Protein AF-A0A8S2Q305-F1 (afdb_monomer)

Radius of gyration: 37.25 Å; Cα contacts (8 Å, |Δi|>4): 859; chains: 1; bounding box: 97×118×109 Å

InterPro domains:
  IPR000651 Ras-like guanine nucleotide exchange factor, N-terminal [PS50212] (448-574)
  IPR001895 Ras guanine-nucleotide exchange factors catalytic domain [PF00617] (612-815)
  IPR001895 Ras guanine-nucleotide exchange factors catalytic domain [PS50009] (609-867)
  IPR001895 Ras guanine-nucleotide exchange factors catalytic domain [SM00147] (610-868)
  IPR007828 Inositol oxygenase [PF05153] (27-265)
  IPR007828 Inositol oxygenase [PTHR12588] (22-259)
  IPR023578 Ras guanine nucleotide exchange factor domain superfamily [SSF48366] (454-869)
  IPR036964 Ras guanine-nucleotide exchange factor, catalytic domain superfamily [G3DSA:1.10.840.10] (609-879)

Solvent-accessible surface area (backbone atoms only — not comparable to full-atom values): 52899 Å² total; per-residue (Å²): 133,84,80,80,78,71,96,76,68,86,74,78,88,79,62,89,65,33,89,85,46,89,51,64,58,56,42,44,22,49,50,32,48,31,50,23,37,34,57,64,30,56,72,47,34,50,52,49,48,71,60,60,76,68,68,76,92,68,87,80,55,73,67,62,44,44,61,52,26,60,66,38,60,62,61,51,51,84,87,60,80,62,38,47,34,56,49,18,52,32,17,14,55,46,38,44,76,73,46,72,87,44,64,64,55,25,50,40,32,46,44,43,68,50,25,48,56,48,42,81,70,77,43,60,58,39,56,33,55,62,78,40,51,60,41,42,23,39,82,56,85,62,40,84,62,41,93,75,26,38,88,68,22,73,45,66,78,28,89,54,22,39,33,83,50,34,82,55,57,79,41,65,23,65,86,74,49,52,53,42,56,27,15,28,50,50,35,32,54,52,46,79,68,40,93,83,59,82,71,52,73,70,46,48,50,36,32,49,47,70,47,26,44,32,39,80,72,62,61,44,70,61,64,35,35,27,74,68,49,65,66,46,43,59,57,40,60,58,50,48,59,24,68,62,71,41,64,47,96,88,68,69,78,63,54,78,67,44,49,72,56,50,48,59,66,53,54,77,68,58,83,77,70,89,77,92,79,84,88,80,92,86,92,83,54,70,67,57,51,50,53,51,48,53,50,50,51,53,52,51,50,51,48,63,66,70,64,74,73,95,69,87,86,74,82,87,85,83,84,83,88,82,93,86,90,90,80,92,81,90,89,81,88,86,83,87,82,88,81,86,87,79,90,82,87,89,83,89,83,91,90,88,84,89,88,86,90,91,88,90,86,88,89,83,90,87,92,87,79,88,81,85,88,82,87,88,88,85,87,82,86,83,87,86,76,89,73,93,79,80,96,70,88,78,80,88,76,82,93,80,85,81,83,91,77,92,77,86,84,75,63,55,42,73,68,41,57,51,47,49,74,68,48,57,74,76,76,72,69,73,94,68,93,72,77,79,82,68,76,67,83,70,76,60,85,87,71,63,89,83,74,72,57,52,41,45,74,65,59,49,45,55,56,64,39,42,37,56,87,46,59,53,52,68,85,53,47,52,22,45,68,54,46,44,60,82,81,45,56,66,59,60,53,51,51,52,38,49,53,53,48,65,59,48,52,78,76,44,54,76,66,42,34,56,37,24,52,51,29,41,51,52,50,50,52,47,48,48,70,72,49,51,70,67,51,70,39,66,66,42,39,52,49,50,52,54,50,50,51,49,48,31,72,77,43,62,82,47,49,63,60,47,53,49,47,57,49,55,40,52,54,50,50,58,51,51,55,54,50,54,52,50,51,53,51,37,55,53,48,26,56,50,44,68,69,73,60,74,80,91,73,52,69,55,80,72,41,77,47,34,54,61,49,29,42,36,51,50,50,60,49,52,60,43,53,54,65,42,55,76,53,28,71,64,64,62,70,81,82,74,93,80,73,98,78,76,95,83,77,82,96,71,86,70,88,51,92,43,61,66,33,44,54,54,50,52,45,53,50,47,44,54,47,45,13,40,38,50,34,34,69,35,41,76,41,64,53,55,69,57,28,27,52,45,52,42,40,49,44,50,15,29,51,38,13,54,69,51,33,27,39,34,63,20,48,16,41,55,19,11,57,45,36,64,50,50,58,68,36,58,81,39,56,76,71,41,76,51,75,63,45,60,51,51,53,57,40,67,34,64,66,79,82,26,47,57,38,55,51,52,51,53,58,47,50,58,49,35,58,77,54,69,57,44,86,49,50,44,54,38,70,45,56,74,59,55,53,50,50,52,49,50,55,60,70,75,45,66,68,57,41,77,46,99,84,79,43,77,21,40,28,44,54,56,28,47,54,52,40,49,49,48,41,69,76,46,55,58,44,51,72,45,49,83,71,63,81,82,54,66,71,54,45,49,48,69,73,28,58,74,53,60,50,74,66,54,40,44,52,40,22,38,72,48,48,68,61,82,53,69,66,45,47,51,53,58,57,78,72,107

pLDDT: mean 72.51, std 26.22, range [21.11, 98.56]

Sequence (880 aa):
MLQAKDSTKVFRLYIDDPTSSYSIIAQRVFNTYKQMHTYQCVDFVRKQHDRWLKFDHGRMKIYDAIMKLNKFVDESDPDVDVPNMYHGFQTAEGLRKAYPDEDWLHLVGLIHDCGKVLALNSEPQWAIVGDTFPVGCQFSDKIVYHKTTFENNPDLNHEIYSTKYGMYTPNCGLEQCLMSWGHDEYLYRVLNNHPACTLPDEGLYIIRYHSFYPWHTGGDYMYLCNETDLRRLELIRRFQKFDLYTKDDNDLPDIDKLESMHQRYGNTFSNSTMSSSNNGVFLGTAREKREKLLRKAYLNQQRNEASGGWKPHTPPPQTINESFPPEFRYFRHPHNSRTHSVDSISSSITNTNATNPINDHQMPRTASQTSLNMHRASPCPSDVSFSYSNPKYFVRTSVFRPSSALATKVPLHYENVIRSSLFDDKQHLGINNDESTFRSPTPGPDFSAAHSDSITLDELIDRLTPTSTSTPEITFLYPALLCCRTYINPILLFNKIAKSIFSNLTRCSSEQRTNLLLNYLSMLIHWTKTFSYDFRTLALMNQLECITSQIVKIDPGFGTNVKLLLSDIMSKLNILDRYEQYLQLIDNEIATRLTTSALTTDIYEQCPCPKEFAHQLTHIELDRLKAIGAEEFIHMRSSDSSSASDSRSTKSSSTTLNAWTYCLEAYVNWSNRLSSFVTTEIIKHLKRHIRVKLLNYFIDAALECFNTGNFNSMMGILGGLNMLPVKRLKKTWSKANRAKLDTLEKYMNPSKNFCIYRSIVKAAMQRAEKHNWQPGMVIIPFLSIFLRDVYFIKVRSPDLIMTNDEHEELNLKKFYILARFISEEFIRCKSSKCSFARYESIINYVVTSPVFSEDSLMAASFECEPPETEHDREQLRSLR

Secondary structure (DSSP, 8-state):
-PPPP-TTPPP----S-GGG---HHHHHHHHHHHHHHHH--HHHHHHHHHHHTT--S----HHHHHHHGGG---TT-SS--S-HHHHHHHHHHHHHHH-TT-HHHHHHHHHGGGGGGGGGGT--GGGTSS---BSSSPPPTTSTTHHHHGGG-TTTT-TTTTSSSTTS-TT--GGGS-B-SSHHHHHHHHHHH-TT----HHHHHHHHHTT-HHHHTT---TTT--HHHHHHHHHHHHHHHHHTTS--TTS---HHHHHHHHHHHHHTTTT-------------SHHHHHHHHHHHHHHHHHHHHH-------PPPP---------------------------------------------------------------------------SS-------PPP---------HHHHHHHHHHGGGTS--S---TTS----PPPGGGSSSS-S-B-HHHHHHHHS--SS----HHHHHHHHHHGGGTS-HHHHHHHHHHHHHHHHTT--HHHHHHHHHHHHHHHHHHHHH-TTGGGSHHHHHHHHHHHHHHHHH-GGGHHHHHHHHHHHHHHHHHHHHHHHHHHHHHHHHHHHHHS---S--HHHH---HHHHHHHHHHHHHHHHHH--HHHHHH-----SS------------TTTTGGGHHHHHHHHHHHHHHHHHHHHHHT--SHHHHHHHHHHHHHHHHHHHHTTBHHHHHHHHHHHHSHHHHT-HHHHTTS-HHHHHHHHHHT--HHHHHHHHHHHHHHHHHHHHTTT-TT---B--HHHHHHHHHHHHHHS-SEEE-TTS-EEE-HHHHHHHHHHHHHHTGGGGGPPP-S---HHHHHHHHHS----HHHHHHHHHHHS---SHHHHHHHHHT-

Organism: NCBI:txid392030

Nearest PDB structures (foldseek):
  2huo-assembly1_A  TM=9.464E-01  e=1.258E-19  Mus musculus
  2ibn-assembly1_A  TM=9.696E-01  e=1.042E-17  Homo sapiens
  2ibn-assembly2_B  TM=9.542E-01  e=1.352E-16  Homo sapiens
  8be7-assembly1_S  TM=6.790E-01  e=1.121E-09  Homo sapiens
  8t5r-assembly1_A  TM=6.844E-01  e=4.636E-09  Homo sapiens

Mean predicted aligned error: 20.09 Å

Foldseek 3Di:
DPDDDDPPDDPDDQDLDCVVPPAPLSVQQVVLQLVLLQQQAPVNLVVVCVPQLVVPPDDDDLVVLLVVLQFDAQSNDSPDGGRCSLLLVLLLVLCCVPPVPPVLSSVLSNRLQSLCVVVVVVDPNSQADAFKDFHQAADDPPGRSPVPRNPNHPLCPDPQRNHHQRPHDFQQACVPTSMRHYSLVSVLSVLVLDPPRPRDPLSSVLSNCLSNCCPLPVVPPVRNHHPVCVVSSVSSVVSNCRSPPSDDPVCRDDVVVVVVVCVVVVVVPPPPDDDDDDDDDDDDDSVVVVVVVVVVVVVVVCVVVVPDDDDDDDDDDDDDDDDDDDDDDDDDDDDDDDDDDDDDDDDDDDDDDDDDDDDDDDDDDDDDDDDDDDDDDDDDDDDDDPDPDDLPPFDDDDDDDDDDDDDDDDALALVSLVVCVVPVVVPPDDDDCPVPQDPQPDDDPVVPDDDDLWFAPVVLLVLCAAFLVDANDPLQLLLSVQACCVPDQPLRSLVSSLVVLVVCLVVDDPSSNVSSLVRVLVSLLVCLVQFLVSCVRSSVVVVLVVSLVVSCVSPVVCVVVSVVSNVVSVVVVVLLVVLVVVLVVLVVLLVVCVPPDADPDFLCVLPVALLLLLLQVLVVLLSLLLNDHSQLLNLPDDPPDDDPDDPDDDDDDPDGSCSSNVSVVSNSVVLNLLLLSLLQRLLVDLDLVSNQVSLQSLLVSLVSCVSLQNPSSNSSSLSSCSPPLNVVLVVSVVRHDCPSVVVSCVQQPCPSNSVSVVVSLVVLLVVCVVVVNPASSAHDRRVSSLSVVSVCLPPVDDQWDQDPVRDTIGRSNSSSSNSCSCVSNRVVNSPYHRPDDHDVSSSSCSSRRHGDDPLRSLQSSCSSPNQDDPVSVVSNVVSD

Structure (mmCIF, N/CA/C/O backbone):
data_AF-A0A8S2Q305-F1
#
_entry.id   AF-A0A8S2Q305-F1
#
loop_
_atom_site.group_PDB
_atom_site.id
_atom_site.type_symbol
_atom_site.label_atom_id
_atom_site.label_alt_id
_atom_site.label_comp_id
_atom_site.label_asym_id
_atom_site.label_entity_id
_atom_site.label_seq_id
_atom_site.pdbx_PDB_ins_code
_atom_site.Cartn_x
_atom_site.Cartn_y
_atom_site.Cartn_z
_atom_site.occupancy
_atom_site.B_iso_or_equiv
_atom_site.auth_seq_id
_atom_site.auth_comp_id
_atom_site.auth_asym_id
_atom_site.auth_atom_id
_atom_site.pdbx_PDB_model_num
ATOM 1 N N . MET A 1 1 ? 2.383 -13.678 -42.714 1.00 24.92 1 MET A N 1
ATOM 2 C CA . MET A 1 1 ? 3.758 -14.083 -42.350 1.00 24.92 1 MET A CA 1
ATOM 3 C C . MET A 1 1 ? 4.344 -13.009 -41.453 1.00 24.92 1 MET A C 1
ATOM 5 O O . MET A 1 1 ? 4.524 -11.896 -41.929 1.00 24.92 1 MET A O 1
ATOM 9 N N . LEU A 1 2 ? 4.616 -13.312 -40.184 1.00 25.77 2 LEU A N 1
ATOM 10 C CA . LEU A 1 2 ? 5.529 -12.491 -39.386 1.00 25.77 2 LEU A CA 1
ATOM 11 C C . LEU A 1 2 ? 6.953 -12.860 -39.816 1.00 25.77 2 LEU A C 1
ATOM 13 O O . LEU A 1 2 ? 7.294 -14.043 -39.829 1.00 25.77 2 LEU A O 1
ATOM 17 N N . GLN A 1 3 ? 7.764 -11.880 -40.216 1.00 23.58 3 GLN A N 1
ATOM 18 C CA . GLN A 1 3 ? 9.190 -12.121 -40.441 1.00 23.58 3 GLN A CA 1
ATOM 19 C C . GLN A 1 3 ? 9.852 -12.396 -39.089 1.00 23.58 3 GLN A C 1
ATOM 21 O O . GLN A 1 3 ? 9.637 -11.653 -38.130 1.00 23.58 3 GLN A O 1
ATOM 26 N N . ALA A 1 4 ? 10.647 -13.463 -39.007 1.00 28.64 4 ALA A N 1
ATOM 27 C CA . ALA A 1 4 ? 11.415 -13.756 -37.806 1.00 28.64 4 ALA A CA 1
ATOM 28 C C . ALA A 1 4 ? 12.395 -12.603 -37.535 1.00 28.64 4 ALA A C 1
ATOM 30 O O . ALA A 1 4 ? 13.194 -12.253 -38.406 1.00 28.64 4 ALA A O 1
ATOM 31 N N . LYS A 1 5 ? 12.337 -12.016 -36.332 1.00 30.52 5 LYS A N 1
ATOM 32 C CA . LYS A 1 5 ? 13.385 -11.104 -35.861 1.00 30.52 5 LYS A CA 1
ATOM 33 C C . LYS A 1 5 ? 14.687 -11.910 -35.770 1.00 30.52 5 LYS A C 1
ATOM 35 O O . LYS A 1 5 ? 14.722 -12.940 -35.107 1.00 30.52 5 LYS A O 1
ATOM 40 N N . ASP A 1 6 ? 15.697 -11.421 -36.481 1.00 28.98 6 ASP A N 1
ATOM 41 C CA . ASP A 1 6 ? 17.040 -11.972 -36.698 1.00 28.98 6 ASP A CA 1
ATOM 42 C C . ASP A 1 6 ? 17.543 -12.984 -35.640 1.00 28.98 6 ASP A C 1
ATOM 44 O O . ASP A 1 6 ? 17.742 -12.645 -34.469 1.00 28.98 6 ASP A O 1
ATOM 48 N N . SER A 1 7 ? 17.799 -14.228 -36.066 1.00 30.25 7 SER A N 1
ATOM 49 C CA . SER A 1 7 ? 18.200 -15.358 -35.210 1.00 30.25 7 SER A CA 1
ATOM 50 C C . SER A 1 7 ? 19.676 -15.326 -34.777 1.00 30.25 7 SER A C 1
ATOM 52 O O . SER A 1 7 ? 20.286 -16.372 -34.563 1.00 30.25 7 SER A O 1
ATOM 54 N N . THR A 1 8 ? 20.268 -14.134 -34.695 1.00 26.84 8 THR A N 1
ATOM 55 C CA . THR A 1 8 ? 21.681 -13.893 -34.353 1.00 26.84 8 THR A CA 1
ATOM 56 C C . THR A 1 8 ? 21.871 -13.125 -33.041 1.00 26.84 8 THR A C 1
ATOM 58 O O . THR A 1 8 ? 23.002 -12.977 -32.573 1.00 26.84 8 THR A O 1
ATOM 61 N N . LYS A 1 9 ? 20.790 -12.663 -32.396 1.00 31.56 9 LYS A N 1
ATOM 62 C CA . LYS A 1 9 ? 20.872 -12.074 -31.051 1.00 31.56 9 LYS A CA 1
ATOM 63 C C . LYS A 1 9 ? 21.217 -13.135 -30.004 1.00 31.56 9 LYS A C 1
ATOM 65 O O . LYS A 1 9 ? 20.455 -14.076 -29.798 1.00 31.56 9 LYS A O 1
ATOM 70 N N . VAL A 1 10 ? 22.309 -12.912 -29.271 1.00 34.22 10 VAL A N 1
ATOM 71 C CA . VAL A 1 10 ? 22.575 -13.602 -28.000 1.00 34.22 10 VAL A CA 1
ATOM 72 C C . VAL A 1 10 ? 21.455 -13.237 -27.022 1.00 34.22 10 VAL A C 1
ATOM 74 O O . VAL A 1 10 ? 21.248 -12.060 -26.726 1.00 34.22 10 VAL A O 1
ATOM 77 N N . PHE A 1 11 ? 20.706 -14.239 -26.570 1.00 41.56 11 PHE A N 1
ATOM 78 C CA . PHE A 1 11 ? 19.566 -14.079 -25.670 1.00 41.56 11 PHE A CA 1
ATOM 79 C C . PHE A 1 11 ? 20.016 -14.247 -24.210 1.00 41.56 11 PHE A C 1
ATOM 81 O O . PHE A 1 11 ? 20.795 -15.154 -23.931 1.00 41.56 11 PHE A O 1
ATOM 88 N N . ARG A 1 12 ? 19.532 -13.373 -23.312 1.00 51.00 12 ARG A N 1
ATOM 89 C CA . ARG A 1 12 ? 19.844 -13.303 -21.866 1.00 51.00 12 ARG A CA 1
ATOM 90 C C . ARG A 1 12 ? 21.343 -13.274 -21.515 1.00 51.00 12 ARG A C 1
ATOM 92 O O . ARG A 1 12 ? 21.998 -14.298 -21.338 1.00 51.00 12 ARG A O 1
ATOM 99 N N . LEU A 1 13 ? 21.888 -12.067 -21.335 1.00 47.34 13 LEU A N 1
ATOM 100 C CA . LEU A 1 13 ? 23.259 -11.858 -20.843 1.00 47.34 13 LEU A CA 1
ATOM 101 C C . LEU A 1 13 ? 23.338 -11.987 -19.312 1.00 47.34 13 LEU A C 1
ATOM 103 O O . LEU A 1 13 ? 23.425 -10.993 -18.591 1.00 47.34 13 LEU A O 1
ATOM 107 N N . TYR A 1 14 ? 23.342 -13.224 -18.821 1.00 57.47 14 TYR A N 1
ATOM 108 C CA . TYR A 1 14 ? 23.657 -13.529 -17.425 1.00 57.47 14 TYR A CA 1
ATOM 109 C C . TYR A 1 14 ? 25.128 -13.181 -17.116 1.00 57.47 14 TYR A C 1
ATOM 111 O O . TYR A 1 14 ? 26.048 -13.791 -17.654 1.00 57.47 14 TYR A O 1
ATOM 119 N N . ILE A 1 15 ? 25.357 -12.182 -16.257 1.00 57.53 15 ILE A N 1
ATOM 120 C CA . ILE A 1 15 ? 26.704 -11.762 -15.823 1.00 57.53 15 ILE A CA 1
ATOM 121 C C . ILE A 1 15 ? 27.210 -12.739 -14.751 1.00 57.53 15 ILE A C 1
ATOM 123 O O . ILE A 1 15 ? 26.625 -12.769 -13.673 1.00 57.53 15 ILE A O 1
ATOM 127 N N . ASP A 1 16 ? 28.280 -13.499 -15.032 1.00 54.53 16 ASP A N 1
ATOM 128 C CA . ASP A 1 16 ? 28.820 -14.578 -14.167 1.00 54.53 16 ASP A CA 1
ATOM 129 C C . ASP A 1 16 ? 29.029 -14.174 -12.687 1.00 54.53 16 ASP A C 1
ATOM 131 O O . ASP A 1 16 ? 28.832 -15.003 -11.794 1.00 54.53 16 ASP A O 1
ATOM 135 N N . ASP A 1 17 ? 29.394 -12.911 -12.433 1.00 55.28 17 ASP A N 1
ATOM 136 C CA . ASP A 1 17 ? 29.429 -12.279 -11.107 1.00 55.28 17 ASP A CA 1
ATOM 137 C C . ASP A 1 17 ? 28.764 -10.884 -11.157 1.00 55.28 17 ASP A C 1
ATOM 139 O O . ASP A 1 17 ? 29.378 -9.914 -11.610 1.00 55.28 17 ASP A O 1
ATOM 143 N N . PRO A 1 18 ? 27.506 -10.740 -10.703 1.00 54.19 18 PRO A N 1
ATOM 144 C CA . PRO A 1 18 ? 26.818 -9.457 -10.675 1.00 54.19 18 PRO A CA 1
ATOM 145 C C . PRO A 1 18 ? 27.118 -8.628 -9.418 1.00 54.19 18 PRO A C 1
ATOM 147 O O . PRO A 1 18 ? 26.566 -7.536 -9.298 1.00 54.19 18 PRO A O 1
ATOM 150 N N . THR A 1 19 ? 28.000 -9.059 -8.505 1.00 46.19 19 THR A N 1
ATOM 151 C CA . THR A 1 19 ? 28.434 -8.202 -7.381 1.00 46.19 19 THR A CA 1
ATOM 152 C C . THR A 1 19 ? 29.262 -7.001 -7.854 1.00 46.19 19 THR A C 1
ATOM 154 O O . THR A 1 19 ? 29.306 -5.974 -7.179 1.00 46.19 19 THR A O 1
ATOM 157 N N . SER A 1 20 ? 29.841 -7.079 -9.060 1.00 40.28 20 SER A N 1
ATOM 158 C CA . SER A 1 20 ? 30.457 -5.947 -9.763 1.00 40.28 20 SER A CA 1
ATOM 159 C C . SER A 1 20 ? 29.461 -5.076 -10.547 1.00 40.28 20 SER A C 1
ATOM 161 O O . SER A 1 20 ? 29.867 -4.084 -11.153 1.00 40.28 20 SER A O 1
ATOM 163 N N . SER A 1 21 ? 28.179 -5.454 -10.604 1.00 42.38 21 SER A N 1
ATOM 164 C CA . SER A 1 21 ? 27.133 -4.761 -11.364 1.00 42.38 21 SER A CA 1
ATOM 165 C C . SER A 1 21 ? 26.233 -3.945 -10.442 1.00 42.38 21 SER A C 1
ATOM 167 O O . SER A 1 21 ? 25.762 -4.440 -9.422 1.00 42.38 21 SER A O 1
ATOM 169 N N . TYR A 1 22 ? 25.925 -2.709 -10.836 1.00 42.38 22 TYR A N 1
ATOM 170 C CA . TYR A 1 22 ? 24.950 -1.874 -10.127 1.00 42.38 22 TYR A CA 1
ATOM 171 C C . TYR A 1 22 ? 23.490 -2.307 -10.367 1.00 42.38 22 TYR A C 1
ATOM 173 O O . TYR A 1 22 ? 22.615 -1.884 -9.625 1.00 42.38 22 TYR A O 1
ATOM 181 N N . SER A 1 23 ? 23.216 -3.164 -11.363 1.00 52.50 23 SER A N 1
ATOM 182 C CA . SER A 1 23 ? 21.841 -3.548 -11.714 1.00 52.50 23 SER A CA 1
ATOM 183 C C . SER A 1 23 ? 21.185 -4.423 -10.644 1.00 52.50 23 SER A C 1
ATOM 185 O O . SER A 1 23 ? 21.568 -5.576 -10.428 1.00 52.50 23 SER A O 1
ATOM 187 N N . ILE A 1 24 ? 20.117 -3.894 -10.047 1.00 55.75 24 ILE A N 1
ATOM 188 C CA . ILE A 1 24 ? 19.322 -4.586 -9.028 1.00 55.75 24 ILE A CA 1
ATOM 189 C C . ILE A 1 24 ? 18.596 -5.817 -9.613 1.00 55.75 24 ILE A C 1
ATOM 191 O O . ILE A 1 24 ? 18.472 -6.814 -8.907 1.00 55.75 24 ILE A O 1
ATOM 195 N N . ILE A 1 25 ? 18.207 -5.830 -10.903 1.00 58.19 25 ILE A N 1
ATOM 196 C CA . ILE A 1 25 ? 17.694 -7.056 -11.565 1.00 58.19 25 ILE A CA 1
ATOM 197 C C . ILE A 1 25 ? 18.773 -8.139 -11.619 1.00 58.19 25 ILE A C 1
ATOM 199 O O . ILE A 1 25 ? 18.512 -9.271 -11.220 1.00 58.19 25 ILE A O 1
ATOM 203 N N . ALA A 1 26 ? 19.991 -7.813 -12.065 1.00 63.66 26 ALA A N 1
ATOM 204 C CA . ALA A 1 26 ? 21.063 -8.806 -12.163 1.00 63.66 26 ALA A CA 1
ATOM 205 C C . ALA A 1 26 ? 21.395 -9.424 -10.791 1.00 63.66 26 ALA A C 1
ATOM 207 O O . ALA A 1 26 ? 21.629 -10.627 -10.694 1.00 63.66 26 ALA A O 1
ATOM 208 N N . GLN A 1 27 ? 21.347 -8.619 -9.723 1.00 68.12 27 GLN A N 1
ATOM 209 C CA . GLN A 1 27 ? 21.502 -9.100 -8.349 1.00 68.12 27 GLN A CA 1
ATOM 210 C C . GLN A 1 27 ? 20.285 -9.912 -7.860 1.00 68.12 27 GLN A C 1
ATOM 212 O O . GLN A 1 27 ? 20.484 -10.944 -7.223 1.00 68.12 27 GLN A O 1
ATOM 217 N N . ARG A 1 28 ? 19.042 -9.501 -8.168 1.00 78.88 28 ARG A N 1
ATOM 218 C CA . ARG A 1 28 ? 17.800 -10.252 -7.870 1.00 78.88 28 ARG A CA 1
ATOM 219 C C . ARG A 1 28 ? 17.873 -11.655 -8.465 1.00 78.88 28 ARG A C 1
ATOM 221 O O . ARG A 1 28 ? 17.917 -12.632 -7.726 1.00 78.88 28 ARG A O 1
ATOM 228 N N . VAL A 1 29 ? 17.978 -11.724 -9.790 1.00 79.44 29 VAL A N 1
ATOM 229 C CA . VAL A 1 29 ? 17.966 -12.961 -10.578 1.00 79.44 29 VAL A CA 1
ATOM 230 C C . VAL A 1 29 ? 19.077 -13.909 -10.120 1.00 79.44 29 VAL A C 1
ATOM 232 O O . VAL A 1 29 ? 18.818 -15.083 -9.861 1.00 79.44 29 VAL A O 1
ATOM 235 N N . PHE A 1 30 ? 20.300 -13.405 -9.925 1.00 83.50 30 PHE A N 1
ATOM 236 C CA . PHE A 1 30 ? 21.411 -14.207 -9.405 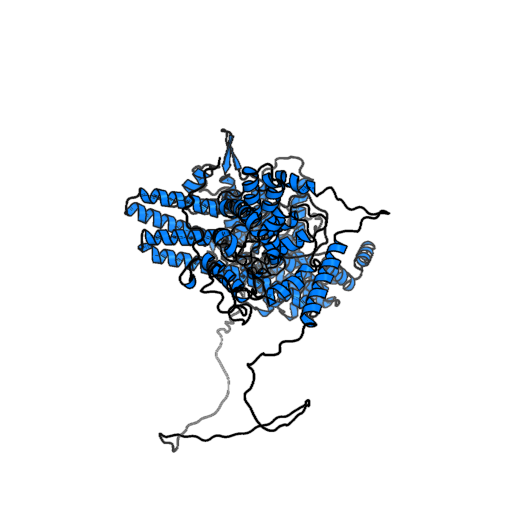1.00 83.50 30 PHE A CA 1
ATOM 237 C C . PHE A 1 30 ? 21.179 -14.721 -7.983 1.00 83.50 30 PHE A C 1
ATOM 239 O O . PHE A 1 30 ? 21.488 -15.877 -7.708 1.00 83.50 30 PHE A O 1
ATOM 246 N N . ASN A 1 31 ? 20.617 -13.917 -7.076 1.00 84.94 31 ASN A N 1
ATOM 247 C CA . ASN A 1 31 ? 20.317 -14.370 -5.716 1.00 84.94 31 ASN A CA 1
ATOM 248 C C . ASN A 1 31 ? 19.206 -15.431 -5.697 1.00 84.94 31 ASN A C 1
ATOM 250 O O . ASN A 1 31 ? 19.332 -16.423 -4.976 1.00 84.94 31 ASN A O 1
ATOM 254 N N . THR A 1 32 ? 18.167 -15.277 -6.522 1.00 89.19 32 THR A N 1
ATOM 255 C CA . THR A 1 32 ? 17.086 -16.264 -6.674 1.00 89.19 32 THR A CA 1
ATOM 256 C C . THR A 1 32 ? 17.628 -17.580 -7.237 1.00 89.19 32 THR A C 1
ATOM 258 O O . THR A 1 32 ? 17.407 -18.628 -6.629 1.00 89.19 32 THR A O 1
ATOM 261 N N . TYR A 1 33 ? 18.447 -17.542 -8.297 1.00 93.00 33 TYR A N 1
ATOM 262 C CA . TYR A 1 33 ? 19.144 -18.732 -8.803 1.00 93.00 33 TYR A CA 1
ATOM 263 C C . TYR A 1 33 ? 20.155 -19.309 -7.798 1.00 93.00 33 TYR A C 1
ATOM 265 O O . TYR A 1 33 ? 20.254 -20.525 -7.670 1.00 93.00 33 TYR A O 1
ATOM 273 N N . LYS A 1 34 ? 20.869 -18.489 -7.016 1.00 93.44 34 LYS A N 1
ATOM 274 C CA . LYS A 1 34 ? 21.791 -18.985 -5.980 1.00 93.44 34 LYS A CA 1
ATOM 275 C C . LYS A 1 34 ? 21.059 -19.732 -4.868 1.00 93.44 34 LYS A C 1
ATOM 277 O O . LYS A 1 34 ? 21.543 -20.770 -4.417 1.00 93.44 34 LYS A O 1
ATOM 282 N N . GLN A 1 35 ? 19.888 -19.255 -4.448 1.00 95.25 35 GLN A N 1
ATOM 283 C CA . GLN A 1 35 ? 19.043 -19.968 -3.486 1.00 95.25 35 GLN A CA 1
ATOM 284 C C . GLN A 1 35 ? 18.449 -21.242 -4.106 1.00 95.25 35 GLN A C 1
ATOM 286 O O . GLN A 1 35 ? 18.534 -22.305 -3.491 1.00 95.25 35 GLN A O 1
ATOM 291 N N . MET A 1 36 ? 17.958 -21.173 -5.349 1.00 96.00 36 MET A N 1
ATOM 292 C CA . MET A 1 36 ? 17.465 -22.329 -6.107 1.00 96.00 36 MET A CA 1
ATOM 293 C C . MET A 1 36 ? 18.528 -23.431 -6.182 1.00 96.00 36 MET A C 1
ATOM 295 O O . MET A 1 36 ? 18.293 -24.551 -5.736 1.00 96.00 36 MET A O 1
ATOM 299 N N . HIS A 1 37 ? 19.732 -23.107 -6.652 1.00 96.81 37 HIS A N 1
ATOM 300 C CA . HIS A 1 37 ? 20.824 -24.068 -6.797 1.00 96.81 37 HIS A CA 1
ATOM 301 C C . HIS A 1 37 ? 21.427 -24.517 -5.466 1.00 96.81 37 HIS A C 1
ATOM 303 O O . HIS A 1 37 ? 21.997 -25.599 -5.425 1.00 96.81 37 HIS A O 1
ATOM 309 N N . THR A 1 38 ? 21.259 -23.773 -4.369 1.00 96.06 38 THR A N 1
ATOM 310 C CA . THR A 1 38 ? 21.653 -24.238 -3.025 1.00 96.06 38 THR A CA 1
ATOM 311 C C . THR A 1 38 ? 20.682 -25.288 -2.469 1.00 96.06 38 THR A C 1
ATOM 313 O O . THR A 1 38 ? 21.120 -26.241 -1.826 1.00 96.06 38 THR A O 1
ATOM 316 N N . TYR A 1 39 ? 19.372 -25.136 -2.702 1.00 96.81 39 TYR A N 1
ATOM 317 C CA . TYR A 1 39 ? 18.339 -25.912 -1.998 1.00 96.81 39 TYR A CA 1
ATOM 318 C C . TYR A 1 39 ? 17.579 -26.944 -2.851 1.00 96.81 39 TYR A C 1
ATOM 320 O O . TYR A 1 39 ? 16.982 -27.860 -2.284 1.00 96.81 39 TYR A O 1
ATOM 328 N N . GLN A 1 40 ? 17.600 -26.852 -4.185 1.00 96.94 40 GLN A N 1
ATOM 329 C CA . GLN A 1 40 ? 17.010 -27.860 -5.076 1.00 96.94 40 GLN A CA 1
ATOM 330 C C . GLN A 1 40 ? 17.890 -29.121 -5.115 1.00 96.94 40 GLN A C 1
ATOM 332 O O . GLN A 1 40 ? 18.788 -29.264 -5.947 1.00 96.94 40 GLN A O 1
ATOM 337 N N . CYS A 1 41 ? 17.620 -30.042 -4.193 1.00 97.19 41 CYS A N 1
ATOM 338 C CA . CYS A 1 41 ? 18.204 -31.381 -4.131 1.00 97.19 41 CYS A CA 1
ATOM 339 C C . CYS A 1 41 ? 17.112 -32.462 -4.131 1.00 97.19 41 CYS A C 1
ATOM 341 O O . CYS A 1 41 ? 15.940 -32.177 -3.856 1.00 97.19 41 CYS A O 1
ATOM 343 N N . VAL A 1 42 ? 17.482 -33.721 -4.387 1.00 97.75 42 VAL A N 1
ATOM 344 C CA . VAL A 1 42 ? 16.560 -34.877 -4.406 1.00 97.75 42 VAL A CA 1
ATOM 345 C C . VAL A 1 42 ? 15.659 -34.924 -3.165 1.00 97.75 42 VAL A C 1
ATOM 347 O O . VAL A 1 42 ? 14.454 -35.167 -3.263 1.00 97.75 42 VAL A O 1
ATOM 350 N N . ASP A 1 43 ? 16.234 -34.658 -1.995 1.00 97.38 43 ASP A N 1
ATOM 351 C CA . ASP A 1 43 ? 15.538 -34.691 -0.711 1.00 97.38 43 ASP A CA 1
ATOM 352 C C . ASP A 1 43 ? 14.585 -33.510 -0.492 1.00 97.38 43 ASP A C 1
ATOM 354 O O . ASP A 1 43 ? 13.588 -33.659 0.215 1.00 97.38 43 ASP A O 1
ATOM 358 N N . PHE A 1 44 ? 14.867 -32.341 -1.075 1.00 97.62 44 PHE A N 1
ATOM 359 C CA . PHE A 1 44 ? 13.945 -31.206 -1.073 1.00 97.62 44 PHE A CA 1
ATOM 360 C C . PHE A 1 44 ? 12.751 -31.492 -1.984 1.00 97.62 44 PHE A C 1
ATOM 362 O O . PHE A 1 44 ? 11.605 -31.422 -1.537 1.00 97.62 44 PHE A O 1
ATOM 369 N N . VAL A 1 45 ? 13.008 -31.911 -3.228 1.00 97.50 45 VAL A N 1
ATOM 370 C CA . VAL A 1 45 ? 11.948 -32.193 -4.204 1.00 97.50 45 VAL A CA 1
ATOM 371 C C . VAL A 1 45 ? 11.005 -33.289 -3.699 1.00 97.50 45 VAL A C 1
ATOM 373 O O . VAL A 1 45 ? 9.789 -33.117 -3.755 1.00 97.50 45 VAL A O 1
ATOM 376 N N . ARG A 1 46 ? 11.527 -34.379 -3.114 1.00 97.56 46 ARG A N 1
ATOM 377 C CA . ARG A 1 46 ? 10.692 -35.432 -2.500 1.00 97.56 46 ARG A CA 1
ATOM 378 C C . ARG A 1 46 ? 9.751 -34.879 -1.421 1.00 97.56 46 ARG A C 1
ATOM 380 O O . ARG A 1 46 ? 8.556 -35.157 -1.468 1.00 97.56 46 ARG A O 1
ATOM 387 N N . LYS A 1 47 ? 10.246 -34.027 -0.513 1.00 97.12 47 LYS A N 1
ATOM 388 C CA . LYS A 1 47 ? 9.424 -33.384 0.535 1.00 97.12 47 LYS A CA 1
ATOM 389 C C . LYS A 1 47 ? 8.342 -32.476 -0.055 1.00 97.12 47 LYS A C 1
ATOM 391 O O . LYS A 1 47 ? 7.224 -32.453 0.457 1.00 97.12 47 LYS A O 1
ATOM 396 N N . GLN A 1 48 ? 8.643 -31.768 -1.143 1.00 95.31 48 GLN A N 1
ATOM 397 C CA . GLN A 1 48 ? 7.673 -30.914 -1.832 1.00 95.31 48 GLN A CA 1
ATOM 398 C C . GLN A 1 48 ? 6.588 -31.732 -2.551 1.00 95.31 48 GLN A C 1
ATOM 400 O O . GLN A 1 48 ? 5.409 -31.391 -2.437 1.00 95.31 48 GLN A O 1
ATOM 405 N N . HIS A 1 49 ? 6.945 -32.860 -3.178 1.00 94.94 49 HIS A N 1
ATOM 406 C CA . HIS A 1 49 ? 5.973 -33.831 -3.695 1.00 94.94 49 HIS A CA 1
ATOM 407 C C . HIS A 1 49 ? 5.067 -34.370 -2.575 1.00 94.94 49 HIS A C 1
ATOM 409 O O . HIS A 1 49 ? 3.841 -34.302 -2.690 1.00 94.94 49 HIS A O 1
ATOM 415 N N . ASP A 1 50 ? 5.654 -34.850 -1.474 1.00 94.50 50 ASP A N 1
ATOM 416 C CA . ASP A 1 50 ? 4.917 -35.393 -0.325 1.00 94.50 50 ASP A CA 1
ATOM 417 C C . ASP A 1 50 ? 3.994 -34.358 0.328 1.00 94.50 50 ASP A C 1
ATOM 419 O O . ASP A 1 50 ? 2.956 -34.718 0.888 1.00 94.50 50 ASP A O 1
ATOM 423 N N . ARG A 1 51 ? 4.346 -33.070 0.273 1.00 91.19 51 ARG A N 1
ATOM 424 C CA . ARG A 1 51 ? 3.531 -31.959 0.772 1.00 91.19 51 ARG A CA 1
ATOM 425 C C . ARG A 1 51 ? 2.382 -31.625 -0.177 1.00 91.19 51 ARG A C 1
ATOM 427 O O . ARG A 1 51 ? 1.225 -31.762 0.214 1.00 91.19 51 ARG A O 1
ATOM 434 N N . TRP A 1 52 ? 2.693 -31.206 -1.401 1.00 91.56 52 TRP A N 1
ATOM 435 C CA . TRP A 1 52 ? 1.739 -30.554 -2.301 1.00 91.56 52 TRP A CA 1
ATOM 436 C C . TRP A 1 52 ? 0.852 -31.531 -3.086 1.00 91.56 52 TRP A C 1
ATOM 438 O O . TRP A 1 52 ? -0.305 -31.214 -3.367 1.00 91.56 52 TRP A O 1
ATOM 448 N N . LEU A 1 53 ? 1.321 -32.752 -3.378 1.00 91.81 53 LEU A N 1
ATOM 449 C CA . LEU A 1 53 ? 0.562 -33.736 -4.174 1.00 91.81 53 LEU A CA 1
ATOM 450 C C . LEU A 1 53 ? -0.500 -34.509 -3.370 1.00 91.81 53 LEU A C 1
ATOM 452 O O . LEU A 1 53 ? -1.063 -35.501 -3.839 1.00 91.81 53 LEU A O 1
ATOM 456 N N . LYS A 1 54 ? -0.815 -34.027 -2.163 1.00 89.19 54 LYS A N 1
ATOM 457 C CA . LYS A 1 54 ? -2.029 -34.385 -1.420 1.00 89.19 54 LYS A CA 1
ATOM 458 C C . LYS A 1 54 ? -3.285 -33.697 -1.980 1.00 89.19 54 LYS A C 1
ATOM 460 O O . LYS A 1 54 ? -4.379 -34.230 -1.811 1.00 89.19 54 LYS A O 1
ATOM 465 N N . PHE A 1 55 ? -3.124 -32.559 -2.670 1.00 88.25 55 PHE A N 1
ATOM 466 C CA . PHE A 1 55 ? -4.200 -31.754 -3.279 1.00 88.25 55 PHE A CA 1
ATOM 467 C C . PHE A 1 55 ? -5.305 -31.296 -2.298 1.00 88.25 55 PHE A C 1
ATOM 469 O O . PHE A 1 55 ? -6.452 -31.067 -2.679 1.00 88.25 55 PHE A O 1
ATOM 476 N N . ASP A 1 56 ? -4.948 -31.146 -1.024 1.00 85.69 56 ASP A N 1
ATOM 477 C CA . ASP A 1 56 ? -5.798 -30.748 0.107 1.00 85.69 56 ASP A CA 1
ATOM 478 C C . ASP A 1 56 ? -5.637 -29.266 0.510 1.00 85.69 56 ASP A C 1
ATOM 480 O O . ASP A 1 56 ? -6.415 -28.756 1.313 1.00 85.69 56 ASP A O 1
ATOM 484 N N . HIS A 1 57 ? -4.676 -28.549 -0.083 1.00 80.56 57 HIS A N 1
ATOM 485 C CA . HIS A 1 57 ? -4.316 -27.171 0.281 1.00 80.56 57 HIS A CA 1
ATOM 486 C C . HIS A 1 57 ? -5.317 -26.089 -0.201 1.00 80.56 57 HIS A C 1
ATOM 488 O O . HIS A 1 57 ? -5.183 -24.925 0.174 1.00 80.56 57 HIS A O 1
ATOM 494 N N . GLY A 1 58 ? -6.319 -26.424 -1.028 1.00 82.88 58 GLY A N 1
ATOM 495 C CA . GLY A 1 58 ? -7.359 -25.475 -1.451 1.00 82.88 58 GLY A CA 1
ATOM 496 C C . GLY A 1 58 ? -8.161 -25.894 -2.689 1.00 82.88 58 GLY A C 1
ATOM 497 O O . GLY A 1 58 ? -7.962 -26.970 -3.249 1.00 82.88 58 GLY A O 1
ATOM 498 N N . ARG A 1 59 ? -9.079 -25.023 -3.129 1.00 79.75 59 ARG A N 1
ATOM 499 C CA . ARG A 1 59 ? -9.815 -25.123 -4.405 1.00 79.75 59 ARG A CA 1
ATOM 500 C C . ARG A 1 59 ? -9.915 -23.748 -5.063 1.00 79.75 59 ARG A C 1
ATOM 502 O O . ARG A 1 59 ? -10.018 -22.744 -4.365 1.00 79.75 59 ARG A O 1
ATOM 509 N N . MET A 1 60 ? -9.864 -23.713 -6.392 1.00 79.69 60 MET A N 1
ATOM 510 C CA . MET A 1 60 ? -9.798 -22.491 -7.201 1.00 79.69 60 MET A CA 1
ATOM 511 C C . MET A 1 60 ? -10.201 -22.823 -8.644 1.00 79.69 60 MET A C 1
ATOM 513 O O . MET A 1 60 ? -9.944 -23.944 -9.086 1.00 79.69 60 MET A O 1
ATOM 517 N N . LYS A 1 61 ? -10.802 -21.893 -9.394 1.00 80.06 61 LYS A N 1
ATOM 518 C CA . LYS A 1 61 ? -10.908 -22.028 -10.856 1.00 80.06 61 LYS A CA 1
ATOM 519 C C . LYS A 1 61 ? -9.572 -21.633 -11.488 1.00 80.06 61 LYS A C 1
ATOM 521 O O . LYS A 1 61 ? -8.840 -20.816 -10.935 1.00 80.06 61 LYS A O 1
ATOM 526 N N . ILE A 1 62 ? -9.289 -22.146 -12.686 1.00 79.94 62 ILE A N 1
ATOM 527 C CA . ILE A 1 62 ? -8.104 -21.737 -13.463 1.00 79.94 62 ILE A CA 1
ATOM 528 C C . ILE A 1 62 ? -8.111 -20.216 -13.706 1.00 79.94 62 ILE A C 1
ATOM 530 O O . ILE A 1 62 ? -7.073 -19.576 -13.577 1.00 79.94 62 ILE A O 1
ATOM 534 N N . TYR A 1 63 ? -9.284 -19.618 -13.947 1.00 76.94 63 TYR A N 1
ATOM 535 C CA . TYR A 1 63 ? -9.412 -18.166 -14.098 1.00 76.94 63 TYR A CA 1
ATOM 536 C C . TYR A 1 63 ? -8.972 -17.393 -12.848 1.00 76.94 63 TYR A C 1
ATOM 538 O O . TYR A 1 63 ? -8.163 -16.475 -12.943 1.00 76.94 63 TYR A O 1
ATOM 546 N N . ASP A 1 64 ? -9.434 -17.799 -11.659 1.00 76.31 64 ASP A N 1
ATOM 547 C CA . ASP A 1 64 ? -9.041 -17.137 -10.411 1.00 76.31 64 ASP A CA 1
ATOM 548 C C . ASP A 1 64 ? -7.534 -17.318 -10.122 1.00 76.31 64 ASP A C 1
ATOM 550 O O . ASP A 1 64 ? -6.930 -16.462 -9.478 1.00 76.31 64 ASP A O 1
ATOM 554 N N . ALA A 1 65 ? -6.906 -18.393 -10.622 1.00 79.81 65 ALA A N 1
ATOM 555 C CA . ALA A 1 65 ? -5.456 -18.590 -10.548 1.00 79.81 65 ALA A CA 1
ATOM 556 C C . ALA A 1 65 ? -4.690 -17.627 -11.478 1.00 79.81 65 ALA A C 1
ATOM 558 O O . ALA A 1 65 ? -3.753 -16.975 -11.018 1.00 79.81 65 ALA A O 1
ATOM 559 N N . ILE A 1 66 ? -5.131 -17.459 -12.733 1.00 78.31 66 ILE A N 1
ATOM 560 C CA . ILE A 1 66 ? -4.586 -16.458 -13.673 1.00 78.31 66 ILE A CA 1
ATOM 561 C C . ILE A 1 66 ? -4.714 -15.047 -13.075 1.00 78.31 66 ILE A C 1
ATOM 563 O O . ILE A 1 66 ? -3.735 -14.309 -12.999 1.00 78.31 66 ILE A O 1
ATOM 567 N N . MET A 1 67 ? -5.895 -14.699 -12.555 1.00 75.69 67 MET A N 1
ATOM 568 C CA . MET A 1 67 ? -6.148 -13.407 -11.903 1.00 75.69 67 MET A CA 1
ATOM 569 C C . MET A 1 67 ? -5.302 -13.198 -10.639 1.00 75.69 67 MET A C 1
ATOM 571 O O . MET A 1 67 ? -4.902 -12.073 -10.334 1.00 75.69 67 MET A O 1
ATOM 575 N N . LYS A 1 68 ? -4.967 -14.267 -9.904 1.00 76.25 68 LYS A N 1
ATOM 576 C CA . LYS A 1 68 ? -3.999 -14.194 -8.800 1.00 76.25 68 LYS A CA 1
ATOM 577 C C . LYS A 1 68 ? -2.577 -13.901 -9.282 1.00 76.25 68 LYS A C 1
ATOM 579 O O . LYS A 1 68 ? -1.868 -13.201 -8.567 1.00 76.25 68 LYS A O 1
ATOM 584 N N . LEU A 1 69 ? -2.166 -14.333 -10.477 1.00 74.81 69 LEU A N 1
ATOM 585 C CA . LEU A 1 69 ? -0.856 -13.977 -11.042 1.00 74.81 69 LEU A CA 1
ATOM 586 C C . LEU A 1 69 ? -0.732 -12.499 -11.458 1.00 74.81 69 LEU A C 1
ATOM 588 O O . LEU A 1 69 ? 0.377 -12.036 -11.704 1.00 74.81 69 LEU A O 1
ATOM 592 N N . ASN A 1 70 ? -1.811 -11.706 -11.409 1.00 71.88 70 ASN A N 1
ATOM 593 C CA . ASN A 1 70 ? -1.722 -10.235 -11.417 1.00 71.88 70 ASN A CA 1
ATOM 594 C C . ASN A 1 70 ? -1.034 -9.669 -10.148 1.00 71.88 70 ASN A C 1
ATOM 596 O O . ASN A 1 70 ? -0.782 -8.474 -10.036 1.00 71.88 70 ASN A O 1
ATOM 600 N N . LYS A 1 71 ? -0.759 -10.526 -9.156 1.00 62.53 71 LYS A N 1
ATOM 601 C CA . LYS A 1 71 ? -0.073 -10.195 -7.898 1.00 62.53 71 LYS A CA 1
ATOM 602 C C . LYS A 1 71 ? 1.352 -10.745 -7.814 1.00 62.53 71 LYS A C 1
ATOM 604 O O . LYS A 1 71 ? 1.969 -10.648 -6.757 1.00 62.53 71 LYS A O 1
ATOM 609 N N . PHE A 1 72 ? 1.842 -11.364 -8.886 1.00 73.62 72 PHE A N 1
ATOM 610 C CA . PHE A 1 72 ? 3.102 -12.096 -8.909 1.00 73.62 72 PHE A CA 1
ATOM 611 C C . PHE A 1 72 ? 4.023 -11.544 -9.999 1.00 73.62 72 PHE A C 1
ATOM 613 O O . PHE A 1 72 ? 3.608 -11.460 -11.151 1.00 73.62 72 PHE A O 1
ATOM 620 N N . VAL A 1 73 ? 5.259 -11.202 -9.637 1.00 76.12 73 VAL A N 1
ATOM 621 C CA . VAL A 1 73 ? 6.338 -10.829 -10.564 1.00 76.12 73 VAL A CA 1
ATOM 622 C C . VAL A 1 73 ? 7.468 -11.830 -10.353 1.00 76.12 73 VAL A C 1
ATOM 624 O O . VAL A 1 73 ? 7.848 -12.092 -9.209 1.00 76.12 73 VAL A O 1
ATOM 627 N N . ASP A 1 74 ? 7.953 -12.412 -11.446 1.00 77.69 74 ASP A N 1
ATOM 628 C CA . ASP A 1 74 ? 8.935 -13.494 -11.429 1.00 77.69 74 ASP A CA 1
ATOM 629 C C . ASP A 1 74 ? 10.332 -12.952 -11.089 1.00 77.69 74 ASP A C 1
ATOM 631 O O . ASP A 1 74 ? 10.935 -12.204 -11.857 1.00 77.69 74 ASP A O 1
ATOM 635 N N . GLU A 1 75 ? 10.863 -13.323 -9.922 1.00 81.00 75 GLU A N 1
ATOM 636 C CA . GLU A 1 75 ? 12.193 -12.876 -9.493 1.00 81.00 75 GLU A CA 1
ATOM 637 C C . GLU A 1 75 ? 13.340 -13.400 -10.378 1.00 81.00 75 GLU A C 1
ATOM 639 O O . GLU A 1 75 ? 14.410 -12.786 -10.398 1.00 81.00 75 GLU A O 1
ATOM 644 N N . SER A 1 76 ? 13.131 -14.505 -11.103 1.00 80.19 76 SER A N 1
ATOM 645 C CA . SER A 1 76 ? 14.146 -15.166 -11.935 1.00 80.19 76 SER A CA 1
ATOM 646 C C . SER A 1 76 ? 14.225 -14.644 -13.371 1.00 80.19 76 SER A C 1
ATOM 648 O O . SER A 1 76 ? 15.216 -14.918 -14.055 1.00 80.19 76 SER A O 1
ATOM 650 N N . ASP A 1 77 ? 13.228 -13.881 -13.832 1.00 73.31 77 ASP A N 1
ATOM 651 C CA . ASP A 1 77 ? 13.253 -13.301 -15.174 1.00 73.31 77 ASP A CA 1
ATOM 652 C C . ASP A 1 77 ? 14.168 -12.053 -15.212 1.00 73.31 77 ASP A C 1
ATOM 654 O O . ASP A 1 77 ? 14.024 -11.159 -14.366 1.00 73.31 77 ASP A O 1
ATOM 658 N N . PRO A 1 78 ? 15.146 -11.984 -16.140 1.00 63.62 78 PRO A N 1
ATOM 659 C CA . PRO A 1 78 ? 16.022 -10.827 -16.308 1.00 63.62 78 PRO A CA 1
ATOM 660 C C . PRO A 1 78 ? 15.496 -9.784 -17.308 1.00 63.62 78 PRO A C 1
ATOM 662 O O . PRO A 1 78 ? 16.058 -8.690 -17.366 1.00 63.62 78 PRO A O 1
ATOM 665 N N . ASP A 1 79 ? 14.483 -10.116 -18.115 1.00 54.69 79 ASP A N 1
ATOM 666 C CA . ASP A 1 79 ? 14.040 -9.304 -19.256 1.00 54.69 79 ASP A CA 1
ATOM 667 C C . ASP A 1 79 ? 12.758 -8.500 -18.966 1.00 54.69 79 ASP A C 1
ATOM 669 O O . ASP A 1 79 ? 12.489 -7.532 -19.676 1.00 54.69 79 ASP A O 1
ATOM 673 N N . VAL A 1 80 ? 11.968 -8.902 -17.957 1.00 56.03 80 VAL A N 1
ATOM 674 C CA . VAL A 1 80 ? 10.589 -8.423 -17.728 1.00 56.03 80 VAL A CA 1
ATOM 675 C C . VAL A 1 80 ? 10.292 -8.195 -16.232 1.00 56.03 80 VAL A C 1
ATOM 677 O O . VAL A 1 80 ? 10.791 -8.927 -15.375 1.00 56.03 80 VAL A O 1
ATOM 680 N N . ASP A 1 81 ? 9.458 -7.199 -15.899 1.00 60.59 81 ASP A N 1
ATOM 681 C CA . ASP A 1 81 ? 9.073 -6.858 -14.506 1.00 60.59 81 ASP A CA 1
ATOM 682 C C . ASP A 1 81 ? 7.546 -6.661 -14.313 1.00 60.59 81 ASP A C 1
ATOM 684 O O . ASP A 1 81 ? 7.097 -6.157 -13.281 1.00 60.59 81 ASP A O 1
ATOM 688 N N . VAL A 1 82 ? 6.720 -7.044 -15.299 1.00 62.06 82 VAL A N 1
ATOM 689 C CA . VAL A 1 82 ? 5.247 -6.954 -15.215 1.00 62.06 82 VAL A CA 1
ATOM 690 C C . VAL A 1 82 ? 4.618 -8.161 -14.503 1.00 62.06 82 VAL A C 1
ATOM 692 O O . VAL A 1 82 ? 5.237 -9.223 -14.401 1.00 62.06 82 VAL A O 1
ATOM 695 N N . PRO A 1 83 ? 3.365 -8.049 -14.010 1.00 73.12 83 PRO A N 1
ATOM 696 C CA . PRO A 1 83 ? 2.679 -9.179 -13.399 1.00 73.12 83 PRO A CA 1
ATOM 697 C C . PRO A 1 83 ? 2.532 -10.366 -14.356 1.00 73.12 83 PRO A C 1
ATOM 699 O O . PRO A 1 83 ? 2.098 -10.229 -15.499 1.00 73.12 83 PRO A O 1
ATOM 702 N N . ASN A 1 84 ? 2.807 -11.566 -13.863 1.00 77.81 84 ASN A N 1
ATOM 703 C CA . ASN A 1 84 ? 2.928 -12.772 -14.676 1.00 77.81 84 ASN A CA 1
ATOM 704 C C . ASN A 1 84 ? 1.610 -13.175 -15.388 1.00 77.81 84 ASN A C 1
ATOM 706 O O . ASN A 1 84 ? 1.614 -13.948 -16.344 1.00 77.81 84 ASN A O 1
ATOM 710 N N . MET A 1 85 ? 0.466 -12.622 -14.984 1.00 79.62 85 MET A N 1
ATOM 711 C CA . MET A 1 85 ? -0.779 -12.710 -15.757 1.00 79.62 85 MET A CA 1
ATOM 712 C C . MET A 1 85 ? -0.621 -12.201 -17.207 1.00 79.62 85 MET A C 1
ATOM 714 O O . MET A 1 85 ? -1.161 -12.819 -18.125 1.00 79.62 85 MET A O 1
ATOM 718 N N . TYR A 1 86 ? 0.129 -11.113 -17.433 1.00 74.38 86 TYR A N 1
ATOM 719 C CA . TYR A 1 86 ? 0.343 -10.555 -18.775 1.00 74.38 86 TYR A CA 1
ATOM 720 C C . TYR A 1 86 ? 1.132 -11.519 -19.674 1.00 74.38 86 TYR A C 1
ATOM 722 O O . TYR A 1 86 ? 0.795 -11.644 -20.850 1.00 74.38 86 TYR A O 1
ATOM 730 N N . HIS A 1 87 ? 2.091 -12.272 -19.116 1.00 79.62 87 HIS A N 1
ATOM 731 C CA . HIS A 1 87 ? 2.850 -13.297 -19.846 1.00 79.62 87 HIS A CA 1
ATOM 732 C C . HIS A 1 87 ? 1.925 -14.367 -20.445 1.00 79.62 87 HIS A C 1
ATOM 734 O O . HIS A 1 87 ? 2.024 -14.673 -21.632 1.00 79.62 87 HIS A O 1
ATOM 740 N N . GLY A 1 88 ? 0.975 -14.885 -19.655 1.00 84.31 88 GLY A N 1
ATOM 741 C CA . GLY A 1 88 ? -0.001 -15.875 -20.124 1.00 84.31 88 GLY A CA 1
ATOM 742 C C . GLY A 1 88 ? -0.852 -15.352 -21.286 1.00 84.31 88 GLY A C 1
ATOM 743 O O . GLY A 1 88 ? -1.002 -16.029 -22.301 1.00 84.31 88 GLY A O 1
ATOM 744 N N . PHE A 1 89 ? -1.358 -14.118 -21.188 1.00 81.94 89 PHE A N 1
ATOM 745 C CA . PHE A 1 89 ? -2.133 -13.504 -22.273 1.00 81.94 89 PHE A CA 1
ATOM 746 C C . PHE A 1 89 ? -1.294 -13.206 -23.527 1.00 81.94 89 PHE A C 1
ATOM 748 O O . PHE A 1 89 ? -1.770 -13.448 -24.637 1.00 81.94 89 PHE A O 1
ATOM 755 N N . GLN A 1 90 ? -0.053 -12.729 -23.379 1.00 83.06 90 GLN A N 1
ATOM 756 C CA . GLN A 1 90 ? 0.858 -12.479 -24.503 1.00 83.06 90 GLN A CA 1
ATOM 757 C C . GLN A 1 90 ? 1.217 -13.781 -25.239 1.00 83.06 90 GLN A C 1
ATOM 759 O O . GLN A 1 90 ? 1.059 -13.853 -26.460 1.00 83.06 90 GLN A O 1
ATOM 764 N N . THR A 1 91 ? 1.604 -14.833 -24.509 1.00 85.69 91 THR A N 1
ATOM 765 C CA . THR A 1 91 ? 1.905 -16.160 -25.072 1.00 85.69 91 THR A CA 1
ATOM 766 C C . THR A 1 91 ? 0.670 -16.782 -25.739 1.00 85.69 91 THR A C 1
ATOM 768 O O . THR A 1 91 ? 0.770 -17.291 -26.859 1.00 85.69 91 THR A O 1
ATOM 771 N N . ALA A 1 92 ? -0.516 -16.688 -25.121 1.00 87.12 92 ALA A N 1
ATOM 772 C CA . ALA A 1 92 ? -1.772 -17.175 -25.699 1.00 87.12 92 ALA A CA 1
ATOM 773 C C . ALA A 1 92 ? -2.149 -16.458 -27.008 1.00 87.12 92 ALA A C 1
ATOM 775 O O . ALA A 1 92 ? -2.424 -17.119 -28.010 1.00 87.12 92 ALA A O 1
ATOM 776 N N . GLU A 1 93 ? -2.121 -15.120 -27.041 1.00 84.00 93 GLU A N 1
ATOM 777 C CA . GLU A 1 93 ? -2.407 -14.343 -28.256 1.00 84.00 93 GLU A CA 1
ATOM 778 C C . GLU A 1 93 ? -1.353 -14.556 -29.349 1.00 84.00 93 GLU A C 1
ATOM 780 O O . GLU A 1 93 ? -1.692 -14.587 -30.533 1.00 84.00 93 GLU A O 1
ATOM 785 N N . GLY A 1 94 ? -0.084 -14.732 -28.973 1.00 84.88 94 GLY A N 1
ATOM 786 C CA . GLY A 1 94 ? 0.992 -15.102 -29.888 1.00 84.88 94 GLY A CA 1
ATOM 787 C C . GLY A 1 94 ? 0.710 -16.422 -30.601 1.00 84.88 94 GLY A C 1
ATOM 788 O O . GLY A 1 94 ? 0.718 -16.480 -31.833 1.00 84.88 94 GLY A O 1
ATOM 789 N N . LEU A 1 95 ? 0.393 -17.463 -29.828 1.00 86.06 95 LEU A N 1
ATOM 790 C CA . LEU A 1 95 ? 0.040 -18.783 -30.350 1.00 86.06 95 LEU A CA 1
ATOM 791 C C . LEU A 1 95 ? -1.244 -18.724 -31.192 1.00 86.06 95 LEU A C 1
ATOM 793 O O . LEU A 1 95 ? -1.249 -19.245 -32.305 1.00 86.06 95 LEU A O 1
ATOM 797 N N . ARG A 1 96 ? -2.279 -17.997 -30.746 1.00 86.50 96 ARG A N 1
ATOM 798 C CA . ARG A 1 96 ? -3.549 -17.825 -31.480 1.00 86.50 96 ARG A CA 1
ATOM 799 C C . ARG A 1 96 ? -3.397 -17.112 -32.826 1.00 86.50 96 ARG A C 1
ATOM 801 O O . ARG A 1 96 ? -4.162 -17.367 -33.754 1.00 86.50 96 ARG A O 1
ATOM 808 N N . LYS A 1 97 ? -2.403 -16.231 -32.964 1.00 84.12 97 LYS A N 1
ATOM 809 C CA . LYS A 1 97 ? -2.057 -15.573 -34.239 1.00 84.12 97 LYS A CA 1
ATOM 810 C C . LYS A 1 97 ? -1.247 -16.476 -35.183 1.00 84.12 97 LYS A C 1
ATOM 812 O O . LYS A 1 97 ? -1.159 -16.160 -36.369 1.00 84.12 97 LYS A O 1
ATOM 817 N N . ALA A 1 98 ? -0.653 -17.564 -34.685 1.00 86.00 98 ALA A N 1
ATOM 818 C CA . ALA A 1 98 ? 0.228 -18.456 -35.446 1.00 86.00 98 ALA A CA 1
ATOM 819 C C . ALA A 1 98 ? -0.387 -19.830 -35.777 1.00 86.00 98 ALA A C 1
ATOM 821 O O . ALA A 1 98 ? -0.127 -20.352 -36.860 1.00 86.00 98 ALA A O 1
ATOM 822 N N . TYR A 1 99 ? -1.199 -20.391 -34.878 1.00 87.88 99 TYR A N 1
ATOM 823 C CA . TYR A 1 99 ? -1.800 -21.727 -34.979 1.00 87.88 99 TYR A CA 1
ATOM 824 C C . TYR A 1 99 ? -3.313 -21.679 -34.687 1.00 87.88 99 TYR A C 1
ATOM 826 O O . TYR A 1 99 ? -3.766 -22.371 -33.783 1.00 87.88 99 TYR A O 1
ATOM 834 N N . PRO A 1 100 ? -4.108 -20.864 -35.411 1.00 84.75 100 PRO A N 1
ATOM 835 C CA . PRO A 1 100 ? -5.481 -20.505 -35.028 1.00 84.75 100 PRO A CA 1
ATOM 836 C C . PRO A 1 100 ? -6.454 -21.684 -34.849 1.00 84.75 100 PRO A C 1
ATOM 838 O O . PRO A 1 100 ? -7.490 -21.499 -34.219 1.00 84.75 100 PRO A O 1
ATOM 841 N N . ASP A 1 101 ? -6.126 -22.869 -35.367 1.00 86.25 101 ASP A N 1
ATOM 842 C CA . ASP A 1 101 ? -6.916 -24.100 -35.249 1.00 86.25 101 ASP A CA 1
ATOM 843 C C . ASP A 1 101 ? -6.505 -24.994 -34.046 1.00 86.25 101 ASP A C 1
ATOM 845 O O . ASP A 1 101 ? -7.125 -26.028 -33.797 1.00 86.25 101 ASP A O 1
ATOM 849 N N . GLU A 1 102 ? -5.468 -24.629 -33.278 1.00 87.19 102 GLU A N 1
ATOM 850 C CA . GLU A 1 102 ? -4.967 -25.381 -32.114 1.00 87.19 102 GLU A CA 1
ATOM 851 C C . GLU A 1 102 ? -5.430 -24.768 -30.775 1.00 87.19 102 GLU A C 1
ATOM 853 O O . GLU A 1 102 ? -4.624 -24.381 -29.932 1.00 87.19 102 GLU A O 1
ATOM 858 N N . ASP A 1 103 ? -6.745 -24.737 -30.528 1.00 82.44 103 ASP A N 1
ATOM 859 C CA . ASP A 1 103 ? -7.354 -24.166 -29.305 1.00 82.44 103 ASP A CA 1
ATOM 860 C C . ASP A 1 103 ? -6.732 -24.646 -27.980 1.00 82.44 103 ASP A C 1
ATOM 862 O O . ASP A 1 103 ? -6.586 -23.880 -27.022 1.00 82.44 103 ASP A O 1
ATOM 866 N N . TRP A 1 104 ? -6.320 -25.914 -27.919 1.00 89.06 104 TRP A N 1
ATOM 867 C CA . TRP A 1 104 ? -5.642 -26.484 -26.752 1.00 89.06 104 TRP A CA 1
ATOM 868 C C . TRP A 1 104 ? -4.269 -25.839 -26.498 1.00 89.06 104 TRP A C 1
ATOM 870 O O . TRP A 1 104 ? -3.861 -25.709 -25.345 1.00 89.06 104 TRP A O 1
ATOM 880 N N . LEU A 1 105 ? -3.570 -25.408 -27.552 1.00 89.31 105 LEU A N 1
ATOM 881 C CA . LEU A 1 105 ? -2.269 -24.748 -27.484 1.00 89.31 105 LEU A CA 1
ATOM 882 C C . LEU A 1 105 ? -2.420 -23.288 -27.040 1.00 89.31 105 LEU A C 1
ATOM 884 O O . LEU A 1 105 ? -1.593 -22.809 -26.268 1.00 89.31 105 LEU A O 1
ATOM 888 N N . HIS A 1 106 ? -3.505 -22.607 -27.436 1.00 89.12 106 HIS A N 1
ATOM 889 C CA . HIS A 1 106 ? -3.859 -21.283 -26.901 1.00 89.12 106 HIS A CA 1
ATOM 890 C C . HIS A 1 106 ? -4.101 -21.361 -25.388 1.00 89.12 106 HIS A C 1
ATOM 892 O O . HIS A 1 106 ? -3.583 -20.543 -24.629 1.00 89.12 106 HIS A O 1
ATOM 898 N N . LEU A 1 107 ? -4.833 -22.390 -24.940 1.00 87.75 107 LEU A N 1
ATOM 899 C CA . LEU A 1 107 ? -5.091 -22.629 -23.521 1.00 87.75 107 LEU A CA 1
ATOM 900 C C . LEU A 1 107 ? -3.803 -22.962 -22.750 1.00 87.75 107 LEU A C 1
ATOM 902 O O . LEU A 1 107 ? -3.592 -22.398 -21.683 1.00 87.75 107 LEU A O 1
ATOM 906 N N . VAL A 1 108 ? -2.914 -23.806 -23.288 1.00 92.12 108 VAL A N 1
ATOM 907 C CA . VAL A 1 108 ? -1.578 -24.054 -22.703 1.00 92.12 108 VAL A CA 1
ATOM 908 C C . VAL A 1 108 ? -0.768 -22.755 -22.614 1.00 92.12 108 VAL A C 1
ATOM 910 O O . VAL A 1 108 ? -0.194 -22.464 -21.565 1.00 92.12 108 VAL A O 1
ATOM 913 N N . GLY A 1 109 ? -0.794 -21.927 -23.662 1.00 90.69 109 GLY A N 1
ATOM 914 C CA . GLY A 1 109 ? -0.199 -20.590 -23.669 1.00 90.69 109 GLY A CA 1
ATOM 915 C C . GLY A 1 109 ? -0.729 -19.683 -22.562 1.00 90.69 109 GLY A C 1
ATOM 916 O O . GLY A 1 109 ? 0.059 -18.993 -21.928 1.00 90.69 109 GLY A O 1
ATOM 917 N N . LEU A 1 110 ? -2.027 -19.744 -22.262 1.00 88.62 110 LEU A N 1
ATOM 918 C CA . LEU A 1 110 ? -2.634 -18.960 -21.186 1.00 88.62 110 LEU A CA 1
ATOM 919 C C . LEU A 1 110 ? -2.299 -19.495 -19.783 1.00 88.62 110 LEU A C 1
ATOM 921 O O . LEU A 1 110 ? -2.216 -18.703 -18.845 1.00 88.62 110 LEU A O 1
ATOM 925 N N . ILE A 1 111 ? -2.139 -20.817 -19.620 1.00 92.44 111 ILE A N 1
ATOM 926 C CA . ILE A 1 111 ? -2.079 -21.443 -18.287 1.00 92.44 111 ILE A CA 1
ATOM 927 C C . ILE A 1 111 ? -0.716 -21.978 -17.844 1.00 92.44 111 ILE A C 1
ATOM 929 O O . ILE A 1 111 ? -0.617 -22.276 -16.661 1.00 92.44 111 ILE A O 1
ATOM 933 N N . HIS A 1 112 ? 0.295 -22.130 -18.710 1.00 93.62 112 HIS A N 1
ATOM 934 C CA . HIS A 1 112 ? 1.588 -22.766 -18.366 1.00 93.62 112 HIS A CA 1
ATOM 935 C C . HIS A 1 112 ? 2.176 -22.280 -17.029 1.00 93.62 112 HIS A C 1
ATOM 937 O O . HIS A 1 112 ? 2.520 -23.079 -16.160 1.00 93.62 112 HIS A O 1
ATOM 943 N N . ASP A 1 113 ? 2.150 -20.967 -16.814 1.00 92.44 113 ASP A N 1
ATOM 944 C CA . ASP A 1 113 ? 2.694 -20.313 -15.629 1.00 92.44 113 ASP A CA 1
ATOM 945 C C . ASP A 1 113 ? 1.812 -20.422 -14.365 1.00 92.44 113 ASP A C 1
ATOM 947 O O . ASP A 1 113 ? 2.239 -20.044 -13.273 1.00 92.44 113 ASP A O 1
ATOM 951 N N . CYS A 1 114 ? 0.592 -20.972 -14.446 1.00 92.06 114 CYS A N 1
ATOM 952 C CA . CYS A 1 114 ? -0.363 -21.020 -13.325 1.00 92.06 114 CYS A CA 1
ATOM 953 C C . CYS A 1 114 ? 0.160 -21.753 -12.078 1.00 92.06 114 CYS A C 1
ATOM 955 O O . CYS A 1 114 ? -0.355 -21.525 -10.982 1.00 92.06 114 CYS A O 1
ATOM 957 N N . GLY A 1 115 ? 1.195 -22.594 -12.200 1.00 91.69 115 GLY A N 1
ATOM 958 C CA . GLY A 1 115 ? 1.860 -23.210 -11.049 1.00 91.69 115 GLY A CA 1
ATOM 959 C C . GLY A 1 115 ? 2.517 -22.200 -10.094 1.00 91.69 115 GLY A C 1
ATOM 960 O O . GLY A 1 115 ? 2.635 -22.482 -8.899 1.00 91.69 115 GLY A O 1
ATOM 961 N N . LYS A 1 116 ? 2.843 -20.987 -10.571 1.00 92.94 116 LYS A N 1
ATOM 962 C CA . LYS A 1 116 ? 3.418 -19.882 -9.778 1.00 92.94 116 LYS A CA 1
ATOM 963 C C . LYS A 1 116 ? 2.507 -19.410 -8.635 1.00 92.94 116 LYS A C 1
ATOM 965 O O . LYS A 1 116 ? 2.973 -18.790 -7.681 1.00 92.94 116 LYS A O 1
ATOM 970 N N . VAL A 1 117 ? 1.229 -19.815 -8.641 1.00 89.62 117 VAL A N 1
ATOM 971 C CA . VAL A 1 117 ? 0.285 -19.656 -7.518 1.00 89.62 117 VAL A CA 1
ATOM 972 C C . VAL A 1 117 ? 0.812 -20.211 -6.183 1.00 89.62 117 VAL A C 1
ATOM 974 O O . VAL A 1 117 ? 0.376 -19.753 -5.128 1.00 89.62 117 VAL A O 1
ATOM 977 N N . LEU A 1 118 ? 1.762 -21.157 -6.198 1.00 87.88 118 LEU A N 1
ATOM 978 C CA . LEU A 1 118 ? 2.416 -21.661 -4.985 1.00 87.88 118 LEU A CA 1
ATOM 979 C C . LEU A 1 118 ? 3.146 -20.570 -4.187 1.00 87.88 118 LEU A C 1
ATOM 981 O O . LEU A 1 118 ? 3.064 -20.570 -2.959 1.00 87.88 118 LEU A O 1
ATOM 985 N N . ALA A 1 119 ? 3.791 -19.606 -4.850 1.00 84.94 119 ALA A N 1
ATOM 986 C CA . ALA A 1 119 ? 4.487 -18.518 -4.159 1.00 84.94 119 ALA A CA 1
ATOM 987 C C . ALA A 1 119 ? 3.509 -17.596 -3.402 1.00 84.94 119 ALA A C 1
ATOM 989 O O . ALA A 1 119 ? 3.786 -17.122 -2.301 1.00 84.94 119 ALA A O 1
ATOM 990 N N . LEU A 1 120 ? 2.292 -17.432 -3.933 1.00 77.25 120 LEU A N 1
ATOM 991 C CA . LEU A 1 120 ? 1.200 -16.705 -3.274 1.00 77.25 120 LEU A CA 1
ATOM 992 C C . LEU A 1 120 ? 0.605 -17.467 -2.070 1.00 77.25 120 LEU A C 1
ATOM 994 O O . LEU A 1 120 ? -0.154 -16.885 -1.296 1.00 77.25 120 LEU A O 1
ATOM 998 N N . ASN A 1 121 ? 0.972 -18.742 -1.892 1.00 71.50 121 ASN A N 1
ATOM 999 C CA . ASN A 1 121 ? 0.641 -19.591 -0.743 1.00 71.50 121 ASN A CA 1
ATOM 1000 C C . ASN A 1 121 ? 1.859 -19.806 0.191 1.00 71.50 121 ASN A C 1
ATOM 1002 O O . ASN A 1 121 ? 1.959 -20.841 0.851 1.00 71.50 121 ASN A O 1
ATOM 1006 N N . SER A 1 122 ? 2.765 -18.821 0.254 1.00 75.38 122 SER A N 1
ATOM 1007 C CA . SER A 1 122 ? 3.930 -18.764 1.157 1.00 75.38 122 SER A CA 1
ATOM 1008 C C . SER A 1 122 ? 5.105 -19.704 0.847 1.00 75.38 122 SER A C 1
ATOM 1010 O O . SER A 1 122 ? 5.976 -19.871 1.699 1.00 75.38 122 SER A O 1
ATOM 1012 N N . GLU A 1 123 ? 5.198 -20.253 -0.367 1.00 84.25 123 GLU A N 1
ATOM 1013 C CA . GLU A 1 123 ? 6.471 -20.810 -0.850 1.00 84.25 123 GLU A CA 1
ATOM 1014 C C . GLU A 1 123 ? 7.418 -19.681 -1.305 1.00 84.25 123 GLU A C 1
ATOM 1016 O O . GLU A 1 123 ? 6.956 -18.698 -1.887 1.00 84.25 123 GLU A O 1
ATOM 1021 N N . PRO A 1 124 ? 8.740 -19.786 -1.083 1.00 89.62 124 PRO A N 1
ATOM 1022 C CA . PRO A 1 124 ? 9.688 -18.783 -1.563 1.00 89.62 124 PRO A CA 1
ATOM 1023 C C . PRO A 1 124 ? 9.875 -18.888 -3.085 1.00 89.62 124 PRO A C 1
ATOM 1025 O O . PRO A 1 124 ? 9.868 -19.991 -3.631 1.00 89.62 124 PRO A O 1
ATOM 1028 N N . GLN A 1 125 ? 10.097 -17.761 -3.773 1.00 91.00 125 GLN A N 1
ATOM 1029 C CA . GLN A 1 125 ? 10.174 -17.732 -5.242 1.00 91.00 125 GLN A CA 1
ATOM 1030 C C . GLN A 1 125 ? 11.213 -18.706 -5.819 1.00 91.00 125 GLN A C 1
ATOM 1032 O O . GLN A 1 125 ? 10.887 -19.443 -6.745 1.00 91.00 125 GLN A O 1
ATOM 1037 N N . TRP A 1 126 ? 12.410 -18.809 -5.226 1.00 92.94 126 TRP A N 1
ATOM 1038 C CA . TRP A 1 126 ? 13.472 -19.730 -5.674 1.00 92.94 126 TRP A CA 1
ATOM 1039 C C . TRP A 1 126 ? 13.061 -21.213 -5.733 1.00 92.94 126 TRP A C 1
ATOM 1041 O O . TRP A 1 126 ? 13.715 -22.010 -6.404 1.00 92.94 126 TRP A O 1
ATOM 1051 N N . ALA A 1 127 ? 12.005 -21.610 -5.017 1.00 92.19 127 ALA A N 1
ATOM 1052 C CA . ALA A 1 127 ? 11.479 -22.973 -5.029 1.00 92.19 127 ALA A CA 1
ATOM 1053 C C . ALA A 1 127 ? 10.433 -23.209 -6.134 1.00 92.19 127 ALA A C 1
ATOM 1055 O O . ALA A 1 127 ? 9.962 -24.335 -6.281 1.00 92.19 127 ALA A O 1
ATOM 1056 N N . ILE A 1 128 ? 10.014 -22.152 -6.839 1.00 93.38 128 ILE A N 1
ATOM 1057 C CA . ILE A 1 128 ? 8.831 -22.111 -7.709 1.00 93.38 128 ILE A CA 1
ATOM 1058 C C . ILE A 1 128 ? 9.173 -21.641 -9.131 1.00 93.38 128 ILE A C 1
ATOM 1060 O O . ILE A 1 128 ? 8.619 -22.193 -10.084 1.00 93.38 128 ILE A O 1
ATOM 1064 N N . VAL A 1 129 ? 10.055 -20.648 -9.279 1.00 91.62 129 VAL A N 1
ATOM 1065 C CA . VAL A 1 129 ? 10.472 -20.054 -10.565 1.00 91.62 129 VAL A CA 1
ATOM 1066 C C . VAL A 1 129 ? 11.911 -20.424 -10.944 1.00 91.62 129 VAL A C 1
ATOM 1068 O O . VAL A 1 129 ? 12.629 -21.016 -10.138 1.00 91.62 129 VAL A O 1
ATOM 1071 N N . GLY A 1 130 ? 12.323 -20.051 -12.157 1.00 89.62 130 GLY A N 1
ATOM 1072 C CA . GLY A 1 130 ? 13.643 -20.330 -12.726 1.00 89.62 130 GLY A CA 1
ATOM 1073 C C . GLY A 1 130 ? 13.698 -21.581 -13.608 1.00 89.62 130 GLY A C 1
ATOM 1074 O O . GLY A 1 130 ? 12.817 -22.441 -13.562 1.00 89.62 130 GLY A O 1
ATOM 1075 N N . ASP A 1 131 ? 14.754 -21.667 -14.419 1.00 91.75 131 ASP A N 1
ATOM 1076 C CA . ASP A 1 131 ? 15.044 -22.784 -15.322 1.00 91.75 131 ASP A CA 1
ATOM 1077 C C . ASP A 1 131 ? 15.097 -24.127 -14.568 1.00 91.75 131 ASP A C 1
ATOM 1079 O O . ASP A 1 131 ? 15.851 -24.298 -13.606 1.00 91.75 131 ASP A O 1
ATOM 1083 N N . THR A 1 132 ? 14.326 -25.116 -15.025 1.00 95.69 132 THR A N 1
ATOM 1084 C CA . THR A 1 132 ? 14.230 -26.431 -14.379 1.00 95.69 132 THR A CA 1
ATOM 1085 C C . THR A 1 132 ? 15.323 -27.395 -14.848 1.00 95.69 132 THR A C 1
ATOM 1087 O O . THR A 1 132 ? 15.856 -27.300 -15.954 1.00 95.69 132 THR A O 1
ATOM 1090 N N . PHE A 1 133 ? 15.676 -28.358 -13.994 1.00 97.00 133 PHE A N 1
ATOM 1091 C CA . PHE A 1 133 ? 16.696 -29.380 -14.267 1.00 97.00 133 PHE A CA 1
ATOM 1092 C C . PHE A 1 133 ? 16.406 -30.679 -13.494 1.00 97.00 133 PHE A C 1
ATOM 1094 O O . PHE A 1 133 ? 15.761 -30.633 -12.448 1.00 97.00 133 PHE A O 1
ATOM 1101 N N . PRO A 1 134 ? 16.851 -31.859 -13.962 1.00 97.56 134 PRO A N 1
ATOM 1102 C CA . PRO A 1 134 ? 16.703 -33.098 -13.207 1.00 97.56 134 PRO A CA 1
ATOM 1103 C C . PRO A 1 134 ? 17.618 -33.092 -11.975 1.00 97.56 134 PRO A C 1
ATOM 1105 O O . PRO A 1 134 ? 18.814 -32.824 -12.077 1.00 97.56 134 PRO A O 1
ATOM 1108 N N . VAL A 1 135 ? 17.064 -33.428 -10.810 1.00 97.69 135 VAL A N 1
ATOM 1109 C CA . VAL A 1 135 ? 17.842 -33.691 -9.588 1.00 97.69 135 VAL A CA 1
ATOM 1110 C C . VAL A 1 135 ? 18.228 -35.170 -9.521 1.00 97.69 135 VAL A C 1
ATOM 1112 O O . VAL A 1 135 ? 17.568 -36.026 -10.112 1.00 97.69 135 VAL A O 1
ATOM 1115 N N . GLY A 1 136 ? 19.286 -35.503 -8.781 1.00 96.75 136 GLY A N 1
ATOM 1116 C CA . GLY A 1 136 ? 19.706 -36.896 -8.580 1.00 96.75 136 GLY A CA 1
ATOM 1117 C C . GLY A 1 136 ? 20.555 -37.500 -9.701 1.00 96.75 136 GLY A C 1
ATOM 1118 O O . GLY A 1 136 ? 20.765 -38.713 -9.703 1.00 96.75 136 GLY A O 1
ATOM 1119 N N . CYS A 1 137 ? 21.043 -36.672 -10.622 1.00 97.38 137 CYS A N 1
ATOM 1120 C CA . CYS A 1 137 ? 22.109 -36.950 -11.586 1.00 97.38 137 CYS A CA 1
ATOM 1121 C C . CYS A 1 137 ? 22.945 -35.679 -11.799 1.00 97.38 137 CYS A C 1
ATOM 1123 O O . CYS A 1 137 ? 22.519 -34.592 -11.407 1.00 97.38 137 CYS A O 1
ATOM 1125 N N . GLN A 1 138 ? 24.110 -35.816 -12.434 1.00 96.62 138 GLN A N 1
ATOM 1126 C CA . GLN A 1 138 ? 25.067 -34.727 -12.630 1.00 96.62 138 GLN A CA 1
ATOM 1127 C C . GLN A 1 138 ? 24.427 -33.452 -13.208 1.00 96.62 138 GLN A C 1
ATOM 1129 O O . GLN A 1 138 ? 23.871 -33.469 -14.309 1.00 96.62 138 GLN A O 1
ATOM 1134 N N . PHE A 1 139 ? 24.581 -32.335 -12.493 1.00 96.38 139 PHE A N 1
ATOM 1135 C CA . PHE A 1 139 ? 24.167 -31.012 -12.955 1.00 96.38 139 PHE A CA 1
ATOM 1136 C C . PHE A 1 139 ? 24.983 -30.585 -14.188 1.00 96.38 139 PHE A C 1
ATOM 1138 O O . PHE A 1 139 ? 26.214 -30.593 -14.157 1.00 96.38 139 PHE A O 1
ATOM 1145 N N . SER A 1 140 ? 24.308 -30.200 -15.273 1.00 94.38 140 SER A N 1
ATOM 1146 C CA . SER A 1 140 ? 24.951 -29.757 -16.518 1.00 94.38 140 SER A CA 1
ATOM 1147 C C . SER A 1 140 ? 25.530 -28.343 -16.429 1.00 94.38 140 SER A C 1
ATOM 1149 O O . SER A 1 140 ? 24.913 -27.459 -15.831 1.00 94.38 140 SER A O 1
ATOM 1151 N N . ASP A 1 141 ? 26.623 -28.082 -17.152 1.00 91.00 141 ASP A N 1
ATOM 1152 C CA . ASP A 1 141 ? 27.249 -26.752 -17.251 1.00 91.00 141 ASP A CA 1
ATOM 1153 C C . ASP A 1 141 ? 26.394 -25.719 -18.015 1.00 91.00 141 ASP A C 1
ATOM 1155 O O . ASP A 1 141 ? 26.709 -24.531 -17.996 1.00 91.00 141 ASP A O 1
ATOM 1159 N N . LYS A 1 142 ? 25.309 -26.165 -18.668 1.00 89.44 142 LYS A N 1
ATOM 1160 C CA . LYS A 1 142 ? 24.292 -25.327 -19.330 1.00 89.44 142 LYS A CA 1
ATOM 1161 C C . LYS A 1 142 ? 23.193 -24.808 -18.398 1.00 89.44 142 LYS A C 1
ATOM 1163 O O . LYS A 1 142 ? 22.338 -24.062 -18.865 1.00 89.44 142 LYS A O 1
ATOM 1168 N N . ILE A 1 143 ? 23.182 -25.185 -17.115 1.00 92.81 143 ILE A N 1
ATOM 1169 C CA . ILE A 1 143 ? 22.285 -24.551 -16.134 1.00 92.81 143 ILE A CA 1
ATOM 1170 C C . ILE A 1 143 ? 22.784 -23.121 -15.879 1.00 92.81 143 ILE A C 1
ATOM 1172 O O . ILE A 1 143 ? 23.989 -22.889 -15.736 1.00 92.81 143 ILE A O 1
ATOM 1176 N N . VAL A 1 144 ? 21.858 -22.163 -15.821 1.00 88.94 144 VAL A N 1
ATOM 1177 C CA . VAL A 1 144 ? 22.140 -20.750 -15.529 1.00 88.94 144 VAL A CA 1
ATOM 1178 C C . VAL A 1 144 ? 23.009 -20.632 -14.266 1.00 88.94 144 VAL A C 1
ATOM 1180 O O . VAL A 1 144 ? 22.776 -21.307 -13.271 1.00 88.94 144 VAL A O 1
ATOM 1183 N N . TYR A 1 145 ? 24.064 -19.815 -14.310 1.00 88.94 145 TYR A N 1
ATOM 1184 C CA . TYR A 1 145 ? 25.022 -19.627 -13.206 1.00 88.94 145 TYR A CA 1
ATOM 1185 C C . TYR A 1 145 ? 25.670 -20.901 -12.610 1.00 88.94 145 TYR A C 1
ATOM 1187 O O . TYR A 1 145 ? 26.198 -20.838 -11.495 1.00 88.94 145 TYR A O 1
ATOM 1195 N N . HIS A 1 146 ? 25.689 -22.041 -13.320 1.00 89.12 146 HIS A N 1
ATOM 1196 C CA . HIS A 1 146 ? 26.194 -23.329 -12.806 1.00 89.12 146 HIS A CA 1
ATOM 1197 C C . HIS A 1 146 ? 27.518 -23.208 -12.023 1.00 89.12 146 HIS A C 1
ATOM 1199 O O . HIS A 1 146 ? 27.637 -23.689 -10.895 1.00 89.12 146 HIS A O 1
ATOM 1205 N N . LYS A 1 147 ? 28.493 -22.491 -12.600 1.00 86.56 147 LYS A N 1
ATOM 1206 C CA . LYS A 1 147 ? 29.863 -22.330 -12.078 1.00 86.56 147 LYS A CA 1
ATOM 1207 C C . LYS A 1 147 ? 29.968 -21.589 -10.736 1.00 86.56 147 LYS A C 1
ATOM 1209 O O . LYS A 1 147 ? 30.986 -21.734 -10.070 1.00 86.56 147 LYS A O 1
ATOM 1214 N N . THR A 1 148 ? 28.982 -20.767 -10.368 1.00 87.06 148 THR A N 1
ATOM 1215 C CA . THR A 1 148 ? 29.077 -19.801 -9.250 1.00 87.06 148 THR A CA 1
ATOM 1216 C C . THR A 1 148 ? 27.985 -19.961 -8.184 1.00 87.06 148 THR A C 1
ATOM 1218 O O . THR A 1 148 ? 27.984 -19.237 -7.185 1.00 87.06 148 THR A O 1
ATOM 1221 N N . THR A 1 149 ? 27.058 -20.913 -8.360 1.00 92.00 149 THR A N 1
ATOM 1222 C CA . THR A 1 149 ? 25.860 -21.036 -7.503 1.00 92.00 149 THR A CA 1
ATOM 1223 C C . THR A 1 149 ? 25.595 -22.424 -6.912 1.00 92.00 149 THR A C 1
ATOM 1225 O O . THR A 1 149 ? 24.978 -22.498 -5.853 1.00 92.00 149 THR A O 1
ATOM 1228 N N . PHE A 1 150 ? 26.103 -23.511 -7.505 1.00 94.25 150 PHE A N 1
ATOM 1229 C CA . PHE A 1 150 ? 25.905 -24.876 -6.979 1.00 94.25 150 PHE A CA 1
ATOM 1230 C C . PHE A 1 150 ? 26.826 -25.255 -5.805 1.00 94.25 150 PHE A C 1
ATOM 1232 O O . PHE A 1 150 ? 26.638 -26.315 -5.216 1.00 94.25 150 PHE A O 1
ATOM 1239 N N . GLU A 1 151 ? 27.792 -24.405 -5.439 1.00 92.50 151 GLU A N 1
ATOM 1240 C CA . GLU A 1 151 ? 28.815 -24.642 -4.396 1.00 92.50 151 GLU A CA 1
ATOM 1241 C C . GLU A 1 151 ? 28.287 -25.221 -3.067 1.00 92.50 151 GLU A C 1
ATOM 1243 O O . GLU A 1 151 ? 28.985 -26.005 -2.428 1.00 92.50 151 GLU A O 1
ATOM 1248 N N . ASN A 1 152 ? 27.059 -24.870 -2.669 1.00 94.94 152 ASN A N 1
ATOM 1249 C CA . ASN A 1 152 ? 26.439 -25.293 -1.409 1.00 94.94 152 ASN A CA 1
ATOM 1250 C C . ASN A 1 152 ? 25.372 -26.399 -1.577 1.00 94.94 152 ASN A C 1
ATOM 1252 O O . ASN A 1 152 ? 24.718 -26.758 -0.597 1.00 94.94 152 ASN A O 1
ATOM 1256 N N . ASN A 1 153 ? 25.164 -26.937 -2.786 1.00 97.06 153 ASN A N 1
ATOM 1257 C CA . ASN A 1 153 ? 24.182 -28.000 -3.023 1.00 97.06 153 ASN A CA 1
ATOM 1258 C C . ASN A 1 153 ? 24.702 -29.352 -2.492 1.00 97.06 153 ASN A C 1
ATOM 1260 O O . ASN A 1 153 ? 25.787 -29.779 -2.900 1.00 97.06 153 ASN A O 1
ATOM 1264 N N . PRO A 1 154 ? 23.944 -30.081 -1.649 1.00 95.31 154 PRO A N 1
ATOM 1265 C CA . PRO A 1 154 ? 24.378 -31.382 -1.138 1.00 95.31 154 PRO A CA 1
ATOM 1266 C C . PRO A 1 154 ? 24.531 -32.455 -2.230 1.00 95.31 154 PRO A C 1
ATOM 1268 O O . PRO A 1 154 ? 25.366 -33.346 -2.081 1.00 95.31 154 PRO A O 1
ATOM 1271 N N . ASP A 1 155 ? 23.786 -32.370 -3.337 1.00 96.88 155 ASP A N 1
ATOM 1272 C CA . ASP A 1 155 ? 23.838 -33.361 -4.419 1.00 96.88 155 ASP A CA 1
ATOM 1273 C C . ASP A 1 155 ? 25.084 -33.194 -5.312 1.00 96.88 155 ASP A C 1
ATOM 1275 O O . ASP A 1 155 ? 25.517 -34.169 -5.928 1.00 96.88 155 ASP A O 1
ATOM 1279 N N . LEU A 1 156 ? 25.703 -31.999 -5.350 1.00 94.56 156 LEU A N 1
ATOM 1280 C CA . LEU A 1 156 ? 26.833 -31.677 -6.243 1.00 94.56 156 LEU A CA 1
ATOM 1281 C C . LEU A 1 156 ? 28.023 -32.632 -6.062 1.00 94.56 156 LEU A C 1
ATOM 1283 O O . LEU A 1 156 ? 28.662 -33.013 -7.039 1.00 94.56 156 LEU A O 1
ATOM 1287 N N . ASN A 1 157 ? 28.301 -33.026 -4.816 1.00 92.44 157 ASN A N 1
ATOM 1288 C CA . ASN A 1 157 ? 29.410 -33.911 -4.446 1.00 92.44 157 ASN A CA 1
ATOM 1289 C C . ASN A 1 157 ? 28.926 -35.272 -3.902 1.00 92.44 157 ASN A C 1
ATOM 1291 O O . ASN A 1 157 ? 29.706 -36.027 -3.325 1.00 92.44 157 ASN A O 1
ATOM 1295 N N . HIS A 1 158 ? 27.637 -35.593 -4.050 1.00 95.81 158 HIS A N 1
ATOM 1296 C CA . HIS A 1 158 ? 27.057 -36.831 -3.529 1.00 95.81 158 HIS A CA 1
ATOM 1297 C C . HIS A 1 158 ? 27.506 -38.039 -4.369 1.00 95.81 158 HIS A C 1
ATOM 1299 O O . HIS A 1 158 ? 27.337 -38.037 -5.588 1.00 95.81 158 HIS A O 1
ATOM 1305 N N . GLU A 1 159 ? 27.990 -39.109 -3.725 1.00 95.00 159 GLU A N 1
ATOM 1306 C CA . GLU A 1 159 ? 28.608 -40.292 -4.367 1.00 95.00 159 GLU A CA 1
ATOM 1307 C C . GLU A 1 159 ? 27.810 -40.852 -5.558 1.00 95.00 159 GLU A C 1
ATOM 1309 O O . GLU A 1 159 ? 28.371 -41.127 -6.614 1.00 95.00 159 GLU A O 1
ATOM 1314 N N . ILE A 1 160 ? 26.488 -40.990 -5.401 1.00 95.25 160 ILE A N 1
ATOM 1315 C CA . ILE A 1 160 ? 25.574 -41.378 -6.486 1.00 95.25 160 ILE A CA 1
ATOM 1316 C C . ILE A 1 160 ? 25.219 -40.181 -7.388 1.00 95.25 160 ILE A C 1
ATOM 1318 O O . ILE A 1 160 ? 25.524 -40.204 -8.579 1.00 95.25 160 ILE A O 1
ATOM 1322 N N . TYR A 1 161 ? 24.551 -39.149 -6.854 1.00 96.56 161 TYR A N 1
ATOM 1323 C CA . TYR A 1 161 ? 23.902 -38.106 -7.662 1.00 96.56 161 TYR A CA 1
ATOM 1324 C C . TYR A 1 161 ? 24.862 -37.223 -8.474 1.00 96.56 161 TYR A C 1
ATOM 1326 O O . TYR A 1 161 ? 24.463 -36.742 -9.527 1.00 96.56 161 TYR A O 1
ATOM 1334 N N . SER A 1 162 ? 26.120 -37.061 -8.058 1.00 93.44 162 SER A N 1
ATOM 1335 C CA . SER A 1 162 ? 27.137 -36.327 -8.833 1.00 93.44 162 SER A CA 1
ATOM 1336 C C . SER A 1 162 ? 27.548 -37.036 -10.135 1.00 93.44 162 SER A C 1
ATOM 1338 O O . SER A 1 162 ? 28.126 -36.416 -11.029 1.00 93.44 162 SER A O 1
ATOM 1340 N N . THR A 1 163 ? 27.244 -38.332 -10.278 1.00 96.19 163 THR A N 1
ATOM 1341 C CA . THR A 1 163 ? 27.560 -39.105 -11.487 1.00 96.19 163 THR A CA 1
ATOM 1342 C C . THR A 1 163 ? 26.576 -38.825 -12.623 1.00 96.19 163 THR A C 1
ATOM 1344 O O . THR A 1 163 ? 25.404 -38.515 -12.400 1.00 96.19 163 THR A O 1
ATOM 1347 N N . LYS A 1 164 ? 27.036 -39.002 -13.871 1.00 95.62 164 LYS A N 1
ATOM 1348 C CA . LYS A 1 164 ? 26.265 -38.718 -15.094 1.00 95.62 164 LYS A CA 1
ATOM 1349 C C . LYS A 1 164 ? 24.826 -39.251 -15.071 1.00 95.62 164 LYS A C 1
ATOM 1351 O O . LYS A 1 164 ? 23.920 -38.541 -15.478 1.00 95.62 164 LYS A O 1
ATOM 1356 N N . TYR A 1 165 ? 24.611 -40.492 -14.632 1.00 95.75 165 TYR A N 1
ATOM 1357 C CA . TYR A 1 165 ? 23.268 -41.088 -14.575 1.00 95.75 165 TYR A CA 1
ATOM 1358 C C . TYR A 1 165 ? 22.642 -41.013 -13.177 1.00 95.75 165 TYR A C 1
ATOM 1360 O O . TYR A 1 165 ? 21.418 -40.978 -13.068 1.00 95.75 165 TYR A O 1
ATOM 1368 N N . GLY A 1 166 ? 23.456 -40.964 -12.117 1.00 96.62 166 GLY A N 1
ATOM 1369 C CA . GLY A 1 166 ? 22.995 -40.886 -10.735 1.00 96.62 166 GLY A CA 1
ATOM 1370 C C . GLY A 1 166 ? 22.008 -41.993 -10.371 1.00 96.62 166 GLY A C 1
ATOM 1371 O O . GLY A 1 166 ? 22.352 -43.172 -10.423 1.00 96.62 166 GLY A O 1
ATOM 1372 N N . MET A 1 167 ? 20.780 -41.622 -9.999 1.00 97.25 167 MET A N 1
ATOM 1373 C CA . MET A 1 167 ? 19.709 -42.580 -9.682 1.00 97.25 167 MET A CA 1
ATOM 1374 C C . MET A 1 167 ? 18.897 -43.071 -10.898 1.00 97.25 167 MET A C 1
ATOM 1376 O O . MET A 1 167 ? 17.939 -43.827 -10.724 1.00 97.25 167 MET A O 1
ATOM 1380 N N . TYR A 1 168 ? 19.253 -42.661 -12.119 1.00 97.88 168 TYR A N 1
ATOM 1381 C CA . TYR A 1 168 ? 18.557 -43.025 -13.357 1.00 97.88 168 TYR A CA 1
ATOM 1382 C C . TYR A 1 168 ? 19.280 -44.116 -14.154 1.00 97.88 168 TYR A C 1
ATOM 1384 O O . TYR A 1 168 ? 20.446 -44.437 -13.933 1.00 97.88 168 TYR A O 1
ATOM 1392 N N . THR A 1 169 ? 18.572 -44.675 -15.135 1.00 96.31 169 THR A N 1
ATOM 1393 C CA . THR A 1 169 ? 19.146 -45.554 -16.163 1.00 96.31 169 THR A CA 1
ATOM 1394 C C . THR A 1 169 ? 19.268 -44.796 -17.492 1.00 96.31 169 THR A C 1
ATOM 1396 O O . THR A 1 169 ? 18.487 -43.871 -17.727 1.00 96.31 169 THR A O 1
ATOM 1399 N N . PRO A 1 170 ? 20.230 -45.143 -18.370 1.00 96.69 170 PRO A N 1
ATOM 1400 C CA . PRO A 1 170 ? 20.346 -44.515 -19.685 1.00 96.69 170 PRO A CA 1
ATOM 1401 C C . PRO A 1 170 ? 19.042 -44.636 -20.481 1.00 96.69 170 PRO A C 1
ATOM 1403 O O . PRO A 1 170 ? 18.430 -45.703 -20.506 1.00 96.69 170 PRO A O 1
ATOM 1406 N N . ASN A 1 171 ? 18.629 -43.543 -21.126 1.00 96.56 171 ASN A N 1
ATOM 1407 C CA . ASN A 1 171 ? 17.423 -43.457 -21.958 1.00 96.56 171 ASN A CA 1
ATOM 1408 C C . ASN A 1 171 ? 16.111 -43.887 -21.256 1.00 96.56 171 ASN A C 1
ATOM 1410 O O . ASN A 1 171 ? 15.172 -44.336 -21.916 1.00 96.56 171 ASN A O 1
ATOM 1414 N N . CYS A 1 172 ? 16.017 -43.735 -19.927 1.00 96.06 172 CYS A N 1
ATOM 1415 C CA . CYS A 1 172 ? 14.818 -44.062 -19.141 1.00 96.06 172 CYS A CA 1
ATOM 1416 C C . CYS A 1 172 ? 13.563 -43.255 -19.532 1.00 96.06 172 CYS A C 1
ATOM 1418 O O . CYS A 1 172 ? 12.439 -43.701 -19.291 1.00 96.06 172 CYS A O 1
ATOM 1420 N N . GLY A 1 173 ? 13.752 -42.093 -20.154 1.00 96.62 173 GLY A N 1
ATOM 1421 C CA . GLY A 1 173 ? 12.725 -41.120 -20.483 1.00 96.62 173 GLY A CA 1
ATOM 1422 C C . GLY A 1 173 ? 12.575 -40.040 -19.419 1.00 96.62 173 GLY A C 1
ATOM 1423 O O . GLY A 1 173 ? 12.564 -40.337 -18.223 1.00 96.62 173 GLY A O 1
ATOM 1424 N N . LEU A 1 174 ? 12.363 -38.794 -19.850 1.00 96.38 174 LEU A N 1
ATOM 1425 C CA . LEU A 1 174 ? 12.211 -37.647 -18.944 1.00 96.38 174 LEU A CA 1
ATOM 1426 C C . LEU A 1 174 ? 10.999 -37.778 -18.009 1.00 96.38 174 LEU A C 1
ATOM 1428 O O . LEU A 1 174 ? 10.967 -37.151 -16.949 1.00 96.38 174 LEU A O 1
ATOM 1432 N N . GLU A 1 175 ? 10.012 -38.616 -18.346 1.00 94.44 175 GLU A N 1
ATOM 1433 C CA . GLU A 1 175 ? 8.902 -38.940 -17.442 1.00 94.44 175 GLU A CA 1
ATOM 1434 C C . GLU A 1 175 ? 9.404 -39.553 -16.121 1.00 94.44 175 GLU A C 1
ATOM 1436 O O . GLU A 1 175 ? 8.889 -39.213 -15.054 1.00 94.44 175 GLU A O 1
ATOM 1441 N N . GLN A 1 176 ? 10.431 -40.411 -16.196 1.00 95.44 176 GLN A N 1
ATOM 1442 C CA . GLN A 1 176 ? 11.037 -41.099 -15.050 1.00 95.44 176 GLN A CA 1
ATOM 1443 C C . GLN A 1 176 ? 12.017 -40.206 -14.270 1.00 95.44 176 GLN A C 1
ATOM 1445 O O . GLN A 1 176 ? 12.452 -40.586 -13.182 1.00 95.44 176 GLN A O 1
ATOM 1450 N N . CYS A 1 177 ? 12.359 -39.027 -14.798 1.00 96.88 177 CYS A N 1
ATOM 1451 C CA . CYS A 1 177 ? 13.193 -38.054 -14.108 1.00 96.88 177 CYS A CA 1
ATOM 1452 C C . CYS A 1 177 ? 12.398 -37.288 -13.039 1.00 96.88 177 CYS A C 1
ATOM 1454 O O . CYS A 1 177 ? 11.278 -36.806 -13.262 1.00 96.88 177 CYS A O 1
ATOM 1456 N N . LEU A 1 178 ? 13.019 -37.153 -11.866 1.00 97.44 178 LEU A N 1
ATOM 1457 C CA . LEU A 1 178 ? 12.618 -36.215 -10.830 1.00 97.44 178 LEU A CA 1
ATOM 1458 C C . LEU A 1 178 ? 13.209 -34.850 -11.201 1.00 97.44 178 LEU A C 1
ATOM 1460 O O . LEU A 1 178 ? 14.416 -34.638 -11.091 1.00 97.44 178 LEU A O 1
ATOM 1464 N N . MET A 1 179 ? 12.361 -33.951 -11.694 1.00 97.69 179 MET A N 1
ATOM 1465 C CA . MET A 1 179 ? 12.740 -32.568 -11.988 1.00 97.69 179 MET A CA 1
ATOM 1466 C C . MET A 1 179 ? 12.840 -31.763 -10.688 1.00 97.69 179 MET A C 1
ATOM 1468 O O . MET A 1 179 ? 12.180 -32.095 -9.707 1.00 97.69 179 MET A O 1
ATOM 1472 N N . SER A 1 180 ? 13.638 -30.697 -10.687 1.00 97.19 180 SER A N 1
ATOM 1473 C CA . SER A 1 180 ? 13.601 -29.623 -9.690 1.00 97.19 180 SER A CA 1
ATOM 1474 C C . SER A 1 180 ? 12.156 -29.198 -9.418 1.00 97.19 180 SER A C 1
ATOM 1476 O O . SER A 1 180 ? 11.368 -29.060 -10.357 1.00 97.19 180 SER A O 1
ATOM 1478 N N . TRP A 1 181 ? 11.797 -28.977 -8.152 1.00 97.50 181 TRP A N 1
ATOM 1479 C CA . TRP A 1 181 ? 10.441 -28.546 -7.820 1.00 97.50 181 TRP A CA 1
ATOM 1480 C C . TRP A 1 181 ? 10.197 -27.140 -8.375 1.00 97.50 181 TRP A C 1
ATOM 1482 O O . TRP A 1 181 ? 11.085 -26.295 -8.313 1.00 97.50 181 TRP A O 1
ATOM 1492 N N . GLY A 1 182 ? 9.011 -26.898 -8.927 1.00 95.56 182 GLY A N 1
ATOM 1493 C CA . GLY A 1 182 ? 8.705 -25.651 -9.616 1.00 95.56 182 GLY A CA 1
ATOM 1494 C C . GLY A 1 182 ? 7.263 -25.593 -10.107 1.00 95.56 182 GLY A C 1
ATOM 1495 O O . GLY A 1 182 ? 6.477 -26.527 -9.906 1.00 95.56 182 GLY A O 1
ATOM 1496 N N . HIS A 1 183 ? 6.919 -24.484 -10.758 1.00 95.25 183 HIS A N 1
ATOM 1497 C CA . HIS A 1 183 ? 5.597 -24.259 -11.332 1.00 95.25 183 HIS A CA 1
ATOM 1498 C C . HIS A 1 183 ? 5.228 -25.289 -12.418 1.00 95.25 183 HIS A C 1
ATOM 1500 O O . HIS A 1 183 ? 4.106 -25.799 -12.352 1.00 95.25 183 HIS A O 1
ATOM 1506 N N . ASP A 1 184 ? 6.157 -25.672 -13.310 1.00 96.56 184 ASP A N 1
ATOM 1507 C CA . ASP A 1 184 ? 5.993 -26.753 -14.302 1.00 96.56 184 ASP A CA 1
ATOM 1508 C C . ASP A 1 184 ? 5.467 -28.049 -13.662 1.00 96.56 184 ASP A C 1
ATOM 1510 O O . ASP A 1 184 ? 4.387 -28.550 -13.984 1.00 96.56 184 ASP A O 1
ATOM 1514 N N . GLU A 1 185 ? 6.247 -28.597 -12.723 1.00 96.56 185 GLU A N 1
ATOM 1515 C CA . GLU A 1 185 ? 6.003 -29.896 -12.097 1.00 96.56 185 GLU A CA 1
ATOM 1516 C C . GLU A 1 185 ? 4.714 -29.856 -11.270 1.00 96.56 185 GLU A C 1
ATOM 1518 O O . GLU A 1 185 ? 3.893 -30.770 -11.371 1.00 96.56 185 GLU A O 1
ATOM 1523 N N . TYR A 1 186 ? 4.478 -28.788 -10.500 1.00 96.25 186 TYR A N 1
ATOM 1524 C CA . TYR A 1 186 ? 3.248 -28.657 -9.721 1.00 96.25 186 TYR A CA 1
ATOM 1525 C C . TYR A 1 186 ? 2.004 -28.566 -10.615 1.00 96.25 186 TYR A C 1
ATOM 1527 O O . TYR A 1 186 ? 1.048 -29.318 -10.401 1.00 96.25 186 TYR A O 1
ATOM 1535 N N . LEU A 1 187 ? 2.004 -27.698 -11.635 1.00 95.75 187 LEU A N 1
ATOM 1536 C CA . LEU A 1 187 ? 0.842 -27.533 -12.510 1.00 95.75 187 LEU A CA 1
ATOM 1537 C C . LEU A 1 187 ? 0.577 -28.799 -13.333 1.00 95.75 187 LEU A C 1
ATOM 1539 O O . LEU A 1 187 ? -0.570 -29.246 -13.402 1.00 95.75 187 LEU A O 1
ATOM 1543 N N . TYR A 1 188 ? 1.624 -29.427 -13.877 1.00 96.75 188 TYR A N 1
ATOM 1544 C CA . TYR A 1 188 ? 1.524 -30.731 -14.532 1.00 96.75 188 TYR A CA 1
ATOM 1545 C C . TYR A 1 188 ? 0.866 -31.770 -13.615 1.00 96.75 188 TYR A C 1
ATOM 1547 O O . TYR A 1 188 ? -0.073 -32.456 -14.027 1.00 96.75 188 TYR A O 1
ATOM 1555 N N . ARG A 1 189 ? 1.307 -31.878 -12.353 1.00 95.31 189 ARG A N 1
ATOM 1556 C CA . ARG A 1 189 ? 0.740 -32.848 -11.402 1.00 95.31 189 ARG A CA 1
ATOM 1557 C C . ARG A 1 189 ? -0.704 -32.522 -11.033 1.00 95.31 189 ARG A C 1
ATOM 1559 O O . ARG A 1 189 ? -1.487 -33.463 -10.915 1.00 95.31 189 ARG A O 1
ATOM 1566 N N . VAL A 1 190 ? -1.076 -31.249 -10.887 1.00 93.31 190 VAL A N 1
ATOM 1567 C CA . VAL A 1 190 ? -2.474 -30.837 -10.664 1.00 93.31 190 VAL A CA 1
ATOM 1568 C C . VAL A 1 190 ? -3.346 -31.239 -11.855 1.00 93.31 190 VAL A C 1
ATOM 1570 O O . VAL A 1 190 ? -4.339 -31.940 -11.668 1.00 93.31 190 VAL A O 1
ATOM 1573 N N . LEU A 1 191 ? -2.965 -30.862 -13.079 1.00 92.44 191 LEU A N 1
ATOM 1574 C CA . LEU A 1 191 ? -3.761 -31.110 -14.286 1.00 92.44 191 LEU A CA 1
ATOM 1575 C C . LEU A 1 191 ? -3.880 -32.608 -14.608 1.00 92.44 191 LEU A C 1
ATOM 1577 O O . LEU A 1 191 ? -4.990 -33.100 -14.795 1.00 92.44 191 LEU A O 1
ATOM 1581 N N . ASN A 1 192 ? -2.773 -33.357 -14.572 1.00 92.25 192 ASN A N 1
ATOM 1582 C CA . ASN A 1 192 ? -2.739 -34.800 -14.854 1.00 92.25 192 ASN A CA 1
ATOM 1583 C C . ASN A 1 192 ? -3.491 -35.652 -13.800 1.00 92.25 192 ASN A C 1
ATOM 1585 O O . ASN A 1 192 ? -3.855 -36.797 -14.061 1.00 92.25 192 ASN A O 1
ATOM 1589 N N . ASN A 1 193 ? -3.762 -35.111 -12.603 1.00 88.50 193 ASN A N 1
ATOM 1590 C CA .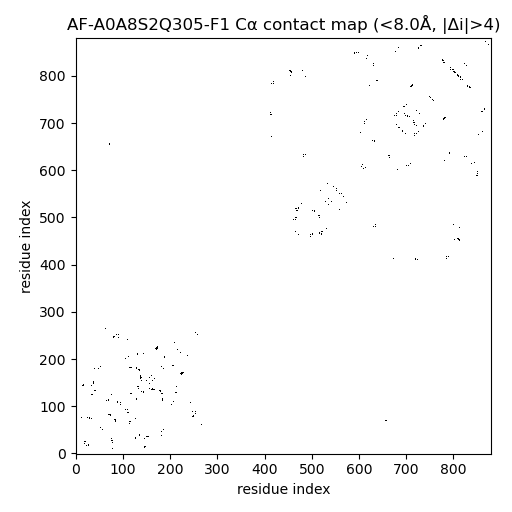 ASN A 1 193 ? -4.608 -35.767 -11.595 1.00 88.50 193 ASN A CA 1
ATOM 1591 C C . ASN A 1 193 ? -6.049 -35.220 -11.548 1.00 88.50 193 ASN A C 1
ATOM 1593 O O . ASN A 1 193 ? -6.874 -35.759 -10.804 1.00 88.50 193 ASN A O 1
ATOM 1597 N N . HIS A 1 194 ? -6.387 -34.182 -12.323 1.00 84.88 194 HIS A N 1
ATOM 1598 C CA . HIS A 1 194 ? -7.717 -33.579 -12.298 1.00 84.88 194 HIS A CA 1
ATOM 1599 C C . HIS A 1 194 ? -8.691 -34.320 -13.238 1.00 84.88 194 HIS A C 1
ATOM 1601 O O . HIS A 1 194 ? -8.469 -34.350 -14.448 1.00 84.88 194 HIS A O 1
ATOM 1607 N N . PRO A 1 195 ? -9.812 -34.881 -12.739 1.00 78.75 195 PRO A N 1
ATOM 1608 C CA . PRO A 1 195 ? -10.662 -35.795 -13.514 1.00 78.75 195 PRO A CA 1
ATOM 1609 C C . PRO A 1 195 ? -11.441 -35.134 -14.663 1.00 78.75 195 PRO A C 1
ATOM 1611 O O . PRO A 1 195 ? -12.010 -35.845 -15.483 1.00 78.75 195 PRO A O 1
ATOM 1614 N N . ALA A 1 196 ? -11.475 -33.800 -14.718 1.00 79.69 196 ALA A N 1
ATOM 1615 C CA . ALA A 1 196 ? -12.076 -33.024 -15.806 1.00 79.69 196 ALA A CA 1
ATOM 1616 C C . ALA A 1 196 ? -11.031 -32.264 -16.651 1.00 79.69 196 ALA A C 1
ATOM 1618 O O . ALA A 1 196 ? -11.377 -31.310 -17.343 1.00 79.69 196 ALA A O 1
ATOM 1619 N N . CYS A 1 197 ? -9.743 -32.625 -16.572 1.00 83.69 197 CYS A N 1
ATOM 1620 C CA . CYS A 1 197 ? -8.745 -32.099 -17.503 1.00 83.69 197 CYS A CA 1
ATOM 1621 C C . CYS A 1 197 ? -8.937 -32.735 -18.890 1.00 83.69 197 CYS A C 1
ATOM 1623 O O . CYS A 1 197 ? -8.987 -33.957 -19.007 1.00 83.69 197 CYS A O 1
ATOM 1625 N N . THR A 1 198 ? -9.034 -31.907 -19.933 1.00 82.75 198 THR A N 1
ATOM 1626 C CA . THR A 1 198 ? -9.188 -32.345 -21.334 1.00 82.75 198 THR A CA 1
ATOM 1627 C C . THR A 1 198 ? -8.028 -31.892 -22.225 1.00 82.75 198 THR A C 1
ATOM 1629 O O . THR A 1 198 ? -8.159 -31.895 -23.448 1.00 82.75 198 THR A O 1
ATOM 1632 N N . LEU A 1 199 ? -6.912 -31.448 -21.636 1.00 87.00 199 LEU A N 1
ATOM 1633 C CA . LEU A 1 199 ? -5.705 -31.135 -22.401 1.00 87.00 199 LEU A CA 1
ATOM 1634 C C . LEU A 1 199 ? -5.083 -32.430 -22.946 1.00 87.00 199 LEU A C 1
ATOM 1636 O O . LEU A 1 199 ? -5.066 -33.431 -22.227 1.00 87.00 199 LEU A O 1
ATOM 1640 N N . PRO A 1 200 ? -4.556 -32.426 -24.184 1.00 92.19 200 PRO A N 1
ATOM 1641 C CA . PRO A 1 200 ? -3.827 -33.570 -24.718 1.00 92.19 200 PRO A CA 1
ATOM 1642 C C . PRO A 1 200 ? -2.505 -33.775 -23.966 1.00 92.19 200 PRO A C 1
ATOM 1644 O O . PRO A 1 200 ? -1.963 -32.834 -23.373 1.00 92.19 200 PRO A O 1
ATOM 1647 N N . ASP A 1 201 ? -1.948 -34.985 -24.054 1.00 90.88 201 ASP A N 1
ATOM 1648 C CA . ASP A 1 201 ? -0.634 -35.319 -23.487 1.00 90.88 201 ASP A CA 1
ATOM 1649 C C . ASP A 1 201 ? 0.449 -34.332 -23.954 1.00 90.88 201 ASP A C 1
ATOM 1651 O O . ASP A 1 201 ? 1.322 -33.960 -23.179 1.00 90.88 201 ASP A O 1
ATOM 1655 N N . GLU A 1 202 ? 0.364 -33.863 -25.200 1.00 93.12 202 GLU A N 1
ATOM 1656 C CA . GLU A 1 202 ? 1.210 -32.828 -25.803 1.00 93.12 202 GLU A CA 1
ATOM 1657 C C . GLU A 1 202 ? 1.192 -31.514 -25.004 1.00 93.12 202 GLU A C 1
ATOM 1659 O O . GLU A 1 202 ? 2.244 -30.926 -24.756 1.00 93.12 202 GLU A O 1
ATOM 1664 N N . GLY A 1 203 ? 0.016 -31.071 -24.551 1.00 94.00 203 GLY A N 1
ATOM 1665 C CA . GLY A 1 203 ? -0.136 -29.859 -23.742 1.00 94.00 203 GLY A CA 1
ATOM 1666 C C . GLY A 1 203 ? 0.375 -30.038 -22.316 1.00 94.00 203 GLY A C 1
ATOM 1667 O O . GLY A 1 203 ? 1.068 -29.169 -21.794 1.00 94.00 203 GLY A O 1
ATOM 1668 N N . LEU A 1 204 ? 0.108 -31.198 -21.710 1.00 94.50 204 LEU A N 1
ATOM 1669 C CA . LEU A 1 204 ? 0.664 -31.557 -20.401 1.00 94.50 204 LEU A CA 1
ATOM 1670 C C . LEU A 1 204 ? 2.199 -31.682 -20.445 1.00 94.50 204 LEU A C 1
ATOM 1672 O O . LEU A 1 204 ? 2.871 -31.335 -19.477 1.00 94.50 204 LEU A O 1
ATOM 1676 N N . TYR A 1 205 ? 2.756 -32.144 -21.568 1.00 95.25 205 TYR A N 1
ATOM 1677 C CA . TYR A 1 205 ? 4.197 -32.278 -21.779 1.00 95.25 205 TYR A CA 1
ATOM 1678 C C . TYR A 1 205 ? 4.885 -30.920 -21.985 1.00 95.25 205 TYR A C 1
ATOM 1680 O O . TYR A 1 205 ? 5.969 -30.723 -21.448 1.00 95.25 205 TYR A O 1
ATOM 1688 N N . ILE A 1 206 ? 4.253 -29.961 -22.679 1.00 96.12 206 ILE A N 1
ATOM 1689 C CA . ILE A 1 206 ? 4.735 -28.566 -22.705 1.00 96.12 206 ILE A CA 1
ATOM 1690 C C . ILE A 1 206 ? 4.795 -28.014 -21.275 1.00 96.12 206 ILE A C 1
ATOM 1692 O O . ILE A 1 206 ? 5.857 -27.586 -20.837 1.00 96.12 206 ILE A O 1
ATOM 1696 N N . ILE A 1 207 ? 3.687 -28.093 -20.526 1.00 96.31 207 ILE A N 1
ATOM 1697 C CA . ILE A 1 207 ? 3.582 -27.529 -19.168 1.00 96.31 207 ILE A CA 1
ATOM 1698 C C . ILE A 1 207 ? 4.662 -28.071 -18.219 1.00 96.31 207 ILE A C 1
ATOM 1700 O O . ILE A 1 207 ? 5.133 -27.330 -17.367 1.00 96.31 207 ILE A O 1
ATOM 1704 N N . ARG A 1 208 ? 5.075 -29.341 -18.359 1.00 97.00 208 ARG A N 1
ATOM 1705 C CA . ARG A 1 208 ? 6.085 -29.959 -17.480 1.00 97.00 208 ARG A CA 1
ATOM 1706 C C . ARG A 1 208 ? 7.541 -29.584 -17.820 1.00 97.00 208 ARG A C 1
ATOM 1708 O O . ARG A 1 208 ? 8.419 -29.807 -16.990 1.00 97.00 208 ARG A O 1
ATOM 1715 N N . TYR A 1 209 ? 7.820 -29.116 -19.038 1.00 96.88 209 TYR A N 1
ATOM 1716 C CA . TYR A 1 209 ? 9.194 -29.028 -19.555 1.00 96.88 209 TYR A CA 1
ATOM 1717 C C . TYR A 1 209 ? 9.523 -27.734 -20.316 1.00 96.88 209 TYR A C 1
ATOM 1719 O O . TYR A 1 209 ? 10.615 -27.637 -20.875 1.00 96.88 209 TYR A O 1
ATOM 1727 N N . HIS A 1 210 ? 8.625 -26.746 -20.359 1.00 94.44 210 HIS A N 1
ATOM 1728 C CA . HIS A 1 210 ? 8.881 -25.464 -21.028 1.00 94.44 210 HIS A CA 1
ATOM 1729 C C . HIS A 1 210 ? 9.986 -24.627 -20.359 1.00 94.44 210 HIS A C 1
ATOM 1731 O O . HIS A 1 210 ? 10.661 -23.861 -21.041 1.00 94.44 210 HIS A O 1
ATOM 1737 N N . SER A 1 211 ? 10.231 -24.815 -19.056 1.00 93.88 211 SER A N 1
ATOM 1738 C CA . SER A 1 211 ? 11.367 -24.202 -18.359 1.00 93.88 211 SER A CA 1
ATOM 1739 C C . SER A 1 211 ? 12.644 -25.059 -18.382 1.00 93.88 211 SER A C 1
ATOM 1741 O O . SER A 1 211 ? 13.629 -24.684 -17.751 1.00 93.88 211 SER A O 1
ATOM 1743 N N . PHE A 1 212 ? 12.690 -26.198 -19.090 1.00 95.38 212 PHE A N 1
ATOM 1744 C CA . PHE A 1 212 ? 13.848 -27.112 -19.078 1.00 95.38 212 PHE A CA 1
ATOM 1745 C C . PHE A 1 212 ? 14.919 -26.732 -20.127 1.00 95.38 212 PHE A C 1
ATOM 1747 O O . PHE A 1 212 ? 15.364 -27.555 -20.941 1.00 95.38 212 PHE A O 1
ATOM 1754 N N . TYR A 1 213 ? 15.363 -25.470 -20.098 1.00 91.75 213 TYR A N 1
ATOM 1755 C CA . TYR A 1 213 ? 16.294 -24.886 -21.073 1.00 91.75 213 TYR A CA 1
ATOM 1756 C C . TYR A 1 213 ? 17.584 -25.688 -21.313 1.00 91.75 213 TYR A C 1
ATOM 1758 O O . TYR A 1 213 ? 17.940 -25.834 -22.491 1.00 91.75 213 TYR A O 1
ATOM 1766 N N . PRO A 1 214 ? 18.267 -26.261 -20.294 1.00 92.44 214 PRO A N 1
ATOM 1767 C CA . PRO A 1 214 ? 19.459 -27.086 -20.505 1.00 92.44 214 PRO A CA 1
ATOM 1768 C C . PRO A 1 214 ? 19.255 -28.228 -21.509 1.00 92.44 214 PRO A C 1
ATOM 1770 O O . PRO A 1 214 ? 20.161 -28.524 -22.286 1.00 92.44 214 PRO A O 1
ATOM 1773 N N . TRP A 1 215 ? 18.061 -28.830 -21.552 1.00 94.38 215 TRP A N 1
ATOM 1774 C CA . TRP A 1 215 ? 17.722 -29.859 -22.533 1.00 94.38 215 TRP A CA 1
ATOM 1775 C C . TRP A 1 215 ? 17.269 -29.266 -23.869 1.00 94.38 215 TRP A C 1
ATOM 1777 O O . TRP A 1 215 ? 17.936 -29.466 -24.889 1.00 94.38 215 TRP A O 1
ATOM 1787 N N . HIS A 1 216 ? 16.142 -28.544 -23.902 1.00 91.44 216 HIS A N 1
ATOM 1788 C CA . HIS A 1 216 ? 15.513 -28.221 -25.187 1.00 91.44 216 HIS A CA 1
ATOM 1789 C C . HIS A 1 216 ? 16.284 -27.172 -25.998 1.00 91.44 216 HIS A C 1
ATOM 1791 O O . HIS A 1 216 ? 16.274 -27.226 -27.236 1.00 91.44 216 HIS A O 1
ATOM 1797 N N . THR A 1 217 ? 16.988 -26.266 -25.315 1.00 84.06 217 THR A N 1
ATOM 1798 C CA . THR A 1 217 ? 17.811 -25.208 -25.917 1.00 84.06 217 THR A CA 1
ATOM 1799 C C . THR A 1 217 ? 19.304 -25.531 -25.822 1.00 84.06 217 THR A C 1
ATOM 1801 O O . THR A 1 217 ? 20.005 -25.414 -26.823 1.00 84.06 217 THR A O 1
ATOM 1804 N N . GLY A 1 218 ? 19.788 -25.983 -24.659 1.00 83.06 218 GLY A N 1
ATOM 1805 C CA . GLY A 1 218 ? 21.202 -26.303 -24.423 1.00 83.06 218 GLY A CA 1
ATOM 1806 C C . GLY A 1 218 ? 21.686 -27.607 -25.070 1.00 83.06 218 GLY A C 1
ATOM 1807 O O . GLY A 1 218 ? 22.865 -27.716 -25.401 1.00 83.06 218 GLY A O 1
ATOM 1808 N N . GLY A 1 219 ? 20.788 -28.573 -25.300 1.00 89.31 219 GLY A N 1
ATOM 1809 C CA . GLY A 1 219 ? 21.103 -29.870 -25.906 1.00 89.31 219 GLY A CA 1
ATOM 1810 C C . GLY A 1 219 ? 21.613 -30.946 -24.937 1.00 89.31 219 GLY A C 1
ATOM 1811 O O . GLY A 1 219 ? 21.942 -32.043 -25.389 1.00 89.31 219 GLY A O 1
ATOM 1812 N N . ASP A 1 220 ? 21.655 -30.671 -23.632 1.00 92.50 220 ASP A N 1
ATOM 1813 C CA . ASP A 1 220 ? 22.092 -31.624 -22.606 1.00 92.50 220 ASP A CA 1
ATOM 1814 C C . ASP A 1 220 ? 20.972 -32.594 -22.186 1.00 92.50 220 ASP A C 1
ATOM 1816 O O . ASP A 1 220 ? 19.872 -32.586 -22.731 1.00 92.50 220 ASP A O 1
ATOM 1820 N N . TYR A 1 221 ? 21.270 -33.521 -21.268 1.00 95.88 221 TYR A N 1
ATOM 1821 C CA . TYR A 1 221 ? 20.361 -34.577 -20.776 1.00 95.88 221 TYR A CA 1
ATOM 1822 C C . TYR A 1 221 ? 19.743 -35.513 -21.841 1.00 95.88 221 TYR A C 1
ATOM 1824 O O . TYR A 1 221 ? 18.975 -36.416 -21.508 1.00 95.88 221 TYR A O 1
ATOM 1832 N N . MET A 1 222 ? 20.168 -35.423 -23.107 1.00 95.06 222 MET A N 1
ATOM 1833 C CA . MET A 1 222 ? 19.785 -36.340 -24.198 1.00 95.06 222 MET A CA 1
ATOM 1834 C C . MET A 1 222 ? 20.080 -37.821 -23.889 1.00 95.06 222 MET A C 1
ATOM 1836 O O . MET A 1 222 ? 19.469 -38.713 -24.467 1.00 95.06 222 MET A O 1
ATOM 1840 N N . TYR A 1 223 ? 20.990 -38.097 -22.949 1.00 94.88 223 TYR A N 1
ATOM 1841 C CA . TYR A 1 223 ? 21.310 -39.443 -22.463 1.00 94.88 223 TYR A CA 1
ATOM 1842 C C . TYR A 1 223 ? 20.277 -40.024 -21.473 1.00 94.88 223 TYR A C 1
ATOM 1844 O O . TYR A 1 223 ? 20.349 -41.212 -21.156 1.00 94.88 223 TYR A O 1
ATOM 1852 N N . LEU A 1 224 ? 19.334 -39.213 -20.978 1.00 96.88 224 LEU A N 1
ATOM 1853 C CA . LEU A 1 224 ? 18.157 -39.646 -20.208 1.00 96.88 224 LEU A CA 1
ATOM 1854 C C . LEU A 1 224 ? 16.913 -39.770 -21.100 1.00 96.88 224 LEU A C 1
ATOM 1856 O O . LEU A 1 224 ? 16.036 -40.580 -20.814 1.00 96.88 224 LEU A O 1
ATOM 1860 N N . CYS A 1 225 ? 16.852 -39.010 -22.195 1.00 96.69 225 CYS A N 1
ATOM 1861 C CA . CYS A 1 225 ? 15.719 -38.973 -23.120 1.00 96.69 225 CYS A CA 1
ATOM 1862 C C . CYS A 1 225 ? 15.456 -40.328 -23.796 1.00 96.69 225 CYS A C 1
ATOM 1864 O O . CYS A 1 225 ? 16.391 -41.022 -24.204 1.00 96.69 225 CYS A O 1
ATOM 1866 N N . ASN A 1 226 ? 14.182 -40.671 -23.982 1.00 95.38 226 ASN A N 1
ATOM 1867 C CA . ASN A 1 226 ? 13.751 -41.781 -24.836 1.00 95.38 226 ASN A CA 1
ATOM 1868 C C . ASN A 1 226 ? 13.222 -41.267 -26.193 1.00 95.38 226 ASN A C 1
ATOM 1870 O O . ASN A 1 226 ? 13.168 -40.062 -26.442 1.00 95.38 226 ASN A O 1
ATOM 1874 N N . GLU A 1 227 ? 12.809 -42.167 -27.092 1.00 94.06 227 GLU A N 1
ATOM 1875 C CA . GLU A 1 227 ? 12.296 -41.776 -28.415 1.00 94.06 227 GLU A CA 1
ATOM 1876 C C . GLU A 1 227 ? 11.107 -40.798 -28.376 1.00 94.06 227 GLU A C 1
ATOM 1878 O O . GLU A 1 227 ? 10.943 -39.986 -29.283 1.00 94.06 227 GLU A O 1
ATOM 1883 N N . THR A 1 228 ? 10.239 -40.892 -27.366 1.00 91.75 228 THR A N 1
ATOM 1884 C CA . THR A 1 228 ? 9.070 -40.014 -27.230 1.00 91.75 228 THR A CA 1
ATOM 1885 C C . THR A 1 228 ? 9.489 -38.611 -26.818 1.00 91.75 228 THR A C 1
ATOM 1887 O O . THR A 1 228 ? 8.943 -37.652 -27.360 1.00 91.75 228 THR A O 1
ATOM 1890 N N . ASP A 1 229 ? 10.502 -38.476 -25.960 1.00 95.38 229 ASP A N 1
ATOM 1891 C CA . ASP A 1 229 ? 11.087 -37.172 -25.635 1.00 95.38 229 ASP A CA 1
ATOM 1892 C C . ASP A 1 229 ? 11.748 -36.546 -26.872 1.00 95.38 229 ASP A C 1
ATOM 1894 O O . ASP A 1 229 ? 11.499 -35.387 -27.198 1.00 95.38 229 ASP A O 1
ATOM 1898 N N . LEU A 1 230 ? 12.508 -37.339 -27.638 1.00 92.25 230 LEU A N 1
ATOM 1899 C CA . LEU A 1 230 ? 13.135 -36.890 -28.887 1.00 92.25 230 LEU A CA 1
ATOM 1900 C C . LEU A 1 230 ? 12.103 -36.462 -29.948 1.00 92.25 230 LEU A C 1
ATOM 1902 O O . LEU A 1 230 ? 12.332 -35.486 -30.660 1.00 92.25 230 LEU A O 1
ATOM 1906 N N . ARG A 1 231 ? 10.945 -37.137 -30.029 1.00 90.81 231 ARG A N 1
ATOM 1907 C CA . ARG A 1 231 ? 9.816 -36.725 -30.889 1.00 90.81 231 ARG A CA 1
ATOM 1908 C C . ARG A 1 231 ? 9.114 -35.455 -30.388 1.00 90.81 231 ARG A C 1
ATOM 1910 O O . ARG A 1 231 ? 8.666 -34.660 -31.209 1.00 90.81 231 ARG A O 1
ATOM 1917 N N . ARG A 1 232 ? 9.012 -35.249 -29.069 1.00 91.75 232 ARG A N 1
ATOM 1918 C CA . ARG A 1 232 ? 8.339 -34.083 -28.457 1.00 91.75 232 ARG A CA 1
ATOM 1919 C C . ARG A 1 232 ? 9.244 -32.853 -28.284 1.00 91.75 232 ARG A C 1
ATOM 1921 O O . ARG A 1 232 ? 8.734 -31.762 -28.049 1.00 91.75 232 ARG A O 1
ATOM 1928 N N . LEU A 1 233 ? 10.554 -32.978 -28.491 1.00 91.62 233 LEU A N 1
ATOM 1929 C CA . LEU A 1 233 ? 11.514 -31.870 -28.437 1.00 91.62 233 LEU A CA 1
ATOM 1930 C C . LEU A 1 233 ? 11.136 -30.681 -29.347 1.00 91.62 233 LEU A C 1
ATOM 1932 O O . LEU A 1 233 ? 11.203 -29.530 -28.914 1.00 91.62 233 LEU A O 1
ATOM 1936 N N . GLU A 1 234 ? 10.690 -30.926 -30.587 1.00 88.25 234 GLU A N 1
ATOM 1937 C CA . GLU A 1 234 ? 10.284 -29.825 -31.482 1.00 88.25 234 GLU A CA 1
ATOM 1938 C C . GLU A 1 234 ? 8.945 -29.191 -31.071 1.00 88.25 234 GLU A C 1
ATOM 1940 O O . GLU A 1 234 ? 8.722 -28.016 -31.347 1.00 88.25 234 GLU A O 1
ATOM 1945 N N . LEU A 1 235 ? 8.078 -29.902 -30.339 1.00 90.12 235 LEU A N 1
ATOM 1946 C CA . LEU A 1 235 ? 6.849 -29.317 -29.791 1.00 90.12 235 LEU A CA 1
ATOM 1947 C C . LEU A 1 235 ? 7.167 -28.239 -28.743 1.00 90.12 235 LEU A C 1
ATOM 1949 O O . LEU A 1 235 ? 6.577 -27.159 -28.782 1.00 90.12 235 LEU A O 1
ATOM 1953 N N . ILE A 1 236 ? 8.133 -28.496 -27.856 1.00 91.38 236 ILE A N 1
ATOM 1954 C CA . ILE A 1 236 ? 8.591 -27.502 -26.875 1.00 91.38 236 ILE A CA 1
ATOM 1955 C C . ILE A 1 236 ? 9.293 -26.347 -27.593 1.00 91.38 236 ILE A C 1
ATOM 1957 O O . ILE A 1 236 ? 8.944 -25.192 -27.376 1.00 91.38 236 ILE A O 1
ATOM 1961 N N . ARG A 1 237 ? 10.188 -26.626 -28.551 1.00 87.88 237 ARG A N 1
ATOM 1962 C CA . ARG A 1 237 ? 10.823 -25.576 -29.377 1.00 87.88 237 ARG A CA 1
ATOM 1963 C C . ARG A 1 237 ? 9.826 -24.761 -30.201 1.00 87.88 237 ARG A C 1
ATOM 1965 O O . ARG A 1 237 ? 10.112 -23.613 -30.536 1.00 87.88 237 ARG A O 1
ATOM 1972 N N . ARG A 1 238 ? 8.665 -25.321 -30.550 1.00 89.06 238 ARG A N 1
ATOM 1973 C CA . ARG A 1 238 ? 7.552 -24.602 -31.183 1.00 89.06 238 ARG A CA 1
ATOM 1974 C C . ARG A 1 238 ? 6.876 -23.647 -30.202 1.00 89.06 238 ARG A C 1
ATOM 1976 O O . ARG A 1 238 ? 6.644 -22.504 -30.580 1.00 89.06 238 ARG A O 1
ATOM 1983 N N . PHE A 1 239 ? 6.611 -24.089 -28.973 1.00 91.06 239 PHE A N 1
ATOM 1984 C CA . PHE A 1 239 ? 6.034 -23.269 -27.903 1.00 91.06 239 PHE A CA 1
ATOM 1985 C C . PHE A 1 239 ? 6.978 -22.140 -27.453 1.00 91.06 239 PHE A C 1
ATOM 1987 O O . PHE A 1 239 ? 6.570 -20.982 -27.384 1.00 91.06 239 PHE A O 1
ATOM 1994 N N . GLN A 1 240 ? 8.264 -22.446 -27.257 1.00 84.94 240 GLN A N 1
ATOM 1995 C CA . GLN A 1 240 ? 9.249 -21.521 -26.683 1.00 84.94 240 GLN A CA 1
ATOM 1996 C C . GLN A 1 240 ? 9.529 -20.283 -27.548 1.00 84.94 240 GLN A C 1
ATOM 1998 O O . GLN A 1 240 ? 9.943 -19.244 -27.041 1.00 84.94 240 GLN A O 1
ATOM 2003 N N . LYS A 1 241 ? 9.231 -20.356 -28.853 1.00 83.56 241 LYS A N 1
ATOM 2004 C CA . LYS A 1 241 ? 9.260 -19.209 -29.779 1.00 83.56 241 LYS A CA 1
ATOM 2005 C C . LYS A 1 241 ? 8.230 -18.125 -29.421 1.00 83.56 241 LYS A C 1
ATOM 2007 O O . LYS A 1 241 ? 8.388 -16.995 -29.867 1.00 83.56 241 LYS A O 1
ATOM 2012 N N . PHE A 1 242 ? 7.201 -18.457 -28.645 1.00 84.69 242 PHE A N 1
ATOM 2013 C CA . PHE A 1 242 ? 6.173 -17.525 -28.180 1.00 84.69 242 PHE A CA 1
ATOM 2014 C C . PHE A 1 242 ? 6.466 -17.117 -26.742 1.00 84.69 242 PHE A C 1
ATOM 2016 O O . PHE A 1 242 ? 6.671 -15.934 -26.491 1.00 84.69 242 PHE A O 1
ATOM 2023 N N . ASP A 1 243 ? 6.646 -18.092 -25.846 1.00 81.44 243 ASP A N 1
ATOM 2024 C CA . ASP A 1 243 ? 6.964 -17.828 -24.438 1.00 81.44 243 ASP A CA 1
ATOM 2025 C C . ASP A 1 243 ? 8.176 -16.893 -24.232 1.00 81.44 243 ASP A C 1
ATOM 2027 O O . ASP A 1 243 ? 8.165 -16.074 -23.317 1.00 81.44 243 ASP A O 1
ATOM 2031 N N . LEU A 1 244 ? 9.191 -16.940 -25.105 1.00 67.81 244 LEU A N 1
ATOM 2032 C CA . LEU A 1 244 ? 10.300 -15.980 -25.069 1.00 67.81 244 LEU A CA 1
ATOM 2033 C C . LEU A 1 244 ? 10.025 -14.666 -25.810 1.00 67.81 244 LEU A C 1
ATOM 2035 O O . LEU A 1 244 ? 10.394 -13.603 -25.324 1.00 67.81 244 LEU A O 1
ATOM 2039 N N . TYR A 1 245 ? 9.455 -14.723 -27.018 1.00 58.84 245 TYR A N 1
ATOM 2040 C CA . TYR A 1 245 ? 9.497 -13.594 -27.962 1.00 58.84 245 TYR A CA 1
ATOM 2041 C C . TYR A 1 245 ? 8.169 -12.845 -28.141 1.00 58.84 245 TYR A C 1
ATOM 2043 O O . TYR A 1 245 ? 8.114 -11.923 -28.959 1.00 58.84 245 TYR A O 1
ATOM 2051 N N . THR A 1 246 ? 7.119 -13.199 -27.391 1.00 59.78 246 THR A N 1
ATOM 2052 C CA . THR A 1 246 ? 5.899 -12.377 -27.265 1.00 59.78 246 THR A CA 1
ATOM 2053 C C . THR A 1 246 ? 5.785 -11.626 -25.939 1.00 59.78 246 THR A C 1
ATOM 2055 O O . THR A 1 246 ? 4.880 -10.808 -25.809 1.00 59.78 246 THR A O 1
ATOM 2058 N N . LYS A 1 247 ? 6.701 -11.850 -24.987 1.00 66.62 247 LYS A N 1
ATOM 2059 C CA . LYS A 1 247 ? 6.840 -11.016 -23.784 1.00 66.62 247 LYS A CA 1
ATOM 2060 C C . LYS A 1 247 ? 7.481 -9.676 -24.173 1.00 66.62 247 LYS A C 1
ATOM 2062 O O . LYS A 1 247 ? 8.634 -9.643 -24.597 1.00 66.62 247 LYS A O 1
ATOM 2067 N N . ASP A 1 248 ? 6.719 -8.589 -24.080 1.00 58.94 248 ASP A N 1
ATOM 2068 C CA . ASP A 1 248 ? 7.182 -7.219 -24.353 1.00 58.94 248 ASP A CA 1
ATOM 2069 C C . ASP A 1 248 ? 6.446 -6.225 -23.434 1.00 58.94 248 ASP A C 1
ATOM 2071 O O . ASP A 1 248 ? 5.221 -6.097 -23.505 1.00 58.94 248 ASP A O 1
ATOM 2075 N N . ASP A 1 249 ? 7.190 -5.506 -22.587 1.00 51.25 249 ASP A N 1
ATOM 2076 C CA . ASP A 1 249 ? 6.667 -4.465 -21.681 1.00 51.25 249 ASP A CA 1
ATOM 2077 C C . ASP A 1 249 ? 6.007 -3.286 -22.425 1.00 51.25 249 ASP A C 1
ATOM 2079 O O . ASP A 1 249 ? 5.275 -2.493 -21.829 1.00 51.25 249 ASP A O 1
ATOM 2083 N N . ASN A 1 250 ? 6.279 -3.137 -23.726 1.00 43.16 250 ASN A N 1
ATOM 2084 C CA . ASN A 1 250 ? 5.816 -2.021 -24.551 1.00 43.16 250 ASN A CA 1
ATOM 2085 C C . ASN A 1 250 ? 4.536 -2.346 -25.348 1.00 43.16 250 ASN A C 1
ATOM 2087 O O . ASN A 1 250 ? 3.945 -1.428 -25.916 1.00 43.16 250 ASN A O 1
ATOM 2091 N N . ASP A 1 251 ? 4.112 -3.616 -25.391 1.00 57.25 251 ASP A N 1
ATOM 2092 C CA . ASP A 1 251 ? 2.907 -4.104 -26.089 1.00 57.25 251 ASP A CA 1
ATOM 2093 C C . ASP A 1 251 ? 2.084 -5.009 -25.149 1.00 57.25 251 ASP A C 1
ATOM 2095 O O . ASP A 1 251 ? 1.858 -6.201 -25.386 1.00 57.25 251 ASP A O 1
ATOM 2099 N N . LEU A 1 252 ? 1.686 -4.439 -24.006 1.00 58.47 252 LEU A N 1
ATOM 2100 C CA . LEU A 1 252 ? 0.809 -5.108 -23.047 1.00 58.47 252 LEU A CA 1
ATOM 2101 C C . LEU A 1 252 ? -0.612 -5.216 -23.628 1.00 58.47 252 LEU A C 1
ATOM 2103 O O . LEU A 1 252 ? -1.190 -4.196 -24.011 1.00 58.47 252 LEU A O 1
ATOM 2107 N N . PRO A 1 253 ? -1.206 -6.422 -23.680 1.00 60.97 253 PRO A N 1
ATOM 2108 C CA . PRO A 1 253 ? -2.528 -6.602 -24.256 1.00 60.97 253 PRO A CA 1
ATOM 2109 C C . PRO A 1 253 ? -3.614 -5.917 -23.422 1.00 60.97 253 PRO A C 1
ATOM 2111 O O . PRO A 1 253 ? -3.602 -5.959 -22.192 1.00 60.97 253 PRO A O 1
ATOM 2114 N N . ASP A 1 254 ? -4.603 -5.354 -24.114 1.00 63.53 254 ASP A N 1
ATOM 2115 C CA . ASP A 1 254 ? -5.831 -4.831 -23.518 1.00 63.53 254 ASP A CA 1
ATOM 2116 C C . ASP A 1 254 ? -6.621 -5.972 -22.859 1.00 63.53 254 ASP A C 1
ATOM 2118 O O . ASP A 1 254 ? -7.240 -6.799 -23.538 1.00 63.53 254 ASP A O 1
ATOM 2122 N N . ILE A 1 255 ? -6.555 -6.039 -21.527 1.00 62.50 255 ILE A N 1
ATOM 2123 C CA . ILE A 1 255 ? -7.144 -7.141 -20.768 1.00 62.50 255 ILE A CA 1
ATOM 2124 C C . ILE A 1 255 ? -8.666 -7.128 -20.856 1.00 62.50 255 ILE A C 1
ATOM 2126 O O . ILE A 1 255 ? -9.224 -8.192 -21.074 1.00 62.50 255 ILE A O 1
ATOM 2130 N N . ASP A 1 256 ? -9.349 -5.985 -20.802 1.00 55.66 256 ASP A N 1
ATOM 2131 C CA . ASP A 1 256 ? -10.820 -5.949 -20.859 1.00 55.66 256 ASP A CA 1
ATOM 2132 C C . ASP A 1 256 ? -11.347 -6.476 -22.219 1.00 55.66 256 ASP A C 1
ATOM 2134 O O . ASP A 1 256 ? -12.341 -7.217 -22.292 1.00 55.66 256 ASP A O 1
ATOM 2138 N N . LYS A 1 257 ? -10.626 -6.185 -23.314 1.00 57.31 257 LYS A N 1
ATOM 2139 C CA . LYS A 1 257 ? -10.876 -6.781 -24.641 1.00 57.31 257 LYS A CA 1
ATOM 2140 C C . LYS A 1 257 ? -10.471 -8.259 -24.723 1.00 57.31 257 LYS A C 1
ATOM 2142 O O . LYS A 1 257 ? -11.108 -9.018 -25.455 1.00 57.31 257 LYS A O 1
ATOM 2147 N N . LEU A 1 258 ? -9.438 -8.703 -24.001 1.00 55.72 258 LEU A N 1
ATOM 2148 C CA . LEU A 1 258 ? -9.046 -10.117 -23.979 1.00 55.72 258 LEU A CA 1
ATOM 2149 C C . LEU A 1 258 ? -9.898 -10.981 -23.044 1.00 55.72 258 LEU A C 1
ATOM 2151 O O . LEU A 1 258 ? -10.144 -12.126 -23.414 1.00 55.72 258 LEU A O 1
ATOM 2155 N N . GLU A 1 259 ? -10.390 -10.489 -21.904 1.00 55.72 259 GLU A N 1
ATOM 2156 C CA . GLU A 1 259 ? -11.301 -11.218 -21.011 1.00 55.72 259 GLU A CA 1
ATOM 2157 C C . GLU A 1 259 ? -12.563 -11.609 -21.780 1.00 55.72 259 GLU A C 1
ATOM 2159 O O . GLU A 1 259 ? -12.956 -12.775 -21.803 1.00 55.72 259 GLU A O 1
ATOM 2164 N N . SER A 1 260 ? -13.158 -10.645 -22.483 1.00 52.44 260 SER A N 1
ATOM 2165 C CA . SER A 1 260 ? -14.375 -10.841 -23.273 1.00 52.44 260 SER A CA 1
ATOM 2166 C C . SER A 1 260 ? -14.189 -11.813 -24.453 1.00 52.44 260 SER A C 1
ATOM 2168 O O . SER A 1 260 ? -15.142 -12.503 -24.820 1.00 52.44 260 SER A O 1
ATOM 2170 N N . MET A 1 261 ? -12.969 -11.978 -24.985 1.00 49.12 261 MET A N 1
ATOM 2171 C CA . MET A 1 261 ? -12.646 -13.072 -25.918 1.00 49.12 261 MET A CA 1
ATOM 2172 C C . MET A 1 261 ? -12.345 -14.408 -25.212 1.00 49.12 261 MET A C 1
ATOM 2174 O O . MET A 1 261 ? -12.841 -15.453 -25.637 1.00 49.12 261 MET A O 1
ATOM 2178 N N . HIS A 1 262 ? -11.563 -14.413 -24.129 1.00 52.62 262 HIS A N 1
ATOM 2179 C CA . HIS A 1 262 ? -11.096 -15.635 -23.458 1.00 52.62 262 HIS A CA 1
ATOM 2180 C C . HIS A 1 262 ? -12.153 -16.278 -22.544 1.00 52.62 262 HIS A C 1
ATOM 2182 O O . HIS A 1 262 ? -12.093 -17.485 -22.292 1.00 52.62 262 HIS A O 1
ATOM 2188 N N . GLN A 1 263 ? -13.205 -15.543 -22.164 1.00 50.28 263 GLN A N 1
ATOM 2189 C CA . GLN A 1 263 ? -14.451 -16.106 -21.631 1.00 50.28 263 GLN A CA 1
ATOM 2190 C C . GLN A 1 263 ? -15.041 -17.187 -22.552 1.00 50.28 263 GLN A C 1
ATOM 2192 O O . GLN A 1 263 ? -15.751 -18.068 -22.070 1.00 50.28 263 GLN A O 1
ATOM 2197 N N . ARG A 1 264 ? -14.727 -17.184 -23.857 1.00 47.34 264 ARG A N 1
ATOM 2198 C CA . ARG A 1 264 ? -15.136 -18.246 -24.786 1.00 47.34 264 ARG A CA 1
ATOM 2199 C C . ARG A 1 264 ? -14.482 -19.593 -24.458 1.00 47.34 264 ARG A C 1
ATOM 2201 O O . ARG A 1 264 ? -15.184 -20.596 -24.456 1.00 47.34 264 ARG A O 1
ATOM 2208 N N . TYR A 1 265 ? -13.197 -19.609 -24.090 1.00 49.41 265 TYR A N 1
ATOM 2209 C CA . TYR A 1 265 ? -12.510 -20.818 -23.610 1.00 49.41 265 TYR A CA 1
ATOM 2210 C C . TYR A 1 265 ? -12.945 -21.197 -22.187 1.00 49.41 265 TYR A C 1
ATOM 2212 O O . TYR A 1 265 ? -13.118 -22.375 -21.885 1.00 49.41 265 TYR A O 1
ATOM 2220 N N . GLY A 1 266 ? -13.172 -20.205 -21.316 1.00 38.62 266 GLY A N 1
ATOM 2221 C CA . GLY A 1 266 ? -13.674 -20.437 -19.957 1.00 38.62 266 GLY A CA 1
ATOM 2222 C C . GLY A 1 266 ? -15.072 -21.068 -19.928 1.00 38.62 266 GLY A C 1
ATOM 2223 O O . GLY A 1 266 ? -15.337 -21.957 -19.119 1.00 38.62 266 GLY A O 1
ATOM 2224 N N . ASN A 1 267 ? -15.959 -20.664 -20.844 1.00 37.59 267 ASN A N 1
ATOM 2225 C CA . ASN A 1 267 ? -17.324 -21.186 -20.915 1.00 37.59 267 ASN A CA 1
ATOM 2226 C C . ASN A 1 267 ? -17.433 -22.600 -21.504 1.00 37.59 267 ASN A C 1
ATOM 2228 O O . ASN A 1 267 ? -18.408 -23.292 -21.217 1.00 37.59 267 ASN A O 1
ATOM 2232 N N . THR A 1 268 ? -16.408 -23.099 -22.202 1.00 39.16 268 THR A N 1
ATOM 2233 C CA . THR A 1 268 ? -16.306 -24.527 -22.561 1.00 39.16 268 THR A CA 1
ATOM 2234 C C . THR A 1 268 ? -16.284 -25.440 -21.321 1.00 39.16 268 THR A C 1
ATOM 2236 O O . THR A 1 268 ? -16.612 -26.619 -21.421 1.00 39.16 268 THR A O 1
ATOM 2239 N N . PHE A 1 269 ? -15.973 -24.891 -20.136 1.00 40.41 269 PHE A N 1
ATOM 2240 C CA . PHE A 1 269 ? -15.924 -25.609 -18.856 1.00 40.41 269 PHE A CA 1
ATOM 2241 C C . PHE A 1 269 ? -16.932 -25.108 -17.799 1.00 40.41 269 PHE A C 1
ATOM 2243 O O . PHE A 1 269 ? -16.938 -25.622 -16.682 1.00 40.41 269 PHE A O 1
ATOM 2250 N N . SER A 1 270 ? -17.798 -24.128 -18.101 1.00 29.56 270 SER A N 1
ATOM 2251 C CA . SER A 1 270 ? -18.730 -23.560 -17.103 1.00 29.56 270 SER A CA 1
ATOM 2252 C C . SER A 1 270 ? -20.048 -24.338 -16.951 1.00 29.56 270 SER A C 1
ATOM 2254 O O . SER A 1 270 ? -20.678 -24.277 -15.894 1.00 29.56 270 SER A O 1
ATOM 2256 N N . ASN A 1 271 ? -20.436 -25.132 -17.956 1.00 26.69 271 ASN A N 1
ATOM 2257 C CA . ASN A 1 271 ? -21.715 -25.858 -17.994 1.00 26.69 271 ASN A CA 1
ATOM 2258 C C . ASN A 1 271 ? -21.796 -27.125 -17.112 1.00 26.69 271 ASN A C 1
ATOM 2260 O O . ASN A 1 271 ? -22.838 -27.778 -17.087 1.00 26.69 271 ASN A O 1
ATOM 2264 N N . SER A 1 272 ? -20.756 -27.481 -16.349 1.00 29.64 272 SER A N 1
ATOM 2265 C CA . SER A 1 272 ? -20.824 -28.567 -15.353 1.00 29.64 272 SER A CA 1
ATOM 2266 C C . SER A 1 272 ? -21.209 -28.044 -13.961 1.00 29.64 272 SER A C 1
ATOM 2268 O O . SER A 1 272 ? -20.464 -28.199 -12.988 1.00 29.64 272 SER A O 1
ATOM 2270 N N . THR A 1 273 ? -22.364 -27.384 -13.851 1.00 24.62 273 THR A N 1
ATOM 2271 C CA . THR A 1 273 ? -22.889 -26.904 -12.564 1.00 24.62 273 THR A CA 1
ATOM 2272 C C . THR A 1 273 ? -23.337 -28.090 -11.706 1.00 24.62 273 THR A C 1
ATOM 2274 O O . THR A 1 273 ? -24.219 -28.850 -12.102 1.00 24.62 273 THR A O 1
ATOM 2277 N N . MET A 1 274 ? -2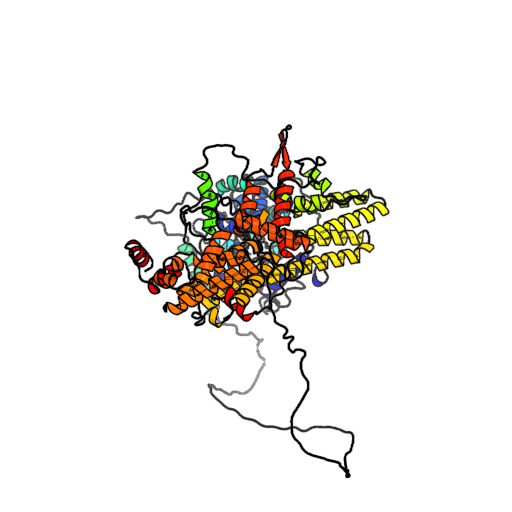2.758 -28.265 -10.514 1.00 26.62 274 MET A N 1
ATOM 2278 C CA . MET A 1 274 ? -23.211 -29.320 -9.603 1.00 26.62 274 MET A CA 1
ATOM 2279 C C . MET A 1 274 ? -24.572 -28.968 -8.992 1.00 26.62 274 MET A C 1
ATOM 2281 O O . MET A 1 274 ? -24.708 -27.946 -8.324 1.00 26.62 274 MET A O 1
ATOM 2285 N N . SER A 1 275 ? -25.545 -29.865 -9.142 1.00 23.42 275 SER A N 1
ATOM 2286 C CA . SER A 1 275 ? -26.742 -29.925 -8.297 1.00 23.42 275 SER A CA 1
ATOM 2287 C C . SER A 1 275 ? -26.920 -31.351 -7.768 1.00 23.42 275 SER A C 1
ATOM 2289 O O . SER A 1 275 ? -26.399 -32.309 -8.342 1.00 23.42 275 SER A O 1
ATOM 2291 N N . SER A 1 276 ? -27.580 -31.495 -6.622 1.00 30.41 276 SER A N 1
ATOM 2292 C CA . SER A 1 276 ? -27.630 -32.746 -5.866 1.00 30.41 276 SER A CA 1
ATOM 2293 C C . SER A 1 276 ? -28.989 -33.440 -5.953 1.00 30.41 276 SER A C 1
ATOM 2295 O O . SER A 1 276 ? -29.962 -32.968 -5.372 1.00 30.41 276 SER A O 1
ATOM 2297 N N . SER A 1 277 ? -29.043 -34.626 -6.569 1.00 27.00 277 SER A N 1
ATOM 2298 C CA . SER A 1 277 ? -29.653 -35.825 -5.954 1.00 27.00 277 SER A CA 1
ATOM 2299 C C . SER A 1 277 ? -29.620 -37.068 -6.860 1.00 27.00 277 SER A C 1
ATOM 2301 O O . SER A 1 277 ? -29.710 -36.973 -8.075 1.00 27.00 277 SER A O 1
ATOM 2303 N N . ASN A 1 278 ? -29.543 -38.227 -6.196 1.00 27.45 278 ASN A N 1
ATOM 2304 C CA . ASN A 1 278 ? -29.965 -39.574 -6.607 1.00 27.45 278 ASN A CA 1
ATOM 2305 C C . ASN A 1 278 ? -29.415 -40.235 -7.894 1.00 27.45 278 ASN A C 1
ATOM 2307 O O . ASN A 1 278 ? -29.702 -39.833 -9.011 1.00 27.45 278 ASN A O 1
ATOM 2311 N N . ASN A 1 279 ? -28.840 -41.426 -7.664 1.00 26.86 279 ASN A N 1
ATOM 2312 C CA . ASN A 1 279 ? -28.733 -42.588 -8.563 1.00 26.86 279 ASN A CA 1
ATOM 2313 C C . ASN A 1 279 ? -27.871 -42.468 -9.836 1.00 26.86 279 ASN A C 1
ATOM 2315 O O . ASN A 1 279 ? -28.189 -41.729 -10.755 1.00 26.86 279 ASN A O 1
ATOM 2319 N N . GLY A 1 280 ? -26.881 -43.364 -9.968 1.00 24.59 280 GLY A N 1
ATOM 2320 C CA . GLY A 1 280 ? -26.312 -43.717 -11.280 1.00 24.59 280 GLY A CA 1
ATOM 2321 C C . GLY A 1 280 ? -24.787 -43.736 -11.358 1.00 24.59 280 GLY A C 1
ATOM 2322 O O . GLY A 1 280 ? -24.156 -42.753 -11.716 1.00 24.59 280 GLY A O 1
ATOM 2323 N N . VAL A 1 281 ? -24.217 -44.901 -11.052 1.00 27.73 281 VAL A N 1
ATOM 2324 C CA . VAL A 1 281 ? -22.875 -45.393 -11.421 1.00 27.73 281 VAL A CA 1
ATOM 2325 C C . VAL A 1 281 ? -22.196 -44.671 -12.604 1.00 27.73 281 VAL A C 1
ATOM 2327 O O . VAL A 1 281 ? -22.670 -44.790 -13.726 1.00 27.73 281 VAL A O 1
ATOM 2330 N N . PHE A 1 282 ? -21.010 -44.087 -12.372 1.00 26.05 282 PHE A N 1
ATOM 2331 C CA . PHE A 1 282 ? -19.786 -44.353 -13.162 1.00 26.05 282 PHE A CA 1
ATOM 2332 C C . PHE A 1 282 ? -18.526 -43.823 -12.439 1.00 26.05 282 PHE A C 1
ATOM 2334 O O . PHE A 1 282 ? -18.007 -42.748 -12.721 1.00 26.05 282 PHE A O 1
ATOM 2341 N N . LEU A 1 283 ? -18.018 -44.601 -11.473 1.00 33.06 283 LEU A N 1
ATOM 2342 C CA . LEU A 1 283 ? -16.772 -44.325 -10.737 1.00 33.06 283 LEU A CA 1
ATOM 2343 C C . LEU A 1 283 ? -15.728 -45.424 -11.011 1.00 33.06 283 LEU A C 1
ATOM 2345 O O . LEU A 1 283 ? -15.458 -46.268 -10.161 1.00 33.06 283 LEU A O 1
ATOM 2349 N N . GLY A 1 284 ? -15.141 -45.412 -12.211 1.00 30.34 284 GLY A N 1
ATOM 2350 C CA . GLY A 1 284 ? -14.107 -46.366 -12.634 1.00 30.34 284 GLY A CA 1
ATOM 2351 C C . GLY A 1 284 ? -13.205 -45.771 -13.715 1.00 30.34 284 GLY A C 1
ATOM 2352 O O . GLY A 1 284 ? -13.685 -45.462 -14.799 1.00 30.34 284 GLY A O 1
ATOM 2353 N N . THR A 1 285 ? -11.937 -45.523 -13.361 1.00 35.59 285 THR A N 1
ATOM 2354 C CA . THR A 1 285 ? -10.755 -45.203 -14.207 1.00 35.59 285 THR A CA 1
ATOM 2355 C C . THR A 1 285 ? -9.693 -44.513 -13.346 1.00 35.59 285 THR A C 1
ATOM 2357 O O . THR A 1 285 ? -8.637 -45.085 -13.086 1.00 35.59 285 THR A O 1
ATOM 2360 N N . ALA A 1 286 ? -9.963 -43.293 -12.860 1.00 36.91 286 ALA A N 1
ATOM 2361 C CA . ALA A 1 286 ? -8.979 -42.466 -12.148 1.00 36.91 286 ALA A CA 1
ATOM 2362 C C . ALA A 1 286 ? -8.521 -43.093 -10.817 1.00 36.91 286 ALA A C 1
ATOM 2364 O O . ALA A 1 286 ? -7.321 -43.206 -10.554 1.00 36.91 286 ALA A O 1
ATOM 2365 N N . ARG A 1 287 ? -9.468 -43.580 -10.000 1.00 36.75 287 ARG A N 1
ATOM 2366 C CA . ARG A 1 287 ? -9.158 -44.278 -8.740 1.00 36.75 287 ARG A CA 1
ATOM 2367 C C . ARG A 1 287 ? -8.364 -45.566 -8.977 1.00 36.75 287 ARG A C 1
ATOM 2369 O O . ARG A 1 287 ? -7.425 -45.841 -8.240 1.00 36.75 287 ARG A O 1
ATOM 2376 N N . GLU A 1 288 ? -8.683 -46.314 -10.029 1.00 36.78 288 GLU A N 1
ATOM 2377 C CA . GLU A 1 288 ? -7.992 -47.562 -10.369 1.00 36.78 288 GLU A CA 1
ATOM 2378 C C . GLU A 1 288 ? -6.593 -47.319 -10.949 1.00 36.78 288 GLU A C 1
ATOM 2380 O O . GLU A 1 288 ? -5.673 -48.070 -10.631 1.00 36.78 288 GLU A O 1
ATOM 2385 N N . LYS A 1 289 ? -6.392 -46.251 -11.740 1.00 41.56 289 LYS A N 1
ATOM 2386 C CA . LYS A 1 289 ? -5.051 -45.773 -12.123 1.00 41.56 289 LYS A CA 1
ATOM 2387 C C . LYS A 1 289 ? -4.237 -45.413 -10.876 1.00 41.56 289 LYS A C 1
ATOM 2389 O O . LYS A 1 289 ? -3.109 -45.883 -10.753 1.00 41.56 289 LYS A O 1
ATOM 2394 N N . ARG A 1 290 ? -4.812 -44.656 -9.931 1.00 45.00 290 ARG A N 1
ATOM 2395 C CA . ARG A 1 290 ? -4.160 -44.277 -8.662 1.00 45.00 290 ARG A CA 1
ATOM 2396 C C . ARG A 1 290 ? -3.790 -45.499 -7.818 1.00 45.00 290 ARG A C 1
ATOM 2398 O O . ARG A 1 290 ? -2.643 -45.613 -7.400 1.00 45.00 290 ARG A O 1
ATOM 2405 N N . GLU A 1 291 ? -4.715 -46.432 -7.603 1.00 42.12 291 GLU A N 1
ATOM 2406 C CA . GLU A 1 291 ? -4.451 -47.649 -6.825 1.00 42.12 291 GLU A CA 1
ATOM 2407 C C . GLU A 1 291 ? -3.465 -48.592 -7.543 1.00 42.12 291 GLU A C 1
ATOM 2409 O O . GLU A 1 291 ? -2.582 -49.141 -6.886 1.00 42.12 291 GLU A O 1
ATOM 2414 N N . LYS A 1 292 ? -3.500 -48.715 -8.882 1.00 42.88 292 LYS A N 1
ATOM 2415 C CA . LYS A 1 292 ? -2.464 -49.444 -9.645 1.00 42.88 292 LYS A CA 1
ATOM 2416 C C . LYS A 1 292 ? -1.089 -48.780 -9.557 1.00 42.88 292 LYS A C 1
ATOM 2418 O O . LYS A 1 292 ? -0.108 -49.496 -9.383 1.00 42.88 292 LYS A O 1
ATOM 2423 N N . LEU A 1 293 ? -0.995 -47.453 -9.665 1.00 45.38 293 LEU A N 1
ATOM 2424 C CA . LEU A 1 293 ? 0.279 -46.727 -9.590 1.00 45.38 293 LEU A CA 1
ATOM 2425 C C . LEU A 1 293 ? 0.883 -46.784 -8.186 1.00 45.38 293 LEU A C 1
ATOM 2427 O O . LEU A 1 293 ? 2.045 -47.158 -8.058 1.00 45.38 293 LEU A O 1
ATOM 2431 N N . LEU A 1 294 ? 0.096 -46.521 -7.138 1.00 41.25 294 LEU A N 1
ATOM 2432 C CA . LEU A 1 294 ? 0.555 -46.643 -5.750 1.00 41.25 294 LEU A CA 1
ATOM 2433 C C . LEU A 1 294 ? 0.958 -48.086 -5.416 1.00 41.25 294 LEU A C 1
ATOM 2435 O O . LEU A 1 294 ? 2.007 -48.303 -4.818 1.00 41.25 294 LEU A O 1
ATOM 2439 N N . ARG A 1 295 ? 0.193 -49.090 -5.869 1.00 40.44 295 ARG A N 1
ATOM 2440 C CA . ARG A 1 295 ? 0.546 -50.504 -5.672 1.00 40.44 295 ARG A CA 1
ATOM 2441 C C . ARG A 1 295 ? 1.786 -50.913 -6.476 1.00 40.44 295 ARG A C 1
ATOM 2443 O O . ARG A 1 295 ? 2.573 -51.705 -5.974 1.00 40.44 295 ARG A O 1
ATOM 2450 N N . LYS A 1 296 ? 2.008 -50.364 -7.678 1.00 43.97 296 LYS A N 1
ATOM 2451 C CA . LYS A 1 296 ? 3.235 -50.578 -8.471 1.00 43.97 296 LYS A CA 1
ATOM 2452 C C . LYS A 1 296 ? 4.451 -49.910 -7.819 1.00 43.97 296 LYS A C 1
ATOM 2454 O O . LYS A 1 296 ? 5.503 -50.533 -7.758 1.00 43.97 296 LYS A O 1
ATOM 2459 N N . ALA A 1 297 ? 4.305 -48.693 -7.292 1.00 41.91 297 ALA A N 1
ATOM 2460 C CA . ALA A 1 297 ? 5.356 -47.999 -6.549 1.00 41.91 297 ALA A CA 1
ATOM 2461 C C . ALA A 1 297 ? 5.731 -48.764 -5.268 1.00 41.91 297 ALA A C 1
ATOM 2463 O O . ALA A 1 297 ? 6.897 -49.091 -5.076 1.00 41.91 297 ALA A O 1
ATOM 2464 N N . TYR A 1 298 ? 4.737 -49.156 -4.465 1.00 38.72 298 TYR A N 1
ATOM 2465 C CA . TYR A 1 298 ? 4.928 -49.944 -3.244 1.00 38.72 298 TYR A CA 1
ATOM 2466 C C . TYR A 1 298 ? 5.569 -51.315 -3.518 1.00 38.72 298 TYR A C 1
ATOM 2468 O O . TYR A 1 298 ? 6.491 -51.714 -2.815 1.00 38.72 298 TYR A O 1
ATOM 2476 N N . LEU A 1 299 ? 5.152 -52.021 -4.578 1.00 42.56 299 LEU A N 1
ATOM 2477 C CA . LEU A 1 299 ? 5.765 -53.296 -4.978 1.00 42.56 299 LEU A CA 1
ATOM 2478 C C . LEU A 1 299 ? 7.180 -53.136 -5.558 1.00 42.56 299 LEU A C 1
ATOM 2480 O O . LEU A 1 299 ? 7.994 -54.042 -5.403 1.00 42.56 299 LEU A O 1
ATOM 2484 N N . ASN A 1 300 ? 7.496 -52.010 -6.205 1.00 44.41 300 ASN A N 1
ATOM 2485 C CA . ASN A 1 300 ? 8.862 -51.704 -6.638 1.00 44.41 300 ASN A CA 1
ATOM 2486 C C . ASN A 1 300 ? 9.763 -51.363 -5.441 1.00 44.41 300 ASN A C 1
ATOM 2488 O O . ASN A 1 300 ? 10.880 -51.867 -5.366 1.00 44.41 300 ASN A O 1
ATOM 2492 N N . GLN A 1 301 ? 9.265 -50.580 -4.480 1.00 40.22 301 GLN A N 1
ATOM 2493 C CA . GLN A 1 301 ? 9.972 -50.287 -3.234 1.00 40.22 301 GLN A CA 1
ATOM 2494 C C . GLN A 1 301 ? 10.238 -51.574 -2.440 1.00 40.22 301 GLN A C 1
ATOM 2496 O O . GLN A 1 301 ? 11.392 -51.881 -2.154 1.00 40.22 301 GLN A O 1
ATOM 2501 N N . GLN A 1 302 ? 9.211 -52.398 -2.204 1.00 38.72 302 GLN A N 1
ATOM 2502 C CA . GLN A 1 302 ? 9.379 -53.695 -1.540 1.00 38.72 302 GLN A CA 1
ATOM 2503 C C . GLN A 1 302 ? 10.291 -54.656 -2.311 1.00 38.72 302 GLN A C 1
ATOM 2505 O O . GLN A 1 302 ? 10.979 -55.451 -1.681 1.00 38.72 302 GLN A O 1
ATOM 2510 N N . ARG A 1 303 ? 10.346 -54.604 -3.650 1.00 40.97 303 ARG A N 1
ATOM 2511 C CA . ARG A 1 303 ? 11.324 -55.392 -4.420 1.00 40.97 303 ARG A CA 1
ATOM 2512 C C . ARG A 1 303 ? 12.758 -54.951 -4.145 1.00 40.97 303 ARG A C 1
ATOM 2514 O O . ARG A 1 303 ? 13.591 -55.816 -3.901 1.00 40.97 303 ARG A O 1
ATOM 2521 N N . ASN A 1 304 ? 13.018 -53.646 -4.144 1.00 41.12 304 ASN A N 1
ATOM 2522 C CA . ASN A 1 304 ? 14.351 -53.097 -3.894 1.00 41.12 304 ASN A CA 1
ATOM 2523 C C . ASN A 1 304 ? 14.798 -53.305 -2.433 1.00 41.12 304 ASN A C 1
ATOM 2525 O O . ASN A 1 304 ? 15.971 -53.564 -2.183 1.00 41.12 304 ASN A O 1
ATOM 2529 N N . GLU A 1 305 ? 13.866 -53.242 -1.477 1.00 39.53 305 GLU A N 1
ATOM 2530 C CA . GLU A 1 305 ? 14.123 -53.498 -0.051 1.00 39.53 305 GLU A CA 1
ATOM 2531 C C . GLU A 1 305 ? 14.257 -55.003 0.268 1.00 39.53 305 GLU A C 1
ATOM 2533 O O . GLU A 1 305 ? 15.035 -55.380 1.142 1.00 39.53 305 GLU A O 1
ATOM 2538 N N . ALA A 1 306 ? 13.560 -55.886 -0.462 1.00 37.75 306 ALA A N 1
ATOM 2539 C CA . ALA A 1 306 ? 13.677 -57.339 -0.300 1.00 37.75 306 ALA A CA 1
ATOM 2540 C C . ALA A 1 306 ? 14.897 -57.948 -1.018 1.00 37.75 306 ALA A C 1
ATOM 2542 O O . ALA A 1 306 ? 15.349 -59.027 -0.635 1.00 37.75 306 ALA A O 1
ATOM 2543 N N . SER A 1 307 ? 15.467 -57.281 -2.029 1.00 34.84 307 SER A N 1
ATOM 2544 C CA . SER A 1 307 ? 16.694 -57.714 -2.718 1.00 34.84 307 SER A CA 1
ATOM 2545 C C . SER A 1 307 ? 17.981 -57.276 -1.998 1.00 34.84 307 SER A C 1
ATOM 2547 O O . SER A 1 307 ? 18.936 -56.824 -2.631 1.00 34.84 307 SER A O 1
ATOM 2549 N N . GLY A 1 308 ? 18.023 -57.387 -0.667 1.00 33.34 308 GLY A N 1
ATOM 2550 C CA . GLY A 1 308 ? 19.212 -57.068 0.126 1.00 33.34 308 GLY A CA 1
ATOM 2551 C C . GLY A 1 308 ? 20.339 -58.080 -0.109 1.00 33.34 308 GLY A C 1
ATOM 2552 O O . GLY A 1 308 ? 20.177 -59.263 0.187 1.00 33.34 308 GLY A O 1
ATOM 2553 N N . GLY A 1 309 ? 21.490 -57.638 -0.635 1.00 29.02 309 GLY A N 1
ATOM 2554 C CA . GLY A 1 309 ? 22.536 -58.592 -1.028 1.00 29.02 309 GLY A CA 1
ATOM 2555 C C . GLY A 1 309 ? 23.853 -58.048 -1.586 1.00 29.02 309 GLY A C 1
ATOM 2556 O O . GLY A 1 309 ? 24.479 -58.752 -2.374 1.00 29.02 309 GLY A O 1
ATOM 2557 N N . TRP A 1 310 ? 24.319 -56.852 -1.201 1.00 26.08 310 TRP A N 1
ATOM 2558 C CA . TRP A 1 310 ? 25.679 -56.424 -1.573 1.00 26.08 310 TRP A CA 1
ATOM 2559 C C . TRP A 1 310 ? 26.721 -57.232 -0.779 1.00 26.08 310 TRP A C 1
ATOM 2561 O O . TRP A 1 310 ? 27.044 -56.916 0.365 1.00 26.08 310 TRP A O 1
ATOM 2571 N N . LYS A 1 311 ? 27.232 -58.311 -1.383 1.00 28.62 311 LYS A N 1
ATOM 2572 C CA . LYS A 1 311 ? 28.445 -59.011 -0.939 1.00 28.62 311 LYS A CA 1
ATOM 2573 C C . LYS A 1 311 ? 29.592 -58.662 -1.893 1.00 28.62 311 LYS A C 1
ATOM 2575 O O . LYS A 1 311 ? 29.409 -58.807 -3.102 1.00 28.62 311 LYS A O 1
ATOM 2580 N N . PRO A 1 312 ? 30.762 -58.231 -1.394 1.00 32.34 312 PRO A N 1
ATOM 2581 C CA . PRO A 1 312 ? 31.890 -57.903 -2.253 1.00 32.34 312 PRO A CA 1
ATOM 2582 C C . PRO A 1 312 ? 32.507 -59.171 -2.856 1.00 32.34 312 PRO A C 1
ATOM 2584 O O . PRO A 1 312 ? 32.774 -60.141 -2.146 1.00 32.34 312 PRO A O 1
ATOM 2587 N N . HIS A 1 313 ? 32.791 -59.137 -4.158 1.00 31.66 313 HIS A N 1
ATOM 2588 C CA . HIS A 1 313 ? 33.684 -60.095 -4.805 1.00 31.66 313 HIS A CA 1
ATOM 2589 C C . HIS A 1 313 ? 35.117 -59.550 -4.794 1.00 31.66 313 HIS A C 1
ATOM 2591 O O . HIS A 1 313 ? 35.477 -58.712 -5.618 1.00 31.66 313 HIS A O 1
ATOM 2597 N N . THR A 1 314 ? 35.946 -60.059 -3.886 1.00 32.97 314 THR A N 1
ATOM 2598 C CA . THR A 1 314 ? 37.410 -60.037 -4.021 1.00 32.97 314 THR A CA 1
ATOM 2599 C C . THR A 1 314 ? 37.904 -61.328 -4.704 1.00 32.97 314 THR A C 1
ATOM 2601 O O . THR A 1 314 ? 37.186 -62.333 -4.703 1.00 32.97 314 THR A O 1
ATOM 2604 N N . PRO A 1 315 ? 39.084 -61.308 -5.359 1.00 31.86 315 PRO A N 1
ATOM 2605 C CA . PRO A 1 315 ? 39.591 -62.436 -6.151 1.00 31.86 315 PRO A CA 1
ATOM 2606 C C . PRO A 1 315 ? 39.953 -63.672 -5.297 1.00 31.86 315 PRO A C 1
ATOM 2608 O O . PRO A 1 315 ? 40.111 -63.553 -4.080 1.00 31.86 315 PRO A O 1
ATOM 2611 N N . PRO A 1 316 ? 40.077 -64.870 -5.910 1.00 28.31 316 PRO A N 1
ATOM 2612 C CA . PRO A 1 316 ? 40.279 -66.123 -5.181 1.00 28.31 316 PRO A CA 1
ATOM 2613 C C . PRO A 1 316 ? 41.616 -66.171 -4.412 1.00 28.31 316 PRO A C 1
ATOM 2615 O O . PRO A 1 316 ? 42.612 -65.611 -4.875 1.00 28.31 316 PRO A O 1
ATOM 2618 N N . PRO A 1 317 ? 41.663 -66.855 -3.252 1.00 32.69 317 PRO A N 1
ATOM 2619 C CA . PRO A 1 317 ? 42.790 -66.775 -2.328 1.00 32.69 317 PRO A CA 1
ATOM 2620 C C . PRO A 1 317 ? 43.951 -67.715 -2.676 1.00 32.69 317 PRO A C 1
ATOM 2622 O O . PRO A 1 317 ? 43.749 -68.852 -3.102 1.00 32.69 317 PRO A O 1
ATOM 2625 N N . GLN A 1 318 ? 45.167 -67.288 -2.327 1.00 28.56 318 GLN A N 1
ATOM 2626 C CA . GLN A 1 318 ? 46.275 -68.191 -2.015 1.00 28.56 318 GLN A CA 1
ATOM 2627 C C . GLN A 1 318 ? 46.515 -68.205 -0.495 1.00 28.56 318 GLN A C 1
ATOM 2629 O O . GLN A 1 318 ? 47.019 -67.245 0.070 1.00 28.56 318 GLN A O 1
ATOM 2634 N N . THR A 1 319 ? 46.144 -69.328 0.128 1.00 27.61 319 THR A N 1
ATOM 2635 C CA . THR A 1 319 ? 46.747 -69.935 1.339 1.00 27.61 319 THR A CA 1
ATOM 2636 C C . THR A 1 319 ? 46.980 -69.125 2.638 1.00 27.61 319 THR A C 1
ATOM 2638 O O . THR A 1 319 ? 47.930 -68.359 2.731 1.00 27.61 319 THR A O 1
ATOM 2641 N N . ILE A 1 320 ? 46.287 -69.592 3.697 1.00 28.08 320 ILE A N 1
ATOM 2642 C CA . ILE A 1 320 ? 46.817 -69.925 5.052 1.00 28.08 320 ILE A CA 1
ATOM 2643 C C . ILE A 1 320 ? 46.834 -68.832 6.162 1.00 28.08 320 ILE A C 1
ATOM 2645 O O . ILE A 1 320 ? 47.637 -67.912 6.127 1.00 28.08 320 ILE A O 1
ATOM 2649 N N . ASN A 1 321 ? 46.007 -69.097 7.199 1.00 25.17 321 ASN A N 1
ATOM 2650 C CA . ASN A 1 321 ? 46.110 -68.811 8.657 1.00 25.17 321 ASN A CA 1
ATOM 2651 C C . ASN A 1 321 ? 46.202 -67.330 9.154 1.00 25.17 321 ASN A C 1
ATOM 2653 O O . ASN A 1 321 ? 46.680 -66.460 8.445 1.00 25.17 321 ASN A O 1
ATOM 2657 N N . GLU A 1 322 ? 45.742 -66.931 10.360 1.00 25.73 322 GLU A N 1
ATOM 2658 C CA . GLU A 1 322 ? 45.124 -67.653 11.501 1.00 25.73 322 GLU A CA 1
ATOM 2659 C C . GLU A 1 322 ? 44.300 -66.727 12.450 1.00 25.73 322 GLU A C 1
ATOM 2661 O O . GLU A 1 322 ? 44.573 -65.535 12.547 1.00 25.73 322 GLU A O 1
ATOM 2666 N N . SER A 1 323 ? 43.412 -67.319 13.271 1.00 24.83 323 SER A N 1
ATOM 2667 C CA . SER A 1 323 ? 42.898 -66.834 14.588 1.00 24.83 323 SER A CA 1
ATOM 2668 C C . SER A 1 323 ? 41.890 -65.648 14.726 1.00 24.83 323 SER A C 1
ATOM 2670 O O . SER A 1 323 ? 41.857 -64.699 13.955 1.00 24.83 323 SER A O 1
ATOM 2672 N N . PHE A 1 324 ? 41.038 -65.764 15.763 1.00 24.41 324 PHE A N 1
ATOM 2673 C CA . PHE A 1 324 ? 39.836 -64.987 16.189 1.00 24.41 324 PHE A CA 1
ATOM 2674 C C . PHE A 1 324 ? 40.056 -64.372 17.621 1.00 24.41 324 PHE A C 1
ATOM 2676 O O . PHE A 1 324 ? 41.174 -64.515 18.120 1.00 24.41 324 PHE A O 1
ATOM 2683 N N . PRO A 1 325 ? 39.046 -63.886 18.416 1.00 36.34 325 PRO A N 1
ATOM 2684 C CA . PRO A 1 325 ? 37.723 -63.305 18.049 1.00 36.34 325 PRO A CA 1
ATOM 2685 C C . PRO A 1 325 ? 37.258 -61.852 18.442 1.00 36.34 325 PRO A C 1
ATOM 2687 O O . PRO A 1 325 ? 36.500 -61.312 17.638 1.00 36.34 325 PRO A O 1
ATOM 2690 N N . PRO A 1 326 ? 37.464 -61.245 19.642 1.00 35.47 326 PRO A N 1
ATOM 2691 C CA . PRO A 1 326 ? 36.295 -60.887 20.493 1.00 35.47 326 PRO A CA 1
ATOM 2692 C C . PRO A 1 326 ? 36.213 -59.436 21.052 1.00 35.47 326 PRO A C 1
ATOM 2694 O O . PRO A 1 326 ? 37.212 -58.727 21.056 1.00 35.47 326 PRO A O 1
ATOM 2697 N N . GLU A 1 327 ? 35.128 -58.942 21.686 1.00 27.11 327 GLU A N 1
ATOM 2698 C CA . GLU A 1 327 ? 33.657 -59.167 21.593 1.00 27.11 327 GLU A CA 1
ATOM 2699 C C . GLU A 1 327 ? 32.888 -58.104 22.447 1.00 27.11 327 GLU A C 1
ATOM 2701 O O . GLU A 1 327 ? 33.243 -57.905 23.605 1.00 27.11 327 GLU A O 1
ATOM 2706 N N . PHE A 1 328 ? 31.752 -57.562 21.952 1.00 24.84 328 PHE A N 1
ATOM 2707 C CA . PHE A 1 328 ? 30.613 -56.982 22.737 1.00 24.84 328 PHE A CA 1
ATOM 2708 C C . PHE A 1 328 ? 30.880 -55.760 23.695 1.00 24.84 328 PHE A C 1
ATOM 2710 O O . PHE A 1 328 ? 32.015 -55.339 23.847 1.00 24.84 328 PHE A O 1
ATOM 2717 N N . ARG A 1 329 ? 29.918 -55.043 24.340 1.00 24.14 329 ARG A N 1
ATOM 2718 C CA . ARG A 1 329 ? 28.422 -55.025 24.394 1.00 24.14 329 ARG A CA 1
ATOM 2719 C C . ARG A 1 329 ? 27.854 -53.631 24.814 1.00 24.14 329 ARG A C 1
ATOM 2721 O O . ARG A 1 329 ? 28.557 -52.812 25.386 1.00 24.14 329 ARG A O 1
ATOM 2728 N N . TYR A 1 330 ? 26.549 -53.435 24.574 1.00 23.42 330 TYR A N 1
ATOM 2729 C CA . TYR A 1 330 ? 25.583 -52.425 25.087 1.00 23.42 330 TYR A CA 1
ATOM 2730 C C . TYR A 1 330 ? 25.820 -51.794 26.492 1.00 23.42 330 TYR A C 1
ATOM 2732 O O . TYR A 1 330 ? 26.112 -52.545 27.417 1.00 23.42 330 TYR A O 1
ATOM 2740 N N . PHE A 1 331 ? 25.438 -50.509 26.714 1.00 23.83 331 PHE A N 1
ATOM 2741 C CA . PHE A 1 331 ? 24.169 -50.093 27.396 1.00 23.83 331 PHE A CA 1
ATOM 2742 C C . PHE A 1 331 ? 23.916 -48.548 27.448 1.00 23.83 331 PHE A C 1
ATOM 2744 O O . PHE A 1 331 ? 24.577 -47.789 26.748 1.00 23.83 331 PHE A O 1
ATOM 2751 N N . ARG A 1 332 ? 22.880 -48.094 28.192 1.00 22.86 332 ARG A N 1
ATOM 2752 C CA . ARG A 1 332 ? 22.317 -46.714 28.278 1.00 22.86 332 ARG A CA 1
ATOM 2753 C C . ARG A 1 332 ? 22.830 -45.904 29.502 1.00 22.86 332 ARG A C 1
ATOM 2755 O O . ARG A 1 332 ? 23.232 -46.531 30.467 1.00 22.86 332 ARG A O 1
ATOM 2762 N N . HIS A 1 333 ? 22.693 -44.559 29.438 1.00 25.02 333 HIS A N 1
ATOM 2763 C CA . HIS A 1 333 ? 22.308 -43.514 30.450 1.00 25.02 333 HIS A CA 1
ATOM 2764 C C . HIS A 1 333 ? 22.300 -43.798 31.990 1.00 25.02 333 HIS A C 1
ATOM 2766 O O . HIS A 1 333 ? 22.112 -44.956 32.348 1.00 25.02 333 HIS A O 1
ATOM 2772 N N . PRO A 1 334 ? 22.255 -42.785 32.922 1.00 42.84 334 PRO A N 1
ATOM 2773 C CA . PRO A 1 334 ? 22.181 -41.298 32.784 1.00 42.84 334 PRO A CA 1
ATOM 2774 C C . PRO A 1 334 ? 23.038 -40.447 33.801 1.00 42.84 334 PRO A C 1
ATOM 2776 O O . PRO A 1 334 ? 23.756 -40.988 34.628 1.00 42.84 334 PRO A O 1
ATOM 2779 N N . HIS A 1 335 ? 22.813 -39.113 33.802 1.00 26.41 335 HIS A N 1
ATOM 2780 C CA . HIS A 1 335 ? 22.857 -38.139 34.935 1.00 26.41 335 HIS A CA 1
ATOM 2781 C C . HIS A 1 335 ? 24.170 -37.571 35.548 1.00 26.41 335 HIS A C 1
ATOM 2783 O O . HIS A 1 335 ? 24.982 -38.313 36.073 1.00 26.41 335 HIS A O 1
ATOM 2789 N N . ASN A 1 336 ? 24.175 -36.221 35.677 1.00 25.75 336 ASN A N 1
ATOM 2790 C CA . ASN A 1 336 ? 24.776 -35.332 36.714 1.00 25.75 336 ASN A CA 1
ATOM 2791 C C . ASN A 1 336 ? 26.321 -35.412 36.952 1.00 25.75 336 ASN A C 1
ATOM 2793 O O . ASN A 1 336 ? 26.931 -36.434 36.709 1.00 25.75 336 ASN A O 1
ATOM 2797 N N . SER A 1 337 ? 27.068 -34.392 37.415 1.00 25.00 337 SER A N 1
ATOM 2798 C CA . SER A 1 337 ? 26.780 -33.121 38.116 1.00 25.00 337 SER A CA 1
ATOM 2799 C C . SER A 1 337 ? 27.874 -32.037 37.877 1.00 25.00 337 SER A C 1
ATOM 2801 O O . SER A 1 337 ? 28.816 -32.242 37.121 1.00 25.00 337 SER A O 1
ATOM 2803 N N . ARG A 1 338 ? 27.769 -30.882 38.566 1.00 26.39 338 ARG A N 1
ATOM 2804 C CA . ARG A 1 338 ? 28.841 -29.863 38.775 1.00 26.39 338 ARG A CA 1
ATOM 2805 C C . ARG A 1 338 ? 30.032 -30.476 39.586 1.00 26.39 338 ARG A C 1
ATOM 2807 O O . ARG A 1 338 ? 29.841 -31.571 40.106 1.00 26.39 338 ARG A O 1
ATOM 2814 N N . THR A 1 339 ? 31.235 -29.893 39.775 1.00 27.66 339 THR A N 1
ATOM 2815 C CA . THR A 1 339 ? 31.672 -28.478 39.985 1.00 27.66 339 THR A CA 1
ATOM 2816 C C . THR A 1 339 ? 33.194 -28.230 39.783 1.00 27.66 339 THR A C 1
ATOM 2818 O O . THR A 1 339 ? 33.972 -29.085 40.176 1.00 27.66 339 THR A O 1
ATOM 2821 N N . HIS A 1 340 ? 33.565 -26.988 39.405 1.00 26.92 340 HIS A N 1
ATOM 2822 C CA . HIS A 1 340 ? 34.756 -26.177 39.806 1.00 26.92 340 HIS A CA 1
ATOM 2823 C C . HIS A 1 340 ? 36.230 -26.651 39.641 1.00 26.92 340 HIS A C 1
ATOM 2825 O O . HIS A 1 340 ? 36.564 -27.805 39.854 1.00 26.92 340 HIS A O 1
ATOM 2831 N N . SER A 1 341 ? 37.107 -25.630 39.500 1.00 23.97 341 SER A N 1
ATOM 2832 C CA . SER A 1 341 ? 38.541 -25.577 39.892 1.00 23.97 341 SER A CA 1
ATOM 2833 C C . SER A 1 341 ? 39.575 -26.255 38.967 1.00 23.97 341 SER A C 1
ATOM 2835 O O . SER A 1 341 ? 39.289 -27.315 38.431 1.00 23.97 341 SER A O 1
ATOM 2837 N N . VAL A 1 342 ? 40.833 -25.792 38.832 1.00 25.73 342 VAL A N 1
ATOM 2838 C CA . VAL A 1 342 ? 41.448 -24.435 38.696 1.00 25.73 342 VAL A CA 1
ATOM 2839 C C . VAL A 1 342 ? 42.939 -24.631 38.302 1.00 25.73 342 VAL A C 1
ATOM 2841 O O . VAL A 1 342 ? 43.432 -25.748 38.422 1.00 25.73 342 VAL A O 1
ATOM 2844 N N . ASP A 1 343 ? 43.636 -23.561 37.885 1.00 25.36 343 ASP A N 1
ATOM 2845 C CA . ASP A 1 343 ? 45.103 -23.471 37.651 1.00 25.36 343 ASP A CA 1
ATOM 2846 C C . ASP A 1 343 ? 45.728 -24.273 36.478 1.00 25.36 343 ASP A C 1
ATOM 2848 O O . ASP A 1 343 ? 45.154 -25.246 36.003 1.00 25.36 343 ASP A O 1
ATOM 2852 N N . SER A 1 344 ? 46.959 -23.985 36.011 1.00 26.72 344 SER A N 1
ATOM 2853 C CA . SER A 1 344 ? 47.606 -22.731 35.523 1.00 26.72 344 SER A CA 1
ATOM 2854 C C . SER A 1 344 ? 49.039 -23.076 35.020 1.00 26.72 344 SER A C 1
ATOM 2856 O O . SER A 1 344 ? 49.201 -24.157 34.464 1.00 26.72 344 SER A O 1
ATOM 2858 N N . ILE A 1 345 ? 50.061 -22.212 35.222 1.00 26.56 345 ILE A N 1
ATOM 2859 C CA . ILE A 1 345 ? 51.489 -22.346 34.796 1.00 26.56 345 ILE A CA 1
ATOM 2860 C C . ILE A 1 345 ? 51.678 -22.186 33.261 1.00 26.56 345 ILE A C 1
ATOM 2862 O O . ILE A 1 345 ? 51.359 -23.090 32.500 1.00 26.56 345 ILE A O 1
ATOM 2866 N N . SER A 1 346 ? 51.966 -20.991 32.709 1.00 25.66 346 SER A N 1
ATOM 2867 C CA . SER A 1 346 ? 53.210 -20.158 32.718 1.00 25.66 346 SER A CA 1
ATOM 2868 C C . SER A 1 346 ? 54.309 -20.670 31.756 1.00 25.66 346 SER A C 1
ATOM 2870 O O . SER A 1 346 ? 54.447 -21.872 31.576 1.00 25.66 346 SER A O 1
ATOM 2872 N N . SER A 1 347 ? 55.014 -19.831 30.979 1.00 25.80 347 SER A N 1
ATOM 2873 C CA . SER A 1 347 ? 56.005 -18.784 31.340 1.00 25.80 347 SER A CA 1
ATOM 2874 C C . SER A 1 347 ? 55.897 -17.520 30.442 1.00 25.80 347 SER A C 1
ATOM 2876 O O . SER A 1 347 ? 55.658 -17.649 29.248 1.00 25.80 347 SER A O 1
ATOM 2878 N N . SER A 1 348 ? 55.864 -16.267 30.935 1.00 27.66 348 SER A N 1
ATOM 2879 C CA . SER A 1 348 ? 56.942 -15.406 31.509 1.00 27.66 348 SER A CA 1
ATOM 2880 C C . SER A 1 348 ? 58.041 -14.989 30.491 1.00 27.66 348 SER A C 1
ATOM 2882 O O . SER A 1 348 ? 58.392 -15.773 29.621 1.00 27.66 348 SER A O 1
ATOM 2884 N N . ILE A 1 349 ? 58.564 -13.745 30.464 1.00 27.97 349 ILE A N 1
ATOM 2885 C CA . ILE A 1 349 ? 59.434 -13.114 31.490 1.00 27.97 349 ILE A CA 1
ATOM 2886 C C . ILE A 1 349 ? 59.536 -11.557 31.342 1.00 27.97 349 ILE A C 1
ATOM 2888 O O . ILE A 1 349 ? 59.874 -11.088 30.264 1.00 27.97 349 ILE A O 1
ATOM 2892 N N . THR A 1 350 ? 59.300 -10.808 32.448 1.00 28.81 350 THR A N 1
ATOM 2893 C CA . THR A 1 350 ? 59.885 -9.499 32.929 1.00 28.81 350 THR A CA 1
ATOM 2894 C C . THR A 1 350 ? 60.011 -8.255 32.006 1.00 28.81 350 THR A C 1
ATOM 2896 O O . THR A 1 350 ? 60.275 -8.406 30.825 1.00 28.81 350 THR A O 1
ATOM 2899 N N . ASN A 1 351 ? 60.002 -6.976 32.439 1.00 29.72 351 ASN A N 1
ATOM 2900 C CA . ASN A 1 351 ? 59.822 -6.209 33.711 1.00 29.72 351 ASN A CA 1
ATOM 2901 C C . ASN A 1 351 ? 59.664 -4.690 33.316 1.00 29.72 351 ASN A C 1
ATOM 2903 O O . ASN A 1 351 ? 59.621 -4.427 32.118 1.00 29.72 351 ASN A O 1
ATOM 2907 N N . THR A 1 352 ? 59.563 -3.606 34.117 1.00 29.92 352 THR A N 1
ATOM 2908 C CA . THR A 1 352 ? 59.612 -3.205 35.565 1.00 29.92 352 THR A CA 1
ATOM 2909 C C . THR A 1 352 ? 58.747 -1.887 35.698 1.00 29.92 352 THR A C 1
ATOM 2911 O O . THR A 1 352 ? 58.090 -1.544 34.723 1.00 29.92 352 THR A O 1
ATOM 2914 N N . ASN A 1 353 ? 58.627 -1.050 36.757 1.00 27.95 353 ASN A N 1
ATOM 2915 C CA . ASN A 1 353 ? 59.273 -0.909 38.078 1.00 27.95 353 ASN A CA 1
ATOM 2916 C C . ASN A 1 353 ? 58.397 -0.209 39.169 1.00 27.95 353 ASN A C 1
ATOM 2918 O O . ASN A 1 353 ? 57.325 0.321 38.904 1.00 27.95 353 ASN A O 1
ATOM 2922 N N . ALA A 1 354 ? 58.967 -0.190 40.380 1.00 29.78 354 ALA A N 1
ATOM 2923 C CA . ALA A 1 354 ? 58.881 0.701 41.558 1.00 29.78 354 ALA A CA 1
ATOM 2924 C C . ALA A 1 354 ? 58.552 2.223 41.354 1.00 29.78 354 ALA A C 1
ATOM 2926 O O . ALA A 1 354 ? 58.774 2.740 40.264 1.00 2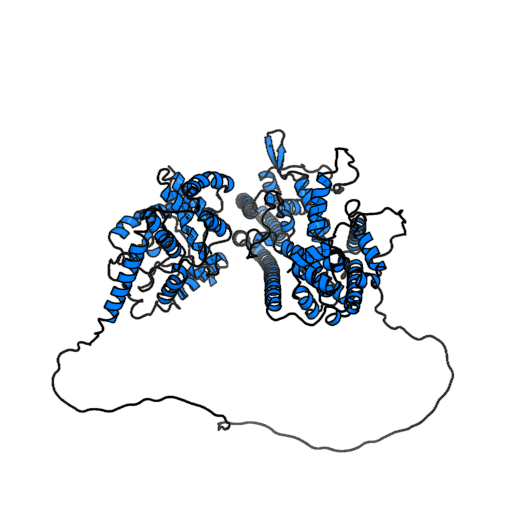9.78 354 ALA A O 1
ATOM 2927 N N . THR A 1 355 ? 58.111 3.041 42.345 1.00 27.64 355 THR A N 1
ATOM 2928 C CA . THR A 1 355 ? 57.868 2.859 43.816 1.00 27.64 355 THR A CA 1
ATOM 2929 C C . THR A 1 355 ? 56.994 3.982 44.447 1.00 27.64 355 THR A C 1
ATOM 2931 O O . THR A 1 355 ? 56.702 4.980 43.799 1.00 27.64 355 THR A O 1
ATOM 2934 N N . ASN A 1 356 ? 56.646 3.836 45.739 1.00 28.77 356 ASN A N 1
ATOM 2935 C CA . ASN A 1 356 ? 55.961 4.772 46.673 1.00 28.77 356 ASN A CA 1
ATOM 2936 C C . ASN A 1 356 ? 56.671 4.666 48.069 1.00 28.77 356 ASN A C 1
ATOM 2938 O O . ASN A 1 356 ? 57.519 3.770 48.164 1.00 28.77 356 ASN A O 1
ATOM 2942 N N . PRO A 1 357 ? 56.320 5.355 49.195 1.00 58.44 357 PRO A N 1
ATOM 2943 C CA . PRO A 1 357 ? 55.595 6.625 49.479 1.00 58.44 357 PRO A CA 1
ATOM 2944 C C . PRO A 1 357 ? 56.331 7.523 50.551 1.00 58.44 357 PRO A C 1
ATOM 2946 O O . PRO A 1 357 ? 57.499 7.257 50.816 1.00 58.44 357 PRO A O 1
ATOM 2949 N N . ILE A 1 358 ? 55.670 8.525 51.198 1.00 27.52 358 ILE A N 1
ATOM 2950 C CA . ILE A 1 358 ? 55.728 8.948 52.655 1.00 27.52 358 ILE A CA 1
ATOM 2951 C C . ILE A 1 358 ? 55.071 10.353 52.909 1.00 27.52 358 ILE A C 1
ATOM 2953 O O . ILE A 1 358 ? 54.874 11.113 51.966 1.00 27.52 358 ILE A O 1
ATOM 2957 N N . ASN A 1 359 ? 54.670 10.666 54.162 1.00 28.36 359 ASN A N 1
ATOM 2958 C CA . ASN A 1 359 ? 53.929 11.873 54.635 1.00 28.36 359 ASN A CA 1
ATOM 2959 C C . ASN A 1 359 ? 54.812 12.960 55.307 1.00 28.36 359 ASN A C 1
ATOM 2961 O O . ASN A 1 359 ? 55.869 12.603 55.813 1.00 28.36 359 ASN A O 1
ATOM 2965 N N . ASP A 1 360 ? 54.291 14.198 55.495 1.00 24.70 360 ASP A N 1
ATOM 2966 C CA . ASP A 1 360 ? 54.523 15.010 56.726 1.00 24.70 360 ASP A CA 1
ATOM 2967 C C . ASP A 1 360 ? 53.464 16.142 57.001 1.00 24.70 360 ASP A C 1
ATOM 2969 O O . ASP A 1 360 ? 52.421 16.182 56.343 1.00 24.70 360 ASP A O 1
ATOM 2973 N N . HIS A 1 361 ? 53.669 17.002 58.022 1.00 29.34 361 HIS A N 1
ATOM 2974 C CA . HIS A 1 361 ? 52.641 17.695 58.852 1.00 29.34 361 HIS A CA 1
ATOM 2975 C C . HIS A 1 361 ? 52.379 19.242 58.718 1.00 29.34 361 HIS A C 1
ATOM 2977 O O . HIS A 1 361 ? 53.278 20.012 58.416 1.00 29.34 361 HIS A O 1
ATOM 2983 N N . GLN A 1 362 ? 51.165 19.672 59.167 1.00 25.45 362 GLN A N 1
ATOM 2984 C CA . GLN A 1 362 ? 50.751 20.951 59.858 1.00 25.45 362 GLN A CA 1
ATOM 2985 C C . GLN A 1 362 ? 50.803 22.329 59.106 1.00 25.45 362 GLN A C 1
ATOM 2987 O O . GLN A 1 362 ? 51.801 22.652 58.486 1.00 25.45 362 GLN A O 1
ATOM 2992 N N . MET A 1 363 ? 49.717 23.141 58.980 1.00 24.62 363 MET A N 1
ATOM 2993 C CA . MET A 1 363 ? 48.928 24.017 59.927 1.00 24.62 363 MET A CA 1
ATOM 2994 C C . MET A 1 363 ? 49.560 25.420 60.204 1.00 24.62 363 MET A C 1
ATOM 2996 O O . MET A 1 363 ? 50.785 25.468 60.186 1.00 24.62 363 MET A O 1
ATOM 3000 N N . PRO A 1 364 ? 48.815 26.551 60.458 1.00 38.78 364 PRO A N 1
ATOM 3001 C CA . PRO A 1 364 ? 47.556 26.653 61.243 1.00 38.78 364 PRO A CA 1
ATOM 3002 C C . PRO A 1 364 ? 46.424 27.673 60.842 1.00 38.78 364 PRO A C 1
ATOM 3004 O O . PRO A 1 364 ? 46.625 28.598 60.068 1.00 38.78 364 PRO A O 1
ATOM 3007 N N . ARG A 1 365 ? 45.237 27.469 61.469 1.00 26.28 365 ARG A N 1
ATOM 3008 C CA . ARG A 1 365 ? 44.148 28.364 62.024 1.00 26.28 365 ARG A CA 1
ATOM 3009 C C . ARG A 1 365 ? 44.157 29.895 61.735 1.00 26.28 365 ARG A C 1
ATOM 3011 O O . ARG A 1 365 ? 45.221 30.488 61.693 1.00 26.28 365 ARG A O 1
ATOM 3018 N N . THR A 1 366 ? 43.026 30.628 61.653 1.00 25.50 366 THR A N 1
ATOM 3019 C CA . THR A 1 366 ? 41.814 30.742 62.538 1.00 25.50 366 THR A CA 1
ATOM 3020 C C . THR A 1 366 ? 40.490 30.935 61.743 1.00 25.50 366 THR A C 1
ATOM 3022 O O . THR A 1 366 ? 40.557 31.158 60.543 1.00 25.50 366 THR A O 1
ATOM 3025 N N . ALA A 1 367 ? 39.233 30.819 62.223 1.00 24.84 367 ALA A N 1
ATOM 3026 C CA . ALA A 1 367 ? 38.544 30.631 63.526 1.00 24.84 367 ALA A CA 1
ATOM 3027 C C . ALA A 1 367 ? 37.827 31.866 64.155 1.00 24.84 367 ALA A C 1
ATOM 3029 O O . ALA A 1 367 ? 38.465 32.671 64.828 1.00 24.84 367 ALA A O 1
ATOM 3030 N N . SER A 1 368 ? 36.484 31.930 64.042 1.00 23.73 368 SER A N 1
ATOM 3031 C CA . SER A 1 368 ? 35.547 32.645 64.948 1.00 23.73 368 SER A CA 1
ATOM 3032 C C . SER A 1 368 ? 34.091 32.123 64.798 1.00 23.73 368 SER A C 1
ATOM 3034 O O . SER A 1 368 ? 33.805 31.344 63.888 1.00 23.73 368 SER A O 1
ATOM 3036 N N . GLN A 1 369 ? 33.182 32.488 65.716 1.00 23.17 369 GLN A N 1
ATOM 3037 C CA . GLN A 1 369 ? 31.773 32.038 65.796 1.00 23.17 369 GLN A CA 1
ATOM 3038 C C . GLN A 1 369 ? 30.821 33.226 66.077 1.00 23.17 369 GLN A C 1
ATOM 3040 O O . GLN A 1 369 ? 31.295 34.277 66.504 1.00 23.17 369 GLN A O 1
ATOM 3045 N N . THR A 1 370 ? 29.492 32.996 66.003 1.00 22.61 370 THR A N 1
ATOM 3046 C CA . THR A 1 370 ? 28.390 33.828 66.583 1.00 22.61 370 THR A CA 1
ATOM 3047 C C . THR A 1 370 ? 28.204 35.260 66.013 1.00 22.61 370 THR A C 1
ATOM 3049 O O . THR A 1 370 ? 29.146 35.847 65.506 1.00 22.61 370 THR A O 1
ATOM 3052 N N . SER A 1 371 ? 27.025 35.912 66.023 1.00 21.38 371 SER A N 1
ATOM 3053 C CA . SER A 1 371 ? 25.627 35.512 66.331 1.00 21.38 371 SER A CA 1
ATOM 3054 C C . SER A 1 371 ? 24.608 36.604 65.918 1.00 21.38 371 SER A C 1
ATOM 3056 O O . SER A 1 371 ? 24.965 37.772 65.885 1.00 21.38 371 SER A O 1
ATOM 3058 N N . LEU A 1 372 ? 23.326 36.222 65.780 1.00 22.23 372 LEU A N 1
ATOM 3059 C CA . LEU A 1 372 ? 22.104 37.019 66.064 1.00 22.23 372 LEU A CA 1
ATOM 3060 C C . LEU A 1 372 ? 21.798 38.349 65.311 1.00 22.23 372 LEU A C 1
ATOM 3062 O O . LEU A 1 372 ? 22.267 39.416 65.672 1.00 22.23 372 LEU A O 1
ATOM 3066 N N . ASN A 1 373 ? 20.781 38.254 64.441 1.00 22.19 373 ASN A N 1
ATOM 3067 C CA . ASN A 1 373 ? 19.517 39.026 64.435 1.00 22.19 373 ASN A CA 1
ATOM 3068 C C . ASN A 1 373 ? 19.404 40.563 64.206 1.00 22.19 373 ASN A C 1
ATOM 3070 O O . ASN A 1 373 ? 19.977 41.389 64.899 1.00 22.19 373 ASN A O 1
ATOM 3074 N N . MET A 1 374 ? 18.367 40.865 63.397 1.00 22.84 374 MET A N 1
ATOM 3075 C CA . MET A 1 374 ? 17.440 42.022 63.408 1.00 22.84 374 MET A CA 1
ATOM 3076 C C . MET A 1 374 ? 17.812 43.373 62.753 1.00 22.84 374 MET A C 1
ATOM 3078 O O . MET A 1 374 ? 18.483 44.211 63.336 1.00 22.84 374 MET A O 1
ATOM 3082 N N . HIS A 1 375 ? 17.074 43.645 61.658 1.00 23.61 375 HIS A N 1
ATOM 3083 C CA . HIS A 1 375 ? 16.610 44.963 61.170 1.00 23.61 375 HIS A CA 1
ATOM 3084 C C . HIS A 1 375 ? 17.673 45.922 60.564 1.00 23.61 375 HIS A C 1
ATOM 3086 O O . HIS A 1 375 ? 18.835 45.893 60.928 1.00 23.61 375 HIS A O 1
ATOM 3092 N N . ARG A 1 376 ? 17.351 46.813 59.605 1.00 23.22 376 ARG A N 1
ATOM 3093 C CA . ARG A 1 376 ? 16.065 47.137 58.937 1.00 23.22 376 ARG A CA 1
ATOM 3094 C C . ARG A 1 376 ? 16.330 47.686 57.517 1.00 23.22 376 ARG A C 1
ATOM 3096 O O . ARG A 1 376 ? 16.933 48.745 57.394 1.00 23.22 376 ARG A O 1
ATOM 3103 N N . ALA A 1 377 ? 15.834 47.034 56.462 1.00 22.27 377 ALA A N 1
ATOM 3104 C CA . ALA A 1 377 ? 15.755 47.610 55.108 1.00 22.27 377 ALA A CA 1
ATOM 3105 C C . ALA A 1 377 ? 14.706 46.864 54.263 1.00 22.27 377 ALA A C 1
ATOM 3107 O O . ALA A 1 377 ? 14.701 45.635 54.241 1.00 22.27 377 ALA A O 1
ATOM 3108 N N . SER A 1 378 ? 13.797 47.591 53.608 1.00 23.50 378 SER A N 1
ATOM 3109 C CA . SER A 1 378 ? 12.753 47.090 52.688 1.00 23.50 378 SER A CA 1
ATOM 3110 C C . SER A 1 378 ? 12.014 48.285 52.053 1.00 23.50 378 SER A C 1
ATOM 3112 O O . SER A 1 378 ? 12.004 49.341 52.690 1.00 23.50 378 SER A O 1
ATOM 3114 N N . PRO A 1 379 ? 11.317 48.144 50.903 1.00 34.97 379 PRO A N 1
ATOM 3115 C CA . PRO A 1 379 ? 11.236 46.977 50.015 1.00 34.97 379 PRO A CA 1
ATOM 3116 C C . PRO A 1 379 ? 11.629 47.270 48.547 1.00 34.97 379 PRO A C 1
ATOM 3118 O O . PRO A 1 379 ? 11.473 48.385 48.061 1.00 34.97 379 PRO A O 1
ATOM 3121 N N . CYS A 1 380 ? 12.018 46.228 47.808 1.00 21.11 380 CYS A N 1
ATOM 3122 C CA . CYS A 1 380 ? 11.686 46.049 46.386 1.00 21.11 380 CYS A CA 1
ATOM 3123 C C . CYS A 1 380 ? 11.741 44.538 46.048 1.00 21.11 380 CYS A C 1
ATOM 3125 O O . CYS A 1 380 ? 12.336 43.786 46.823 1.00 21.11 380 CYS A O 1
ATOM 3127 N N . PRO A 1 381 ? 11.021 44.065 45.013 1.00 26.19 381 PRO A N 1
ATOM 3128 C CA . PRO A 1 381 ? 10.289 42.799 45.128 1.00 26.19 381 PRO A CA 1
ATOM 3129 C C . PRO A 1 381 ? 11.028 41.536 44.664 1.00 26.19 381 PRO A C 1
ATOM 3131 O O . PRO A 1 381 ? 12.050 41.580 43.982 1.00 26.19 381 PRO A O 1
ATOM 3134 N N . SER A 1 382 ? 10.445 40.401 45.050 1.00 23.97 382 SER A N 1
ATOM 3135 C CA . SER A 1 382 ? 10.844 39.035 44.720 1.00 23.97 382 SER A CA 1
ATOM 3136 C C . SER A 1 382 ? 10.266 38.528 43.385 1.00 23.97 382 SER A C 1
ATOM 3138 O O . SER A 1 382 ? 9.485 39.205 42.721 1.00 23.97 382 SER A O 1
ATOM 3140 N N . ASP A 1 383 ? 10.633 37.285 43.056 1.00 22.48 383 ASP A N 1
ATOM 3141 C CA . ASP A 1 383 ? 9.932 36.357 42.157 1.00 22.48 383 ASP A CA 1
ATOM 3142 C C . ASP A 1 383 ? 9.922 36.643 40.644 1.00 22.48 383 ASP A C 1
ATOM 3144 O O . ASP A 1 383 ? 9.027 37.279 40.090 1.00 22.48 383 ASP A O 1
ATOM 3148 N N . VAL A 1 384 ? 10.824 35.953 39.934 1.00 23.70 384 VAL A N 1
ATOM 3149 C CA . VAL A 1 384 ? 10.555 35.466 38.570 1.00 23.70 384 VAL A CA 1
ATOM 3150 C C . VAL A 1 384 ? 10.655 33.943 38.569 1.00 23.70 384 VAL A C 1
ATOM 3152 O O . VAL A 1 384 ? 11.718 33.361 38.358 1.00 23.70 384 VAL A O 1
ATOM 3155 N N . SER A 1 385 ? 9.523 33.282 38.805 1.00 21.52 385 SER A N 1
ATOM 3156 C CA . SER A 1 385 ? 9.376 31.860 38.500 1.00 21.52 385 SER A CA 1
ATOM 3157 C C . SER A 1 385 ? 9.124 31.690 36.997 1.00 21.52 385 SER A C 1
ATOM 3159 O O . SER A 1 385 ? 8.231 32.318 36.426 1.00 21.52 385 SER A O 1
ATOM 3161 N N . PHE A 1 386 ? 9.901 30.832 36.330 1.00 21.78 386 PHE A N 1
ATOM 3162 C CA . PHE A 1 386 ? 9.694 30.526 34.910 1.00 21.78 386 PHE A CA 1
ATOM 3163 C C . PHE A 1 386 ? 8.472 29.616 34.725 1.00 21.78 386 PHE A C 1
ATOM 3165 O O . PHE A 1 386 ? 8.578 28.395 34.620 1.00 21.78 386 PHE A O 1
ATOM 3172 N N . SER A 1 387 ? 7.279 30.219 34.704 1.00 21.31 387 SER A N 1
ATOM 3173 C CA . SER A 1 387 ? 6.039 29.485 34.450 1.00 21.31 387 SER A CA 1
ATOM 3174 C C . SER A 1 387 ? 5.977 29.012 32.992 1.00 21.31 387 SER A C 1
ATOM 3176 O O . SER A 1 387 ? 5.978 29.823 32.063 1.00 21.31 387 SER A O 1
ATOM 3178 N N . TYR A 1 388 ? 5.854 27.702 32.778 1.00 28.84 388 TYR A N 1
ATOM 3179 C CA . TYR A 1 388 ? 5.503 27.140 31.473 1.00 28.84 388 TYR A CA 1
ATOM 3180 C C . TYR A 1 388 ? 4.010 27.372 31.201 1.00 28.84 388 TYR A C 1
ATOM 3182 O O . TYR A 1 388 ? 3.171 26.508 31.448 1.00 28.84 388 TYR A O 1
ATOM 3190 N N . SER A 1 389 ? 3.656 28.566 30.716 1.00 26.52 389 SER A N 1
ATOM 3191 C CA . SER A 1 389 ? 2.266 28.917 30.415 1.00 26.52 389 SER A CA 1
ATOM 3192 C C . SER A 1 389 ? 2.108 29.659 29.080 1.00 26.52 389 SER A C 1
ATOM 3194 O O . SER A 1 389 ? 2.494 30.817 28.956 1.00 26.52 389 SER A O 1
ATOM 3196 N N . ASN A 1 390 ? 1.503 28.981 28.085 1.00 26.91 390 ASN A N 1
ATOM 3197 C CA . ASN A 1 390 ? 0.480 29.475 27.128 1.00 26.91 390 ASN A CA 1
ATOM 3198 C C . ASN A 1 390 ? 0.542 28.819 25.724 1.00 26.91 390 ASN A C 1
ATOM 3200 O O . ASN A 1 390 ? 1.211 29.342 24.835 1.00 26.91 390 ASN A O 1
ATOM 3204 N N . PRO A 1 391 ? -0.308 27.819 25.424 1.00 33.03 391 PRO A N 1
ATOM 3205 C CA . PRO A 1 391 ? -0.782 27.567 24.063 1.00 33.03 391 PRO A CA 1
ATOM 3206 C C . PRO A 1 391 ? -1.961 28.514 23.741 1.00 33.03 391 PRO A C 1
ATOM 3208 O O . PRO A 1 391 ? -3.115 28.102 23.680 1.00 33.03 391 PRO A O 1
ATOM 3211 N N . LYS A 1 392 ? -1.700 29.822 23.582 1.00 31.12 392 LYS A N 1
ATOM 3212 C CA . LYS A 1 392 ? -2.749 30.859 23.379 1.00 31.12 392 LYS A CA 1
ATOM 3213 C C . LYS A 1 392 ? -3.156 31.097 21.913 1.00 31.12 392 LYS A C 1
ATOM 3215 O O . LYS A 1 392 ? -3.962 31.981 21.634 1.00 31.12 392 LYS A O 1
ATOM 3220 N N . TYR A 1 393 ? -2.601 30.342 20.968 1.00 36.75 393 TYR A N 1
ATOM 3221 C CA . TYR A 1 393 ? -2.451 30.781 19.573 1.00 36.75 393 TYR A CA 1
ATOM 3222 C C . TYR A 1 393 ? -3.617 30.470 18.615 1.00 36.75 393 TYR A C 1
ATOM 3224 O O . TYR A 1 393 ? -3.530 30.811 17.433 1.00 36.75 393 TYR A O 1
ATOM 3232 N N . PHE A 1 394 ? -4.713 29.866 19.093 1.00 40.00 394 PHE A N 1
ATOM 3233 C CA . PHE A 1 394 ? -5.820 29.418 18.230 1.00 40.00 394 PHE A CA 1
ATOM 3234 C C . PHE A 1 394 ? -7.185 30.094 18.441 1.00 40.00 394 PHE A C 1
ATOM 3236 O O . PHE A 1 394 ? -8.010 30.015 17.534 1.00 40.00 394 PHE A O 1
ATOM 3243 N N . VAL A 1 395 ? -7.442 30.806 19.552 1.00 27.64 395 VAL A N 1
ATOM 3244 C CA . VAL A 1 395 ? -8.790 31.350 19.842 1.00 27.64 395 VAL A CA 1
ATOM 3245 C C . VAL A 1 395 ? -8.799 32.856 20.136 1.00 27.64 395 VAL A C 1
ATOM 3247 O O . VAL A 1 395 ? -8.647 33.299 21.273 1.00 27.64 395 VAL A O 1
ATOM 3250 N N . ARG A 1 396 ? -9.106 33.643 19.097 1.00 24.94 396 ARG A N 1
ATOM 3251 C CA . ARG A 1 396 ? -9.813 34.934 19.193 1.00 24.94 396 ARG A CA 1
ATOM 3252 C C . ARG A 1 396 ? -10.723 35.106 17.971 1.00 24.94 396 ARG A C 1
ATOM 3254 O O . ARG A 1 396 ? -10.344 35.719 16.980 1.00 24.94 396 ARG A O 1
ATOM 3261 N N . THR A 1 397 ? -11.938 34.578 18.065 1.00 26.62 397 THR A N 1
ATOM 3262 C CA . THR A 1 397 ? -13.053 34.875 17.150 1.00 26.62 397 THR A CA 1
ATOM 3263 C C . THR A 1 397 ? -14.201 35.463 17.962 1.00 26.62 397 THR A C 1
ATOM 3265 O O . THR A 1 397 ? -14.535 34.939 19.025 1.00 26.62 397 THR A O 1
ATOM 3268 N N . SER A 1 398 ? -14.770 36.574 17.497 1.00 22.42 398 SER A N 1
ATOM 3269 C CA . SER A 1 398 ? -15.820 37.319 18.197 1.00 22.42 398 SER A CA 1
ATOM 3270 C C . SER A 1 398 ? -17.145 36.548 18.276 1.00 22.42 398 SER A C 1
ATOM 3272 O O . SER A 1 398 ? -17.429 35.650 17.483 1.00 22.42 398 SER A O 1
ATOM 3274 N N . VAL A 1 399 ? -17.960 36.887 19.278 1.00 22.91 399 VAL A N 1
ATOM 3275 C CA . VAL A 1 399 ? -19.203 36.170 19.591 1.00 22.91 399 VAL A CA 1
ATOM 3276 C C . VAL A 1 399 ? -20.275 36.438 18.533 1.00 22.91 399 VAL A C 1
ATOM 3278 O O . VAL A 1 399 ? -20.862 37.515 18.505 1.00 22.91 399 VAL A O 1
ATOM 3281 N N . PHE A 1 400 ? -20.608 35.417 17.742 1.00 21.59 400 PHE A N 1
ATOM 3282 C CA . PHE A 1 400 ? -21.875 35.343 17.010 1.00 21.59 400 PHE A CA 1
ATOM 3283 C C . PHE A 1 400 ? -22.840 34.375 17.709 1.00 21.59 400 PHE A C 1
ATOM 3285 O O . PHE A 1 400 ? -22.493 33.222 17.986 1.00 21.59 400 PHE A O 1
ATOM 3292 N N . ARG A 1 401 ? -24.069 34.840 17.974 1.00 25.33 401 ARG A N 1
ATOM 3293 C CA . ARG A 1 401 ? -25.206 34.033 18.452 1.00 25.33 401 ARG A CA 1
ATOM 3294 C C . ARG A 1 401 ? -26.146 33.706 17.279 1.00 25.33 401 ARG A C 1
ATOM 3296 O O . ARG A 1 401 ? -26.778 34.628 16.774 1.00 25.33 401 ARG A O 1
ATOM 3303 N N . PRO A 1 402 ? -26.294 32.434 16.874 1.00 23.44 402 PRO A N 1
ATOM 3304 C CA . PRO A 1 402 ? -27.415 31.973 16.053 1.00 23.44 402 PRO A CA 1
ATOM 3305 C C . PRO A 1 402 ? -28.584 31.488 16.927 1.00 23.44 402 PRO A C 1
ATOM 3307 O O . PRO A 1 402 ? -28.385 31.128 18.089 1.00 23.44 402 PRO A O 1
ATOM 3310 N N . SER A 1 403 ? -29.790 31.463 16.355 1.00 21.86 403 SER A N 1
ATOM 3311 C CA . SER A 1 403 ? -31.011 30.995 17.027 1.00 21.86 403 SER A CA 1
ATOM 3312 C C . SER A 1 403 ? -31.087 29.464 17.150 1.00 21.86 403 SER A C 1
ATOM 3314 O O . SER A 1 403 ? -30.353 28.729 16.488 1.00 21.86 403 SER A O 1
ATOM 3316 N N . SER A 1 404 ? -31.995 28.986 17.999 1.00 25.44 404 SER A N 1
ATOM 3317 C CA . SER A 1 404 ? -32.276 27.570 18.242 1.00 25.44 404 SER A CA 1
ATOM 3318 C C . SER A 1 404 ? -33.137 26.938 17.142 1.00 25.44 404 SER A C 1
ATOM 3320 O O . SER A 1 404 ? -34.247 27.402 16.886 1.00 25.44 404 SER A O 1
ATOM 3322 N N . ALA A 1 405 ? -32.680 25.815 16.589 1.00 22.62 405 ALA A N 1
ATOM 3323 C CA . ALA A 1 405 ? -33.494 24.856 15.843 1.00 22.62 405 ALA A CA 1
ATOM 3324 C C . ALA A 1 405 ? -33.022 23.431 16.187 1.00 22.62 405 ALA A C 1
ATOM 3326 O O . ALA A 1 405 ? -31.839 23.227 16.472 1.00 22.62 405 ALA A O 1
ATOM 3327 N N . LEU A 1 406 ? -33.932 22.453 16.203 1.00 25.14 406 LEU A N 1
ATOM 3328 C CA . LEU A 1 406 ? -33.583 21.057 16.486 1.00 25.14 406 LEU A CA 1
ATOM 3329 C C . LEU A 1 406 ? -32.864 20.441 15.275 1.00 25.14 406 LEU A C 1
ATOM 3331 O O . LEU A 1 406 ? -33.314 20.601 14.145 1.00 25.14 406 LEU A O 1
ATOM 3335 N N . ALA A 1 407 ? -31.787 19.695 15.526 1.00 23.00 407 ALA A N 1
ATOM 3336 C CA . ALA A 1 407 ? -31.067 18.929 14.510 1.00 23.00 407 ALA A CA 1
ATOM 3337 C C . ALA A 1 407 ? -31.041 17.438 14.882 1.00 23.00 407 ALA A C 1
ATOM 3339 O O . ALA A 1 407 ? -30.662 17.069 15.998 1.00 23.00 407 ALA A O 1
ATOM 3340 N N . THR A 1 408 ? -31.428 16.578 13.943 1.00 23.05 408 THR A N 1
ATOM 3341 C CA . THR A 1 408 ? -31.365 15.116 14.061 1.00 23.05 408 THR A CA 1
ATOM 3342 C C . THR A 1 408 ? -29.906 14.640 14.062 1.00 23.05 408 THR A C 1
ATOM 3344 O O . THR A 1 408 ? -29.137 14.917 13.144 1.00 23.05 408 THR A O 1
ATOM 3347 N N . LYS A 1 409 ? -29.481 13.934 15.122 1.00 29.72 409 LYS A N 1
ATOM 3348 C CA . LYS A 1 409 ? -28.067 13.557 15.333 1.00 29.72 409 LYS A CA 1
ATOM 3349 C C . LYS A 1 409 ? -27.655 12.271 14.596 1.00 29.72 409 LYS A C 1
ATOM 3351 O O . LYS A 1 409 ? -27.569 11.208 15.223 1.00 29.72 409 LYS A O 1
ATOM 3356 N N . VAL A 1 410 ? -27.328 12.400 13.307 1.00 25.12 410 VAL A N 1
ATOM 3357 C CA . VAL A 1 410 ? -26.660 11.361 12.489 1.00 25.12 410 VAL A CA 1
ATOM 3358 C C . VAL A 1 410 ? -25.373 10.851 13.185 1.00 25.12 410 VAL A C 1
ATOM 3360 O O . VAL A 1 410 ? -24.668 11.655 13.804 1.00 25.12 410 VAL A O 1
ATOM 3363 N N . PRO A 1 411 ? -25.040 9.541 13.153 1.00 27.92 411 PRO A N 1
ATOM 3364 C CA . PRO A 1 411 ? -23.829 9.016 13.795 1.00 27.92 411 PRO A CA 1
ATOM 3365 C C . PRO A 1 411 ? -22.539 9.390 13.047 1.00 27.92 411 PRO A C 1
ATOM 3367 O O . PRO A 1 411 ? -22.347 9.013 11.893 1.00 27.92 411 PRO A O 1
ATOM 3370 N N . LEU A 1 412 ? -21.616 10.060 13.743 1.00 38.59 412 LEU A N 1
ATOM 3371 C CA . LEU A 1 412 ? -20.319 10.523 13.229 1.00 38.59 412 LEU A CA 1
ATOM 3372 C C . LEU A 1 412 ? -19.259 9.399 13.142 1.00 38.59 412 LEU A C 1
ATOM 3374 O O . LEU A 1 412 ? -18.172 9.518 13.700 1.00 38.59 412 LEU A O 1
ATOM 3378 N N . HIS A 1 413 ? -19.575 8.298 12.456 1.00 41.72 413 HIS A N 1
ATOM 3379 C CA . HIS A 1 413 ? -18.583 7.282 12.076 1.00 41.72 413 HIS A CA 1
ATOM 3380 C C . HIS A 1 413 ? -17.918 7.667 10.745 1.00 41.72 413 HIS A C 1
ATOM 3382 O O . HIS A 1 413 ? -18.576 8.266 9.899 1.00 41.72 413 HIS A O 1
ATOM 3388 N N . TYR A 1 414 ? -16.650 7.311 10.521 1.00 44.81 414 TYR A N 1
ATOM 3389 C CA . TYR A 1 414 ? -15.898 7.722 9.322 1.00 44.81 414 TYR A CA 1
ATOM 3390 C C . TYR A 1 414 ? -16.573 7.234 8.026 1.00 44.81 414 TYR A C 1
ATOM 3392 O O . TYR A 1 414 ? -16.835 8.028 7.122 1.00 44.81 414 TYR A O 1
ATOM 3400 N N . GLU A 1 415 ? -16.969 5.954 7.980 1.00 36.31 415 GLU A N 1
ATOM 3401 C CA . GLU A 1 415 ? -17.769 5.408 6.874 1.00 36.31 415 GLU A CA 1
ATOM 3402 C C . GLU A 1 415 ? -19.127 6.101 6.723 1.00 36.31 415 GLU A C 1
ATOM 3404 O O . GLU A 1 415 ? -19.614 6.230 5.607 1.00 36.31 415 GLU A O 1
ATOM 3409 N N . ASN A 1 416 ? -19.747 6.565 7.812 1.00 37.75 416 ASN A N 1
ATOM 3410 C CA . ASN A 1 416 ? -21.061 7.211 7.753 1.00 37.75 416 ASN A CA 1
ATOM 3411 C C . ASN A 1 416 ? -20.960 8.671 7.303 1.00 37.75 416 ASN A C 1
ATOM 3413 O O . ASN A 1 416 ? -21.838 9.129 6.585 1.00 37.75 416 ASN A O 1
ATOM 3417 N N . VAL A 1 417 ? -19.877 9.380 7.642 1.00 37.47 417 VAL A N 1
ATOM 3418 C CA . VAL A 1 417 ? -19.574 10.711 7.086 1.00 37.47 417 VAL A CA 1
ATOM 3419 C C . VAL A 1 417 ? -19.325 10.618 5.579 1.00 37.47 417 VAL A C 1
ATOM 3421 O O . VAL A 1 417 ? -19.714 11.529 4.851 1.00 37.47 417 VAL A O 1
ATOM 3424 N N . ILE A 1 418 ? -18.728 9.520 5.105 1.00 33.59 418 ILE A N 1
ATOM 3425 C CA . ILE A 1 418 ? -18.587 9.221 3.675 1.00 33.59 418 ILE A CA 1
ATOM 3426 C C . ILE A 1 418 ? -19.952 8.847 3.068 1.00 33.59 418 ILE A C 1
ATOM 3428 O O . ILE A 1 418 ? -20.399 9.524 2.148 1.00 33.59 418 ILE A O 1
ATOM 3432 N N . ARG A 1 419 ? -20.655 7.836 3.599 1.00 32.72 419 ARG A N 1
ATOM 3433 C CA . ARG A 1 419 ? -21.930 7.338 3.049 1.00 32.72 419 ARG A CA 1
ATOM 3434 C C . ARG A 1 419 ? -23.048 8.385 3.079 1.00 32.72 419 ARG A C 1
ATOM 3436 O O . ARG A 1 419 ? -23.632 8.626 2.030 1.00 32.72 419 ARG A O 1
ATOM 3443 N N . SER A 1 420 ? -23.342 9.049 4.202 1.00 31.28 420 SER A N 1
ATOM 3444 C CA . SER A 1 420 ? -24.441 10.034 4.236 1.00 31.28 420 SER A CA 1
ATOM 3445 C C . SER A 1 420 ? -24.171 11.194 3.269 1.00 31.28 420 SER A C 1
ATOM 3447 O O . SER A 1 420 ? -25.027 11.531 2.459 1.00 31.28 420 SER A O 1
ATOM 3449 N N . SER A 1 421 ? -22.927 11.691 3.218 1.00 34.91 421 SER A N 1
ATOM 3450 C CA . SER A 1 421 ? -22.515 12.748 2.275 1.00 34.91 421 SER A CA 1
ATOM 3451 C C . SER A 1 421 ? -22.445 12.305 0.800 1.00 34.91 421 SER A C 1
ATOM 3453 O O . SER A 1 421 ? -22.195 13.147 -0.057 1.00 34.91 421 SER A O 1
ATOM 3455 N N . LEU A 1 422 ? -22.609 11.012 0.492 1.00 32.06 422 LEU A N 1
ATOM 3456 C CA . LEU A 1 422 ? -22.684 10.476 -0.877 1.00 32.06 422 LEU A CA 1
ATOM 3457 C C . LEU A 1 422 ? -24.112 10.079 -1.291 1.00 32.06 422 LEU A C 1
ATOM 3459 O O . LEU A 1 422 ? -24.374 9.937 -2.487 1.00 32.06 422 LEU A O 1
ATOM 3463 N N . PHE A 1 423 ? -25.026 9.892 -0.331 1.00 32.94 423 PHE A N 1
ATOM 3464 C CA . PHE A 1 423 ? -26.388 9.410 -0.583 1.00 32.94 423 PHE A CA 1
ATOM 3465 C C . PHE A 1 423 ? -27.496 10.429 -0.259 1.00 32.94 423 PHE A C 1
ATOM 3467 O O . PHE A 1 423 ? -28.483 10.445 -0.992 1.00 32.94 423 PHE A O 1
ATOM 3474 N N . ASP A 1 424 ? -27.335 11.319 0.730 1.00 28.30 424 ASP A N 1
ATOM 3475 C CA . ASP A 1 424 ? -28.351 12.341 1.062 1.00 28.30 424 ASP A CA 1
ATOM 3476 C C . ASP A 1 424 ? -28.603 13.297 -0.130 1.00 28.30 424 ASP A C 1
ATOM 3478 O O . ASP A 1 424 ? -29.751 13.578 -0.490 1.00 28.30 424 ASP A O 1
ATOM 3482 N N . ASP A 1 425 ? -27.537 13.717 -0.825 1.00 34.72 425 ASP A N 1
ATOM 3483 C CA . ASP A 1 425 ? -27.611 14.616 -1.992 1.00 34.72 425 ASP A CA 1
ATOM 3484 C C . ASP A 1 425 ? -28.288 13.975 -3.227 1.00 34.72 425 ASP A C 1
ATOM 3486 O O . ASP A 1 425 ? -28.681 14.691 -4.148 1.00 34.72 425 ASP A O 1
ATOM 3490 N N . LYS A 1 426 ? -28.473 12.643 -3.266 1.00 29.47 426 LYS A N 1
ATOM 3491 C CA . LYS A 1 426 ? -29.130 11.948 -4.394 1.00 29.47 426 LYS A CA 1
ATOM 3492 C C . LYS A 1 426 ? -30.660 11.906 -4.315 1.00 29.47 426 LYS A C 1
ATOM 3494 O O . LYS A 1 426 ? -31.277 11.553 -5.316 1.00 29.47 426 LYS A O 1
ATOM 3499 N N . GLN A 1 427 ? -31.279 12.232 -3.175 1.00 29.58 427 GLN A N 1
ATOM 3500 C CA . GLN A 1 427 ? -32.742 12.114 -3.007 1.00 29.58 427 GLN A CA 1
ATOM 3501 C C . GLN A 1 427 ? -33.493 13.436 -2.788 1.00 29.58 427 GLN A C 1
ATOM 3503 O O . GLN A 1 427 ? -34.716 13.441 -2.912 1.00 29.58 427 GLN A O 1
ATOM 3508 N N . HIS A 1 428 ? -32.809 14.556 -2.514 1.00 28.50 428 HIS A N 1
ATOM 3509 C CA . HIS A 1 428 ? -33.487 15.818 -2.167 1.00 28.50 428 HIS A CA 1
ATOM 3510 C C . HIS A 1 428 ? -33.175 17.050 -3.031 1.00 28.50 428 HIS A C 1
ATOM 3512 O O . HIS A 1 428 ? -33.768 18.104 -2.796 1.00 28.50 428 HIS A O 1
ATOM 3518 N N . LEU A 1 429 ? -32.351 16.935 -4.076 1.00 27.38 429 LEU A N 1
ATOM 3519 C CA . LEU A 1 429 ? -32.156 18.013 -5.052 1.00 27.38 429 LEU A CA 1
ATOM 3520 C C . LEU A 1 429 ? -33.038 17.829 -6.293 1.00 27.38 429 LEU A C 1
ATOM 3522 O O . LEU A 1 429 ? -32.603 17.353 -7.339 1.00 27.38 429 LEU A O 1
ATOM 3526 N N . GLY A 1 430 ? -34.287 18.292 -6.182 1.00 24.91 430 GLY A N 1
ATOM 3527 C CA . GLY A 1 430 ? -35.006 18.781 -7.359 1.00 24.91 430 GLY A CA 1
ATOM 3528 C C . GLY A 1 430 ? -34.240 19.967 -7.954 1.00 24.91 430 GLY A C 1
ATOM 3529 O O . GLY A 1 430 ? -33.776 20.832 -7.210 1.00 24.91 430 GLY A O 1
ATOM 3530 N N . ILE A 1 431 ? -34.067 19.980 -9.278 1.00 28.08 431 ILE A N 1
ATOM 3531 C CA . ILE A 1 431 ? -33.147 20.892 -9.975 1.00 28.08 431 ILE A CA 1
ATOM 3532 C C . ILE A 1 431 ? -33.548 22.357 -9.742 1.00 28.08 431 ILE A C 1
ATOM 3534 O O . ILE A 1 431 ? -34.539 22.833 -10.288 1.00 28.08 431 ILE A O 1
ATOM 3538 N N . ASN A 1 432 ? -32.738 23.069 -8.959 1.00 23.00 432 ASN A N 1
ATOM 3539 C CA . ASN A 1 432 ? -32.742 24.523 -8.829 1.00 23.00 432 ASN A CA 1
ATOM 3540 C C . ASN A 1 432 ? -31.285 25.001 -8.822 1.00 23.00 432 ASN A C 1
ATOM 3542 O O . ASN A 1 432 ? -30.487 24.569 -7.989 1.00 23.00 432 ASN A O 1
ATOM 3546 N N . ASN A 1 433 ? -30.942 25.878 -9.765 1.00 26.55 433 ASN A N 1
ATOM 3547 C CA . ASN A 1 433 ? -29.561 26.274 -10.055 1.00 26.55 433 ASN A CA 1
ATOM 3548 C C . ASN A 1 433 ? -29.060 27.363 -9.089 1.00 26.55 433 ASN A C 1
ATOM 3550 O O . ASN A 1 433 ? -28.842 28.504 -9.485 1.00 26.55 433 ASN A O 1
ATOM 3554 N N . ASP A 1 434 ? -28.885 27.020 -7.812 1.00 22.81 434 ASP A N 1
ATOM 3555 C CA . ASP A 1 434 ? -28.298 27.925 -6.817 1.00 22.81 434 ASP A CA 1
ATOM 3556 C C . ASP A 1 434 ? -26.765 27.756 -6.768 1.00 22.81 434 ASP A C 1
ATOM 3558 O O . ASP A 1 434 ? -26.192 27.093 -5.898 1.00 22.81 434 ASP A O 1
ATOM 3562 N N . GLU A 1 435 ? -26.088 28.353 -7.755 1.00 28.17 435 GLU A N 1
ATOM 3563 C CA . GLU A 1 435 ? -24.633 28.268 -8.005 1.00 28.17 435 GLU A CA 1
ATOM 3564 C C . GLU A 1 435 ? -23.753 28.816 -6.854 1.00 28.17 435 GLU A C 1
ATOM 3566 O O . GLU A 1 435 ? -22.522 28.783 -6.908 1.00 28.17 435 GLU A O 1
ATOM 3571 N N . SER A 1 436 ? -24.366 29.346 -5.795 1.00 25.38 436 SER A N 1
ATOM 3572 C CA . SER A 1 436 ? -23.729 30.201 -4.793 1.00 25.38 436 SER A CA 1
ATOM 3573 C C . SER A 1 436 ? -22.925 29.465 -3.708 1.00 25.38 436 SER A C 1
ATOM 3575 O O . SER A 1 436 ? -22.039 30.064 -3.088 1.00 25.38 436 SER A O 1
ATOM 3577 N N . THR A 1 437 ? -23.211 28.184 -3.445 1.00 28.58 437 THR A N 1
ATOM 3578 C CA . THR A 1 437 ? -22.742 27.497 -2.219 1.00 28.58 437 THR A CA 1
ATOM 3579 C C . THR A 1 437 ? -21.491 26.631 -2.370 1.00 28.58 437 THR A C 1
ATOM 3581 O O . THR A 1 437 ? -20.839 26.346 -1.362 1.00 28.58 437 THR A O 1
ATOM 3584 N N . PHE A 1 438 ? -21.089 26.271 -3.592 1.00 31.38 438 PHE A N 1
ATOM 3585 C CA . PHE A 1 438 ? -19.826 25.575 -3.855 1.00 31.38 438 PHE A CA 1
ATOM 3586 C C . PHE A 1 438 ? -18.941 26.437 -4.758 1.00 31.38 438 PHE A C 1
ATOM 3588 O O . PHE A 1 438 ? -18.845 26.208 -5.961 1.00 31.38 438 PHE A O 1
ATOM 3595 N N . ARG A 1 439 ? -18.252 27.431 -4.174 1.00 30.23 439 ARG A N 1
ATOM 3596 C CA . ARG A 1 439 ? -17.141 28.085 -4.878 1.00 30.23 439 ARG A CA 1
ATOM 3597 C C . ARG A 1 439 ? -16.073 27.034 -5.176 1.00 30.23 439 ARG A C 1
ATOM 3599 O O . ARG A 1 439 ? -15.261 26.716 -4.307 1.00 30.23 439 ARG A O 1
ATOM 3606 N N . SER A 1 440 ? -16.045 26.559 -6.421 1.00 29.47 440 SER A N 1
ATOM 3607 C CA . SER A 1 440 ? -14.835 26.021 -7.043 1.00 29.47 440 SER A CA 1
ATOM 3608 C C . SER A 1 440 ? -13.665 26.944 -6.687 1.00 29.47 440 SER A C 1
ATOM 3610 O O . SER A 1 440 ? -13.850 28.166 -6.765 1.00 29.47 440 SER A O 1
ATOM 3612 N N . PRO A 1 441 ? -12.491 26.424 -6.282 1.00 32.50 441 PRO A N 1
ATOM 3613 C CA . PRO A 1 441 ? -11.379 27.273 -5.880 1.00 32.50 441 PRO A CA 1
ATOM 3614 C C . PRO A 1 441 ? -11.008 28.165 -7.062 1.00 32.50 441 PRO A C 1
ATOM 3616 O O . PRO A 1 441 ? -10.457 27.685 -8.054 1.00 32.50 441 PRO A O 1
ATOM 3619 N N . THR A 1 442 ? -11.349 29.454 -6.984 1.00 29.17 442 THR A N 1
ATOM 3620 C CA . THR A 1 442 ? -11.130 30.393 -8.089 1.00 29.17 442 THR A CA 1
ATOM 3621 C C . THR A 1 442 ? -9.660 30.333 -8.492 1.00 29.17 442 THR A C 1
ATOM 3623 O O . THR A 1 442 ? -8.806 30.226 -7.597 1.00 29.17 442 THR A O 1
ATOM 3626 N N . PRO A 1 443 ? -9.337 30.338 -9.795 1.00 35.81 443 PRO A N 1
ATOM 3627 C CA . PRO A 1 443 ? -7.949 30.393 -10.223 1.00 35.81 443 PRO A CA 1
ATOM 3628 C C . PRO A 1 443 ? -7.239 31.587 -9.569 1.00 35.81 443 PRO A C 1
ATOM 3630 O O . PRO A 1 443 ? -7.870 32.611 -9.289 1.00 35.81 443 PRO A O 1
ATOM 3633 N N . GLY A 1 444 ? -5.951 31.431 -9.256 1.00 36.09 444 GLY A N 1
ATOM 3634 C CA . GLY A 1 444 ? -5.142 32.548 -8.767 1.00 36.09 444 GLY A CA 1
ATOM 3635 C C . GLY A 1 444 ? -5.014 33.643 -9.837 1.00 36.09 444 GLY A C 1
ATOM 3636 O O . GLY A 1 444 ? -5.302 33.376 -11.005 1.00 36.09 444 GLY A O 1
ATOM 3637 N N . PRO A 1 445 ? -4.568 34.861 -9.479 1.00 37.84 445 PRO A N 1
ATOM 3638 C CA . PRO A 1 445 ? -4.355 35.932 -10.458 1.00 37.84 445 PRO A CA 1
ATOM 3639 C C . PRO A 1 445 ? -3.404 35.519 -11.599 1.00 37.84 445 PRO A C 1
ATOM 3641 O O . PRO A 1 445 ? -3.616 35.928 -12.739 1.00 37.84 445 PRO A O 1
ATOM 3644 N N . ASP A 1 446 ? -2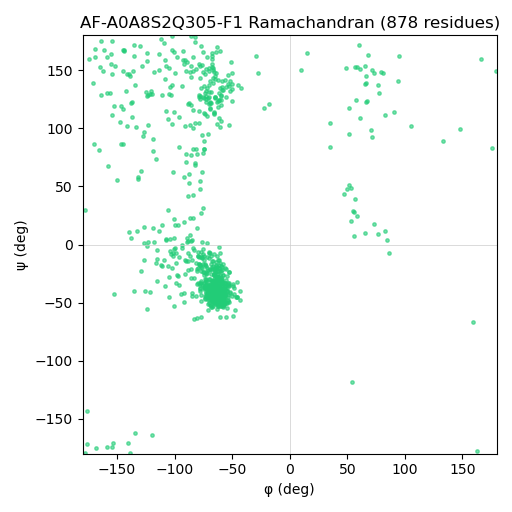.441 34.635 -11.320 1.00 41.03 446 ASP A N 1
ATOM 3645 C CA . ASP A 1 446 ? -1.484 34.087 -12.296 1.00 41.03 446 ASP A CA 1
ATOM 3646 C C . ASP A 1 446 ? -2.128 33.181 -13.364 1.00 41.03 446 ASP A C 1
ATOM 3648 O O . ASP A 1 446 ? -1.525 32.905 -14.394 1.00 41.03 446 ASP A O 1
ATOM 3652 N N . PHE A 1 447 ? -3.371 32.731 -13.168 1.00 40.75 447 PHE A N 1
ATOM 3653 C CA . PHE A 1 447 ? -4.090 31.870 -14.117 1.00 40.75 447 PHE A CA 1
ATOM 3654 C C . PHE A 1 447 ? -4.782 32.667 -15.245 1.00 40.75 447 PHE A C 1
ATOM 3656 O O . PHE A 1 447 ? -5.777 32.228 -15.827 1.00 40.75 447 PHE A O 1
ATOM 3663 N N . SER A 1 448 ? -4.302 33.880 -15.524 1.00 35.72 448 SER A N 1
ATOM 3664 C CA . SER A 1 448 ? -4.910 34.797 -16.485 1.00 35.72 448 SER A CA 1
ATOM 3665 C C . SER A 1 448 ? -4.405 34.560 -17.919 1.00 35.72 448 SER A C 1
ATOM 3667 O O . SER A 1 448 ? -3.337 35.006 -18.320 1.00 35.72 448 SER A O 1
ATOM 3669 N N . ALA A 1 449 ? -5.248 33.898 -18.720 1.00 36.97 449 ALA A N 1
ATOM 3670 C CA . ALA A 1 449 ? -5.299 33.983 -20.190 1.00 36.97 449 ALA A CA 1
ATOM 3671 C C . ALA A 1 449 ? -4.098 33.479 -21.035 1.00 36.97 449 ALA A C 1
ATOM 3673 O O . ALA A 1 449 ? -4.104 33.698 -22.244 1.00 36.97 449 ALA A O 1
ATOM 3674 N N . ALA A 1 450 ? -3.105 32.784 -20.465 1.00 42.38 450 ALA A N 1
ATOM 3675 C CA . ALA A 1 450 ? -1.882 32.394 -21.193 1.00 42.38 450 ALA A CA 1
ATOM 3676 C C . ALA A 1 450 ? -1.787 30.920 -21.661 1.00 42.38 450 ALA A C 1
ATOM 3678 O O . ALA A 1 450 ? -0.832 30.570 -22.359 1.00 42.38 450 ALA A O 1
ATOM 3679 N N . HIS A 1 451 ? -2.706 30.029 -21.270 1.00 53.47 451 HIS A N 1
ATOM 3680 C CA . HIS A 1 451 ? -2.605 28.581 -21.526 1.00 53.47 451 HIS A CA 1
ATOM 3681 C C . HIS A 1 451 ? -3.933 27.977 -22.004 1.00 53.47 451 HIS A C 1
ATOM 3683 O O . HIS A 1 451 ? -4.999 28.434 -21.593 1.00 53.47 451 HIS A O 1
ATOM 3689 N N . SER A 1 452 ? -3.855 26.929 -22.833 1.00 65.00 452 SER A N 1
ATOM 3690 C CA . SER A 1 452 ? -5.016 26.114 -23.216 1.00 65.00 452 SER A CA 1
ATOM 3691 C C . SER A 1 452 ? -5.596 25.367 -22.006 1.00 65.00 452 SER A C 1
ATOM 3693 O O . SER A 1 452 ? -4.852 24.921 -21.130 1.00 65.00 452 SER A O 1
ATOM 3695 N N . ASP A 1 453 ? -6.922 25.210 -21.973 1.00 78.62 453 ASP A N 1
ATOM 3696 C CA . ASP A 1 453 ? -7.630 24.394 -20.974 1.00 78.62 453 ASP A CA 1
ATOM 3697 C C . ASP A 1 453 ? -7.446 22.878 -21.205 1.00 78.62 453 ASP A C 1
ATOM 3699 O O . ASP A 1 453 ? -7.666 22.088 -20.279 1.00 78.62 453 ASP A O 1
ATOM 3703 N N . SER A 1 454 ? -7.030 22.483 -22.414 1.00 84.81 454 SER A N 1
ATOM 3704 C CA . SER A 1 454 ? -6.831 21.103 -22.874 1.00 84.81 454 SER A CA 1
ATOM 3705 C C . SER A 1 454 ? -5.514 20.937 -23.654 1.00 84.81 454 SER A C 1
ATOM 3707 O O . SER A 1 454 ? -4.901 21.932 -24.051 1.00 84.81 454 SER A O 1
ATOM 3709 N N . ILE A 1 455 ? -5.029 19.698 -23.805 1.00 88.19 455 ILE A N 1
ATOM 3710 C CA . ILE A 1 455 ? -3.775 19.381 -24.514 1.00 88.19 455 ILE A CA 1
ATOM 3711 C C . ILE A 1 455 ? -3.771 17.951 -25.077 1.00 88.19 455 ILE A C 1
ATOM 3713 O O . ILE A 1 455 ? -4.298 17.032 -24.447 1.00 88.19 455 ILE A O 1
ATOM 3717 N N . THR A 1 456 ? -3.120 17.716 -26.217 1.00 88.00 456 THR A N 1
ATOM 3718 C CA . THR A 1 456 ? -2.883 16.344 -26.712 1.00 88.00 456 THR A CA 1
ATOM 3719 C C . THR A 1 456 ? -1.830 15.606 -25.868 1.00 88.00 456 THR A C 1
ATOM 3721 O O . THR A 1 456 ? -1.030 16.223 -25.160 1.00 88.00 456 THR A O 1
ATOM 3724 N N . LEU A 1 457 ? -1.784 14.268 -25.948 1.00 83.44 457 LEU A N 1
ATOM 3725 C CA . LEU A 1 457 ? -0.756 13.485 -25.243 1.00 83.44 457 LEU A CA 1
ATOM 3726 C C . LEU A 1 457 ? 0.663 13.855 -25.694 1.00 83.44 457 LEU A C 1
ATOM 3728 O O . LEU A 1 457 ? 1.555 13.972 -24.856 1.00 83.44 457 LEU A O 1
ATOM 3732 N N . ASP A 1 458 ? 0.884 14.025 -26.997 1.00 86.38 458 ASP A N 1
ATOM 3733 C CA . ASP A 1 458 ? 2.225 14.283 -27.518 1.00 86.38 458 ASP A CA 1
ATOM 3734 C C . ASP A 1 458 ? 2.655 15.750 -27.302 1.00 86.38 458 ASP A C 1
ATOM 3736 O O . ASP A 1 458 ? 3.801 15.967 -26.920 1.00 86.38 458 ASP A O 1
ATOM 3740 N N . GLU A 1 459 ? 1.749 16.745 -27.342 1.00 89.00 459 GLU A N 1
ATOM 3741 C CA . GLU A 1 459 ? 2.083 18.116 -26.895 1.00 89.00 459 GLU A CA 1
ATOM 3742 C C . GLU A 1 459 ? 2.370 18.171 -25.377 1.00 89.00 459 GLU A C 1
ATOM 3744 O O . GLU A 1 459 ? 3.257 18.903 -24.932 1.00 89.00 459 GLU A O 1
ATOM 3749 N N . LEU A 1 460 ? 1.688 17.355 -24.559 1.00 89.25 460 LEU A N 1
ATOM 3750 C CA . LEU A 1 460 ? 2.031 17.191 -23.141 1.00 89.25 460 LEU A CA 1
ATOM 3751 C C . LEU A 1 460 ? 3.455 16.634 -22.969 1.00 89.25 460 LEU A C 1
ATOM 3753 O O . LEU A 1 460 ? 4.198 17.120 -22.116 1.00 89.25 460 LEU A O 1
ATOM 3757 N N . ILE A 1 461 ? 3.852 15.646 -23.773 1.00 88.75 461 ILE A N 1
ATOM 3758 C CA . ILE A 1 461 ? 5.209 15.078 -23.748 1.00 88.75 461 ILE A CA 1
ATOM 3759 C C . ILE A 1 461 ? 6.244 16.105 -24.212 1.00 88.75 461 ILE A C 1
ATOM 3761 O O . ILE A 1 461 ? 7.294 16.218 -23.579 1.00 88.75 461 ILE A O 1
ATOM 3765 N N . ASP A 1 462 ? 5.952 16.889 -25.249 1.00 89.62 462 ASP A N 1
ATOM 3766 C CA . ASP A 1 462 ? 6.845 17.945 -25.730 1.00 89.62 462 ASP A CA 1
ATOM 3767 C C . ASP A 1 462 ? 7.004 19.067 -24.691 1.00 89.62 462 ASP A C 1
ATOM 3769 O O . ASP A 1 462 ? 8.130 19.464 -24.393 1.00 89.62 462 ASP A O 1
ATOM 3773 N N . ARG A 1 463 ? 5.922 19.512 -24.031 1.00 91.00 463 ARG A N 1
ATOM 3774 C CA . ARG A 1 463 ? 6.003 20.469 -22.906 1.00 91.00 463 ARG A CA 1
ATOM 3775 C C . ARG A 1 463 ? 6.716 19.913 -21.672 1.00 91.00 463 ARG A C 1
ATOM 3777 O O . ARG A 1 463 ? 7.285 20.687 -20.903 1.00 91.00 463 ARG A O 1
ATOM 3784 N N . LEU A 1 464 ? 6.660 18.600 -21.445 1.00 91.19 464 LEU A N 1
ATOM 3785 C CA . LEU A 1 464 ? 7.405 17.926 -20.378 1.00 91.19 464 LEU A CA 1
ATOM 3786 C C . LEU A 1 464 ? 8.866 17.647 -20.752 1.00 91.19 464 LEU A C 1
ATOM 3788 O O . LEU A 1 464 ? 9.667 17.385 -19.859 1.00 91.19 464 LEU A O 1
ATOM 3792 N N . THR A 1 465 ? 9.234 17.714 -22.031 1.00 92.62 465 THR A N 1
ATOM 3793 C CA . THR A 1 465 ? 10.594 17.443 -22.505 1.00 92.62 465 THR A CA 1
ATOM 3794 C C . THR A 1 465 ? 11.469 18.696 -22.363 1.00 92.62 465 THR A C 1
ATOM 3796 O O . THR A 1 465 ? 11.229 19.694 -23.042 1.00 92.62 465 THR A O 1
ATOM 3799 N N . PRO A 1 466 ? 12.519 18.689 -21.518 1.00 93.12 466 PRO A N 1
ATOM 3800 C CA . PRO A 1 466 ? 13.434 19.820 -21.408 1.00 93.12 466 PRO A CA 1
ATOM 3801 C C . PRO A 1 466 ? 14.228 20.029 -22.703 1.00 93.12 466 PRO A C 1
ATOM 3803 O O . PRO A 1 466 ? 14.565 19.076 -23.406 1.00 93.12 466 PRO A O 1
ATOM 3806 N N . THR A 1 467 ? 14.571 21.283 -22.995 1.00 91.25 467 THR A N 1
ATOM 3807 C CA . THR A 1 467 ? 15.351 21.678 -24.178 1.00 91.25 467 THR A CA 1
ATOM 3808 C C . THR A 1 467 ? 16.735 22.196 -23.766 1.00 91.25 467 THR A C 1
ATOM 3810 O O . THR A 1 467 ? 17.036 22.338 -22.581 1.00 91.25 467 THR A O 1
ATOM 3813 N N . SER A 1 468 ? 17.596 22.543 -24.728 1.00 88.94 468 SER A N 1
ATOM 3814 C CA . SER A 1 468 ? 18.874 23.217 -24.441 1.00 88.94 468 SER A CA 1
ATOM 3815 C C . SER A 1 468 ? 18.725 24.665 -23.942 1.00 88.94 468 SER A C 1
ATOM 3817 O O . SER A 1 468 ? 19.725 25.278 -23.579 1.00 88.94 468 SER A O 1
ATOM 3819 N N . THR A 1 469 ? 17.511 25.229 -23.953 1.00 87.12 469 THR A N 1
ATOM 3820 C CA . THR A 1 469 ? 17.220 26.629 -23.580 1.00 87.12 469 THR A CA 1
ATOM 3821 C C . THR A 1 469 ? 16.136 26.778 -22.509 1.00 87.12 469 THR A C 1
ATOM 3823 O O . THR A 1 469 ? 15.996 27.859 -21.947 1.00 87.12 469 THR A O 1
ATOM 3826 N N . SER A 1 470 ? 15.368 25.727 -22.211 1.00 85.88 470 SER A N 1
ATOM 3827 C CA . SER A 1 470 ? 14.252 25.755 -21.257 1.00 85.88 470 SER A CA 1
ATOM 3828 C C . SER A 1 470 ? 14.104 24.443 -20.481 1.00 85.88 470 SER A C 1
ATOM 3830 O O . SER A 1 470 ? 14.370 23.355 -20.993 1.00 85.88 470 SER A O 1
ATOM 3832 N N . THR A 1 471 ? 13.618 24.554 -19.245 1.00 86.75 471 THR A N 1
ATOM 3833 C CA . THR A 1 471 ? 13.041 23.443 -18.472 1.00 86.75 471 THR A CA 1
ATOM 3834 C C . THR A 1 471 ? 11.521 23.621 -18.390 1.00 86.75 471 THR A C 1
ATOM 3836 O O . THR A 1 471 ? 11.057 24.762 -18.459 1.00 86.75 471 THR A O 1
ATOM 3839 N N . PRO A 1 472 ? 10.735 22.542 -18.221 1.00 86.44 472 PRO A N 1
ATOM 3840 C CA . PRO A 1 472 ? 9.326 22.656 -17.860 1.00 86.44 472 PRO A CA 1
ATOM 3841 C C . PRO A 1 472 ? 9.181 23.414 -16.535 1.00 86.44 472 PRO A C 1
ATOM 3843 O O . PRO A 1 472 ? 9.877 23.106 -15.564 1.00 86.44 472 PRO A O 1
ATOM 3846 N N . GLU A 1 473 ? 8.275 24.389 -16.469 1.00 85.31 473 GLU A N 1
ATOM 3847 C CA . GLU A 1 473 ? 8.040 25.126 -15.227 1.00 85.31 473 GLU A CA 1
ATOM 3848 C C . GLU A 1 473 ? 7.472 24.209 -14.134 1.00 85.31 473 GLU A C 1
ATOM 3850 O O . GLU A 1 473 ? 6.612 23.372 -14.403 1.00 85.31 473 GLU A O 1
ATOM 3855 N N . ILE A 1 474 ? 7.874 24.407 -12.873 1.00 80.12 474 ILE A N 1
ATOM 3856 C CA . ILE A 1 474 ? 7.383 23.612 -11.726 1.00 80.12 474 ILE A CA 1
ATOM 3857 C C . ILE A 1 474 ? 5.849 23.706 -11.580 1.00 80.12 474 ILE A C 1
ATOM 3859 O O . ILE A 1 474 ? 5.192 22.734 -11.204 1.00 80.12 474 ILE A O 1
ATOM 3863 N N . THR A 1 475 ? 5.287 24.865 -11.930 1.00 83.75 475 THR A N 1
ATOM 3864 C CA . THR A 1 475 ? 3.850 25.177 -12.029 1.00 83.75 475 THR A CA 1
ATOM 3865 C C . THR A 1 475 ? 3.090 24.238 -12.967 1.00 83.75 475 THR A C 1
ATOM 3867 O O . THR A 1 475 ? 1.951 23.902 -12.661 1.00 83.75 475 THR A O 1
ATOM 3870 N N . PHE A 1 476 ? 3.698 23.795 -14.072 1.00 88.94 476 PHE A N 1
ATOM 3871 C CA . PHE A 1 476 ? 3.132 22.831 -15.025 1.00 88.94 476 PHE A CA 1
ATOM 3872 C C . PHE A 1 476 ? 3.570 21.392 -14.720 1.00 88.94 476 PHE A C 1
ATOM 3874 O O . PHE A 1 476 ? 2.745 20.481 -14.720 1.00 88.94 476 PHE A O 1
ATOM 3881 N N . LEU A 1 477 ? 4.851 21.194 -14.395 1.00 89.12 477 LEU A N 1
ATOM 3882 C CA . LEU A 1 477 ? 5.478 19.894 -14.154 1.00 89.12 477 LEU A CA 1
ATOM 3883 C C . LEU A 1 477 ? 4.797 19.120 -13.017 1.00 89.12 477 LEU A C 1
ATOM 3885 O O . LEU A 1 477 ? 4.553 17.924 -13.163 1.00 89.12 477 LEU A O 1
ATOM 3889 N N . TYR A 1 478 ? 4.447 19.784 -11.906 1.00 90.31 478 TYR A N 1
ATOM 3890 C CA . TYR A 1 478 ? 3.761 19.115 -10.797 1.00 90.31 478 TYR A CA 1
ATOM 3891 C C . TYR A 1 478 ? 2.329 18.672 -11.164 1.00 90.31 478 TYR A C 1
ATOM 3893 O O . TYR A 1 478 ? 2.063 17.480 -11.032 1.00 90.31 478 TYR A O 1
ATOM 3901 N N . PRO A 1 479 ? 1.411 19.531 -11.664 1.00 91.25 479 PRO A N 1
ATOM 3902 C CA . PRO A 1 479 ? 0.081 19.087 -12.093 1.00 91.25 479 PRO A CA 1
ATOM 3903 C C . PRO A 1 479 ? 0.091 18.057 -13.222 1.00 91.25 479 PRO A C 1
ATOM 3905 O O . PRO A 1 479 ? -0.715 17.127 -13.189 1.00 91.25 479 PRO A O 1
ATOM 3908 N N . ALA A 1 480 ? 1.003 18.201 -14.189 1.00 90.19 480 ALA A N 1
ATOM 3909 C CA . ALA A 1 480 ? 1.168 17.261 -15.288 1.00 90.19 480 ALA A CA 1
ATOM 3910 C C . ALA A 1 480 ? 1.528 15.865 -14.764 1.00 90.19 480 ALA A C 1
ATOM 3912 O O . ALA A 1 480 ? 0.720 14.952 -14.900 1.00 90.19 480 ALA A O 1
ATOM 3913 N N . LEU A 1 481 ? 2.674 15.715 -14.088 1.00 90.44 481 LEU A N 1
ATOM 3914 C CA . LEU A 1 481 ? 3.118 14.429 -13.532 1.00 90.44 481 LEU A CA 1
ATOM 3915 C C . LEU A 1 481 ? 2.173 13.883 -12.450 1.00 90.44 481 LEU A C 1
ATOM 3917 O O . LEU A 1 481 ? 2.042 12.669 -12.301 1.00 90.44 481 LEU A O 1
ATOM 3921 N N . LEU A 1 482 ? 1.492 14.756 -11.693 1.00 89.88 482 LEU A N 1
ATOM 3922 C CA . LEU A 1 482 ? 0.521 14.321 -10.691 1.00 89.88 482 LEU A CA 1
ATOM 3923 C C . LEU A 1 482 ? -0.649 13.574 -11.338 1.00 89.88 482 LEU A C 1
ATOM 3925 O O . LEU A 1 482 ? -1.048 12.525 -10.832 1.00 89.88 482 LEU A O 1
ATOM 3929 N N . CYS A 1 483 ? -1.203 14.132 -12.414 1.00 86.31 483 CYS A N 1
ATOM 3930 C CA . CYS A 1 483 ? -2.503 13.734 -12.943 1.00 86.31 483 CYS A CA 1
ATOM 3931 C C . CYS A 1 483 ? -2.411 12.887 -14.219 1.00 86.31 483 CYS A C 1
ATOM 3933 O O . CYS A 1 483 ? -3.272 12.038 -14.417 1.00 86.31 483 CYS A O 1
ATOM 3935 N N . CYS A 1 484 ? -1.363 13.020 -15.043 1.00 82.94 484 CYS A N 1
ATOM 3936 C CA . CYS A 1 484 ? -1.226 12.259 -16.294 1.00 82.94 484 CYS A CA 1
ATOM 3937 C C . CYS A 1 484 ? -1.209 10.737 -16.084 1.00 82.94 484 CYS A C 1
ATOM 3939 O O . CYS A 1 484 ? -1.562 9.996 -16.995 1.00 82.94 484 CYS A O 1
ATOM 3941 N N . ARG A 1 485 ? -0.853 10.266 -14.881 1.00 82.00 485 ARG A N 1
ATOM 3942 C CA . ARG A 1 485 ? -0.883 8.847 -14.488 1.00 82.00 485 ARG A CA 1
ATOM 3943 C C . ARG A 1 485 ? -2.276 8.202 -14.482 1.00 82.00 485 ARG A C 1
ATOM 3945 O O . ARG A 1 485 ? -2.358 6.984 -14.394 1.00 82.00 485 ARG A O 1
ATOM 3952 N N . THR A 1 486 ? -3.362 8.971 -14.620 1.00 73.94 486 THR A N 1
ATOM 3953 C CA . THR A 1 486 ? -4.696 8.410 -14.921 1.00 73.94 486 THR A CA 1
ATOM 3954 C C . THR A 1 486 ? -4.842 7.945 -16.374 1.00 73.94 486 THR A C 1
ATOM 3956 O O . THR A 1 486 ? -5.833 7.295 -16.692 1.00 73.94 486 THR A O 1
ATOM 3959 N N . TYR A 1 487 ? -3.877 8.270 -17.244 1.00 73.75 487 TYR A N 1
ATOM 3960 C CA . TYR A 1 487 ? -3.962 8.096 -18.697 1.00 73.75 487 TYR A CA 1
ATOM 3961 C C . TYR A 1 487 ? -2.696 7.483 -19.328 1.00 73.75 487 TYR A C 1
ATOM 3963 O O . TYR A 1 487 ? -2.796 6.615 -20.189 1.00 73.75 487 TYR A O 1
ATOM 3971 N N . ILE A 1 488 ? -1.496 7.879 -18.885 1.00 74.06 488 ILE A N 1
ATOM 3972 C CA . ILE A 1 488 ? -0.213 7.299 -19.312 1.00 74.06 488 ILE A CA 1
ATOM 3973 C C . ILE A 1 488 ? 0.580 6.787 -18.105 1.00 74.06 488 ILE A C 1
ATOM 3975 O O . ILE A 1 488 ? 0.816 7.514 -17.142 1.00 74.06 488 ILE A O 1
ATOM 3979 N N . ASN A 1 489 ? 1.029 5.531 -18.169 1.00 76.56 489 ASN A N 1
ATOM 3980 C CA . ASN A 1 489 ? 1.895 4.936 -17.149 1.00 76.56 489 ASN A CA 1
ATOM 3981 C C . ASN A 1 489 ? 3.198 5.767 -17.002 1.00 76.56 489 ASN A C 1
ATOM 3983 O O . ASN A 1 489 ? 3.824 6.066 -18.027 1.00 76.56 489 ASN A O 1
ATOM 3987 N N . PRO A 1 490 ? 3.643 6.111 -15.772 1.00 80.75 490 PRO A N 1
ATOM 3988 C CA . PRO A 1 490 ? 4.874 6.869 -15.536 1.00 80.75 490 PRO A CA 1
ATOM 3989 C C . PRO A 1 490 ? 6.108 6.348 -16.289 1.00 80.75 490 PRO A C 1
ATOM 3991 O O . PRO A 1 490 ? 6.870 7.157 -16.810 1.00 80.75 490 PRO A O 1
ATOM 3994 N N . ILE A 1 491 ? 6.272 5.026 -16.427 1.00 76.69 491 ILE A N 1
ATOM 3995 C CA . ILE A 1 491 ? 7.385 4.396 -17.163 1.00 76.69 491 ILE A CA 1
ATOM 3996 C C . ILE A 1 491 ? 7.324 4.732 -18.657 1.00 76.69 491 ILE A C 1
ATOM 3998 O O . ILE A 1 491 ? 8.334 5.109 -19.250 1.00 76.69 491 ILE A O 1
ATOM 4002 N N . LEU A 1 492 ? 6.139 4.666 -19.270 1.00 76.00 492 LEU A N 1
ATOM 4003 C CA . LEU A 1 492 ? 5.963 4.993 -20.688 1.00 76.00 492 LEU A CA 1
ATOM 4004 C C . LEU A 1 492 ? 6.216 6.483 -20.953 1.00 76.00 492 LEU A C 1
ATOM 4006 O O . LEU A 1 492 ? 6.864 6.831 -21.941 1.00 76.00 492 LEU A O 1
ATOM 4010 N N . LEU A 1 493 ? 5.763 7.362 -20.052 1.00 82.69 493 LEU A N 1
ATOM 4011 C CA . LEU A 1 493 ? 6.032 8.800 -20.129 1.00 82.69 493 LEU A CA 1
ATOM 4012 C C . LEU A 1 493 ? 7.534 9.103 -19.998 1.00 82.69 493 LEU A C 1
ATOM 4014 O O . LEU A 1 493 ? 8.098 9.822 -20.824 1.00 82.69 493 LEU A O 1
ATOM 4018 N N . PHE A 1 494 ? 8.189 8.509 -18.999 1.00 85.56 494 PHE A N 1
ATOM 4019 C CA . PHE A 1 494 ? 9.623 8.641 -18.743 1.00 85.56 494 PHE A CA 1
ATOM 4020 C C . PHE A 1 494 ? 10.457 8.180 -19.950 1.00 85.56 494 PHE A C 1
ATOM 4022 O O . PHE A 1 494 ? 11.332 8.913 -20.415 1.00 85.56 494 PHE A O 1
ATOM 4029 N N . ASN A 1 495 ? 10.115 7.023 -20.528 1.00 80.75 495 ASN A N 1
ATOM 4030 C CA . ASN A 1 495 ? 10.773 6.466 -21.711 1.00 80.75 495 ASN A CA 1
ATOM 4031 C C . ASN A 1 495 ? 10.544 7.318 -22.974 1.00 80.75 495 ASN A C 1
ATOM 4033 O O . ASN A 1 495 ? 11.481 7.513 -23.752 1.00 80.75 495 ASN A O 1
ATOM 4037 N N . LYS A 1 496 ? 9.335 7.866 -23.185 1.00 81.50 496 LYS A N 1
ATOM 4038 C CA . LYS A 1 496 ? 9.060 8.788 -24.306 1.00 81.50 496 LYS A CA 1
ATOM 4039 C C . LYS A 1 496 ? 9.897 10.073 -24.200 1.00 81.50 496 LYS A C 1
ATOM 4041 O O . LYS A 1 496 ? 10.553 10.439 -25.177 1.00 81.50 496 LYS A O 1
ATOM 4046 N N . ILE A 1 497 ? 9.938 10.709 -23.023 1.00 89.75 497 ILE A N 1
ATOM 4047 C CA . ILE A 1 497 ? 10.749 11.916 -22.771 1.00 89.75 497 ILE A CA 1
ATOM 4048 C C . ILE A 1 497 ? 12.240 11.612 -22.988 1.00 89.75 497 ILE A C 1
ATOM 4050 O O . ILE A 1 497 ? 12.913 12.315 -23.743 1.00 89.75 497 ILE A O 1
ATOM 4054 N N . ALA A 1 498 ? 12.749 10.517 -22.409 1.00 87.62 498 ALA A N 1
ATOM 4055 C CA . ALA A 1 498 ? 14.134 10.082 -22.589 1.00 87.62 498 ALA A CA 1
ATOM 4056 C C . ALA A 1 498 ? 14.494 9.916 -24.075 1.00 87.62 498 ALA A C 1
ATOM 4058 O O . ALA A 1 498 ? 15.477 10.487 -24.553 1.00 87.62 498 ALA A O 1
ATOM 4059 N N . LYS A 1 499 ? 13.665 9.189 -24.835 1.00 84.25 499 LYS A N 1
ATOM 4060 C CA . LYS A 1 499 ? 13.857 8.956 -26.273 1.00 84.25 499 LYS A CA 1
ATOM 4061 C C . LYS A 1 499 ? 13.914 10.261 -27.074 1.00 84.25 499 LYS A C 1
ATOM 4063 O O . LYS A 1 499 ? 14.751 10.369 -27.972 1.00 84.25 499 LYS A O 1
ATOM 4068 N N . SER A 1 500 ? 13.075 11.248 -26.747 1.00 86.38 500 SER A N 1
ATOM 4069 C CA . SER A 1 500 ? 13.103 12.574 -27.382 1.00 86.38 500 SER A CA 1
ATOM 4070 C C . SER A 1 500 ? 14.435 13.292 -27.121 1.00 86.38 500 SER A C 1
ATOM 4072 O O . SER A 1 500 ? 15.122 13.715 -28.056 1.00 86.38 500 SER A O 1
ATOM 4074 N N . ILE A 1 501 ? 14.878 13.327 -25.860 1.00 90.06 501 ILE A N 1
ATOM 4075 C CA . ILE A 1 501 ? 16.127 13.984 -25.445 1.00 90.06 501 ILE A CA 1
ATOM 4076 C C . ILE A 1 501 ? 17.344 13.331 -26.104 1.00 90.06 501 ILE A C 1
ATOM 4078 O O . ILE A 1 501 ? 18.119 14.023 -26.766 1.00 90.06 501 ILE A O 1
ATOM 4082 N N . PHE A 1 502 ? 17.501 12.006 -26.000 1.00 86.62 502 PHE A N 1
ATOM 4083 C CA . PHE A 1 502 ? 18.649 11.307 -26.590 1.00 86.62 502 PHE A CA 1
ATOM 4084 C C . PHE A 1 502 ? 18.683 11.400 -28.122 1.00 86.62 502 PHE A C 1
ATOM 4086 O O . PHE A 1 502 ? 19.768 11.497 -28.696 1.00 86.62 502 PHE A O 1
ATOM 4093 N N . SER A 1 503 ? 17.523 11.479 -28.785 1.00 85.94 503 SER A N 1
ATOM 4094 C CA . SER A 1 503 ? 17.458 11.774 -30.224 1.00 85.94 503 SER A CA 1
ATOM 4095 C C . SER A 1 503 ? 17.990 13.177 -30.537 1.00 85.94 503 SER A C 1
ATOM 4097 O O . SER A 1 503 ? 18.786 13.348 -31.463 1.00 85.94 503 SER A O 1
ATOM 4099 N N . ASN A 1 504 ? 17.607 14.183 -29.746 1.00 85.56 504 ASN A N 1
ATOM 4100 C CA . ASN A 1 504 ? 18.007 15.575 -29.959 1.00 85.56 504 ASN A CA 1
ATOM 4101 C C . ASN A 1 504 ? 19.482 15.857 -29.616 1.00 85.56 504 ASN A C 1
ATOM 4103 O O . ASN A 1 504 ? 20.109 16.645 -30.323 1.00 85.56 504 ASN A O 1
ATOM 4107 N N . LEU A 1 505 ? 20.089 15.160 -28.641 1.00 87.00 505 LEU A N 1
ATOM 4108 C CA . LEU A 1 505 ? 21.522 15.302 -28.305 1.00 87.00 505 LEU A CA 1
ATOM 4109 C C . LEU A 1 505 ? 22.461 15.087 -29.512 1.00 87.00 505 LEU A C 1
ATOM 4111 O O . LEU A 1 505 ? 23.547 15.671 -29.549 1.00 87.00 505 LEU A O 1
ATOM 4115 N N . THR A 1 506 ? 22.039 14.294 -30.508 1.00 80.88 506 THR A N 1
ATOM 4116 C CA . THR A 1 506 ? 22.786 14.053 -31.762 1.00 80.88 506 THR A CA 1
ATOM 4117 C C . THR A 1 506 ? 22.861 15.277 -32.684 1.00 80.88 506 THR A C 1
ATOM 4119 O O . THR A 1 506 ? 23.752 15.354 -33.527 1.00 80.88 506 THR A O 1
ATOM 4122 N N . ARG A 1 507 ? 21.945 16.240 -32.517 1.00 83.94 507 ARG A N 1
ATOM 4123 C CA . ARG A 1 507 ? 21.804 17.455 -33.338 1.00 83.94 507 ARG A CA 1
ATOM 4124 C C . ARG A 1 507 ? 22.385 18.705 -32.662 1.00 83.94 507 ARG A C 1
ATOM 4126 O O . ARG A 1 507 ? 22.495 19.746 -33.301 1.00 83.94 507 ARG A O 1
ATOM 4133 N N . CYS A 1 508 ? 22.743 18.614 -31.380 1.00 86.25 508 CYS A N 1
ATOM 4134 C CA . CYS A 1 508 ? 23.207 19.735 -30.562 1.00 86.25 508 CYS A CA 1
ATOM 4135 C C . CYS A 1 508 ? 24.718 20.005 -30.681 1.00 86.25 508 CYS A C 1
ATOM 4137 O O . CYS A 1 508 ? 25.539 19.077 -30.681 1.00 86.25 508 CYS A O 1
ATOM 4139 N N . SER A 1 509 ? 25.083 21.294 -30.641 1.00 89.19 509 SER A N 1
ATOM 4140 C CA . SER A 1 509 ? 26.450 21.749 -30.343 1.00 89.19 509 SER A CA 1
ATOM 4141 C C . SER A 1 509 ? 26.898 21.293 -28.945 1.00 89.19 509 SER A C 1
ATOM 4143 O O . SER A 1 509 ? 26.078 20.865 -28.132 1.00 89.19 509 SER A O 1
ATOM 4145 N N . SER A 1 510 ? 28.196 21.389 -28.630 1.00 85.38 510 SER A N 1
ATOM 4146 C CA . SER A 1 510 ? 28.707 20.951 -27.319 1.00 85.38 510 SER A CA 1
ATOM 4147 C C . SER A 1 510 ? 28.059 21.704 -26.148 1.00 85.38 510 SER A C 1
ATOM 4149 O O . SER A 1 510 ? 27.672 21.084 -25.164 1.00 85.38 510 SER A O 1
ATOM 4151 N N . GLU A 1 511 ? 27.882 23.020 -26.278 1.00 87.69 511 GLU A N 1
ATOM 4152 C CA . GLU A 1 511 ? 27.238 23.869 -25.268 1.00 87.69 511 GLU A CA 1
ATOM 4153 C C . GLU A 1 511 ? 25.743 23.546 -25.122 1.00 87.69 511 GLU A C 1
ATOM 4155 O O . GLU A 1 511 ? 25.252 23.316 -24.018 1.00 87.69 511 GLU A O 1
ATOM 4160 N N . GLN A 1 512 ? 25.026 23.430 -26.247 1.00 90.12 512 GLN A N 1
ATOM 4161 C CA . GLN A 1 512 ? 23.617 23.026 -26.257 1.00 90.12 512 GLN A CA 1
ATOM 4162 C C . GLN A 1 512 ? 23.415 21.647 -25.617 1.00 90.12 512 GLN A C 1
ATOM 4164 O O . GLN A 1 512 ? 22.411 21.428 -24.942 1.00 90.12 512 GLN A O 1
ATOM 4169 N N . ARG A 1 513 ? 24.370 20.727 -25.808 1.00 90.94 513 ARG A N 1
ATOM 4170 C CA . ARG A 1 513 ? 24.353 19.378 -25.236 1.00 90.94 513 ARG A CA 1
ATOM 4171 C C . ARG A 1 513 ? 24.482 19.419 -23.715 1.00 90.94 513 ARG A C 1
ATOM 4173 O O . ARG A 1 513 ? 23.616 18.872 -23.043 1.00 90.94 513 ARG A O 1
ATOM 4180 N N . THR A 1 514 ? 25.492 20.099 -23.171 1.00 89.88 514 THR A N 1
ATOM 4181 C CA . THR A 1 514 ? 25.661 20.240 -21.713 1.00 89.88 514 THR A CA 1
ATOM 4182 C C . THR A 1 514 ? 24.462 20.962 -21.079 1.00 89.88 514 THR A C 1
ATOM 4184 O O . THR A 1 514 ? 23.957 20.503 -20.056 1.00 89.88 514 THR A O 1
ATOM 4187 N N . ASN A 1 515 ? 23.911 22.002 -21.719 1.00 91.81 515 ASN A N 1
ATOM 4188 C CA . ASN A 1 515 ? 22.707 22.687 -21.224 1.00 91.81 515 ASN A CA 1
ATOM 4189 C C . ASN A 1 515 ? 21.456 21.785 -21.244 1.00 91.81 515 ASN A C 1
ATOM 4191 O O . ASN A 1 515 ? 20.706 21.758 -20.270 1.00 91.81 515 ASN A O 1
ATOM 4195 N N . LEU A 1 516 ? 21.247 20.995 -22.306 1.00 93.81 516 LEU A N 1
ATOM 4196 C CA . LEU A 1 516 ? 20.150 20.020 -22.387 1.00 93.81 516 LEU A CA 1
ATOM 4197 C C . LEU A 1 516 ? 20.286 18.918 -21.320 1.00 93.81 516 LEU A C 1
ATOM 4199 O O . LEU A 1 516 ? 19.301 18.568 -20.672 1.00 93.81 516 LEU A O 1
ATOM 4203 N N . LEU A 1 517 ? 21.499 18.407 -21.083 1.00 93.31 517 LEU A N 1
ATOM 4204 C CA . LEU A 1 517 ? 21.763 17.412 -20.036 1.00 93.31 517 LEU A CA 1
ATOM 4205 C C . LEU A 1 517 ? 21.534 17.977 -18.624 1.00 93.31 517 LEU A C 1
ATOM 4207 O O . LEU A 1 517 ? 20.921 17.303 -17.797 1.00 93.31 517 LEU A O 1
ATOM 4211 N N . LEU A 1 518 ? 21.948 19.221 -18.360 1.00 92.94 518 LEU A N 1
ATOM 4212 C CA . LEU A 1 518 ? 21.679 19.922 -17.099 1.00 92.94 518 LEU A CA 1
ATOM 4213 C C . LEU A 1 518 ? 20.171 20.110 -16.869 1.00 92.94 518 LEU A C 1
ATOM 4215 O O . LEU A 1 518 ? 19.663 19.807 -15.787 1.00 92.94 518 LEU A O 1
ATOM 4219 N N . ASN A 1 519 ? 19.449 20.565 -17.896 1.00 93.31 519 ASN A N 1
ATOM 4220 C CA . ASN A 1 519 ? 18.004 20.779 -17.849 1.00 93.31 519 ASN A CA 1
ATOM 4221 C C . ASN A 1 519 ? 17.239 19.460 -17.649 1.00 93.31 519 ASN A C 1
ATOM 4223 O O . ASN A 1 519 ? 16.302 19.405 -16.849 1.00 93.31 519 ASN A O 1
ATOM 4227 N N . TYR A 1 520 ? 17.678 18.375 -18.295 1.00 94.00 520 TYR A N 1
ATOM 4228 C CA . TYR A 1 520 ? 17.116 17.044 -18.074 1.00 94.00 520 TYR A CA 1
ATOM 4229 C C . TYR A 1 520 ? 17.378 16.536 -16.655 1.00 94.00 520 TYR A C 1
ATOM 4231 O O . TYR A 1 520 ? 16.449 16.102 -15.974 1.00 94.00 520 TYR A O 1
ATOM 4239 N N . LEU A 1 521 ? 18.612 16.658 -16.162 1.00 93.25 521 LEU A N 1
ATOM 4240 C CA . LEU A 1 521 ? 18.964 16.229 -14.811 1.00 93.25 521 LEU A CA 1
ATOM 4241 C C . LEU A 1 521 ? 18.200 17.027 -13.740 1.00 93.25 521 LEU A C 1
ATOM 4243 O O . LEU A 1 521 ? 17.787 16.451 -12.737 1.00 93.25 521 LEU A O 1
ATOM 4247 N N . SER A 1 522 ? 17.929 18.315 -13.976 1.00 91.62 522 SER A N 1
ATOM 4248 C CA . SER A 1 522 ? 17.054 19.140 -13.130 1.00 91.62 522 SER A CA 1
ATOM 4249 C C . SER A 1 522 ? 15.619 18.592 -13.066 1.00 91.62 522 SER A C 1
ATOM 4251 O O . SER A 1 522 ? 15.065 18.420 -11.978 1.00 91.62 522 SER A O 1
ATOM 4253 N N . MET A 1 523 ? 15.038 18.221 -14.214 1.00 93.69 523 MET A N 1
ATOM 4254 C CA . MET A 1 523 ? 13.712 17.592 -14.279 1.00 93.69 523 MET A CA 1
ATOM 4255 C C . MET A 1 523 ? 13.685 16.230 -13.562 1.00 93.69 523 MET A C 1
ATOM 4257 O O . MET A 1 523 ? 12.761 15.965 -12.792 1.00 93.69 523 MET A O 1
ATOM 4261 N N . LEU A 1 524 ? 14.713 15.391 -13.746 1.00 93.88 524 LEU A N 1
ATOM 4262 C CA . LEU A 1 524 ? 14.849 14.109 -13.042 1.00 93.88 524 LEU A CA 1
ATOM 4263 C C . LEU A 1 524 ? 14.959 14.310 -11.520 1.00 93.88 524 LEU A C 1
ATOM 4265 O O . LEU A 1 524 ? 14.285 13.617 -10.758 1.00 93.88 524 LEU A O 1
ATOM 4269 N N . ILE A 1 525 ? 15.741 15.295 -11.061 1.00 91.69 525 ILE A N 1
ATOM 4270 C CA . ILE A 1 525 ? 15.834 15.672 -9.641 1.00 91.69 525 ILE A CA 1
ATOM 4271 C C . ILE A 1 525 ? 14.473 16.138 -9.106 1.00 91.69 525 ILE A C 1
ATOM 4273 O O . ILE A 1 525 ? 14.141 15.821 -7.966 1.00 91.69 525 ILE A O 1
ATOM 4277 N N . HIS A 1 526 ? 13.668 16.856 -9.895 1.00 90.50 526 HIS A N 1
ATOM 4278 C CA . HIS A 1 526 ? 12.324 17.245 -9.468 1.00 90.50 526 HIS A CA 1
ATOM 4279 C C . HIS A 1 526 ? 11.391 16.030 -9.358 1.00 90.50 526 HIS A C 1
ATOM 4281 O O . HIS A 1 526 ? 10.797 15.816 -8.304 1.00 90.50 526 HIS A O 1
ATOM 4287 N N . TRP A 1 527 ? 11.287 15.204 -10.405 1.00 92.44 527 TRP A N 1
ATOM 4288 C CA . TRP A 1 527 ? 10.386 14.045 -10.435 1.00 92.44 527 TRP A CA 1
ATOM 4289 C C . TRP A 1 527 ? 10.703 13.063 -9.297 1.00 92.44 527 TRP A C 1
ATOM 4291 O O . TRP A 1 527 ? 9.836 12.775 -8.473 1.00 92.44 527 TRP A O 1
ATOM 4301 N N . THR A 1 528 ? 11.967 12.650 -9.165 1.00 91.81 528 THR A N 1
ATOM 4302 C CA . THR A 1 528 ? 12.429 11.732 -8.103 1.00 91.81 528 THR A CA 1
ATOM 4303 C C . THR A 1 528 ? 12.251 12.294 -6.690 1.00 91.81 528 THR A C 1
ATOM 4305 O O . THR A 1 528 ? 12.103 11.534 -5.730 1.00 91.81 528 THR A O 1
ATOM 4308 N N . LYS A 1 529 ? 12.227 13.627 -6.523 1.00 87.25 529 LYS A N 1
ATOM 4309 C CA . LYS A 1 529 ? 11.967 14.258 -5.222 1.00 87.25 529 LYS A CA 1
ATOM 4310 C C . LYS A 1 529 ? 10.486 14.450 -4.913 1.00 87.25 529 LYS A C 1
ATOM 4312 O O . LYS A 1 529 ? 10.161 14.447 -3.723 1.00 87.25 529 LYS A O 1
ATOM 4317 N N . THR A 1 530 ? 9.637 14.614 -5.919 1.00 86.50 530 THR A N 1
ATOM 4318 C CA . THR A 1 530 ? 8.216 14.945 -5.748 1.00 86.50 530 THR A CA 1
ATOM 4319 C C . THR A 1 530 ? 7.311 13.709 -5.789 1.00 86.50 530 THR A C 1
ATOM 4321 O O . THR A 1 530 ? 6.358 13.658 -5.018 1.00 86.50 530 THR A O 1
ATOM 4324 N N . PHE A 1 531 ? 7.643 12.700 -6.603 1.00 88.69 531 PHE A N 1
ATOM 4325 C CA . PHE A 1 531 ? 6.884 11.450 -6.773 1.00 88.69 531 PHE A CA 1
ATOM 4326 C C . PHE A 1 531 ? 7.804 10.232 -6.617 1.00 88.69 531 PHE A C 1
ATOM 4328 O O . PHE A 1 531 ? 8.054 9.477 -7.556 1.00 88.69 531 PHE A O 1
ATOM 4335 N N . SER A 1 532 ? 8.378 10.055 -5.425 1.00 85.94 532 SER A N 1
ATOM 4336 C CA . SER A 1 532 ? 9.342 8.974 -5.183 1.00 85.94 532 SER A CA 1
ATOM 4337 C C . SER A 1 532 ? 8.729 7.570 -5.283 1.00 85.94 532 SER A C 1
ATOM 4339 O O . SER A 1 532 ? 9.475 6.627 -5.527 1.00 85.94 532 SER A O 1
ATOM 4341 N N . TYR A 1 533 ? 7.405 7.409 -5.139 1.00 80.31 533 TYR A N 1
ATOM 4342 C CA . TYR A 1 533 ? 6.755 6.100 -5.292 1.00 80.31 533 TYR A CA 1
ATOM 4343 C C . TYR A 1 533 ? 6.820 5.555 -6.724 1.00 80.31 533 TYR A C 1
ATOM 4345 O O . TYR A 1 533 ? 6.935 4.341 -6.877 1.00 80.31 533 TYR A O 1
ATOM 4353 N N . ASP A 1 534 ? 6.823 6.412 -7.757 1.00 82.31 534 ASP A N 1
ATOM 4354 C CA . ASP A 1 534 ? 6.932 5.971 -9.159 1.00 82.31 534 ASP A CA 1
ATOM 4355 C C . ASP A 1 534 ? 8.195 5.084 -9.350 1.00 82.31 534 ASP A C 1
ATOM 4357 O O . ASP A 1 534 ? 8.166 4.050 -10.023 1.00 82.31 534 ASP A O 1
ATOM 4361 N N . PHE A 1 535 ? 9.290 5.443 -8.664 1.00 84.00 535 PHE A N 1
ATOM 4362 C CA . PHE A 1 535 ? 10.604 4.783 -8.710 1.00 84.00 535 PHE A CA 1
ATOM 4363 C C . PHE A 1 535 ? 10.766 3.609 -7.728 1.00 84.00 535 PHE A C 1
ATOM 4365 O O . PHE A 1 535 ? 11.867 3.082 -7.592 1.00 84.00 535 PHE A O 1
ATOM 4372 N N . ARG A 1 536 ? 9.693 3.165 -7.053 1.00 71.62 536 ARG A N 1
ATOM 4373 C CA . ARG A 1 536 ? 9.689 1.860 -6.356 1.00 71.62 536 ARG A CA 1
ATOM 4374 C C . ARG A 1 536 ? 9.504 0.690 -7.319 1.00 71.62 536 ARG A C 1
ATOM 4376 O O . ARG A 1 536 ? 9.814 -0.440 -6.960 1.00 71.62 536 ARG A O 1
ATOM 4383 N N . THR A 1 537 ? 9.025 0.952 -8.537 1.00 65.06 537 THR A N 1
ATOM 4384 C CA . THR A 1 537 ? 9.066 -0.041 -9.616 1.00 65.06 537 THR A CA 1
ATOM 4385 C C . THR A 1 537 ? 10.514 -0.236 -10.062 1.00 65.06 537 THR A C 1
ATOM 4387 O O . THR A 1 537 ? 11.217 0.728 -10.383 1.00 65.06 537 THR A O 1
ATOM 4390 N N . LEU A 1 538 ? 10.972 -1.489 -10.078 1.00 58.72 538 LEU A N 1
ATOM 4391 C CA . LEU A 1 538 ? 12.345 -1.822 -10.445 1.00 58.72 538 LEU A CA 1
ATOM 4392 C C . LEU A 1 538 ? 12.602 -1.447 -11.915 1.00 58.72 538 LEU A C 1
ATOM 4394 O O . LEU A 1 538 ? 13.644 -0.871 -12.225 1.00 58.72 538 LEU A O 1
ATOM 4398 N N . ALA A 1 539 ? 11.604 -1.616 -12.788 1.00 61.88 539 ALA A N 1
ATOM 4399 C CA . ALA A 1 539 ? 11.580 -1.042 -14.135 1.00 61.88 539 ALA A CA 1
ATOM 4400 C C . ALA A 1 539 ? 11.958 0.461 -14.197 1.00 61.88 539 ALA A C 1
ATOM 4402 O O . ALA A 1 539 ? 12.905 0.813 -14.906 1.00 61.88 539 ALA A O 1
ATOM 4403 N N . LEU A 1 540 ? 11.281 1.360 -13.461 1.00 73.62 540 LEU A N 1
ATOM 4404 C CA . LEU A 1 540 ? 11.575 2.803 -13.539 1.00 73.62 540 LEU A CA 1
ATOM 4405 C C . LEU A 1 540 ? 12.934 3.157 -12.916 1.00 73.62 540 LEU A C 1
ATOM 4407 O O . LEU A 1 540 ? 13.640 4.021 -13.441 1.00 73.62 540 LEU A O 1
ATOM 4411 N N . MET A 1 541 ? 13.327 2.479 -11.833 1.00 80.12 541 MET A N 1
ATOM 4412 C CA . MET A 1 541 ? 14.635 2.692 -11.206 1.00 80.12 541 MET A CA 1
ATOM 4413 C C . MET A 1 541 ? 15.786 2.283 -12.142 1.00 80.12 541 MET A C 1
ATOM 4415 O O . MET A 1 541 ? 16.715 3.063 -12.341 1.00 80.12 541 MET A O 1
ATOM 4419 N N . ASN A 1 542 ? 15.686 1.130 -12.817 1.00 70.38 542 ASN A N 1
ATOM 4420 C CA . ASN A 1 542 ? 16.671 0.710 -13.822 1.00 70.38 542 ASN A CA 1
ATOM 4421 C C . ASN A 1 542 ? 16.763 1.702 -14.995 1.00 70.38 542 ASN A C 1
ATOM 4423 O O . ASN A 1 542 ? 17.861 1.982 -15.478 1.00 70.38 542 ASN A O 1
ATOM 4427 N N . GLN A 1 543 ? 15.637 2.265 -15.456 1.00 76.00 543 GLN A N 1
ATOM 4428 C CA . GLN A 1 543 ? 15.662 3.294 -16.504 1.00 76.00 543 GLN A CA 1
ATOM 4429 C C . GLN A 1 543 ? 16.347 4.577 -16.011 1.00 76.00 543 GLN A C 1
ATOM 4431 O O . GLN A 1 543 ? 17.172 5.141 -16.730 1.00 76.00 543 GLN A O 1
ATOM 4436 N N . LEU A 1 544 ? 16.088 5.012 -14.772 1.00 86.38 544 LEU A N 1
ATOM 4437 C CA . LEU A 1 544 ? 16.776 6.150 -14.154 1.00 86.38 544 LEU A CA 1
ATOM 4438 C C . LEU A 1 544 ? 18.296 5.920 -14.056 1.00 86.38 544 LEU A C 1
ATOM 4440 O O . LEU A 1 544 ? 19.073 6.810 -14.412 1.00 86.38 544 LEU A O 1
ATOM 4444 N N . GLU A 1 545 ? 18.737 4.737 -13.631 1.00 81.00 545 GLU A N 1
ATOM 4445 C CA . GLU A 1 545 ? 20.157 4.361 -13.561 1.00 81.00 545 GLU A CA 1
ATOM 4446 C C . GLU A 1 545 ? 20.811 4.269 -14.946 1.00 81.00 545 GLU A C 1
ATOM 4448 O O . GLU A 1 545 ? 21.915 4.783 -15.149 1.00 81.00 545 GLU A O 1
ATOM 4453 N N . CYS A 1 546 ? 20.123 3.683 -15.930 1.00 79.88 546 CYS A N 1
ATOM 4454 C CA . CYS A 1 546 ? 20.602 3.589 -17.308 1.00 79.88 546 CYS A CA 1
ATOM 4455 C C . CYS A 1 546 ? 20.786 4.980 -17.930 1.00 79.88 546 CYS A C 1
ATOM 4457 O O . CYS A 1 546 ? 21.830 5.282 -18.514 1.00 79.88 546 CYS A O 1
ATOM 4459 N N . ILE A 1 547 ? 19.791 5.852 -17.767 1.00 84.31 547 ILE A N 1
ATOM 4460 C CA . ILE A 1 547 ? 19.792 7.214 -18.303 1.00 84.31 547 ILE A CA 1
ATOM 4461 C C . ILE A 1 547 ? 20.856 8.064 -17.619 1.00 84.31 547 ILE A C 1
ATOM 4463 O O . ILE A 1 547 ? 21.655 8.703 -18.300 1.00 84.31 547 ILE A O 1
ATOM 4467 N N . THR A 1 548 ? 20.933 8.050 -16.288 1.00 88.19 548 THR A N 1
ATOM 4468 C CA . THR A 1 548 ? 21.947 8.833 -15.564 1.00 88.19 548 THR A CA 1
ATOM 4469 C C . THR A 1 548 ? 23.370 8.341 -15.850 1.00 88.19 548 THR A C 1
ATOM 4471 O O . THR A 1 548 ? 24.279 9.159 -16.001 1.00 88.19 548 THR A O 1
ATOM 4474 N N . SER A 1 549 ? 23.557 7.035 -16.063 1.00 81.12 549 SER A N 1
ATOM 4475 C CA . SER A 1 549 ? 24.819 6.461 -16.554 1.00 81.12 549 SER A CA 1
ATOM 4476 C C . SER A 1 549 ? 25.166 6.927 -17.978 1.00 81.12 549 SER A C 1
ATOM 4478 O O . SER A 1 549 ? 26.328 7.225 -18.262 1.00 81.12 549 SER A O 1
ATOM 4480 N N . GLN A 1 550 ? 24.177 7.054 -18.875 1.00 84.19 550 GLN A N 1
ATOM 4481 C CA . GLN A 1 550 ? 24.367 7.643 -20.209 1.00 84.19 550 GLN A CA 1
ATOM 4482 C C . GLN A 1 550 ? 24.718 9.137 -20.145 1.00 84.19 550 GLN A C 1
ATOM 4484 O O . GLN A 1 550 ? 25.606 9.565 -20.879 1.00 84.19 550 GLN A O 1
ATOM 4489 N N . ILE A 1 551 ? 24.105 9.916 -19.244 1.00 88.69 551 ILE A N 1
ATOM 4490 C CA . ILE A 1 551 ? 24.455 11.332 -19.017 1.00 88.69 551 ILE A CA 1
ATOM 4491 C C . ILE A 1 551 ? 25.946 11.456 -18.654 1.00 88.69 551 ILE A C 1
ATOM 4493 O O . ILE A 1 551 ? 26.672 12.190 -19.321 1.00 88.69 551 ILE A O 1
ATOM 4497 N N . VAL A 1 552 ? 26.430 10.682 -17.673 1.00 87.06 552 VAL A N 1
ATOM 4498 C CA . VAL A 1 552 ? 27.845 10.705 -17.236 1.00 87.06 552 VAL A CA 1
ATOM 4499 C C . VAL A 1 552 ? 28.805 10.191 -18.318 1.00 87.06 552 VAL A C 1
ATOM 4501 O O . VAL A 1 552 ? 29.937 10.660 -18.410 1.00 87.06 552 VAL A O 1
ATOM 4504 N N . LYS A 1 553 ? 28.367 9.256 -19.172 1.00 86.44 553 LYS A N 1
ATOM 4505 C CA . LYS A 1 553 ? 29.153 8.777 -20.322 1.00 86.44 553 LYS A CA 1
ATOM 4506 C C . LYS A 1 553 ? 29.301 9.834 -21.427 1.00 86.44 553 LYS A C 1
ATOM 4508 O O . LYS A 1 553 ? 30.292 9.802 -22.152 1.00 86.44 553 LYS A O 1
ATOM 4513 N N . ILE A 1 554 ? 28.327 10.734 -21.577 1.00 86.50 554 ILE A N 1
ATOM 4514 C CA . ILE A 1 554 ? 28.347 11.817 -22.575 1.00 86.50 554 ILE A CA 1
ATOM 4515 C C . ILE A 1 554 ? 29.110 13.039 -22.045 1.00 86.50 554 ILE A C 1
ATOM 4517 O O . ILE A 1 554 ? 29.882 13.638 -22.791 1.00 86.50 554 ILE A O 1
ATOM 4521 N N . ASP A 1 555 ? 28.913 13.391 -20.773 1.00 86.94 555 ASP A N 1
ATOM 4522 C CA . ASP A 1 555 ? 29.603 14.487 -20.090 1.00 86.94 555 ASP A CA 1
ATOM 4523 C C . ASP A 1 555 ? 29.918 14.075 -18.631 1.00 86.94 555 ASP A C 1
ATOM 4525 O O . ASP A 1 555 ? 29.037 14.096 -17.761 1.00 86.94 555 ASP A O 1
ATOM 4529 N N . PRO A 1 556 ? 31.178 13.687 -18.334 1.00 88.50 556 PRO A N 1
ATOM 4530 C CA . PRO A 1 556 ? 31.587 13.253 -16.999 1.00 88.50 556 PRO A CA 1
ATOM 4531 C C . PRO A 1 556 ? 31.417 14.303 -15.892 1.00 88.50 556 PRO A C 1
ATOM 4533 O O . PRO A 1 556 ? 31.420 13.934 -14.713 1.00 88.50 556 PRO A O 1
ATOM 4536 N N . GLY A 1 557 ? 31.239 15.589 -16.230 1.00 89.62 557 GLY A N 1
ATOM 4537 C CA . GLY A 1 557 ? 31.037 16.664 -15.255 1.00 89.62 557 GLY A CA 1
ATOM 4538 C C . GLY A 1 557 ? 29.812 16.444 -14.360 1.00 89.62 557 GLY A C 1
ATOM 4539 O O . GLY A 1 557 ? 29.842 16.768 -13.172 1.00 89.62 557 GLY A O 1
ATOM 4540 N N . PHE A 1 558 ? 28.767 15.790 -14.880 1.00 92.31 558 PHE A N 1
ATOM 4541 C CA . PHE A 1 558 ? 27.546 15.481 -14.126 1.00 92.31 558 PHE A CA 1
ATOM 4542 C C . PHE A 1 558 ? 27.692 14.332 -13.114 1.00 92.31 558 PHE A C 1
ATOM 4544 O O . PHE A 1 558 ? 26.749 14.058 -12.368 1.00 92.31 558 PHE A O 1
ATOM 4551 N N . GLY A 1 559 ? 28.851 13.663 -13.037 1.00 87.12 559 GLY A N 1
ATOM 4552 C CA . GLY A 1 559 ? 29.062 12.493 -12.176 1.00 87.12 559 GLY A CA 1
ATOM 4553 C C . GLY A 1 559 ? 28.764 12.730 -10.689 1.00 87.12 559 GLY A C 1
ATOM 4554 O O . GLY A 1 559 ? 28.262 11.833 -10.011 1.00 87.12 559 GLY A O 1
ATOM 4555 N N . THR A 1 560 ? 29.007 13.939 -10.176 1.00 88.38 560 THR A N 1
ATOM 4556 C CA . THR A 1 560 ? 28.656 14.314 -8.793 1.00 88.38 560 THR A CA 1
ATOM 4557 C C . THR A 1 560 ? 27.149 14.516 -8.630 1.00 88.38 560 THR A C 1
ATOM 4559 O O . THR A 1 560 ? 26.556 14.005 -7.682 1.00 88.38 560 THR A O 1
ATOM 4562 N N . ASN A 1 561 ? 26.506 15.210 -9.570 1.00 91.81 561 ASN A N 1
ATOM 4563 C CA . ASN A 1 561 ? 25.068 15.486 -9.550 1.00 91.81 561 ASN A CA 1
ATOM 4564 C C . ASN A 1 561 ? 24.241 14.194 -9.651 1.00 91.81 561 ASN A C 1
ATOM 4566 O O . ASN A 1 561 ? 23.258 14.041 -8.930 1.00 91.81 561 ASN A O 1
ATOM 4570 N N . VAL A 1 562 ? 24.675 13.240 -10.482 1.00 91.88 562 VAL A N 1
ATOM 4571 C CA . VAL A 1 562 ? 24.064 11.905 -10.596 1.00 91.88 562 VAL A CA 1
ATOM 4572 C C . VAL A 1 562 ? 24.210 11.101 -9.301 1.00 91.88 562 VAL A C 1
ATOM 4574 O O . VAL A 1 562 ? 23.223 10.547 -8.822 1.00 91.88 562 VAL A O 1
ATOM 4577 N N . LYS A 1 563 ? 25.394 11.092 -8.671 1.00 81.81 563 LYS A N 1
ATOM 4578 C CA . LYS A 1 563 ? 25.589 10.433 -7.365 1.00 81.81 563 LYS A CA 1
ATOM 4579 C C . LYS A 1 563 ? 24.692 11.023 -6.274 1.00 81.81 563 LYS A C 1
ATOM 4581 O O . LYS A 1 563 ? 24.152 10.275 -5.465 1.00 81.81 563 LYS A O 1
ATOM 4586 N N . LEU A 1 564 ? 24.506 12.345 -6.262 1.00 87.12 564 LEU A N 1
ATOM 4587 C CA . LEU A 1 564 ? 23.593 13.012 -5.330 1.00 87.12 564 LEU A CA 1
ATOM 4588 C C . LEU A 1 564 ? 22.124 12.661 -5.608 1.00 87.12 564 LEU A C 1
ATOM 4590 O O . LEU A 1 564 ? 21.397 12.384 -4.662 1.00 87.12 564 LEU A O 1
ATOM 4594 N N . LEU A 1 565 ? 21.701 12.606 -6.876 1.00 91.62 565 LEU A N 1
ATOM 4595 C CA . LEU A 1 565 ? 20.348 12.192 -7.274 1.00 91.62 565 LEU A CA 1
ATOM 4596 C C . LEU A 1 565 ? 20.040 10.764 -6.800 1.00 91.62 565 LEU A C 1
ATOM 4598 O O . LEU A 1 565 ? 19.047 10.549 -6.103 1.00 91.62 565 LEU A O 1
ATOM 4602 N N . LEU A 1 566 ? 20.908 9.804 -7.134 1.00 88.00 566 LEU A N 1
ATOM 4603 C CA . LEU A 1 566 ? 20.722 8.393 -6.781 1.00 88.00 566 LEU A CA 1
ATOM 4604 C C . LEU A 1 566 ? 20.790 8.168 -5.256 1.00 88.00 566 LEU A C 1
ATOM 4606 O O . LEU A 1 566 ? 20.033 7.366 -4.715 1.00 88.00 566 LEU A O 1
ATOM 4610 N N . SER A 1 567 ? 21.621 8.929 -4.537 1.00 81.38 567 SER A N 1
ATOM 4611 C CA . SER A 1 567 ? 21.651 8.911 -3.067 1.00 81.38 567 SER A CA 1
ATOM 4612 C C . SER A 1 567 ? 20.376 9.504 -2.444 1.00 81.38 567 SER A C 1
ATOM 4614 O O . SER A 1 567 ? 19.787 8.896 -1.549 1.00 81.38 567 SER A O 1
ATOM 4616 N N . ASP A 1 568 ? 19.894 10.650 -2.943 1.00 86.69 568 ASP A N 1
ATOM 4617 C CA . ASP A 1 568 ? 18.670 11.304 -2.457 1.00 86.69 568 ASP A CA 1
ATOM 4618 C C . ASP A 1 568 ? 17.430 10.416 -2.644 1.00 86.69 568 ASP A C 1
ATOM 4620 O O . ASP A 1 568 ? 16.593 10.335 -1.739 1.00 86.69 568 ASP A O 1
ATOM 4624 N N . ILE A 1 569 ? 17.299 9.742 -3.796 1.00 89.56 569 ILE A N 1
ATOM 4625 C CA . ILE A 1 569 ? 16.154 8.860 -4.052 1.00 89.56 569 ILE A CA 1
ATOM 4626 C C . ILE A 1 569 ? 16.236 7.580 -3.217 1.00 89.56 569 ILE A C 1
ATOM 4628 O O . ILE A 1 569 ? 15.273 7.265 -2.521 1.00 89.56 569 ILE A O 1
ATOM 4632 N N . MET A 1 570 ? 17.391 6.904 -3.164 1.00 83.25 570 MET A N 1
ATOM 4633 C CA . MET A 1 570 ? 17.556 5.698 -2.343 1.00 83.25 570 MET A CA 1
ATOM 4634 C C . MET A 1 570 ? 17.353 5.994 -0.854 1.00 83.25 570 MET A C 1
ATOM 4636 O O . MET A 1 570 ? 16.732 5.199 -0.150 1.00 83.25 570 MET A O 1
ATOM 4640 N N . SER A 1 571 ? 17.793 7.160 -0.371 1.00 82.38 571 SER A N 1
ATOM 4641 C CA . SER A 1 571 ? 17.518 7.631 0.991 1.00 82.38 571 SER A CA 1
ATOM 4642 C C . SER A 1 571 ? 16.013 7.782 1.256 1.00 82.38 571 SER A C 1
ATOM 4644 O O . SER A 1 571 ? 15.524 7.337 2.296 1.00 82.38 571 SER A O 1
ATOM 4646 N N . LYS A 1 572 ? 15.251 8.334 0.298 1.00 84.31 572 LYS A N 1
ATOM 4647 C CA . LYS A 1 572 ? 13.784 8.434 0.388 1.00 84.31 572 LYS A CA 1
ATOM 4648 C C . LYS A 1 572 ? 13.093 7.075 0.372 1.00 84.31 572 LYS A C 1
ATOM 4650 O O . LYS A 1 572 ? 12.254 6.845 1.239 1.00 84.31 572 LYS A O 1
ATOM 4655 N N . LEU A 1 573 ? 13.453 6.179 -0.549 1.00 84.12 573 LEU A N 1
ATOM 4656 C CA . LEU A 1 573 ? 12.855 4.842 -0.624 1.00 84.12 573 LEU A CA 1
ATOM 4657 C C . LEU A 1 573 ? 13.073 4.075 0.688 1.00 84.12 573 LEU A C 1
ATOM 4659 O O . LEU A 1 573 ? 12.102 3.695 1.334 1.00 84.12 573 LEU A O 1
ATOM 4663 N N . ASN A 1 574 ? 14.308 4.057 1.201 1.00 79.44 574 ASN A N 1
ATOM 4664 C CA . ASN A 1 574 ? 14.634 3.461 2.501 1.00 79.44 574 ASN A CA 1
ATOM 4665 C C . ASN A 1 574 ? 13.870 4.079 3.694 1.00 79.44 574 ASN A C 1
ATOM 4667 O O . ASN A 1 574 ? 13.793 3.461 4.756 1.00 79.44 574 ASN A O 1
ATOM 4671 N N . ILE A 1 575 ? 13.347 5.307 3.605 1.00 80.25 575 ILE A N 1
ATOM 4672 C CA . ILE A 1 575 ? 12.466 5.880 4.642 1.00 80.25 575 ILE A CA 1
ATOM 4673 C C . ILE A 1 575 ? 11.045 5.312 4.520 1.00 80.25 575 ILE A C 1
ATOM 4675 O O . ILE A 1 575 ? 10.444 4.994 5.546 1.00 80.25 575 ILE A O 1
ATOM 4679 N N . LEU A 1 576 ? 10.536 5.144 3.297 1.00 80.69 576 LEU A N 1
ATOM 4680 C CA . LEU A 1 576 ? 9.228 4.541 3.029 1.00 80.69 576 LEU A CA 1
ATOM 4681 C C . LEU A 1 576 ? 9.220 3.049 3.395 1.00 80.69 576 LEU A C 1
ATOM 4683 O O . LEU A 1 576 ? 8.371 2.627 4.173 1.00 80.69 576 LEU A O 1
ATOM 4687 N N . ASP A 1 577 ? 10.213 2.275 2.951 1.00 80.25 577 ASP A N 1
ATOM 4688 C CA . ASP A 1 577 ? 10.292 0.830 3.212 1.00 80.25 577 ASP A CA 1
ATOM 4689 C C . ASP A 1 577 ? 10.310 0.517 4.720 1.00 80.25 577 ASP A C 1
ATOM 4691 O O . ASP A 1 577 ? 9.563 -0.336 5.201 1.00 80.25 577 ASP A O 1
ATOM 4695 N N . ARG A 1 578 ? 11.099 1.266 5.507 1.00 79.94 578 ARG A N 1
ATOM 4696 C CA . ARG A 1 578 ? 11.128 1.135 6.978 1.00 79.94 578 ARG A CA 1
ATOM 4697 C C . ARG A 1 578 ? 9.816 1.554 7.642 1.00 79.94 578 ARG A C 1
ATOM 4699 O O . ARG A 1 578 ? 9.466 1.009 8.687 1.00 79.94 578 ARG A O 1
ATOM 4706 N N . TYR A 1 579 ? 9.097 2.517 7.070 1.00 85.19 579 TYR A N 1
ATOM 4707 C CA . TYR A 1 579 ? 7.788 2.928 7.570 1.00 85.19 579 TYR A CA 1
ATOM 4708 C C . TYR A 1 579 ? 6.719 1.850 7.315 1.00 85.19 579 TYR A C 1
ATOM 4710 O O . TYR A 1 579 ? 5.926 1.546 8.205 1.00 85.19 579 TYR A O 1
ATOM 4718 N N . GLU A 1 580 ? 6.739 1.208 6.147 1.00 82.44 580 GLU A N 1
ATOM 4719 C CA . GLU A 1 580 ? 5.821 0.113 5.813 1.00 82.44 580 GLU A CA 1
ATOM 4720 C C . GLU A 1 580 ? 6.124 -1.154 6.633 1.00 82.44 580 GLU A C 1
ATOM 4722 O O . GLU A 1 580 ? 5.206 -1.776 7.170 1.00 82.44 580 GLU A O 1
ATOM 4727 N N . GLN A 1 581 ? 7.404 -1.474 6.858 1.00 83.00 581 GLN A N 1
ATOM 4728 C CA . GLN A 1 581 ? 7.824 -2.507 7.818 1.00 83.00 581 GLN A CA 1
ATOM 4729 C C . GLN A 1 581 ? 7.332 -2.196 9.244 1.00 83.00 581 GLN A C 1
ATOM 4731 O O . GLN A 1 581 ? 6.850 -3.086 9.943 1.00 83.00 581 GLN A O 1
ATOM 4736 N N . TYR A 1 582 ? 7.393 -0.934 9.682 1.00 85.12 582 TYR A N 1
ATOM 4737 C CA . TYR A 1 582 ? 6.863 -0.508 10.983 1.00 85.12 582 TYR A CA 1
ATOM 4738 C C . TYR A 1 582 ? 5.337 -0.680 11.092 1.00 85.12 582 TYR A C 1
ATOM 4740 O O . TYR A 1 582 ? 4.851 -1.081 12.151 1.00 85.12 582 TYR A O 1
ATOM 4748 N N . LEU A 1 583 ? 4.574 -0.460 10.013 1.00 85.88 583 LEU A N 1
ATOM 4749 C CA . LEU A 1 583 ? 3.140 -0.779 9.983 1.00 85.88 583 LEU A CA 1
ATOM 4750 C C . LEU A 1 583 ? 2.889 -2.289 10.134 1.00 85.88 583 LEU A C 1
ATOM 4752 O O . LEU A 1 583 ? 2.079 -2.686 10.970 1.00 85.88 583 LEU A O 1
ATOM 4756 N N . GLN A 1 584 ? 3.631 -3.133 9.411 1.00 84.44 584 GLN A N 1
ATOM 4757 C CA . GLN A 1 584 ? 3.524 -4.595 9.534 1.00 84.44 584 GLN A CA 1
ATOM 4758 C C . GLN A 1 584 ? 3.877 -5.091 10.949 1.00 84.44 584 GLN A C 1
ATOM 4760 O O . GLN A 1 584 ? 3.214 -5.981 11.482 1.00 84.44 584 GLN A O 1
ATOM 4765 N N . LEU A 1 585 ? 4.884 -4.493 11.596 1.00 86.38 585 LEU A N 1
ATOM 4766 C CA . LEU A 1 585 ? 5.235 -4.789 12.990 1.00 86.38 585 LEU A CA 1
ATOM 4767 C C . LEU A 1 585 ? 4.111 -4.413 13.970 1.00 86.38 585 LEU A C 1
ATOM 4769 O O . LEU A 1 585 ? 3.860 -5.167 14.909 1.00 86.38 585 LEU A O 1
ATOM 4773 N N . ILE A 1 586 ? 3.399 -3.300 13.742 1.00 88.06 586 ILE A N 1
ATOM 4774 C CA . ILE A 1 586 ? 2.215 -2.936 14.539 1.00 88.06 586 ILE A CA 1
ATOM 4775 C C . ILE A 1 586 ? 1.112 -3.989 14.387 1.00 88.06 586 ILE A C 1
ATOM 4777 O O . ILE A 1 586 ? 0.568 -4.434 15.397 1.00 88.06 586 ILE A O 1
ATOM 4781 N N . ASP A 1 587 ? 0.785 -4.405 13.162 1.00 84.94 587 ASP A N 1
ATOM 4782 C CA . ASP A 1 587 ? -0.297 -5.370 12.927 1.00 84.94 587 ASP A CA 1
ATOM 4783 C C . ASP A 1 587 ? 0.023 -6.756 13.517 1.00 84.94 587 ASP A C 1
ATOM 4785 O O . ASP A 1 587 ? -0.846 -7.381 14.134 1.00 84.94 587 ASP A O 1
ATOM 4789 N N . ASN A 1 588 ? 1.283 -7.197 13.439 1.00 86.81 588 ASN A N 1
ATOM 4790 C CA . ASN A 1 588 ? 1.758 -8.426 14.087 1.00 86.81 588 ASN A CA 1
ATOM 4791 C C . ASN A 1 588 ? 1.688 -8.350 15.627 1.00 86.81 588 ASN A C 1
ATOM 4793 O O . ASN A 1 588 ? 1.294 -9.318 16.283 1.00 86.81 588 ASN A O 1
ATOM 4797 N N . GLU A 1 589 ? 2.013 -7.200 16.223 1.00 87.44 589 GLU A N 1
ATOM 4798 C CA . GLU A 1 589 ? 1.910 -6.981 17.672 1.00 87.44 589 GLU A CA 1
ATOM 4799 C C . GLU A 1 589 ? 0.441 -6.905 18.138 1.00 87.44 589 GLU A C 1
ATOM 4801 O O . GLU A 1 589 ? 0.093 -7.462 19.181 1.00 87.44 589 GLU A O 1
ATOM 4806 N N . ILE A 1 590 ? -0.460 -6.302 17.346 1.00 86.62 590 ILE A N 1
ATOM 4807 C CA . ILE A 1 590 ? -1.915 -6.342 17.592 1.00 86.62 590 ILE A CA 1
ATOM 4808 C C . ILE A 1 590 ? -2.418 -7.792 17.560 1.00 86.62 590 ILE A C 1
ATOM 4810 O O . ILE A 1 590 ? -3.137 -8.211 18.471 1.00 86.62 590 ILE A O 1
ATOM 4814 N N . ALA A 1 591 ? -2.038 -8.565 16.537 1.00 85.38 591 ALA A N 1
ATOM 4815 C CA . ALA A 1 591 ? -2.427 -9.968 16.403 1.00 85.38 591 ALA A CA 1
ATOM 4816 C C . ALA A 1 591 ? -1.922 -10.813 17.585 1.00 85.38 591 ALA A C 1
ATOM 4818 O O . ALA A 1 591 ? -2.679 -11.601 18.150 1.00 85.38 591 ALA A O 1
ATOM 4819 N N . THR A 1 592 ? -0.683 -10.580 18.026 1.00 85.56 592 THR A N 1
ATOM 4820 C CA . THR A 1 592 ? -0.101 -11.231 19.207 1.00 85.56 592 THR A CA 1
ATOM 4821 C C . THR A 1 592 ? -0.915 -10.906 20.464 1.00 85.56 592 THR A C 1
ATOM 4823 O O . THR A 1 592 ? -1.415 -11.819 21.125 1.00 85.56 592 THR A O 1
ATOM 4826 N N . ARG A 1 593 ? -1.163 -9.618 20.747 1.00 84.38 593 ARG A N 1
ATOM 4827 C CA . ARG A 1 593 ? -1.927 -9.156 21.927 1.00 84.38 593 ARG A CA 1
ATOM 4828 C C . ARG A 1 593 ? -3.389 -9.606 21.954 1.00 84.38 593 ARG A C 1
ATOM 4830 O O . ARG A 1 593 ? -3.978 -9.664 23.031 1.00 84.38 593 ARG A O 1
ATOM 4837 N N . LEU A 1 594 ? -3.980 -9.936 20.804 1.00 82.06 594 LEU A N 1
ATOM 4838 C CA . LEU A 1 594 ? -5.309 -10.554 20.728 1.00 82.06 594 LEU A CA 1
ATOM 4839 C C . LEU A 1 594 ? -5.319 -12.014 21.223 1.00 82.06 594 LEU A C 1
ATOM 4841 O O . LEU A 1 594 ? -6.375 -12.501 21.620 1.00 82.06 594 LEU A O 1
ATOM 4845 N N . THR A 1 595 ? -4.172 -12.703 21.232 1.00 78.81 595 THR A N 1
ATOM 4846 C CA . THR A 1 595 ? -4.064 -14.114 21.660 1.00 78.81 595 THR A CA 1
ATOM 4847 C C . THR A 1 595 ? -3.565 -14.295 23.097 1.00 78.81 595 THR A C 1
ATOM 4849 O O . THR A 1 595 ? -3.999 -15.217 23.783 1.00 78.81 595 THR A O 1
ATOM 4852 N N . THR A 1 596 ? -2.693 -13.414 23.596 1.00 69.69 596 THR A N 1
ATOM 4853 C CA . THR A 1 596 ? -1.956 -13.601 24.864 1.00 69.69 596 THR A CA 1
ATOM 4854 C C . THR A 1 596 ? -2.695 -13.131 26.127 1.00 69.69 596 THR A C 1
ATOM 4856 O O . THR A 1 596 ? -2.058 -12.850 27.139 1.00 69.69 596 THR A O 1
ATOM 4859 N N . SER A 1 597 ? -4.030 -13.048 26.086 1.00 56.44 597 SER A N 1
ATOM 4860 C CA . SER A 1 597 ? -4.887 -12.333 27.051 1.00 56.44 597 SER A CA 1
ATOM 4861 C C . SER A 1 597 ? -4.699 -10.806 27.051 1.00 56.44 597 SER A C 1
ATOM 4863 O O . SER A 1 597 ? -3.609 -10.273 26.852 1.00 56.44 597 SER A O 1
ATOM 4865 N N . ALA A 1 598 ? -5.801 -10.084 27.273 1.00 57.00 598 ALA A N 1
ATOM 4866 C CA . ALA A 1 598 ? -5.847 -8.629 27.171 1.00 57.00 598 ALA A CA 1
ATOM 4867 C C . ALA A 1 598 ? -5.081 -7.914 28.300 1.00 57.00 598 ALA A C 1
ATOM 4869 O O . ALA A 1 598 ? -5.034 -8.374 29.443 1.00 57.00 598 ALA A O 1
ATOM 4870 N N . LEU A 1 599 ? -4.541 -6.735 27.974 1.00 59.38 599 LEU A N 1
ATOM 4871 C CA . LEU A 1 599 ? -3.907 -5.822 28.925 1.00 59.38 599 LEU A CA 1
ATOM 4872 C C . LEU A 1 599 ? -4.906 -5.399 30.011 1.00 59.38 599 LEU A C 1
ATOM 4874 O O . LEU A 1 599 ? -5.989 -4.899 29.709 1.00 59.38 599 LEU A O 1
ATOM 4878 N N . THR A 1 600 ? -4.518 -5.544 31.278 1.00 66.38 600 THR A N 1
ATOM 4879 C CA . THR A 1 600 ? -5.344 -5.141 32.429 1.00 66.38 600 THR A CA 1
ATOM 4880 C C . THR A 1 600 ? -5.368 -3.630 32.666 1.00 66.38 600 THR A C 1
ATOM 4882 O O . THR A 1 600 ? -6.167 -3.167 33.477 1.00 66.38 600 THR A O 1
ATOM 4885 N N . THR A 1 601 ? -4.489 -2.874 32.001 1.00 84.12 601 THR A N 1
ATOM 4886 C CA . THR A 1 601 ? -4.307 -1.429 32.193 1.00 84.12 601 THR A CA 1
ATOM 4887 C C . THR A 1 601 ? -5.155 -0.588 31.239 1.00 84.12 601 THR A C 1
ATOM 4889 O O . THR A 1 601 ? -5.570 -1.050 30.168 1.00 84.12 601 THR A O 1
ATOM 4892 N N . ASP A 1 602 ? -5.394 0.672 31.608 1.00 89.25 602 ASP A N 1
ATOM 4893 C CA . ASP A 1 602 ? -6.081 1.660 30.765 1.00 89.25 602 ASP A CA 1
ATOM 4894 C C . ASP A 1 602 ? -5.188 2.829 30.315 1.00 89.25 602 ASP A C 1
ATOM 4896 O O . ASP A 1 602 ? -4.103 3.066 30.854 1.00 89.25 602 ASP A O 1
ATOM 4900 N N . ILE A 1 603 ? -5.639 3.564 29.293 1.00 94.06 603 ILE A N 1
ATOM 4901 C CA . ILE A 1 603 ? -4.912 4.720 28.749 1.00 94.06 603 ILE A CA 1
ATOM 4902 C C . ILE A 1 603 ? -4.643 5.818 29.791 1.00 94.06 603 ILE A C 1
ATOM 4904 O O . ILE A 1 603 ? -3.653 6.535 29.669 1.00 94.06 603 ILE A O 1
ATOM 4908 N N . TYR A 1 604 ? -5.464 5.941 30.840 1.00 93.38 604 TYR A N 1
ATOM 4909 C CA . TYR A 1 604 ? -5.213 6.891 31.922 1.00 93.38 604 TYR A CA 1
ATOM 4910 C C . TYR A 1 604 ? -4.072 6.405 32.824 1.00 93.38 604 TYR A C 1
ATOM 4912 O O . TYR A 1 604 ? -3.290 7.220 33.300 1.00 93.38 604 TYR A O 1
ATOM 4920 N N . GLU A 1 605 ? -3.949 5.101 33.075 1.00 92.44 605 GLU A N 1
ATOM 4921 C CA . GLU A 1 605 ? -2.800 4.541 33.802 1.00 92.44 605 GLU A CA 1
ATOM 4922 C C . GLU A 1 605 ? -1.493 4.683 33.010 1.00 92.44 605 GLU A C 1
ATOM 4924 O O . GLU A 1 605 ? -0.452 4.961 33.600 1.00 92.44 605 GLU A O 1
ATOM 4929 N N . GLN A 1 606 ? -1.539 4.538 31.680 1.00 93.62 606 GLN A N 1
ATOM 4930 C CA . GLN A 1 606 ? -0.365 4.715 30.811 1.00 93.62 606 GLN A CA 1
ATOM 4931 C C . GLN A 1 606 ? -0.008 6.189 30.559 1.00 93.62 606 GLN A C 1
ATOM 4933 O O . GLN A 1 606 ? 1.163 6.526 30.401 1.00 93.62 606 GLN A O 1
ATOM 4938 N N . CYS A 1 607 ? -1.007 7.072 30.499 1.00 96.50 607 CYS A N 1
ATOM 4939 C CA . CYS A 1 607 ? -0.841 8.502 30.265 1.00 96.50 607 CYS A CA 1
ATOM 4940 C C . CYS A 1 607 ? -1.913 9.301 31.036 1.00 96.50 607 CYS A C 1
ATOM 4942 O O . CYS A 1 607 ? -2.949 9.655 30.468 1.00 96.50 607 CYS A O 1
ATOM 4944 N N . PRO A 1 608 ? -1.686 9.643 32.319 1.00 96.25 608 PRO A N 1
ATOM 4945 C CA . PRO A 1 608 ? -2.669 10.371 33.133 1.00 96.25 608 PRO A CA 1
ATOM 4946 C C . PRO A 1 608 ? -3.018 11.773 32.607 1.00 96.25 608 PRO A C 1
ATOM 4948 O O . PRO A 1 608 ? -4.054 12.335 32.967 1.00 96.25 608 PRO A O 1
ATOM 4951 N N . CYS A 1 609 ? -2.159 12.352 31.765 1.00 97.69 609 CYS A N 1
ATOM 4952 C CA . CYS A 1 609 ? -2.306 13.690 31.208 1.00 97.69 609 CYS A CA 1
ATOM 4953 C C . CYS A 1 609 ? -2.958 13.643 29.809 1.00 97.69 609 CYS A C 1
ATOM 4955 O O . CYS A 1 609 ? -2.297 13.268 28.837 1.00 97.69 609 CYS A O 1
ATOM 4957 N N . PRO A 1 610 ? -4.219 14.092 29.635 1.00 97.69 610 PRO A N 1
ATOM 4958 C CA . PRO A 1 610 ? -4.892 14.043 28.331 1.00 97.69 610 PRO A CA 1
ATOM 4959 C C . PRO A 1 610 ? -4.216 14.918 27.261 1.00 97.69 610 PRO A C 1
ATOM 4961 O O . PRO A 1 610 ? -4.419 14.700 26.067 1.00 97.69 610 PRO A O 1
ATOM 4964 N N . LYS A 1 611 ? -3.384 15.890 27.668 1.00 97.12 611 LYS A N 1
ATOM 4965 C CA . LYS A 1 611 ? -2.589 16.711 26.746 1.00 97.12 611 LYS A CA 1
ATOM 4966 C C . LYS A 1 611 ? -1.415 15.942 26.153 1.00 97.12 611 LYS A C 1
ATOM 4968 O O . LYS A 1 611 ? -1.233 15.973 24.944 1.00 97.12 611 LYS A O 1
ATOM 4973 N N . GLU A 1 612 ? -0.657 15.222 26.977 1.00 97.62 612 GLU A N 1
ATOM 4974 C CA . GLU A 1 612 ? 0.472 14.405 26.512 1.00 97.62 612 GLU A CA 1
ATOM 4975 C C . GLU A 1 612 ? -0.001 13.308 25.553 1.00 97.62 612 GLU A C 1
ATOM 4977 O O . GLU A 1 612 ? 0.642 13.085 24.528 1.00 97.62 612 GLU A O 1
ATOM 4982 N N . PHE A 1 613 ? -1.167 12.704 25.818 1.00 98.38 613 PHE A N 1
ATOM 4983 C CA . PHE A 1 613 ? -1.838 11.787 24.895 1.00 98.38 613 PHE A CA 1
ATOM 4984 C C . PHE A 1 613 ? -2.200 12.469 23.564 1.00 98.38 613 PHE A C 1
ATOM 4986 O O . PHE A 1 613 ? -1.832 11.960 22.508 1.00 98.38 613 PHE A O 1
ATOM 4993 N N . ALA A 1 614 ? -2.817 13.657 23.581 1.00 98.38 614 ALA A N 1
ATOM 4994 C CA . ALA A 1 614 ? -3.082 14.435 22.363 1.00 98.38 614 ALA A CA 1
ATOM 4995 C C . ALA A 1 614 ? -1.796 14.810 21.591 1.00 98.38 614 ALA A C 1
ATOM 4997 O O . ALA A 1 614 ? -1.785 14.837 20.356 1.00 98.38 614 ALA A O 1
ATOM 4998 N N . HIS A 1 615 ? -0.689 15.056 22.294 1.00 97.06 615 HIS A N 1
ATOM 4999 C CA . HIS A 1 615 ? 0.623 15.303 21.691 1.00 97.06 615 HIS A CA 1
ATOM 5000 C C . HIS A 1 615 ? 1.217 14.024 21.074 1.00 97.06 615 HIS A C 1
ATOM 5002 O O . HIS A 1 615 ? 1.776 14.090 19.981 1.00 97.06 615 HIS A O 1
ATOM 5008 N N . GLN A 1 616 ? 1.028 12.852 21.696 1.00 98.00 616 GLN A N 1
ATOM 5009 C CA . GLN A 1 616 ? 1.447 11.562 21.127 1.00 98.00 616 GLN A CA 1
ATOM 5010 C C . GLN A 1 616 ? 0.614 11.184 19.899 1.00 98.00 616 GLN A C 1
ATOM 5012 O O . GLN A 1 616 ? 1.178 10.766 18.891 1.00 98.00 616 GLN A O 1
ATOM 5017 N N . LEU A 1 617 ? -0.703 11.412 19.930 1.00 98.25 617 LEU A N 1
ATOM 5018 C CA . LEU A 1 617 ? -1.556 11.296 18.744 1.00 98.25 617 LEU A CA 1
ATOM 5019 C C . LEU A 1 617 ? -1.044 12.202 17.613 1.00 98.25 617 LEU A C 1
ATOM 5021 O O . LEU A 1 617 ? -0.937 11.768 16.474 1.00 98.25 617 LEU A O 1
ATOM 5025 N N . THR A 1 618 ? -0.624 13.428 17.930 1.00 96.50 618 THR A N 1
ATOM 5026 C CA . THR A 1 618 ? -0.066 14.369 16.942 1.00 96.50 618 THR A CA 1
ATOM 5027 C C . THR A 1 618 ? 1.257 13.883 16.326 1.00 96.50 618 THR A C 1
ATOM 5029 O O . THR A 1 618 ? 1.477 14.096 15.135 1.00 96.50 618 THR A O 1
ATOM 5032 N N . HIS A 1 619 ? 2.105 13.164 17.074 1.00 95.94 619 HIS A N 1
ATOM 5033 C CA . HIS A 1 619 ? 3.255 12.438 16.506 1.00 95.94 619 HIS A CA 1
ATOM 5034 C C . HIS A 1 619 ? 2.810 11.303 15.565 1.00 95.94 619 HIS A C 1
ATOM 5036 O O . HIS A 1 619 ? 3.254 11.256 14.419 1.00 95.94 619 HIS A O 1
ATOM 5042 N N . ILE A 1 620 ? 1.897 10.434 16.018 1.00 95.94 620 ILE A N 1
ATOM 5043 C CA . ILE A 1 620 ? 1.386 9.268 15.266 1.00 95.94 620 ILE A CA 1
ATOM 5044 C C . ILE A 1 620 ? 0.765 9.680 13.920 1.00 95.94 620 ILE A C 1
ATOM 5046 O O . ILE A 1 620 ? 0.993 9.015 12.903 1.00 95.94 620 ILE A O 1
ATOM 5050 N N . GLU A 1 621 ? -0.008 10.769 13.922 1.00 95.25 621 GLU A N 1
ATOM 5051 C CA . GLU A 1 621 ? -0.647 11.368 12.746 1.00 95.25 621 GLU A CA 1
ATOM 5052 C C . GLU A 1 621 ? 0.387 11.977 11.795 1.00 95.25 621 GLU A C 1
ATOM 5054 O O . GLU A 1 621 ? 0.348 11.688 10.604 1.00 95.25 621 GLU A O 1
ATOM 5059 N N . LEU A 1 622 ? 1.342 12.777 12.293 1.00 93.06 622 LEU A N 1
ATOM 5060 C CA . LEU A 1 622 ? 2.366 13.399 11.446 1.00 93.06 622 LEU A CA 1
ATOM 5061 C C . LEU A 1 622 ? 3.280 12.369 10.779 1.00 93.06 622 LEU A C 1
ATOM 5063 O O . LEU A 1 622 ? 3.708 12.590 9.650 1.00 93.06 622 LEU A O 1
ATOM 5067 N N . ASP A 1 623 ? 3.585 11.254 11.438 1.00 91.31 623 ASP A N 1
ATOM 5068 C CA . ASP A 1 623 ? 4.398 10.193 10.836 1.00 91.31 623 ASP A CA 1
ATOM 5069 C C . ASP A 1 623 ? 3.641 9.453 9.719 1.00 91.31 623 ASP A C 1
ATOM 5071 O O . ASP A 1 623 ? 4.237 9.137 8.692 1.00 91.31 623 ASP A O 1
ATOM 5075 N N . ARG A 1 624 ? 2.316 9.283 9.852 1.00 91.56 624 ARG A N 1
ATOM 5076 C CA . ARG A 1 624 ? 1.428 8.802 8.772 1.00 91.56 624 ARG A CA 1
ATOM 5077 C C . ARG A 1 624 ? 1.327 9.809 7.625 1.00 91.56 624 ARG A C 1
ATOM 5079 O O . ARG A 1 624 ? 1.567 9.464 6.473 1.00 91.56 624 ARG A O 1
ATOM 5086 N N . LEU A 1 625 ? 1.059 11.073 7.946 1.00 91.12 625 LEU A N 1
ATOM 5087 C CA . LEU A 1 625 ? 0.914 12.167 6.983 1.00 91.12 625 LEU A CA 1
ATOM 5088 C C . LEU A 1 625 ? 2.170 12.349 6.109 1.00 91.12 625 LEU A C 1
ATOM 5090 O O . LEU A 1 625 ? 2.058 12.626 4.917 1.00 91.12 625 LEU A O 1
ATOM 5094 N N . LYS A 1 626 ? 3.372 12.179 6.686 1.00 88.94 626 LYS A N 1
ATOM 5095 C CA . LYS A 1 626 ? 4.661 12.266 5.972 1.00 88.94 626 LYS A CA 1
ATOM 5096 C C . LYS A 1 626 ? 4.833 11.186 4.905 1.00 88.94 626 LYS A C 1
ATOM 5098 O O . LYS A 1 626 ? 5.379 11.505 3.849 1.00 88.94 626 LYS A O 1
ATOM 5103 N N . ALA A 1 627 ? 4.379 9.959 5.160 1.00 88.25 627 ALA A N 1
ATOM 5104 C CA . ALA A 1 627 ? 4.523 8.852 4.219 1.00 88.25 627 ALA A CA 1
ATOM 5105 C C . ALA A 1 627 ? 3.697 9.081 2.941 1.00 88.25 627 ALA A C 1
ATOM 5107 O O . ALA A 1 627 ? 4.223 8.928 1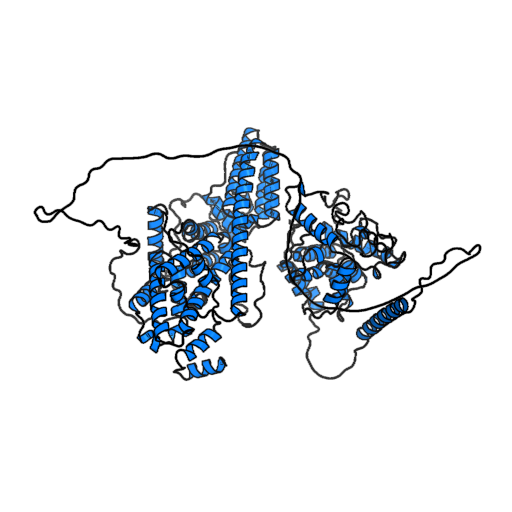.845 1.00 88.25 627 ALA A O 1
ATOM 5108 N N . ILE A 1 628 ? 2.452 9.552 3.087 1.00 87.94 628 ILE A N 1
ATOM 5109 C CA . ILE A 1 628 ? 1.446 9.545 2.011 1.00 87.94 628 ILE A CA 1
ATOM 5110 C C . ILE A 1 628 ? 1.871 10.340 0.769 1.00 87.94 628 ILE A C 1
ATOM 5112 O O . ILE A 1 628 ? 2.075 11.557 0.849 1.00 87.94 628 ILE A O 1
ATOM 5116 N N . GLY A 1 629 ? 1.961 9.677 -0.380 1.00 87.44 629 GLY A N 1
ATOM 5117 C CA . GLY A 1 629 ? 2.205 10.296 -1.682 1.00 87.44 629 GLY A CA 1
ATOM 5118 C C . GLY A 1 629 ? 1.038 11.179 -2.144 1.00 87.44 629 GLY A C 1
ATOM 5119 O O . GLY A 1 629 ? -0.121 10.939 -1.808 1.00 87.44 629 GLY A O 1
ATOM 5120 N N . ALA A 1 630 ? 1.320 12.202 -2.953 1.00 88.69 630 ALA A N 1
ATOM 5121 C CA . ALA A 1 630 ? 0.266 12.978 -3.620 1.00 88.69 630 ALA A CA 1
ATOM 5122 C C . ALA A 1 630 ? -0.483 12.116 -4.662 1.00 88.69 630 ALA A C 1
ATOM 5124 O O . ALA A 1 630 ? -1.686 12.260 -4.874 1.00 88.69 630 ALA A O 1
ATOM 5125 N N . GLU A 1 631 ? 0.257 11.186 -5.259 1.00 86.31 631 GLU A N 1
ATOM 5126 C CA . GLU A 1 631 ? -0.136 10.102 -6.150 1.00 86.31 631 GLU A CA 1
ATOM 5127 C C . GLU A 1 631 ? -1.245 9.195 -5.579 1.00 86.31 631 GLU A C 1
ATOM 5129 O O . GLU A 1 631 ? -2.128 8.775 -6.325 1.00 86.31 631 GLU A O 1
ATOM 5134 N N . GLU A 1 632 ? -1.285 8.946 -4.266 1.00 86.06 632 GLU A N 1
ATOM 5135 C CA . GLU A 1 632 ? -2.283 8.049 -3.654 1.00 86.06 632 GLU A CA 1
ATOM 5136 C C . GLU A 1 632 ? -3.712 8.616 -3.743 1.00 86.06 632 GLU A C 1
ATOM 5138 O O . GLU A 1 632 ? -4.685 7.886 -3.944 1.00 86.06 632 GLU A O 1
ATOM 5143 N N . PHE A 1 633 ? -3.854 9.945 -3.694 1.00 86.44 633 PHE A N 1
ATOM 5144 C CA . PHE A 1 633 ? -5.143 10.622 -3.883 1.00 86.44 633 PHE A CA 1
ATOM 5145 C C . PHE A 1 633 ? -5.666 10.514 -5.322 1.00 86.44 633 PHE A C 1
ATOM 5147 O O . PHE A 1 633 ? -6.877 10.566 -5.551 1.00 86.44 633 PHE A O 1
ATOM 5154 N N . ILE A 1 634 ? -4.765 10.340 -6.291 1.00 83.75 634 ILE A N 1
ATOM 5155 C CA . ILE A 1 634 ? -5.096 10.197 -7.710 1.00 83.75 634 ILE A CA 1
ATOM 5156 C C . ILE A 1 634 ? -5.598 8.780 -7.997 1.00 83.75 634 ILE A C 1
ATOM 5158 O O . ILE A 1 634 ? -6.589 8.627 -8.710 1.00 83.75 634 ILE A O 1
ATOM 5162 N N . HIS A 1 635 ? -5.015 7.755 -7.372 1.00 73.88 635 HIS A N 1
ATOM 5163 C CA . HIS A 1 635 ? -5.418 6.355 -7.559 1.00 73.88 635 HIS A CA 1
ATOM 5164 C C . HIS A 1 635 ? -6.680 5.932 -6.787 1.00 73.88 635 HIS A C 1
ATOM 5166 O O . HIS A 1 635 ? -7.247 4.883 -7.086 1.00 73.88 635 HIS A O 1
ATOM 5172 N N . MET A 1 636 ? -7.177 6.756 -5.856 1.00 69.44 636 MET A N 1
ATOM 5173 C CA . MET A 1 636 ? -8.450 6.541 -5.151 1.00 69.44 636 MET A CA 1
ATOM 5174 C C . MET A 1 636 ? -9.613 6.301 -6.139 1.00 69.44 636 MET A C 1
ATOM 5176 O O . MET A 1 636 ? -10.106 7.246 -6.766 1.00 69.44 636 MET A O 1
ATOM 5180 N N . ARG A 1 637 ? -10.039 5.042 -6.305 1.00 55.25 637 ARG A N 1
ATOM 5181 C CA . ARG A 1 637 ? -11.120 4.653 -7.229 1.00 55.25 637 ARG A CA 1
ATOM 5182 C C . ARG A 1 637 ? -12.488 5.081 -6.693 1.00 55.25 637 ARG A C 1
ATOM 5184 O O . ARG A 1 637 ? -12.707 5.116 -5.483 1.00 55.25 637 ARG A O 1
ATOM 5191 N N . SER A 1 638 ? -13.428 5.339 -7.601 1.00 45.78 638 SER A N 1
ATOM 5192 C CA . SER A 1 638 ? -14.854 5.337 -7.264 1.00 45.78 638 SER A CA 1
ATOM 5193 C C . SER A 1 638 ? -15.252 3.940 -6.788 1.00 45.78 638 SER A C 1
ATOM 5195 O O . SER A 1 638 ? -14.949 2.951 -7.451 1.00 45.78 638 SER A O 1
ATOM 5197 N N . SER A 1 639 ? -15.932 3.846 -5.647 1.00 37.41 639 SER A N 1
ATOM 5198 C CA . SER A 1 639 ? -16.559 2.606 -5.189 1.00 37.41 639 SER A CA 1
ATOM 5199 C C . SER A 1 639 ? -17.902 2.420 -5.897 1.00 37.41 639 SER A C 1
ATOM 5201 O O . SER A 1 639 ? -18.960 2.776 -5.372 1.00 37.41 639 SER A O 1
ATOM 5203 N N . ASP A 1 640 ? -17.853 1.893 -7.123 1.00 28.78 640 ASP A N 1
ATOM 5204 C CA . ASP A 1 640 ? -19.049 1.667 -7.933 1.00 28.78 640 ASP A CA 1
ATOM 5205 C C . ASP A 1 640 ? -20.024 0.714 -7.230 1.00 28.78 640 ASP A C 1
ATOM 5207 O O . ASP A 1 640 ? -19.694 -0.394 -6.805 1.00 28.78 640 ASP A O 1
ATOM 5211 N N . SER A 1 641 ? -21.257 1.187 -7.054 1.00 31.89 641 SER A N 1
ATOM 5212 C CA . SER A 1 641 ? -22.215 0.652 -6.079 1.00 31.89 641 SER A CA 1
ATOM 5213 C C . SER A 1 641 ? -23.036 -0.512 -6.647 1.00 31.89 641 SER A C 1
ATOM 5215 O O . SER A 1 641 ? -24.258 -0.441 -6.732 1.00 31.89 641 SER A O 1
ATOM 5217 N N . SER A 1 642 ? -22.352 -1.592 -7.042 1.00 28.17 642 SER A N 1
ATOM 5218 C CA . SER A 1 642 ? -22.950 -2.734 -7.760 1.00 28.17 642 SER A CA 1
ATOM 5219 C C . SER A 1 642 ? -22.712 -4.125 -7.140 1.00 28.17 642 SER A C 1
ATOM 5221 O O . SER A 1 642 ? -23.018 -5.131 -7.773 1.00 28.17 642 SER A O 1
ATOM 5223 N N . SER A 1 643 ? -22.263 -4.219 -5.880 1.00 27.23 643 SER A N 1
ATOM 5224 C CA . SER A 1 643 ? -22.202 -5.503 -5.146 1.00 27.23 643 SER A CA 1
ATOM 5225 C C . SER A 1 643 ? -22.377 -5.355 -3.623 1.00 27.23 643 SER A C 1
ATOM 5227 O O . SER A 1 643 ? -21.538 -5.785 -2.830 1.00 27.23 643 SER A O 1
ATOM 5229 N N . ALA A 1 644 ? -23.473 -4.729 -3.183 1.00 29.81 644 ALA A N 1
ATOM 5230 C CA . ALA A 1 644 ? -23.798 -4.545 -1.760 1.00 29.81 644 ALA A CA 1
ATOM 5231 C C . ALA A 1 644 ? -24.381 -5.818 -1.095 1.00 29.81 644 ALA A C 1
ATOM 5233 O O . ALA A 1 644 ? -25.408 -5.757 -0.420 1.00 29.81 644 ALA A O 1
ATOM 5234 N N . SER A 1 645 ? -23.746 -6.977 -1.305 1.00 26.34 645 SER A N 1
ATOM 5235 C CA . SER A 1 645 ? -24.226 -8.275 -0.812 1.00 26.34 645 SER A CA 1
ATOM 5236 C C . SER A 1 645 ? -23.118 -9.338 -0.707 1.00 26.34 645 SER A C 1
ATOM 5238 O O . SER A 1 645 ? -23.141 -10.310 -1.453 1.00 26.34 645 SER A O 1
ATOM 5240 N N . ASP A 1 646 ? -22.156 -9.153 0.206 1.00 23.27 646 ASP A N 1
ATOM 5241 C CA . ASP A 1 646 ? -21.650 -10.264 1.042 1.00 23.27 646 ASP A CA 1
ATOM 5242 C C . ASP A 1 646 ? -20.732 -9.776 2.177 1.00 23.27 646 ASP A C 1
ATOM 5244 O O . ASP A 1 646 ? -19.504 -9.733 2.097 1.00 23.27 646 ASP A O 1
ATOM 5248 N N . SER A 1 647 ? -21.342 -9.404 3.302 1.00 31.27 647 SER A N 1
ATOM 5249 C CA . SER A 1 647 ? -20.622 -9.029 4.518 1.00 31.27 647 SER A CA 1
ATOM 5250 C C . SER A 1 647 ? -20.369 -10.246 5.422 1.00 31.27 647 SER A C 1
ATOM 5252 O O . SER A 1 647 ? -21.009 -10.331 6.471 1.00 31.27 647 SER A O 1
ATOM 5254 N N . ARG A 1 648 ? -19.471 -11.179 5.032 1.00 30.27 648 ARG A N 1
ATOM 5255 C CA . ARG A 1 648 ? -18.744 -12.135 5.926 1.00 30.27 648 ARG A CA 1
ATOM 5256 C C . ARG A 1 648 ? -17.849 -13.153 5.171 1.00 30.27 648 ARG A C 1
ATOM 5258 O O . ARG A 1 648 ? -18.190 -14.326 5.063 1.00 30.27 648 ARG A O 1
ATOM 5265 N N . SER A 1 649 ? -16.625 -12.768 4.793 1.00 23.22 649 SER A N 1
ATOM 5266 C CA . SER A 1 649 ? -15.525 -13.742 4.612 1.00 23.22 649 SER A CA 1
ATOM 5267 C C . SER A 1 649 ? -14.127 -13.122 4.744 1.00 23.22 649 SER A C 1
ATOM 5269 O O . SER A 1 649 ? -13.828 -12.121 4.103 1.00 23.22 649 SER A O 1
ATOM 5271 N N . THR A 1 650 ? -13.282 -13.756 5.567 1.00 23.70 650 THR A N 1
ATOM 5272 C CA . THR A 1 650 ? -11.799 -13.735 5.560 1.00 23.70 650 THR A CA 1
ATOM 5273 C C . THR A 1 650 ? -11.069 -12.442 5.158 1.00 23.70 650 THR A C 1
ATOM 5275 O O . THR A 1 650 ? -10.840 -12.171 3.980 1.00 23.70 650 THR A O 1
ATOM 5278 N N . LYS A 1 651 ? -10.517 -11.737 6.157 1.00 33.50 651 LYS A N 1
ATOM 5279 C CA . LYS A 1 651 ? -9.374 -10.833 5.948 1.00 33.50 651 LYS A CA 1
ATOM 5280 C C . LYS A 1 651 ? -8.140 -11.655 5.543 1.00 33.50 651 LYS A C 1
ATOM 5282 O O . LYS A 1 651 ? -7.612 -12.383 6.377 1.00 33.50 651 LYS A O 1
ATOM 5287 N N . SER A 1 652 ? -7.659 -11.509 4.309 1.00 25.45 652 SER A N 1
ATOM 5288 C CA . SER A 1 652 ? -6.363 -12.057 3.877 1.00 25.45 652 SER A CA 1
ATOM 5289 C C . SER A 1 652 ? -5.690 -11.166 2.823 1.00 25.45 652 SER A C 1
ATOM 5291 O O . SER A 1 652 ? -6.100 -11.157 1.664 1.00 25.45 652 SER A O 1
ATOM 5293 N N . SER A 1 653 ? -4.655 -10.438 3.251 1.00 32.22 653 SER A N 1
ATOM 5294 C CA . SER A 1 653 ? -3.512 -9.940 2.461 1.00 32.22 653 SER A CA 1
ATOM 5295 C C . SER A 1 653 ? -3.782 -9.515 1.000 1.00 32.22 653 SER A C 1
ATOM 5297 O O . SER A 1 653 ? -3.542 -10.261 0.049 1.00 32.22 653 SER A O 1
ATOM 5299 N N . SER A 1 654 ? -4.241 -8.275 0.794 1.00 29.77 654 SER A N 1
ATOM 5300 C CA . SER A 1 654 ? -4.528 -7.669 -0.523 1.00 29.77 654 SER A CA 1
ATOM 5301 C C . SER A 1 654 ? -3.317 -6.961 -1.172 1.00 29.77 654 SER A C 1
ATOM 5303 O O . SER A 1 654 ? -3.445 -5.894 -1.768 1.00 29.77 654 SER A O 1
ATOM 5305 N N . THR A 1 655 ? -2.131 -7.564 -1.086 1.00 34.97 655 THR A N 1
ATOM 5306 C CA . THR A 1 655 ? -0.810 -6.900 -1.159 1.00 34.97 655 THR A CA 1
ATOM 5307 C C . THR A 1 655 ? -0.300 -6.438 -2.544 1.00 34.97 655 THR A C 1
ATOM 5309 O O . THR A 1 655 ? 0.905 -6.461 -2.773 1.00 34.97 655 THR A O 1
ATOM 5312 N N . THR A 1 656 ? -1.152 -6.040 -3.502 1.00 34.22 656 THR A N 1
ATOM 5313 C CA . THR A 1 656 ? -0.641 -5.590 -4.830 1.00 34.22 656 THR A CA 1
ATOM 5314 C C . THR A 1 656 ? -1.522 -4.587 -5.572 1.00 34.22 656 THR A C 1
ATOM 5316 O O . THR A 1 656 ? -1.007 -3.591 -6.066 1.00 34.22 656 THR A O 1
ATOM 5319 N N . LEU A 1 657 ? -2.849 -4.765 -5.595 1.00 33.53 657 LEU A N 1
ATOM 5320 C CA . LEU A 1 657 ? -3.756 -3.758 -6.181 1.00 33.53 657 LEU A CA 1
ATOM 5321 C C . LEU A 1 657 ? -3.913 -2.502 -5.302 1.00 33.53 657 LEU A C 1
ATOM 5323 O O . LEU A 1 657 ? -4.300 -1.454 -5.808 1.00 33.53 657 LEU A O 1
ATOM 5327 N N . ASN A 1 658 ? -3.553 -2.595 -4.018 1.00 44.72 658 ASN A N 1
ATOM 5328 C CA . ASN A 1 658 ? -3.619 -1.506 -3.038 1.00 44.72 658 ASN A CA 1
ATOM 5329 C C . ASN A 1 658 ? -2.245 -0.842 -2.788 1.00 44.72 658 ASN A C 1
ATOM 5331 O O . ASN A 1 658 ? -2.121 -0.001 -1.905 1.00 44.72 658 ASN A O 1
ATOM 5335 N N . ALA A 1 659 ? -1.188 -1.215 -3.526 1.00 52.03 659 ALA A N 1
ATOM 5336 C CA . ALA A 1 659 ? 0.161 -0.675 -3.300 1.00 52.03 659 ALA A CA 1
ATOM 5337 C C . ALA A 1 659 ? 0.229 0.848 -3.538 1.00 52.03 659 ALA A C 1
ATOM 5339 O O . ALA A 1 659 ? 0.829 1.581 -2.756 1.00 52.03 659 ALA A O 1
ATOM 5340 N N . TRP A 1 660 ? -0.475 1.329 -4.567 1.00 61.12 660 TRP A N 1
ATOM 5341 C CA . TRP A 1 660 ? -0.597 2.746 -4.935 1.00 61.12 660 TRP A CA 1
ATOM 5342 C C . TRP A 1 660 ? -1.464 3.591 -3.985 1.00 61.12 660 TRP A C 1
ATOM 5344 O O . TRP A 1 660 ? -1.676 4.773 -4.254 1.00 61.12 660 TRP A O 1
ATOM 5354 N N . THR A 1 661 ? -1.997 2.993 -2.918 1.00 72.31 661 THR A N 1
ATOM 5355 C CA . THR A 1 661 ? -2.861 3.627 -1.907 1.00 72.31 661 THR A CA 1
ATOM 5356 C C . THR A 1 661 ? -2.541 3.155 -0.482 1.00 72.31 661 THR A C 1
ATOM 5358 O O . THR A 1 661 ? -3.306 3.431 0.443 1.00 72.31 661 THR A O 1
ATOM 5361 N N . TYR A 1 662 ? -1.433 2.432 -0.274 1.00 79.44 662 TYR A N 1
ATOM 5362 C CA . TYR A 1 662 ? -1.174 1.690 0.964 1.00 79.44 662 TYR A CA 1
ATOM 5363 C C . TYR A 1 662 ? -1.036 2.589 2.202 1.00 79.44 662 TYR A C 1
ATOM 5365 O O . TYR A 1 662 ? -1.644 2.312 3.240 1.00 79.44 662 TYR A O 1
ATOM 5373 N N . CYS A 1 663 ? -0.288 3.690 2.107 1.00 85.81 663 CYS A N 1
ATOM 5374 C CA . CYS A 1 663 ? -0.096 4.611 3.228 1.00 85.81 663 CYS A CA 1
ATOM 5375 C C . CYS A 1 663 ? -1.365 5.427 3.509 1.00 85.81 663 CYS A C 1
ATOM 5377 O O . CYS A 1 663 ? -1.693 5.690 4.671 1.00 85.81 663 CYS A O 1
ATOM 5379 N N . LEU A 1 664 ? -2.120 5.780 2.467 1.00 87.19 664 LEU A N 1
ATOM 5380 C CA . LEU A 1 664 ? -3.418 6.435 2.580 1.00 87.19 664 LEU A CA 1
ATOM 5381 C C . LEU A 1 664 ? -4.460 5.519 3.245 1.00 87.19 664 LEU A C 1
ATOM 5383 O O . LEU A 1 664 ? -5.143 5.939 4.183 1.00 87.19 664 LEU A O 1
ATOM 5387 N N . GLU A 1 665 ? -4.545 4.256 2.829 1.00 82.94 665 GLU A N 1
ATOM 5388 C CA . GLU A 1 665 ? -5.404 3.239 3.445 1.00 82.94 665 GLU A CA 1
ATOM 5389 C C . GLU A 1 665 ? -5.005 2.975 4.900 1.00 82.94 665 GLU A C 1
ATOM 5391 O O . GLU A 1 665 ? -5.868 2.970 5.779 1.00 82.94 665 GLU A O 1
ATOM 5396 N N . ALA A 1 666 ? -3.709 2.841 5.197 1.00 85.69 666 ALA A N 1
ATOM 5397 C CA . ALA A 1 666 ? -3.206 2.713 6.564 1.00 85.69 666 ALA A CA 1
ATOM 5398 C C . ALA A 1 666 ? -3.587 3.920 7.447 1.00 85.69 666 ALA A C 1
ATOM 5400 O O . ALA A 1 666 ? -3.866 3.756 8.639 1.00 85.69 666 ALA A O 1
ATOM 5401 N N . TYR A 1 667 ? -3.663 5.128 6.879 1.00 90.88 667 TYR A N 1
ATOM 5402 C CA . TYR A 1 667 ? -4.054 6.338 7.606 1.00 90.88 667 TYR A CA 1
ATOM 5403 C C . TYR A 1 667 ? -5.575 6.460 7.832 1.00 90.88 667 TYR A C 1
ATOM 5405 O O . TYR A 1 667 ? -6.016 6.847 8.924 1.00 90.88 667 TYR A O 1
ATOM 5413 N N . VAL A 1 668 ? -6.393 6.046 6.859 1.00 86.06 668 VAL A N 1
ATOM 5414 C CA . VAL A 1 668 ? -7.851 5.889 7.031 1.00 86.06 668 VAL A CA 1
ATOM 5415 C C . VAL A 1 668 ? -8.151 4.812 8.082 1.00 86.06 668 VAL A C 1
ATOM 5417 O O . VAL A 1 668 ? -8.916 5.053 9.019 1.00 86.06 668 VAL A O 1
ATOM 5420 N N . ASN A 1 669 ? -7.482 3.659 7.997 1.00 85.50 669 ASN A N 1
ATOM 5421 C CA . ASN A 1 669 ? -7.605 2.566 8.963 1.00 85.50 669 ASN A CA 1
ATOM 5422 C C . ASN A 1 669 ? -7.175 2.995 10.372 1.00 85.50 669 ASN A C 1
ATOM 5424 O O . ASN A 1 669 ? -7.862 2.670 11.339 1.00 85.50 669 ASN A O 1
ATOM 5428 N N . TRP A 1 670 ? -6.110 3.791 10.505 1.00 92.50 670 TRP A N 1
ATOM 5429 C CA . TRP A 1 670 ? -5.730 4.414 11.776 1.00 92.50 670 TRP A CA 1
ATOM 5430 C C . TRP A 1 670 ? -6.843 5.310 12.348 1.00 92.50 670 TRP A C 1
ATOM 5432 O O . TRP A 1 670 ? -7.156 5.202 13.533 1.00 92.50 670 TRP A O 1
ATOM 5442 N N . SER A 1 671 ? -7.490 6.142 11.526 1.00 87.44 671 SER A N 1
ATOM 5443 C CA . SER A 1 671 ? -8.574 7.031 11.980 1.00 87.44 671 SER A CA 1
ATOM 5444 C C . SER A 1 671 ? -9.800 6.245 12.484 1.00 87.44 671 SER A C 1
ATOM 5446 O O . SER A 1 671 ? -10.387 6.582 13.519 1.00 87.44 671 SER A O 1
ATOM 5448 N N . ASN A 1 672 ? -10.145 5.148 11.800 1.00 86.62 672 ASN A N 1
ATOM 5449 C CA . ASN A 1 672 ? -11.173 4.196 12.238 1.00 86.62 672 ASN A CA 1
ATOM 5450 C C . ASN A 1 672 ? -10.778 3.524 13.563 1.00 86.62 672 ASN A C 1
ATOM 5452 O O . ASN A 1 672 ? -11.540 3.541 14.531 1.00 86.62 672 ASN A O 1
ATOM 5456 N N . ARG A 1 673 ? -9.543 3.010 13.636 1.00 93.00 673 ARG A N 1
ATOM 5457 C CA . ARG A 1 673 ? -8.978 2.347 14.818 1.00 93.00 673 ARG A CA 1
ATOM 5458 C C . ARG A 1 673 ? -8.934 3.269 16.037 1.00 93.00 673 ARG A C 1
ATOM 5460 O O . ARG A 1 673 ? -9.208 2.801 17.137 1.00 93.00 673 ARG A O 1
ATOM 5467 N N . LEU A 1 674 ? -8.628 4.558 15.871 1.00 96.44 674 LEU A N 1
ATOM 5468 C CA . LEU A 1 674 ? -8.634 5.541 16.961 1.00 96.44 674 LEU A CA 1
ATOM 5469 C C . LEU A 1 674 ? -10.040 5.713 17.557 1.00 96.44 674 LEU A C 1
ATOM 5471 O O . LEU A 1 674 ? -10.181 5.744 18.779 1.00 96.44 674 LEU A O 1
ATOM 5475 N N . SER A 1 675 ? -11.078 5.744 16.714 1.00 95.00 675 SER A N 1
ATOM 5476 C CA . SER A 1 675 ? -12.473 5.763 17.180 1.00 95.00 675 SER A CA 1
ATOM 5477 C C . SER A 1 675 ? -12.793 4.497 17.985 1.00 95.00 675 SER A C 1
ATOM 5479 O O . SER A 1 675 ? -13.225 4.591 19.134 1.00 95.00 675 SER A O 1
ATOM 5481 N N . SER A 1 676 ? -12.492 3.316 17.430 1.00 93.88 676 SER A N 1
ATOM 5482 C CA . SER A 1 676 ? -12.714 2.020 18.091 1.00 93.88 676 SER A CA 1
ATOM 5483 C C . SER A 1 676 ? -11.922 1.861 19.395 1.00 93.88 676 SER A C 1
ATOM 5485 O O . SER A 1 676 ? -12.431 1.271 20.348 1.00 93.88 676 SER A O 1
ATOM 5487 N N . PHE A 1 677 ? -10.703 2.405 19.469 1.00 96.38 677 PHE A N 1
ATOM 5488 C CA . PHE A 1 677 ? -9.866 2.435 20.671 1.00 96.38 677 PHE A CA 1
ATOM 5489 C C . PHE A 1 677 ? -10.511 3.279 21.771 1.00 96.38 677 PHE A C 1
ATOM 5491 O O . PHE A 1 677 ? -10.717 2.775 22.871 1.00 96.38 677 PHE A O 1
ATOM 5498 N N . VAL A 1 678 ? -10.930 4.512 21.466 1.00 97.81 678 VAL A N 1
ATOM 5499 C CA . VAL A 1 678 ? -11.638 5.385 22.422 1.00 97.81 678 VAL A CA 1
ATOM 5500 C C . VAL A 1 678 ? -12.906 4.709 22.955 1.00 97.81 678 VAL A C 1
ATOM 5502 O O . VAL A 1 678 ? -13.147 4.719 24.162 1.00 97.81 678 VAL A O 1
ATOM 5505 N N . THR A 1 679 ? -13.696 4.068 22.087 1.00 96.88 679 THR A N 1
ATOM 5506 C CA . THR A 1 679 ? -14.888 3.316 22.509 1.00 96.88 679 THR A CA 1
ATOM 5507 C C . THR A 1 679 ? -14.521 2.114 23.390 1.00 96.88 679 THR A C 1
ATOM 5509 O O . THR A 1 679 ? -15.125 1.953 24.450 1.00 96.88 679 THR A O 1
ATOM 5512 N N . THR A 1 680 ? -13.515 1.316 23.005 1.00 95.81 680 THR A N 1
ATOM 5513 C CA . THR A 1 680 ? -13.035 0.138 23.762 1.00 95.81 680 THR A CA 1
ATOM 5514 C C . THR A 1 680 ? -12.551 0.531 25.159 1.00 95.81 680 THR A C 1
ATOM 5516 O O . THR A 1 680 ? -13.006 -0.044 26.150 1.00 95.81 680 THR A O 1
ATOM 5519 N N . GLU A 1 681 ? -11.694 1.554 25.254 1.00 96.44 681 GLU A N 1
ATOM 5520 C CA . GLU A 1 681 ? -11.154 2.051 26.523 1.00 96.44 681 GLU A CA 1
ATOM 5521 C C . GLU A 1 681 ? -12.263 2.481 27.487 1.00 96.44 681 GLU A C 1
ATOM 5523 O O . GLU A 1 681 ? -12.168 2.210 28.677 1.00 96.44 681 GLU A O 1
ATOM 5528 N N . ILE A 1 682 ? -13.349 3.099 27.008 1.00 96.88 682 ILE A N 1
ATOM 5529 C CA . ILE A 1 682 ? -14.462 3.502 27.881 1.00 96.88 682 ILE A CA 1
ATOM 5530 C C . ILE A 1 682 ? -15.254 2.287 28.382 1.00 96.88 682 ILE A C 1
ATOM 5532 O O . ILE A 1 682 ? -15.608 2.234 29.562 1.00 96.88 682 ILE A O 1
ATOM 5536 N N . ILE A 1 683 ? -15.587 1.332 27.510 1.00 95.62 683 ILE A N 1
ATOM 5537 C CA . ILE A 1 683 ? -16.563 0.278 27.838 1.00 95.62 683 ILE A CA 1
ATOM 5538 C C . ILE A 1 683 ? -15.955 -0.982 28.459 1.00 95.62 683 ILE A C 1
ATOM 5540 O O . ILE A 1 683 ? -16.694 -1.751 29.066 1.00 95.62 683 ILE A O 1
ATOM 5544 N N . LYS A 1 684 ? -14.632 -1.189 28.400 1.00 93.00 684 LYS A N 1
ATOM 5545 C CA . LYS A 1 684 ? -13.984 -2.305 29.118 1.00 93.00 684 LYS A CA 1
ATOM 5546 C C . LYS A 1 684 ? -14.141 -2.213 30.649 1.00 93.00 684 LYS A C 1
ATOM 5548 O O . LYS A 1 684 ? -13.915 -3.189 31.359 1.00 93.00 684 LYS A O 1
ATOM 5553 N N . HIS A 1 685 ? -14.565 -1.059 31.182 1.00 94.06 685 HIS A N 1
ATOM 5554 C CA . HIS A 1 685 ? -14.773 -0.848 32.617 1.00 94.06 685 HIS A CA 1
ATOM 5555 C C . HIS A 1 685 ? -16.255 -0.897 33.030 1.00 94.06 685 HIS A C 1
ATOM 5557 O O . HIS A 1 685 ? -16.994 0.091 32.954 1.00 94.06 685 HIS A O 1
ATOM 5563 N N . LEU A 1 686 ? -16.661 -2.012 33.644 1.00 93.81 686 LEU A N 1
ATOM 5564 C CA . LEU A 1 686 ? -17.990 -2.185 34.256 1.00 93.81 686 LEU A CA 1
ATOM 5565 C C . LEU A 1 686 ? -18.311 -1.132 35.345 1.00 93.81 686 LEU A C 1
ATOM 5567 O O . LEU A 1 686 ? -19.473 -0.785 35.573 1.00 93.81 686 LEU A O 1
ATOM 5571 N N . LYS A 1 687 ? -17.292 -0.558 36.003 1.00 95.38 687 LYS A N 1
ATOM 5572 C CA . LYS A 1 687 ? -17.445 0.463 37.057 1.00 95.38 687 LYS A CA 1
ATOM 5573 C C . LYS A 1 687 ? -17.711 1.856 36.462 1.00 95.38 687 LYS A C 1
ATOM 5575 O O . LYS A 1 687 ? -16.785 2.551 36.049 1.00 95.38 687 LYS A O 1
ATOM 5580 N N . ARG A 1 688 ? -18.968 2.324 36.531 1.00 96.44 688 ARG A N 1
ATOM 5581 C CA . ARG A 1 688 ? -19.439 3.638 36.023 1.00 96.44 688 ARG A CA 1
ATOM 5582 C C . ARG A 1 688 ? -18.515 4.832 36.321 1.00 96.44 688 ARG A C 1
ATOM 5584 O O . ARG A 1 688 ? -18.370 5.693 35.462 1.00 96.44 688 ARG A O 1
ATOM 5591 N N . HIS A 1 689 ? -17.904 4.922 37.507 1.00 96.06 689 HIS A N 1
ATOM 5592 C CA . HIS A 1 689 ? -17.045 6.069 37.844 1.00 96.06 689 HIS A CA 1
ATOM 5593 C C . HIS A 1 689 ? -15.753 6.120 37.007 1.00 96.06 689 HIS A C 1
ATOM 5595 O O . HIS A 1 689 ? -15.300 7.212 36.672 1.00 96.06 689 HIS A O 1
ATOM 5601 N N . ILE A 1 690 ? -15.205 4.964 36.608 1.00 95.88 690 ILE A N 1
ATOM 5602 C CA . ILE A 1 690 ? -14.048 4.888 35.703 1.00 95.88 690 ILE A CA 1
ATOM 5603 C C . ILE A 1 690 ? -14.469 5.357 34.306 1.00 95.88 690 ILE A C 1
ATOM 5605 O O . ILE A 1 690 ? -13.806 6.206 33.721 1.00 95.88 690 ILE A O 1
ATOM 5609 N N . ARG A 1 691 ? -15.641 4.925 33.822 1.00 97.12 691 ARG A N 1
ATOM 5610 C CA . ARG A 1 691 ? -16.189 5.395 32.537 1.00 97.12 691 ARG A CA 1
ATOM 5611 C C . ARG A 1 691 ? -16.387 6.913 32.495 1.00 97.12 691 ARG A C 1
ATOM 5613 O O . ARG A 1 691 ? -16.021 7.543 31.513 1.00 97.12 691 ARG A O 1
ATOM 5620 N N . VAL A 1 692 ? -16.910 7.523 33.564 1.00 97.94 692 VAL A N 1
ATOM 5621 C CA . VAL A 1 692 ? -17.056 8.994 33.664 1.00 97.94 692 VAL A CA 1
ATOM 5622 C C . VAL A 1 692 ? -15.694 9.701 33.633 1.00 97.94 692 VAL A C 1
ATOM 5624 O O . VAL A 1 692 ? -15.547 10.715 32.952 1.00 97.94 692 VAL A O 1
ATOM 5627 N N . LYS A 1 693 ? -14.693 9.161 34.340 1.00 97.25 693 LYS A N 1
ATOM 5628 C CA . LYS A 1 693 ? -13.308 9.658 34.331 1.00 97.25 693 LYS A CA 1
ATOM 5629 C C . LYS A 1 693 ? -12.712 9.608 32.915 1.00 97.25 693 LYS A C 1
ATOM 5631 O O . LYS A 1 693 ? -12.186 10.618 32.457 1.00 97.25 693 LYS A O 1
ATOM 5636 N N . LEU A 1 694 ? -12.865 8.486 32.206 1.00 97.56 694 LEU A N 1
ATOM 5637 C CA . LEU A 1 694 ? -12.366 8.303 30.837 1.00 97.56 694 LEU A CA 1
ATOM 5638 C C . LEU A 1 694 ? -13.115 9.160 29.803 1.00 97.56 694 LEU A C 1
ATOM 5640 O O . LEU A 1 694 ? -12.472 9.744 28.937 1.00 97.56 694 LEU A O 1
ATOM 5644 N N . LEU A 1 695 ? -14.438 9.335 29.924 1.00 97.75 695 LEU A N 1
ATOM 5645 C CA . LEU A 1 695 ? -15.188 10.285 29.087 1.00 97.75 695 LEU A CA 1
ATOM 5646 C C . LEU A 1 695 ? -14.622 11.706 29.210 1.00 97.75 695 LEU A C 1
ATOM 5648 O O . LEU A 1 695 ? -14.326 12.337 28.199 1.00 97.75 695 LEU A O 1
ATOM 5652 N N . ASN A 1 696 ? -14.434 12.200 30.438 1.00 97.69 696 ASN A N 1
ATOM 5653 C CA . ASN A 1 696 ? -13.879 13.536 30.664 1.00 97.69 696 ASN A CA 1
ATOM 5654 C C . ASN A 1 696 ? -12.426 13.645 30.154 1.00 97.69 696 ASN A C 1
ATOM 5656 O O . ASN A 1 696 ? -12.072 14.652 29.548 1.00 97.69 696 ASN A O 1
ATOM 5660 N N . TYR A 1 697 ? -11.608 12.602 30.342 1.00 98.38 697 TYR A N 1
ATOM 5661 C CA . TYR A 1 697 ? -10.240 12.522 29.817 1.00 98.38 697 TYR A CA 1
ATOM 5662 C C . TYR A 1 697 ? -10.199 12.632 28.284 1.00 98.38 697 TYR A C 1
ATOM 5664 O O . TYR A 1 697 ? -9.475 13.470 27.750 1.00 98.38 697 TYR A O 1
ATOM 5672 N N . PHE A 1 698 ? -11.017 11.853 27.569 1.00 98.56 698 PHE A N 1
ATOM 5673 C CA . PHE A 1 698 ? -11.066 11.896 26.106 1.00 98.56 698 PHE A CA 1
ATOM 5674 C C . PHE A 1 698 ? -11.643 13.213 25.568 1.00 98.56 698 PHE A C 1
ATOM 5676 O O . PHE A 1 698 ? -11.156 13.723 24.562 1.00 98.56 698 PHE A O 1
ATOM 5683 N N . ILE A 1 699 ? -12.622 13.815 26.250 1.00 98.38 699 ILE A N 1
ATOM 5684 C CA . ILE A 1 699 ? -13.135 15.152 25.908 1.00 98.38 699 ILE A CA 1
ATOM 5685 C C . ILE A 1 699 ? -12.033 16.220 26.051 1.00 98.38 699 ILE A C 1
ATOM 5687 O O . ILE A 1 699 ? -11.915 17.105 25.201 1.00 98.38 699 ILE A O 1
ATOM 5691 N N . ASP A 1 700 ? -11.196 16.123 27.085 1.00 98.25 700 ASP A N 1
ATOM 5692 C CA . ASP A 1 700 ? -10.074 17.041 27.302 1.00 98.25 700 ASP A CA 1
ATOM 5693 C C . ASP A 1 700 ? -8.917 16.800 26.317 1.00 98.25 700 ASP A C 1
ATOM 5695 O O . ASP A 1 700 ? -8.305 17.764 25.853 1.00 98.25 700 ASP A O 1
ATOM 5699 N N . ALA A 1 701 ? -8.670 15.547 25.924 1.00 98.50 701 ALA A N 1
ATOM 5700 C CA . ALA A 1 701 ? -7.715 15.200 24.873 1.00 98.50 701 ALA A CA 1
ATOM 5701 C C . ALA A 1 701 ? -8.169 15.716 23.497 1.00 98.50 701 ALA A C 1
ATOM 5703 O O . ALA A 1 701 ? -7.380 16.331 22.786 1.00 98.50 701 ALA A O 1
ATOM 5704 N N . ALA A 1 702 ? -9.451 15.561 23.146 1.00 98.25 702 ALA A N 1
ATOM 5705 C CA . ALA A 1 702 ? -10.015 16.105 21.909 1.00 98.25 702 ALA A CA 1
ATOM 5706 C C . ALA A 1 702 ? -9.929 17.642 21.859 1.00 98.25 702 ALA A C 1
ATOM 5708 O O . ALA A 1 702 ? -9.656 18.214 20.802 1.00 98.25 702 ALA A O 1
ATOM 5709 N N . LEU A 1 703 ? -10.099 18.318 23.003 1.00 97.38 703 LEU A N 1
ATOM 5710 C CA . LEU A 1 703 ? -9.899 19.764 23.105 1.00 97.38 703 LEU A CA 1
ATOM 5711 C C . LEU A 1 703 ? -8.424 20.163 22.922 1.00 97.38 703 LEU A C 1
ATOM 5713 O O . LEU A 1 703 ? -8.152 21.177 22.285 1.00 97.38 703 LEU A O 1
ATOM 5717 N N . GLU A 1 704 ? -7.462 19.381 23.418 1.00 97.62 704 GLU A N 1
ATOM 5718 C CA . GLU A 1 704 ? -6.045 19.648 23.137 1.00 97.62 704 GLU A CA 1
ATOM 5719 C C . GLU A 1 704 ? -5.673 19.334 21.676 1.00 97.62 704 GLU A C 1
ATOM 5721 O O . GLU A 1 704 ? -4.925 20.097 21.064 1.00 97.62 704 GLU A O 1
ATOM 5726 N N . CYS A 1 705 ? -6.247 18.294 21.062 1.00 97.44 705 CYS A N 1
ATOM 5727 C CA . CYS A 1 705 ? -6.126 18.048 19.620 1.00 97.44 705 CYS A CA 1
ATOM 5728 C C . CYS A 1 705 ? -6.628 19.255 18.800 1.00 97.44 705 CYS A C 1
ATOM 5730 O O . CYS A 1 705 ? -5.941 19.698 17.883 1.00 97.44 705 CYS A O 1
ATOM 5732 N N . PHE A 1 706 ? -7.750 19.878 19.185 1.00 95.88 706 PHE A N 1
ATOM 5733 C CA . PHE A 1 706 ? -8.196 21.149 18.594 1.00 95.88 706 PHE A CA 1
ATOM 5734 C C . PHE A 1 706 ? -7.177 22.288 18.800 1.00 95.88 706 PHE A C 1
ATOM 5736 O O . PHE A 1 706 ? -6.840 22.997 17.853 1.00 95.88 706 PHE A O 1
ATOM 5743 N N . ASN A 1 707 ? -6.647 22.450 20.019 1.00 93.56 707 ASN A N 1
ATOM 5744 C CA . ASN A 1 707 ? -5.677 23.505 20.357 1.00 93.56 707 ASN A CA 1
ATOM 5745 C C . ASN A 1 707 ? -4.321 23.359 19.641 1.00 93.56 707 ASN A C 1
ATOM 5747 O O . ASN A 1 707 ? -3.610 24.350 19.481 1.00 93.56 707 ASN A O 1
ATOM 5751 N N . THR A 1 708 ? -3.947 22.137 19.255 1.00 92.31 708 THR A N 1
ATOM 5752 C CA . THR A 1 708 ? -2.694 21.812 18.549 1.00 92.31 708 THR A CA 1
ATOM 5753 C C . THR A 1 708 ? -2.848 21.781 17.026 1.00 92.31 708 THR A C 1
ATOM 5755 O O . THR A 1 708 ? -1.866 21.538 16.332 1.00 92.31 708 THR A O 1
ATOM 5758 N N . GLY A 1 709 ? -4.054 22.026 16.496 1.00 93.88 709 GLY A N 1
ATOM 5759 C CA . GLY A 1 709 ? -4.346 21.942 15.061 1.00 93.88 709 GLY A CA 1
ATOM 5760 C C . GLY A 1 709 ? -4.505 20.511 14.529 1.00 93.88 709 GLY A C 1
ATOM 5761 O O . GLY A 1 709 ? -4.598 20.320 13.316 1.00 93.88 709 GLY A O 1
ATOM 5762 N N . ASN A 1 710 ? -4.559 19.503 15.404 1.00 96.12 710 ASN A N 1
ATOM 5763 C CA . ASN A 1 710 ? -4.790 18.106 15.047 1.00 96.12 710 ASN A CA 1
ATOM 5764 C C . ASN A 1 710 ? -6.297 17.802 14.951 1.00 96.12 710 ASN A C 1
ATOM 5766 O O . ASN A 1 710 ? -6.909 17.207 15.845 1.00 96.12 710 ASN A O 1
ATOM 5770 N N . PHE A 1 711 ? -6.918 18.231 13.852 1.00 95.75 711 PHE A N 1
ATOM 5771 C CA . PHE A 1 711 ? -8.355 18.053 13.646 1.00 95.75 711 PHE A CA 1
ATOM 5772 C C . PHE A 1 711 ? -8.736 16.599 13.334 1.00 95.75 711 PHE A C 1
ATOM 5774 O O . PHE A 1 711 ? -9.857 16.195 13.646 1.00 95.75 711 PHE A O 1
ATOM 5781 N N . ASN A 1 712 ? -7.820 15.798 12.777 1.00 95.31 712 ASN A N 1
ATOM 5782 C CA . ASN A 1 712 ? -8.079 14.392 12.462 1.00 95.31 712 ASN A CA 1
ATOM 5783 C C . ASN A 1 712 ? -8.190 13.518 13.726 1.00 95.31 712 ASN A C 1
ATOM 5785 O O . ASN A 1 712 ? -9.221 12.871 13.916 1.00 95.31 712 ASN A O 1
ATOM 5789 N N . SER A 1 713 ? -7.229 13.585 14.660 1.00 97.62 713 SER A N 1
ATOM 5790 C CA . SER A 1 713 ? -7.356 12.878 15.946 1.00 97.62 713 SER A CA 1
ATOM 5791 C C . SER A 1 713 ? -8.517 13.390 16.794 1.00 97.62 713 SER A C 1
ATOM 5793 O O . SER A 1 713 ? -9.224 12.586 17.399 1.00 97.62 713 SER A O 1
ATOM 5795 N N . MET A 1 714 ? -8.764 14.708 16.812 1.00 96.56 714 MET A N 1
ATOM 5796 C CA . MET A 1 714 ? -9.953 15.267 17.467 1.00 96.56 714 MET A CA 1
ATOM 5797 C C . MET A 1 714 ? -11.223 14.594 16.932 1.00 96.56 714 MET A C 1
ATOM 5799 O O . MET A 1 714 ? -12.068 14.167 17.717 1.00 96.56 714 MET A O 1
ATOM 5803 N N . MET A 1 715 ? -11.353 14.474 15.609 1.00 94.44 715 MET A N 1
ATOM 5804 C CA . MET A 1 715 ? -12.525 13.867 14.988 1.00 94.44 715 MET A CA 1
ATOM 5805 C C . MET A 1 715 ? -12.619 12.359 15.257 1.00 94.44 715 MET A C 1
ATOM 5807 O O . MET A 1 715 ? -13.716 11.874 15.525 1.00 94.44 715 MET A O 1
ATOM 5811 N N . GLY A 1 716 ? -11.497 11.631 15.291 1.00 94.81 716 GLY A N 1
ATOM 5812 C CA . GLY 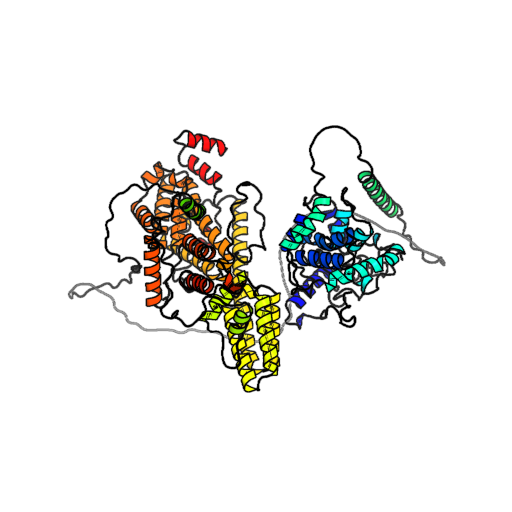A 1 716 ? -11.465 10.226 15.717 1.00 94.81 716 GLY A CA 1
ATOM 5813 C C . GLY A 1 716 ? -11.963 10.030 17.156 1.00 94.81 716 GLY A C 1
ATOM 5814 O O . GLY A 1 716 ? -12.791 9.159 17.421 1.00 94.81 716 GLY A O 1
ATOM 5815 N N . ILE A 1 717 ? -11.556 10.900 18.088 1.00 97.94 717 ILE A N 1
ATOM 5816 C CA . ILE A 1 717 ? -12.051 10.858 19.474 1.00 97.94 717 ILE A CA 1
ATOM 5817 C C . ILE A 1 717 ? -13.549 11.203 19.539 1.00 97.94 717 ILE A C 1
ATOM 5819 O O . ILE A 1 717 ? -14.318 10.495 20.191 1.00 97.94 717 ILE A O 1
ATOM 5823 N N . LEU A 1 718 ? -14.000 12.250 18.834 1.00 95.69 718 LEU A N 1
ATOM 5824 C CA . LEU A 1 718 ? -15.424 12.615 18.758 1.00 95.69 718 LEU A CA 1
ATOM 5825 C C . LEU A 1 718 ? -16.285 11.506 18.134 1.00 95.69 718 LEU A C 1
ATOM 5827 O O . LEU A 1 718 ? -17.429 11.321 18.561 1.00 95.69 718 LEU A O 1
ATOM 5831 N N . GLY A 1 719 ? -15.738 10.765 17.166 1.00 92.50 719 GLY A N 1
ATOM 5832 C CA . GLY A 1 719 ? -16.339 9.576 16.569 1.00 92.50 719 GLY A CA 1
ATOM 5833 C C . GLY A 1 719 ? -16.511 8.459 17.595 1.00 92.50 719 GLY A C 1
ATOM 5834 O O . GLY A 1 719 ? -17.639 8.038 17.846 1.00 92.50 719 GLY A O 1
ATOM 5835 N N . GLY A 1 720 ? -15.431 8.057 18.275 1.00 95.12 720 GLY A N 1
ATOM 5836 C CA . GLY A 1 720 ? -15.462 7.023 19.320 1.00 95.12 720 GLY A CA 1
ATOM 5837 C C . GLY A 1 720 ? -16.395 7.341 20.501 1.00 95.12 720 GLY A C 1
ATOM 5838 O O . GLY A 1 720 ? -17.041 6.441 21.045 1.00 95.12 720 GLY A O 1
ATOM 5839 N N . LEU A 1 721 ? -16.544 8.624 20.853 1.00 95.88 721 LEU A N 1
ATOM 5840 C CA . LEU A 1 721 ? -17.524 9.109 21.838 1.00 95.88 721 LEU A CA 1
ATOM 5841 C C . LEU A 1 721 ? -18.981 9.073 21.327 1.00 95.88 721 LEU A C 1
ATOM 5843 O O . LEU A 1 721 ? -19.909 9.001 22.135 1.00 95.88 721 LEU A O 1
ATOM 5847 N N . ASN A 1 722 ? -19.199 9.121 20.008 1.00 92.81 722 ASN A N 1
ATOM 5848 C CA . ASN A 1 722 ? -20.521 9.090 19.369 1.00 92.81 722 ASN A CA 1
ATOM 5849 C C . ASN A 1 722 ? -20.948 7.706 18.845 1.00 92.81 722 ASN A C 1
ATOM 5851 O O . ASN A 1 722 ? -22.110 7.557 18.449 1.00 92.81 722 ASN A O 1
ATOM 5855 N N . MET A 1 723 ? -20.070 6.697 18.865 1.00 90.69 723 MET A N 1
ATOM 5856 C CA . MET A 1 723 ? -20.431 5.306 18.562 1.00 90.69 723 MET A CA 1
ATOM 5857 C C . MET A 1 723 ? -21.513 4.798 19.530 1.00 90.69 723 MET A C 1
ATOM 5859 O O . MET A 1 723 ? -21.488 5.097 20.729 1.00 90.69 723 MET A O 1
ATOM 5863 N N . LEU A 1 724 ? -22.472 4.018 19.014 1.00 92.12 724 LEU A N 1
ATOM 5864 C CA . LEU A 1 724 ? -23.653 3.555 19.760 1.00 92.12 724 LEU A CA 1
ATOM 5865 C C . LEU A 1 724 ? -23.321 2.911 21.128 1.00 92.12 724 LEU A C 1
ATOM 5867 O O . LEU A 1 724 ? -23.956 3.317 22.108 1.00 92.12 724 LEU A O 1
ATOM 5871 N N . PRO A 1 725 ? -22.306 2.024 21.255 1.00 94.44 725 PRO A N 1
ATOM 5872 C CA . PRO A 1 725 ? -21.900 1.422 22.528 1.00 94.44 725 PRO A CA 1
ATOM 5873 C C . PRO A 1 725 ? -21.585 2.420 23.653 1.00 94.44 725 PRO A C 1
ATOM 5875 O O . PRO A 1 725 ? -21.879 2.135 24.813 1.00 94.44 725 PRO A O 1
ATOM 5878 N N . VAL A 1 726 ? -21.046 3.603 23.341 1.00 96.50 726 VAL A N 1
ATOM 5879 C CA . VAL A 1 726 ? -20.806 4.673 24.329 1.00 96.50 726 VAL A CA 1
ATOM 5880 C C . VAL A 1 726 ? -21.997 5.629 24.407 1.00 96.50 726 VAL A C 1
ATOM 5882 O O . VAL A 1 726 ? -22.424 6.000 25.502 1.00 96.50 726 VAL A O 1
ATOM 5885 N N . LYS A 1 727 ? -22.588 6.005 23.267 1.00 94.19 727 LYS A N 1
ATOM 5886 C CA . LYS A 1 727 ? -23.703 6.965 23.175 1.00 94.19 727 LYS A CA 1
ATOM 5887 C C . LYS A 1 727 ? -24.949 6.523 23.959 1.00 94.19 727 LYS A C 1
ATOM 5889 O O . LYS A 1 727 ? -25.665 7.380 24.475 1.00 94.19 727 LYS A O 1
ATOM 5894 N N . ARG A 1 728 ? -25.189 5.212 24.115 1.00 94.50 728 ARG A N 1
ATOM 5895 C CA . ARG A 1 728 ? -26.330 4.670 24.884 1.00 94.50 728 ARG A CA 1
ATOM 5896 C C . ARG A 1 728 ? -26.162 4.657 26.411 1.00 94.50 728 ARG A C 1
ATOM 5898 O O . ARG A 1 728 ? -27.140 4.402 27.108 1.00 94.50 728 ARG A O 1
ATOM 5905 N N . LEU A 1 729 ? -24.970 4.936 26.951 1.00 95.69 729 LEU A N 1
ATOM 5906 C CA . LEU A 1 729 ? -24.661 4.836 28.390 1.00 95.69 729 LEU A CA 1
ATOM 5907 C C . LEU A 1 729 ? -25.235 6.016 29.204 1.00 95.69 729 LEU A C 1
ATOM 5909 O O . LEU A 1 729 ? -24.495 6.821 29.775 1.00 95.69 729 LEU A O 1
ATOM 5913 N N . LYS A 1 730 ? -26.566 6.163 29.223 1.00 95.25 730 LYS A N 1
ATOM 5914 C CA . LYS A 1 730 ? -27.294 7.306 29.810 1.00 95.25 730 LYS A CA 1
ATOM 5915 C C . LYS A 1 730 ? -26.880 7.597 31.257 1.00 95.25 730 LYS A C 1
ATOM 5917 O O . LYS A 1 730 ? -26.720 8.761 31.628 1.00 95.25 730 LYS A O 1
ATOM 5922 N N . LYS A 1 731 ? -26.671 6.565 32.084 1.00 95.31 731 LYS A N 1
ATOM 5923 C CA . LYS A 1 731 ? -26.334 6.718 33.512 1.00 95.31 731 LYS A CA 1
ATOM 5924 C C . LYS A 1 731 ? -24.890 7.193 33.679 1.00 95.31 731 LYS A C 1
ATOM 5926 O O . LYS A 1 731 ? -24.622 7.965 34.598 1.00 95.31 731 LYS A O 1
ATOM 5931 N N . THR A 1 732 ? -23.984 6.800 32.785 1.00 97.12 732 THR A N 1
ATOM 5932 C CA . THR A 1 732 ? -22.616 7.334 32.694 1.00 97.12 732 THR A CA 1
ATOM 5933 C C . THR A 1 732 ? -22.636 8.787 32.197 1.00 97.12 732 THR A C 1
ATOM 5935 O O . THR A 1 732 ? -22.120 9.671 32.881 1.00 97.12 732 THR A O 1
ATOM 5938 N N . TRP A 1 733 ? -23.308 9.072 31.075 1.00 96.88 733 TRP A N 1
ATOM 5939 C CA . TRP A 1 733 ? -23.405 10.425 30.505 1.00 96.88 733 TRP A CA 1
ATOM 5940 C C . TRP A 1 733 ? -24.042 11.453 31.448 1.00 96.88 733 TRP A C 1
ATOM 5942 O O . TRP A 1 733 ? -23.616 12.604 31.446 1.00 96.88 733 TRP A O 1
ATOM 5952 N N . SER A 1 734 ? -24.971 11.044 32.323 1.00 96.25 734 SER A N 1
ATOM 5953 C CA . SER A 1 734 ? -25.573 11.910 33.358 1.0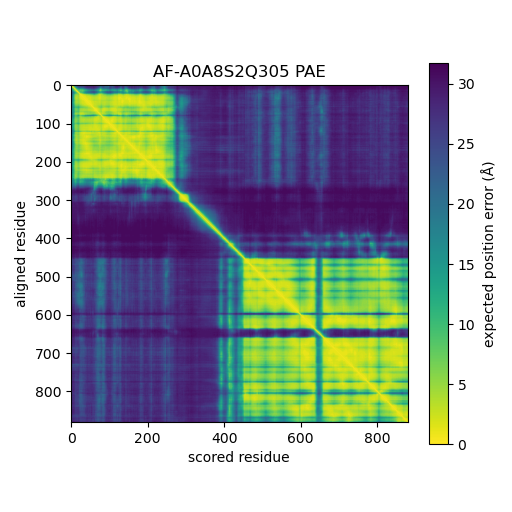0 96.25 734 SER A CA 1
ATOM 5954 C C . SER A 1 734 ? -24.583 12.500 34.381 1.00 96.25 734 SER A C 1
ATOM 5956 O O . SER A 1 734 ? -24.974 13.317 35.217 1.00 96.25 734 SER A O 1
ATOM 5958 N N . LYS A 1 735 ? -23.312 12.073 34.350 1.00 95.69 735 LYS A N 1
ATOM 5959 C CA . LYS A 1 735 ? -22.233 12.523 35.244 1.00 95.69 735 LYS A CA 1
ATOM 5960 C C . LYS A 1 735 ? -20.977 13.026 34.510 1.00 95.69 735 LYS A C 1
ATOM 5962 O O . LYS A 1 735 ? -20.018 13.401 35.179 1.00 95.69 735 LYS A O 1
ATOM 5967 N N . ALA A 1 736 ? -20.967 13.052 33.176 1.00 93.12 736 ALA A N 1
ATOM 5968 C CA . ALA A 1 736 ? -19.851 13.572 32.379 1.00 93.12 736 ALA A CA 1
ATOM 5969 C C . ALA A 1 736 ? -20.010 15.078 32.086 1.00 93.12 736 ALA A C 1
ATOM 5971 O O . ALA A 1 736 ? -21.128 15.577 31.947 1.00 93.12 736 ALA A O 1
ATOM 5972 N N . ASN A 1 737 ? -18.901 15.814 31.958 1.00 88.81 737 ASN A N 1
ATOM 5973 C CA . ASN A 1 737 ? -18.939 17.241 31.631 1.00 88.81 737 ASN A CA 1
ATOM 5974 C C . ASN A 1 737 ? -19.046 17.450 30.112 1.00 88.81 737 ASN A C 1
ATOM 5976 O O . ASN A 1 737 ? -18.053 17.387 29.387 1.00 88.81 737 ASN A O 1
ATOM 5980 N N . ARG A 1 738 ? -20.259 17.738 29.632 1.00 91.31 738 ARG A N 1
ATOM 5981 C CA . ARG A 1 738 ? -20.521 17.921 28.199 1.00 91.31 738 ARG A CA 1
ATOM 5982 C C . ARG A 1 738 ? -20.105 19.276 27.616 1.00 91.31 738 ARG A C 1
ATOM 5984 O O . ARG A 1 738 ? -19.942 19.349 26.407 1.00 91.31 738 ARG A O 1
ATOM 5991 N N . ALA A 1 739 ? -19.878 20.330 28.405 1.00 93.50 739 ALA A N 1
ATOM 5992 C CA . ALA A 1 739 ? -19.743 21.693 27.861 1.00 93.50 739 ALA A CA 1
ATOM 5993 C C . ALA A 1 739 ? -18.594 21.854 26.837 1.00 93.50 739 ALA A C 1
ATOM 5995 O O . ALA A 1 739 ? -18.724 22.576 25.844 1.00 93.50 739 ALA A O 1
ATOM 5996 N N . LYS A 1 740 ? -17.481 21.137 27.047 1.00 94.31 740 LYS A N 1
ATOM 5997 C CA . LYS A 1 740 ? -16.367 21.046 26.087 1.00 94.31 740 LYS A CA 1
ATOM 5998 C C . LYS A 1 740 ? -16.762 20.233 24.846 1.00 94.31 740 LYS A C 1
ATOM 6000 O O . LYS A 1 740 ? -16.571 20.707 23.730 1.00 94.31 740 LYS A O 1
ATOM 6005 N N . LEU A 1 741 ? -17.372 19.060 25.035 1.00 93.56 741 LEU A N 1
ATOM 6006 C CA . LEU A 1 741 ? -17.850 18.184 23.957 1.00 93.56 741 LEU A CA 1
ATOM 6007 C C . LEU A 1 741 ? -18.860 18.887 23.042 1.00 93.56 741 LEU A C 1
ATOM 6009 O O . LEU A 1 741 ? -18.672 18.894 21.833 1.00 93.56 741 LEU A O 1
ATOM 6013 N N . ASP A 1 742 ? -19.883 19.533 23.603 1.00 93.38 742 ASP A N 1
ATOM 6014 C CA . ASP A 1 742 ? -20.921 20.239 22.841 1.00 93.38 742 ASP A CA 1
ATOM 6015 C C . ASP A 1 742 ? -20.334 21.424 22.036 1.00 93.38 742 ASP A C 1
ATOM 6017 O O . ASP A 1 742 ? -20.834 21.776 20.966 1.00 93.38 742 ASP A O 1
ATOM 6021 N N . THR A 1 743 ? -19.226 22.011 22.510 1.00 94.06 743 THR A N 1
ATOM 6022 C CA . THR A 1 743 ? -18.461 23.038 21.779 1.00 94.06 743 THR A CA 1
ATOM 6023 C C . THR A 1 743 ? -17.680 22.439 20.601 1.00 94.06 743 THR A C 1
ATOM 6025 O O . THR A 1 743 ? -17.681 23.013 19.513 1.00 94.06 743 THR A O 1
ATOM 6028 N N . LEU A 1 744 ? -17.059 21.269 20.780 1.00 93.94 744 LEU A N 1
ATOM 6029 C CA . LEU A 1 744 ? -16.348 20.554 19.713 1.00 93.94 744 LEU A CA 1
ATOM 6030 C C . LEU A 1 744 ? -17.319 19.981 18.658 1.00 93.94 744 LEU A C 1
ATOM 6032 O O . LEU A 1 744 ? -17.080 20.145 17.462 1.00 93.94 744 LEU A O 1
ATOM 6036 N N . GLU A 1 745 ? -18.460 19.416 19.080 1.00 91.69 745 GLU A N 1
ATOM 6037 C CA . GLU A 1 745 ? -19.568 19.007 18.195 1.00 91.69 745 GLU A CA 1
ATOM 6038 C C . GLU A 1 745 ? -20.073 20.193 17.344 1.00 91.69 745 GLU A C 1
ATOM 6040 O O . GLU A 1 745 ? -20.403 20.019 16.171 1.00 91.69 745 GLU A O 1
ATOM 6045 N N . LYS A 1 746 ? -20.089 21.420 17.891 1.00 91.69 746 LYS A N 1
ATOM 6046 C CA . LYS A 1 746 ? -20.446 22.635 17.139 1.00 91.69 746 LYS A CA 1
ATOM 6047 C C . LYS A 1 746 ? -19.401 23.012 16.082 1.00 91.69 746 LYS A C 1
ATOM 6049 O O . LYS A 1 746 ? -19.792 23.459 15.005 1.00 91.69 746 LYS A O 1
ATOM 6054 N N . TYR A 1 747 ? -18.104 22.859 16.358 1.00 89.31 747 TYR A N 1
ATOM 6055 C CA . TYR A 1 747 ? -17.056 23.153 15.370 1.00 89.31 747 TYR A CA 1
ATOM 6056 C C . TYR A 1 747 ? -17.032 22.133 14.222 1.00 89.31 747 TYR A C 1
ATOM 6058 O O . TYR A 1 747 ? -16.857 22.531 13.072 1.00 89.31 747 TYR A O 1
ATOM 6066 N N . MET A 1 748 ? -17.292 20.855 14.517 1.00 86.31 748 MET A N 1
ATOM 6067 C CA . MET A 1 748 ? -17.356 19.761 13.533 1.00 86.31 748 MET A CA 1
ATOM 6068 C C . MET A 1 748 ? -18.762 19.506 12.966 1.00 86.31 748 MET A C 1
ATOM 6070 O O . MET A 1 748 ? -19.031 18.435 12.423 1.00 86.31 748 MET A O 1
ATOM 6074 N N . ASN A 1 749 ? -19.676 20.473 13.078 1.00 83.94 749 ASN A N 1
ATOM 6075 C CA . ASN A 1 749 ? -21.043 20.319 12.587 1.00 83.94 749 ASN A CA 1
ATOM 6076 C C . ASN A 1 749 ? -21.059 20.165 11.045 1.00 83.94 749 ASN A C 1
ATOM 6078 O O . ASN A 1 749 ? -20.513 21.034 10.361 1.00 83.94 749 ASN A O 1
ATOM 6082 N N . PRO A 1 750 ? -21.699 19.118 10.480 1.00 83.31 750 PRO A N 1
ATOM 6083 C CA . PRO A 1 750 ? -21.697 18.853 9.036 1.00 83.31 750 PRO A CA 1
ATOM 6084 C C . PRO A 1 750 ? -22.457 19.893 8.197 1.00 83.31 750 PRO A C 1
ATOM 6086 O O . PRO A 1 750 ? -22.223 19.996 6.991 1.00 83.31 750 PRO A O 1
ATOM 6089 N N . SER A 1 751 ? -23.345 20.679 8.819 1.00 81.75 751 SER A N 1
ATOM 6090 C CA . SER A 1 751 ? -24.213 21.656 8.147 1.00 81.75 751 SER A CA 1
ATOM 6091 C C . SER A 1 751 ? -23.440 22.585 7.207 1.00 81.75 751 SER A C 1
ATOM 6093 O O . SER A 1 751 ? -22.378 23.104 7.559 1.00 81.75 751 SER A O 1
ATOM 6095 N N . LYS A 1 752 ? -24.011 22.843 6.022 1.00 86.00 752 LYS A N 1
ATOM 6096 C CA . LYS A 1 752 ? -23.407 23.679 4.967 1.00 86.00 752 LYS A CA 1
ATOM 6097 C C . LYS A 1 752 ? -21.983 23.219 4.596 1.00 86.00 752 LYS A C 1
ATOM 6099 O O . LYS A 1 752 ? -21.059 24.029 4.566 1.00 86.00 752 LYS A O 1
ATOM 6104 N N . ASN A 1 753 ? -21.807 21.914 4.357 1.00 84.00 753 ASN A N 1
ATOM 6105 C CA . ASN A 1 753 ? -20.522 21.278 4.026 1.00 84.00 753 ASN A CA 1
ATOM 6106 C C . ASN A 1 753 ? -19.408 21.639 5.036 1.00 84.00 753 ASN A C 1
ATOM 6108 O O . ASN A 1 753 ? -18.322 22.081 4.658 1.00 84.00 753 ASN A O 1
ATOM 6112 N N . PHE A 1 754 ? -19.685 21.459 6.334 1.00 88.81 754 PHE A N 1
ATOM 6113 C CA . PHE A 1 754 ? -18.739 21.694 7.436 1.00 88.81 754 PHE A CA 1
ATOM 6114 C C . PHE A 1 754 ? -18.157 23.126 7.479 1.00 88.81 754 PHE A C 1
ATOM 6116 O O . PHE A 1 754 ? -16.972 23.324 7.763 1.00 88.81 754 PHE A O 1
ATOM 6123 N N . CYS A 1 755 ? -18.969 24.151 7.192 1.00 89.81 755 CYS A N 1
ATOM 6124 C CA . CYS A 1 755 ? -18.476 25.521 6.979 1.00 89.81 755 CYS A CA 1
ATOM 6125 C C . CYS A 1 755 ? -17.703 26.126 8.171 1.00 89.81 755 CYS A C 1
ATOM 6127 O O . CYS A 1 755 ? -16.768 26.904 7.962 1.00 89.81 755 CYS A O 1
ATOM 6129 N N . ILE A 1 756 ? -18.052 25.757 9.410 1.00 90.75 756 ILE A N 1
ATOM 6130 C CA . ILE A 1 756 ? -17.370 26.224 10.630 1.00 90.75 756 ILE A CA 1
ATOM 6131 C C . ILE A 1 756 ? -15.953 25.641 10.695 1.00 90.75 756 ILE A C 1
ATOM 6133 O O . ILE A 1 756 ? -14.988 26.402 10.752 1.00 90.75 756 ILE A O 1
ATOM 6137 N N . TYR A 1 757 ? -15.820 24.314 10.598 1.00 93.62 757 TYR A N 1
ATOM 6138 C CA . TYR A 1 757 ? -14.534 23.618 10.501 1.00 93.62 757 TYR A CA 1
ATOM 6139 C C . TYR A 1 757 ? -13.662 24.182 9.365 1.00 93.62 757 TYR A C 1
ATOM 6141 O O . TYR A 1 757 ? -12.522 24.572 9.613 1.00 93.62 757 TYR A O 1
ATOM 6149 N N . ARG A 1 758 ? -14.206 24.327 8.146 1.00 93.38 758 ARG A N 1
ATOM 6150 C CA . ARG A 1 758 ? -13.458 24.878 6.997 1.00 93.38 758 ARG A CA 1
ATOM 6151 C C . ARG A 1 758 ? -12.940 26.294 7.259 1.00 93.38 758 ARG A C 1
ATOM 6153 O O . ARG A 1 758 ? -11.806 26.608 6.908 1.00 93.38 758 ARG A O 1
ATOM 6160 N N . SER A 1 759 ? -13.740 27.137 7.914 1.00 92.75 759 SER A N 1
ATOM 6161 C CA . SER A 1 759 ? -13.331 28.499 8.292 1.00 92.75 759 SER A CA 1
ATOM 6162 C C . SER A 1 759 ? -12.197 28.495 9.324 1.00 92.75 759 SER A C 1
ATOM 6164 O O . SER A 1 759 ? -11.277 29.307 9.227 1.00 92.75 759 SER A O 1
ATOM 6166 N N . ILE A 1 760 ? -12.235 27.566 10.286 1.00 94.00 760 ILE A N 1
ATOM 6167 C CA . ILE A 1 760 ? -11.192 27.390 11.308 1.00 94.00 760 ILE A CA 1
ATOM 6168 C C . ILE A 1 760 ? -9.883 26.907 10.670 1.00 94.00 760 ILE A C 1
ATOM 6170 O O . ILE A 1 760 ? -8.839 27.510 10.919 1.00 94.00 760 ILE A O 1
ATOM 6174 N N . VAL A 1 761 ? -9.932 25.879 9.813 1.00 92.06 761 VAL A N 1
ATOM 6175 C CA . VAL A 1 761 ? -8.745 25.355 9.113 1.00 92.06 761 VAL A CA 1
ATOM 6176 C C . VAL A 1 761 ? -8.138 26.413 8.199 1.00 92.06 761 VAL A C 1
ATOM 6178 O O . VAL A 1 761 ? -6.943 26.677 8.302 1.00 92.06 761 VAL A O 1
ATOM 6181 N N . LYS A 1 762 ? -8.940 27.116 7.390 1.00 91.00 762 LYS A N 1
ATOM 6182 C CA . LYS A 1 762 ? -8.438 28.194 6.524 1.00 91.00 762 LYS A CA 1
ATOM 6183 C C . LYS A 1 762 ? -7.742 29.306 7.321 1.00 91.00 762 LYS A C 1
ATOM 6185 O O . LYS A 1 762 ? -6.657 29.747 6.945 1.00 91.00 762 LYS A O 1
ATOM 6190 N N . ALA A 1 763 ? -8.317 29.714 8.454 1.00 91.25 763 ALA A N 1
ATOM 6191 C CA . ALA A 1 763 ? -7.711 30.703 9.347 1.00 91.25 763 ALA A CA 1
ATOM 6192 C C . ALA A 1 763 ? -6.457 30.185 10.083 1.00 91.25 763 ALA A C 1
ATOM 6194 O O . ALA A 1 763 ? -5.637 30.991 10.532 1.00 91.25 763 ALA A O 1
ATOM 6195 N N . ALA A 1 764 ? -6.296 28.864 10.225 1.00 90.38 764 ALA A N 1
ATOM 6196 C CA . ALA A 1 764 ? -5.072 28.238 10.714 1.00 90.38 764 ALA A CA 1
ATOM 6197 C C . ALA A 1 764 ? -3.984 28.213 9.627 1.00 90.38 764 ALA A C 1
ATOM 6199 O O . ALA A 1 764 ? -2.881 28.687 9.893 1.00 90.38 764 ALA A O 1
ATOM 6200 N N . MET A 1 765 ? -4.300 27.771 8.401 1.00 88.81 765 MET A N 1
ATOM 6201 C CA . MET A 1 765 ? -3.358 27.737 7.269 1.00 88.81 765 MET A CA 1
ATOM 6202 C C . MET A 1 765 ? -2.779 29.124 6.977 1.00 88.81 765 MET A C 1
ATOM 6204 O O . MET A 1 765 ? -1.564 29.295 6.952 1.00 88.81 765 MET A O 1
ATOM 6208 N N . GLN A 1 766 ? -3.638 30.145 6.879 1.00 89.12 766 GLN A N 1
ATOM 6209 C CA . GLN A 1 766 ? -3.214 31.537 6.671 1.00 89.12 766 GLN A CA 1
ATOM 6210 C C . GLN A 1 766 ? -2.310 32.065 7.798 1.00 89.12 766 GLN A C 1
ATOM 6212 O O . GLN A 1 766 ? -1.465 32.931 7.569 1.00 89.12 766 GLN A O 1
ATOM 6217 N N . ARG A 1 767 ? -2.457 31.550 9.028 1.00 87.44 767 ARG A N 1
ATOM 6218 C CA . ARG A 1 767 ? -1.575 31.891 10.154 1.00 87.44 767 ARG A CA 1
ATOM 6219 C C . ARG A 1 767 ? -0.240 31.156 10.056 1.00 87.44 767 ARG A C 1
ATOM 6221 O O . ARG A 1 767 ? 0.787 31.788 10.273 1.00 87.44 767 ARG A O 1
ATOM 6228 N N . ALA A 1 768 ? -0.243 29.867 9.719 1.00 87.62 768 ALA A N 1
ATOM 6229 C CA . ALA A 1 768 ? 0.980 29.094 9.506 1.00 87.62 768 ALA A CA 1
ATOM 6230 C C . ALA A 1 768 ? 1.822 29.681 8.366 1.00 87.62 768 ALA A C 1
ATOM 6232 O O . ALA A 1 768 ? 3.012 29.917 8.550 1.00 87.62 768 ALA A O 1
ATOM 6233 N N . GLU A 1 769 ? 1.195 30.032 7.244 1.00 85.75 769 GLU A N 1
ATOM 6234 C CA . GLU A 1 769 ? 1.851 30.679 6.107 1.00 85.75 769 GLU A CA 1
ATOM 6235 C C . GLU A 1 769 ? 2.413 32.064 6.468 1.00 85.75 769 GLU A C 1
ATOM 6237 O O . GLU A 1 769 ? 3.599 32.310 6.259 1.00 85.75 769 GLU A O 1
ATOM 6242 N N . LYS A 1 770 ? 1.629 32.934 7.127 1.00 87.81 770 LYS A N 1
ATOM 6243 C CA . LYS A 1 770 ? 2.113 34.251 7.594 1.00 87.81 770 LYS A CA 1
ATOM 6244 C C . LYS A 1 770 ? 3.300 34.158 8.565 1.00 87.81 770 LYS A C 1
ATOM 6246 O O . LYS A 1 770 ? 4.116 35.075 8.620 1.00 87.81 770 LYS A O 1
ATOM 6251 N N . HIS A 1 771 ? 3.390 33.078 9.339 1.00 86.25 771 HIS A N 1
ATOM 6252 C CA . HIS A 1 771 ? 4.498 32.808 10.257 1.00 86.25 771 HIS A CA 1
ATOM 6253 C C . HIS A 1 771 ? 5.528 31.814 9.684 1.00 86.25 771 HIS A C 1
ATOM 6255 O O . HIS A 1 771 ? 6.335 31.276 10.438 1.00 86.25 771 HIS A O 1
ATOM 6261 N N . ASN A 1 772 ? 5.522 31.590 8.363 1.00 84.81 772 ASN A N 1
ATOM 6262 C CA . ASN A 1 772 ? 6.455 30.738 7.620 1.00 84.81 772 ASN A CA 1
ATOM 6263 C C . ASN A 1 772 ? 6.681 29.348 8.256 1.00 84.81 772 ASN A C 1
ATOM 6265 O O . ASN A 1 772 ? 7.814 28.881 8.375 1.00 84.81 772 ASN A O 1
ATOM 6269 N N . TRP A 1 773 ? 5.589 28.719 8.705 1.00 84.75 773 TRP A N 1
ATOM 6270 C CA . TRP A 1 773 ? 5.541 27.378 9.305 1.00 84.75 773 TRP A CA 1
ATOM 6271 C C . TRP A 1 773 ? 6.572 27.164 10.431 1.00 84.75 773 TRP A C 1
ATOM 6273 O O . TRP A 1 773 ? 7.286 26.161 10.474 1.00 84.75 773 TRP A O 1
ATOM 6283 N N . GLN A 1 774 ? 6.648 28.128 11.360 1.00 80.88 774 GLN A N 1
ATOM 6284 C CA . GLN A 1 774 ? 7.527 28.066 12.534 1.00 80.88 774 GLN A CA 1
ATOM 6285 C C . GLN A 1 774 ? 7.394 26.739 13.322 1.00 80.88 774 GLN A C 1
ATOM 6287 O O . GLN A 1 774 ? 6.300 26.172 13.400 1.00 80.88 774 GLN A O 1
ATOM 6292 N N . PRO A 1 775 ? 8.481 26.234 13.946 1.00 70.62 775 PRO A N 1
ATOM 6293 C CA . PRO A 1 775 ? 8.465 24.966 14.678 1.00 70.62 775 PRO A CA 1
ATOM 6294 C C . PRO A 1 775 ? 7.339 24.881 15.719 1.00 70.62 775 PRO A C 1
ATOM 6296 O O . PRO A 1 775 ? 7.142 25.802 16.509 1.00 70.62 775 PRO A O 1
ATOM 6299 N N . GLY A 1 776 ? 6.604 23.766 15.726 1.00 72.31 776 GLY A N 1
ATOM 6300 C CA . GLY A 1 776 ? 5.412 23.590 16.561 1.00 72.31 776 GLY A CA 1
ATOM 6301 C C . GLY A 1 776 ? 4.100 24.099 15.954 1.00 72.31 776 GLY A C 1
ATOM 6302 O O . GLY A 1 776 ? 3.041 23.807 16.505 1.00 72.31 776 GLY A O 1
ATOM 6303 N N . MET A 1 777 ? 4.121 24.789 14.806 1.00 85.12 777 MET A N 1
ATOM 6304 C CA . MET A 1 777 ? 2.908 25.022 14.016 1.00 85.12 777 MET A CA 1
ATOM 6305 C C . MET A 1 777 ? 2.532 23.737 13.271 1.00 85.12 777 MET A C 1
ATOM 6307 O O . MET A 1 777 ? 3.044 23.443 12.190 1.00 85.12 777 MET A O 1
ATOM 6311 N N . VAL A 1 778 ? 1.646 22.953 13.885 1.00 90.19 778 VAL A N 1
ATOM 6312 C CA . VAL A 1 778 ? 1.055 21.742 13.309 1.00 90.19 778 VAL A CA 1
ATOM 6313 C C . VAL A 1 778 ? -0.363 22.045 12.835 1.00 90.19 778 VAL A C 1
ATOM 6315 O O . VAL A 1 778 ? -1.127 22.718 13.526 1.00 90.19 778 VAL A O 1
ATOM 6318 N N . ILE A 1 779 ? -0.717 21.542 11.652 1.00 92.81 779 ILE A N 1
ATOM 6319 C CA . ILE A 1 779 ? -2.100 21.470 11.177 1.00 92.81 779 ILE A CA 1
ATOM 6320 C C . ILE A 1 779 ? -2.277 20.104 10.514 1.00 92.81 779 ILE A C 1
ATOM 6322 O O . ILE A 1 779 ? -1.549 19.771 9.586 1.00 92.81 779 ILE A O 1
ATOM 6326 N N . ILE A 1 780 ? -3.230 19.313 11.003 1.00 94.44 780 ILE A N 1
ATOM 6327 C CA . ILE A 1 780 ? -3.609 18.016 10.432 1.00 94.44 780 ILE A CA 1
ATOM 6328 C C . ILE A 1 780 ? -5.112 18.104 10.122 1.00 94.44 780 ILE A C 1
ATOM 6330 O O . ILE A 1 780 ? -5.922 18.070 11.058 1.00 94.44 780 ILE A O 1
ATOM 6334 N N . PRO A 1 781 ? -5.513 18.291 8.850 1.00 93.19 781 PRO A N 1
ATOM 6335 C CA . PRO A 1 781 ? -6.921 18.401 8.479 1.00 93.19 781 PRO A CA 1
ATOM 6336 C C . PRO A 1 781 ? -7.654 17.071 8.702 1.00 93.19 781 PRO A C 1
ATOM 6338 O O . PRO A 1 781 ? -7.069 15.999 8.580 1.00 93.19 781 PRO A O 1
ATOM 6341 N N . PHE A 1 782 ? -8.954 17.127 8.999 1.00 92.38 782 PHE A N 1
ATOM 6342 C CA . PHE A 1 782 ? -9.792 15.931 9.090 1.00 92.38 782 PHE A CA 1
ATOM 6343 C C . PHE A 1 782 ? -9.918 15.265 7.710 1.00 92.38 782 PHE A C 1
ATOM 6345 O O . PHE A 1 782 ? -10.538 15.808 6.788 1.00 92.38 782 PHE A O 1
ATOM 6352 N N . LEU A 1 783 ? -9.325 14.076 7.592 1.00 89.31 783 LEU A N 1
ATOM 6353 C CA . LEU A 1 783 ? -9.029 13.425 6.320 1.00 89.31 783 LEU A CA 1
ATOM 6354 C C . LEU A 1 783 ? -10.289 13.118 5.488 1.00 89.31 783 LEU A C 1
ATOM 6356 O O . LEU A 1 783 ? -10.271 13.375 4.288 1.00 89.31 783 LEU A O 1
ATOM 6360 N N . SER A 1 784 ? -11.414 12.688 6.084 1.00 84.94 784 SER A N 1
ATOM 6361 C CA . SER A 1 784 ? -12.636 12.369 5.314 1.00 84.94 784 SER A CA 1
ATOM 6362 C C . SER A 1 784 ? -13.156 13.541 4.479 1.00 84.94 784 SER A C 1
ATOM 6364 O O . SER A 1 784 ? -13.724 13.325 3.412 1.00 84.94 784 SER A O 1
ATOM 6366 N N . ILE A 1 785 ? -12.998 14.779 4.963 1.00 88.31 785 ILE A N 1
ATOM 6367 C CA . ILE A 1 785 ? -13.466 15.970 4.240 1.00 88.31 785 ILE A CA 1
ATOM 6368 C C . ILE A 1 785 ? -12.556 16.236 3.042 1.00 88.31 785 ILE A C 1
ATOM 6370 O O . ILE A 1 785 ? -13.058 16.454 1.944 1.00 88.31 785 ILE A O 1
ATOM 6374 N N . PHE A 1 786 ? -11.239 16.141 3.236 1.00 89.44 786 PHE A N 1
ATOM 6375 C CA . PHE A 1 786 ? -10.267 16.293 2.157 1.00 89.44 786 PHE A CA 1
ATOM 6376 C C . PHE A 1 786 ? -10.455 15.225 1.065 1.00 89.44 786 PHE A C 1
ATOM 6378 O O . PHE A 1 786 ? -10.567 15.573 -0.107 1.00 89.44 786 PHE A O 1
ATOM 6385 N N . LEU A 1 787 ? -10.589 13.943 1.434 1.00 87.62 787 LEU A N 1
ATOM 6386 C CA . LEU A 1 787 ? -10.814 12.860 0.464 1.00 87.62 787 LEU A CA 1
ATOM 6387 C C . LEU A 1 787 ? -12.144 13.018 -0.290 1.00 87.62 787 LEU A C 1
ATOM 6389 O O . LEU A 1 787 ? -12.191 12.787 -1.497 1.00 87.62 787 LEU A O 1
ATOM 6393 N N . ARG A 1 788 ? -13.212 13.468 0.386 1.00 84.38 788 ARG A N 1
ATOM 6394 C CA . ARG A 1 788 ? -14.501 13.776 -0.255 1.00 84.38 788 ARG A CA 1
ATOM 6395 C C . ARG A 1 788 ? -14.379 14.910 -1.275 1.00 84.38 788 ARG A C 1
ATOM 6397 O O . ARG A 1 788 ? -14.978 14.832 -2.343 1.00 84.38 788 ARG A O 1
ATOM 6404 N N . ASP A 1 789 ? -13.612 15.951 -0.964 1.00 88.00 789 ASP A N 1
ATOM 6405 C CA . ASP A 1 789 ? -13.403 17.072 -1.880 1.00 88.00 789 ASP A CA 1
ATOM 6406 C C . ASP A 1 789 ? -12.525 16.667 -3.081 1.00 88.00 789 ASP A C 1
ATOM 6408 O O . ASP A 1 789 ? -12.875 16.997 -4.214 1.00 88.00 789 ASP A O 1
ATOM 6412 N N . VAL A 1 790 ? -11.465 15.868 -2.871 1.00 87.75 790 VAL A N 1
ATOM 6413 C CA . VAL A 1 790 ? -10.682 15.226 -3.951 1.00 87.75 790 VAL A CA 1
ATOM 6414 C C . VAL A 1 790 ? -11.596 14.406 -4.867 1.00 87.75 790 VAL A C 1
ATOM 6416 O O . VAL A 1 790 ? -11.578 14.595 -6.083 1.00 87.75 790 VAL A O 1
ATOM 6419 N N . TYR A 1 791 ? -12.434 13.536 -4.296 1.00 83.69 791 TYR A N 1
ATOM 6420 C CA . TYR A 1 791 ? -13.398 12.727 -5.043 1.00 83.69 791 TYR A CA 1
ATOM 6421 C C . TYR A 1 791 ? -14.365 13.597 -5.862 1.00 83.69 791 TYR A C 1
ATOM 6423 O O . TYR A 1 791 ? -14.549 13.365 -7.057 1.00 83.69 791 TYR A O 1
ATOM 6431 N N . PHE A 1 792 ? -14.927 14.655 -5.269 1.00 83.44 792 PHE A N 1
ATOM 6432 C CA . PHE A 1 792 ? -15.818 15.562 -5.991 1.00 83.44 792 PHE A CA 1
ATOM 6433 C C . PHE A 1 792 ? -15.123 16.356 -7.105 1.00 83.44 792 PHE A C 1
ATOM 6435 O O . PHE A 1 792 ? -15.772 16.623 -8.114 1.00 83.44 792 PHE A O 1
ATOM 6442 N N . ILE A 1 793 ? -13.840 16.708 -6.970 1.00 85.19 793 ILE A N 1
ATOM 6443 C CA . ILE A 1 793 ? -13.048 17.305 -8.062 1.00 85.19 793 ILE A CA 1
ATOM 6444 C C . ILE A 1 793 ? -12.812 16.272 -9.174 1.00 85.19 793 ILE A C 1
ATOM 6446 O O . ILE A 1 793 ? -12.965 16.594 -10.352 1.00 85.19 793 ILE A O 1
ATOM 6450 N N . LYS A 1 794 ? -12.495 15.020 -8.818 1.00 81.94 794 LYS A N 1
ATOM 6451 C CA . LYS A 1 794 ? -12.287 13.932 -9.784 1.00 81.94 794 LYS A CA 1
ATOM 6452 C C . LYS A 1 794 ? -13.543 13.582 -10.588 1.00 81.94 794 LYS A C 1
ATOM 6454 O O . LYS A 1 794 ? -13.404 13.264 -11.763 1.00 81.94 794 LYS A O 1
ATOM 6459 N N . VAL A 1 795 ? -14.731 13.630 -9.979 1.00 77.56 795 VAL A N 1
ATOM 6460 C CA . VAL A 1 795 ? -15.999 13.206 -10.611 1.00 77.56 795 VAL A CA 1
ATOM 6461 C C . VAL A 1 795 ? -16.734 14.347 -11.331 1.00 77.56 795 VAL A C 1
ATOM 6463 O O . VAL A 1 795 ? -17.476 14.083 -12.270 1.00 77.56 795 VAL A O 1
ATOM 6466 N N . ARG A 1 796 ? -16.538 15.619 -10.945 1.00 78.62 796 ARG A N 1
ATOM 6467 C CA . ARG A 1 796 ? -17.236 16.760 -11.581 1.00 78.62 796 ARG A CA 1
ATOM 6468 C C . ARG A 1 796 ? -16.739 17.137 -12.980 1.00 78.62 796 ARG A C 1
ATOM 6470 O O . ARG A 1 796 ? -17.461 17.838 -13.682 1.00 78.62 796 ARG A O 1
ATOM 6477 N N . SER A 1 797 ? -15.552 16.685 -13.378 1.00 76.56 797 SER A N 1
ATOM 6478 C CA . SER A 1 797 ? -14.971 16.950 -14.700 1.00 76.56 797 SER A CA 1
ATOM 6479 C C . SER A 1 797 ? -14.391 15.658 -15.278 1.00 76.56 797 SER A C 1
ATOM 6481 O O . SER A 1 797 ? -13.707 14.948 -14.538 1.00 76.56 797 SER A O 1
ATOM 6483 N N . PRO A 1 798 ? -14.581 15.345 -16.571 1.00 80.31 798 PRO A N 1
ATOM 6484 C CA . PRO A 1 798 ? -13.902 14.213 -17.201 1.00 80.31 798 PRO A CA 1
ATOM 6485 C C . PRO A 1 798 ? -12.391 14.479 -17.307 1.00 80.31 798 PRO A C 1
ATOM 6487 O O . PRO A 1 798 ? -11.964 15.635 -17.336 1.00 80.31 798 PRO A O 1
ATOM 6490 N N . ASP A 1 799 ? -11.571 13.427 -17.325 1.00 75.19 799 ASP A N 1
ATOM 6491 C CA . ASP A 1 799 ? -10.114 13.546 -17.530 1.00 75.19 799 ASP A CA 1
ATOM 6492 C C . ASP A 1 799 ? -9.745 13.856 -18.990 1.00 75.19 799 ASP A C 1
ATOM 6494 O O . ASP A 1 799 ? -8.704 14.464 -19.239 1.00 75.19 799 ASP A O 1
ATOM 6498 N N . LEU A 1 800 ? -10.636 13.508 -19.924 1.00 81.56 800 LEU A N 1
ATOM 6499 C CA . LEU A 1 800 ? -10.553 13.809 -21.352 1.00 81.56 800 LEU A CA 1
ATOM 6500 C C . LEU A 1 800 ? -11.666 14.781 -21.771 1.00 81.56 800 LEU A C 1
ATOM 6502 O O . LEU A 1 800 ? -12.748 14.799 -21.183 1.00 81.56 800 LEU A O 1
ATOM 6506 N N . ILE A 1 801 ? -11.396 15.587 -22.792 1.00 84.31 801 ILE A N 1
ATOM 6507 C CA . ILE A 1 801 ? -12.329 16.503 -23.450 1.00 84.31 801 ILE A CA 1
ATOM 6508 C C . ILE A 1 801 ? -12.327 16.155 -24.942 1.00 84.31 801 ILE A C 1
ATOM 6510 O O . ILE A 1 801 ? -11.260 16.045 -25.539 1.00 84.31 801 ILE A O 1
ATOM 6514 N N . MET A 1 802 ? -13.511 16.009 -25.543 1.00 80.00 802 MET A N 1
ATOM 6515 C CA . MET A 1 802 ? -13.643 15.942 -27.002 1.00 80.00 802 MET A CA 1
ATOM 6516 C C . MET A 1 802 ? -13.457 17.341 -27.592 1.00 80.00 802 MET A C 1
ATOM 6518 O O . MET A 1 802 ? -14.160 18.273 -27.192 1.00 80.00 802 MET A O 1
ATOM 6522 N N . THR A 1 803 ? -12.539 17.492 -28.543 1.00 77.25 803 THR A N 1
ATOM 6523 C CA . THR A 1 803 ? -12.389 18.724 -29.326 1.00 77.25 803 THR A CA 1
ATOM 6524 C C . THR A 1 803 ? -13.464 18.828 -30.412 1.00 77.25 803 THR A C 1
ATOM 6526 O O . THR A 1 803 ? -14.203 17.880 -30.685 1.00 77.25 803 THR A O 1
ATOM 6529 N N . ASN A 1 804 ? -13.541 19.990 -31.070 1.00 74.12 804 ASN A N 1
ATOM 6530 C CA . ASN A 1 804 ? -14.432 20.201 -32.218 1.00 74.12 804 ASN A CA 1
ATOM 6531 C C . ASN A 1 804 ? -14.087 19.300 -33.422 1.00 74.12 804 ASN A C 1
ATOM 6533 O O . ASN A 1 804 ? -14.939 19.096 -34.281 1.00 74.12 804 ASN A O 1
ATOM 6537 N N . ASP A 1 805 ? -12.860 18.770 -33.467 1.00 73.81 805 ASP A N 1
ATOM 6538 C CA . ASP A 1 805 ? -12.312 17.940 -34.546 1.00 73.81 805 ASP A CA 1
ATOM 6539 C C . ASP A 1 805 ? -12.343 16.432 -34.196 1.00 73.81 805 ASP A C 1
ATOM 6541 O O . ASP A 1 805 ? -11.572 15.640 -34.730 1.00 73.81 805 ASP A O 1
ATOM 6545 N N . GLU A 1 806 ? -13.220 16.036 -33.263 1.00 73.56 806 GLU A N 1
ATOM 6546 C CA . GLU A 1 806 ? -13.431 14.655 -32.784 1.00 73.56 806 GLU A CA 1
ATOM 6547 C C . GLU A 1 806 ? -12.185 13.965 -32.177 1.00 73.56 806 GLU A C 1
ATOM 6549 O O . GLU A 1 806 ? -12.107 12.736 -32.111 1.00 73.56 806 GLU A O 1
ATOM 6554 N N . HIS A 1 807 ? -11.218 14.734 -31.668 1.00 77.38 807 HIS A N 1
ATOM 6555 C CA . HIS A 1 807 ? -10.045 14.208 -30.960 1.00 77.38 807 HIS A CA 1
ATOM 6556 C C . HIS A 1 807 ? -10.190 14.299 -29.432 1.00 77.38 807 HIS A C 1
ATOM 6558 O O . HIS A 1 807 ? -10.806 15.225 -28.907 1.00 77.38 807 HIS A O 1
ATOM 6564 N N . GLU A 1 808 ? -9.606 13.337 -28.710 1.00 80.81 808 GLU A N 1
ATOM 6565 C CA . GLU A 1 808 ? -9.544 13.335 -27.242 1.00 80.81 808 GLU A CA 1
ATOM 6566 C C . GLU A 1 808 ? -8.308 14.102 -26.742 1.00 80.81 808 GLU A C 1
ATOM 6568 O O . GLU A 1 808 ? -7.168 13.740 -27.040 1.00 80.81 808 GLU A O 1
ATOM 6573 N N . GLU A 1 809 ? -8.528 15.137 -25.931 1.00 86.88 809 GLU A N 1
ATOM 6574 C CA . GLU A 1 809 ? -7.473 15.907 -25.265 1.00 86.88 809 GLU A CA 1
ATOM 6575 C C . GLU A 1 809 ? -7.563 15.823 -23.738 1.00 86.88 809 GLU A C 1
ATOM 6577 O O . GLU A 1 809 ? -8.640 15.753 -23.150 1.00 86.88 809 GLU A O 1
ATOM 6582 N N . LEU A 1 810 ? -6.414 15.885 -23.068 1.00 87.31 810 LEU A N 1
ATOM 6583 C CA . LEU A 1 810 ? -6.296 15.852 -21.614 1.00 87.31 810 LEU A CA 1
ATOM 6584 C C . LEU A 1 810 ? -6.761 17.166 -20.986 1.00 87.31 810 LEU A C 1
ATOM 6586 O O . LEU A 1 810 ? -6.324 18.252 -21.367 1.00 87.31 810 LEU A O 1
ATOM 6590 N N . ASN A 1 811 ? -7.604 17.059 -19.962 1.00 88.31 811 ASN A N 1
ATOM 6591 C CA . ASN A 1 811 ? -8.199 18.186 -19.252 1.00 88.31 811 ASN A CA 1
ATOM 6592 C C . ASN A 1 811 ? -7.186 18.863 -18.304 1.00 88.31 811 ASN A C 1
ATOM 6594 O O . ASN A 1 811 ? -7.213 18.653 -17.084 1.00 88.31 811 ASN A O 1
ATOM 6598 N N . LEU A 1 812 ? -6.294 19.704 -18.845 1.00 88.31 812 LEU A N 1
ATOM 6599 C CA . LEU A 1 812 ? -5.328 20.472 -18.048 1.00 88.31 812 LEU A CA 1
ATOM 6600 C C . LEU A 1 812 ? -6.023 21.295 -16.959 1.00 88.31 812 LEU A C 1
ATOM 6602 O O . LEU A 1 812 ? -5.550 21.331 -15.822 1.00 88.31 812 LEU A O 1
ATOM 6606 N N . LYS A 1 813 ? -7.180 21.898 -17.258 1.00 88.31 813 LYS A N 1
ATOM 6607 C CA . LYS A 1 813 ? -7.981 22.647 -16.278 1.00 88.31 813 LYS A CA 1
ATOM 6608 C C . LYS A 1 813 ? -8.298 21.802 -15.033 1.00 88.31 813 LYS A C 1
ATOM 6610 O O . LYS A 1 813 ? -8.102 22.267 -13.907 1.00 88.31 813 LYS A O 1
ATOM 6615 N N . LYS A 1 814 ? -8.719 20.542 -15.213 1.00 88.00 814 LYS A N 1
ATOM 6616 C CA . LYS A 1 814 ? -8.923 19.566 -14.126 1.00 88.00 814 LYS A CA 1
ATOM 6617 C C . LYS A 1 814 ? -7.610 19.241 -13.415 1.00 88.00 814 LYS A C 1
ATOM 6619 O O . LYS A 1 814 ? -7.585 19.269 -12.183 1.00 88.00 814 LYS A O 1
ATOM 6624 N N . PHE A 1 815 ? -6.533 18.980 -14.161 1.00 89.94 815 PHE A N 1
ATOM 6625 C CA . PHE A 1 815 ? -5.221 18.638 -13.597 1.00 89.94 815 PHE A CA 1
ATOM 6626 C C . PHE A 1 815 ? -4.720 19.738 -12.648 1.00 89.94 815 PHE A C 1
ATOM 6628 O O . PHE A 1 815 ? -4.356 19.447 -11.510 1.00 89.94 815 PHE A O 1
ATOM 6635 N N . TYR A 1 816 ? -4.778 21.005 -13.068 1.00 90.50 816 TYR A N 1
ATOM 6636 C CA . TYR A 1 816 ? -4.396 22.159 -12.249 1.00 90.50 816 TYR A CA 1
ATO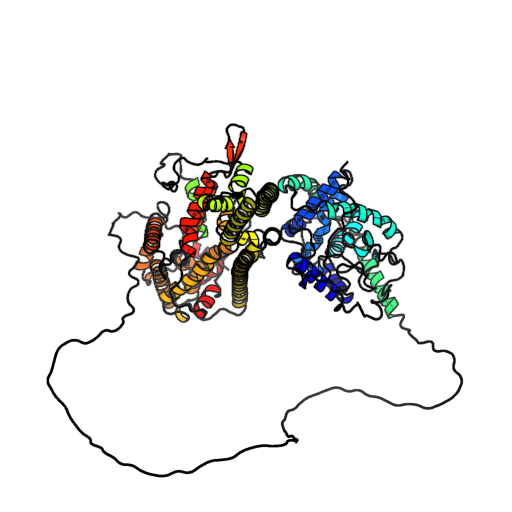M 6637 C C . TYR A 1 816 ? -5.285 22.344 -11.010 1.00 90.50 816 TYR A C 1
ATOM 6639 O O . TYR A 1 816 ? -4.768 22.642 -9.931 1.00 90.50 816 TYR A O 1
ATOM 6647 N N . ILE A 1 817 ? -6.608 22.167 -11.124 1.00 89.81 817 ILE A N 1
ATOM 6648 C CA . ILE A 1 817 ? -7.527 22.276 -9.976 1.00 89.81 817 ILE A CA 1
ATOM 6649 C C . ILE A 1 817 ? -7.227 21.186 -8.938 1.00 89.81 817 ILE A C 1
ATOM 6651 O O . ILE A 1 817 ? -7.095 21.495 -7.752 1.00 89.81 817 ILE A O 1
ATOM 6655 N N . LEU A 1 818 ? -7.082 19.935 -9.382 1.00 90.38 818 LEU A N 1
ATOM 6656 C CA . LEU A 1 818 ? -6.817 18.780 -8.525 1.00 90.38 818 LEU A CA 1
ATOM 6657 C C . LEU A 1 818 ? -5.439 18.874 -7.855 1.00 90.38 818 LEU A C 1
ATOM 6659 O O . LEU A 1 818 ? -5.330 18.720 -6.637 1.00 90.38 818 LEU A O 1
ATOM 6663 N N . ALA A 1 819 ? -4.403 19.214 -8.625 1.00 91.12 819 ALA A N 1
ATOM 6664 C CA . ALA A 1 819 ? -3.042 19.359 -8.125 1.00 91.12 819 ALA A CA 1
ATOM 6665 C C . ALA A 1 819 ? -2.890 20.516 -7.138 1.00 91.12 819 ALA A C 1
ATOM 6667 O O . ALA A 1 819 ? -2.297 20.337 -6.073 1.00 91.12 819 ALA A O 1
ATOM 6668 N N . ARG A 1 820 ? -3.467 21.688 -7.438 1.00 89.88 820 ARG A N 1
ATOM 6669 C CA . ARG A 1 820 ? -3.462 22.814 -6.498 1.00 89.88 820 ARG A CA 1
ATOM 6670 C C . ARG A 1 820 ? -4.175 22.446 -5.199 1.00 89.88 820 ARG A C 1
ATOM 6672 O O . ARG A 1 820 ? -3.619 22.695 -4.137 1.00 89.88 820 ARG A O 1
ATOM 6679 N N . PHE A 1 821 ? -5.345 21.806 -5.271 1.00 91.12 821 PHE A N 1
ATOM 6680 C CA . PHE A 1 821 ? -6.095 21.398 -4.079 1.00 91.12 821 PHE A CA 1
ATOM 6681 C C . PHE A 1 821 ? -5.298 20.430 -3.189 1.00 91.12 821 PHE A C 1
ATOM 6683 O O . PHE A 1 821 ? -5.175 20.660 -1.987 1.00 91.12 821 PHE A O 1
ATOM 6690 N N . ILE A 1 822 ? -4.692 19.391 -3.777 1.00 91.69 822 ILE A N 1
ATOM 6691 C CA . ILE A 1 822 ? -3.848 18.432 -3.045 1.00 91.69 822 ILE A CA 1
ATOM 6692 C C . ILE A 1 822 ? -2.616 19.130 -2.442 1.00 91.69 822 ILE A C 1
ATOM 6694 O O . ILE A 1 822 ? -2.276 18.898 -1.279 1.00 91.69 822 ILE A O 1
ATOM 6698 N N . SER A 1 823 ? -1.970 20.022 -3.196 1.00 88.06 823 SER A N 1
ATOM 6699 C CA . SER A 1 823 ? -0.777 20.740 -2.740 1.00 88.06 823 SER A CA 1
ATOM 6700 C C . SER A 1 823 ? -1.068 21.712 -1.590 1.00 88.06 823 SER A C 1
ATOM 6702 O O . SER A 1 823 ? -0.390 21.679 -0.559 1.00 88.06 823 SER A O 1
ATOM 6704 N N . GLU A 1 824 ? -2.097 22.552 -1.738 1.00 85.12 824 GLU A N 1
ATOM 6705 C CA . GLU A 1 824 ? -2.438 23.620 -0.792 1.00 85.12 824 GLU A CA 1
ATOM 6706 C C . GLU A 1 824 ? -3.061 23.093 0.507 1.00 85.12 824 GLU A C 1
ATOM 6708 O O . GLU A 1 824 ? -2.630 23.502 1.586 1.00 85.12 824 GLU A O 1
ATOM 6713 N N . GLU A 1 825 ? -4.025 22.170 0.429 1.00 84.31 825 GLU A N 1
ATOM 6714 C CA . GLU A 1 825 ? -4.777 21.704 1.606 1.00 84.31 825 GLU A CA 1
ATOM 6715 C C . GLU A 1 825 ? -4.110 20.509 2.321 1.00 84.31 825 GLU A C 1
ATOM 6717 O O . GLU A 1 825 ? -4.365 20.298 3.509 1.00 84.31 825 GLU A O 1
ATOM 6722 N N . PHE A 1 826 ? -3.238 19.736 1.650 1.00 86.44 826 PHE A N 1
ATOM 6723 C CA . PHE A 1 826 ? -2.623 18.530 2.234 1.00 86.44 826 PHE A CA 1
ATOM 6724 C C . PHE A 1 826 ? -1.090 18.519 2.225 1.00 86.44 826 PHE A C 1
ATOM 6726 O O . PHE A 1 826 ? -0.484 18.364 3.287 1.00 86.44 826 PHE A O 1
ATOM 6733 N N . ILE A 1 827 ? -0.424 18.692 1.077 1.00 84.88 827 ILE A N 1
ATOM 6734 C CA . ILE A 1 827 ? 1.042 18.505 1.002 1.00 84.88 827 ILE A CA 1
ATOM 6735 C C . ILE A 1 827 ? 1.799 19.536 1.852 1.00 84.88 827 ILE A C 1
ATOM 6737 O O . ILE A 1 827 ? 2.771 19.172 2.516 1.00 84.88 827 ILE A O 1
ATOM 6741 N N . ARG A 1 828 ? 1.323 20.786 1.938 1.00 84.25 828 ARG A N 1
ATOM 6742 C CA . ARG A 1 828 ? 1.895 21.804 2.846 1.00 84.25 828 ARG A CA 1
ATOM 6743 C C . ARG A 1 828 ? 1.921 21.349 4.314 1.00 84.25 828 ARG A C 1
ATOM 6745 O O . ARG A 1 828 ? 2.921 21.571 4.998 1.00 84.25 828 ARG A O 1
ATOM 6752 N N . CYS A 1 829 ? 0.892 20.634 4.771 1.00 86.19 829 CYS A N 1
ATOM 6753 C CA . CYS A 1 829 ? 0.780 20.113 6.140 1.00 86.19 829 CYS A CA 1
ATOM 6754 C C . CYS A 1 829 ? 1.892 19.110 6.496 1.00 86.19 829 CYS A C 1
ATOM 6756 O O . CYS A 1 829 ? 2.300 19.016 7.654 1.00 86.19 829 CYS A O 1
ATOM 6758 N N . LYS A 1 830 ? 2.447 18.400 5.500 1.00 86.38 830 LYS A N 1
ATOM 6759 C CA . LYS A 1 830 ? 3.554 17.442 5.684 1.00 86.38 830 LYS A CA 1
ATOM 6760 C C . LYS A 1 830 ? 4.857 18.094 6.167 1.00 86.38 830 LYS A C 1
ATOM 6762 O O . LYS A 1 830 ? 5.740 17.390 6.651 1.00 86.38 830 LYS A O 1
ATOM 6767 N N . SER A 1 831 ? 4.992 19.418 6.038 1.00 79.25 831 SER A N 1
ATOM 6768 C CA . SER A 1 831 ? 6.193 20.165 6.439 1.00 79.25 831 SER A CA 1
ATOM 6769 C C . SER A 1 831 ? 6.329 20.380 7.956 1.00 79.25 831 SER A C 1
ATOM 6771 O O . SER A 1 831 ? 7.436 20.625 8.445 1.00 79.25 831 SER A O 1
ATOM 6773 N N . SER A 1 832 ? 5.232 20.266 8.716 1.00 83.19 832 SER A N 1
ATOM 6774 C CA . SER A 1 832 ? 5.199 20.560 10.152 1.00 83.19 832 SER A CA 1
ATOM 6775 C C . SER A 1 832 ? 6.108 19.640 10.978 1.00 83.19 832 SER A C 1
ATOM 6777 O O . SER A 1 832 ? 5.927 18.422 11.036 1.00 83.19 832 SER A O 1
ATOM 6779 N N . LYS A 1 833 ? 7.045 20.242 11.722 1.00 83.00 833 LYS A N 1
ATOM 6780 C CA . LYS A 1 833 ? 7.825 19.550 12.760 1.00 83.00 833 LYS A CA 1
ATOM 6781 C C . LYS A 1 833 ? 7.092 19.617 14.100 1.00 83.00 833 LYS A C 1
ATOM 6783 O O . LYS A 1 833 ? 6.853 20.707 14.622 1.00 83.00 833 LYS A O 1
ATOM 6788 N N . CYS A 1 834 ? 6.775 18.450 14.661 1.00 85.81 834 CYS A N 1
ATOM 6789 C CA . CYS A 1 834 ? 6.214 18.326 16.004 1.00 85.81 834 CYS A CA 1
ATOM 6790 C C . CYS A 1 834 ? 7.237 18.809 17.046 1.00 85.81 834 CYS A C 1
ATOM 6792 O O . CYS A 1 834 ? 8.371 18.333 17.052 1.00 85.81 834 CYS A O 1
ATOM 6794 N N . SER A 1 835 ? 6.845 19.746 17.912 1.00 89.00 835 SER A N 1
ATOM 6795 C CA . SER A 1 835 ? 7.697 20.294 18.980 1.00 89.00 835 SER A CA 1
ATOM 6796 C C . SER A 1 835 ? 7.426 19.685 20.360 1.00 89.00 835 SER A C 1
ATOM 6798 O O . SER A 1 835 ? 8.098 20.040 21.328 1.00 89.00 835 SER A O 1
ATOM 6800 N N . PHE A 1 836 ? 6.439 18.792 20.475 1.00 91.81 836 PHE A N 1
ATOM 6801 C CA . PHE A 1 836 ? 6.061 18.168 21.740 1.00 91.81 836 PHE A CA 1
ATOM 6802 C C . PHE A 1 836 ? 6.982 16.996 22.093 1.00 91.81 836 PHE A C 1
ATOM 6804 O O . PHE A 1 836 ? 7.476 16.294 21.206 1.00 91.81 836 PHE A O 1
ATOM 6811 N N . ALA A 1 837 ? 7.159 16.736 23.391 1.00 94.12 837 ALA A N 1
ATOM 6812 C CA . ALA A 1 837 ? 7.883 15.562 23.870 1.00 94.12 837 ALA A CA 1
ATOM 6813 C C . ALA A 1 837 ? 7.272 14.265 23.307 1.00 94.12 837 ALA A C 1
ATOM 6815 O O . ALA A 1 837 ? 6.050 14.147 23.164 1.00 94.12 837 ALA A O 1
ATOM 6816 N N . ARG A 1 838 ? 8.139 13.307 22.963 1.00 96.00 838 ARG A N 1
ATOM 6817 C CA . ARG A 1 838 ? 7.765 12.029 22.355 1.00 96.00 838 ARG A CA 1
ATOM 6818 C C . ARG A 1 838 ? 8.001 10.890 23.342 1.00 96.00 838 ARG A C 1
ATOM 6820 O O . ARG A 1 838 ? 9.094 10.768 23.889 1.00 96.00 838 ARG A O 1
ATOM 6827 N N . TYR A 1 839 ? 6.985 10.060 23.544 1.00 96.69 839 TYR A N 1
ATOM 6828 C CA . TYR A 1 839 ? 6.978 8.970 24.516 1.00 96.69 839 TYR A CA 1
ATOM 6829 C C . TYR A 1 839 ? 6.590 7.661 23.821 1.00 96.69 839 TYR A C 1
ATOM 6831 O O . TYR A 1 839 ? 5.407 7.335 23.696 1.00 96.69 839 TYR A O 1
ATOM 6839 N N . GLU A 1 840 ? 7.590 6.898 23.368 1.00 94.94 840 GLU A N 1
ATOM 6840 C CA . GLU A 1 840 ? 7.361 5.679 22.575 1.00 94.94 840 GLU A CA 1
ATOM 6841 C C . GLU A 1 840 ? 6.555 4.611 23.330 1.00 94.94 840 GLU A C 1
ATOM 6843 O O . GLU A 1 840 ? 5.817 3.859 22.709 1.00 94.94 840 GLU A O 1
ATOM 6848 N N . SER A 1 841 ? 6.617 4.563 24.666 1.00 93.62 841 SER A N 1
ATOM 6849 C CA . SER A 1 841 ? 5.770 3.676 25.480 1.00 93.62 841 SER A CA 1
ATOM 6850 C C . SER A 1 841 ? 4.275 3.958 25.290 1.00 93.62 841 SER A C 1
ATOM 6852 O O . SER A 1 841 ? 3.491 3.033 25.076 1.00 93.62 841 SER A O 1
ATOM 6854 N N . ILE A 1 842 ? 3.888 5.237 25.307 1.00 95.94 842 ILE A N 1
ATOM 6855 C CA . ILE A 1 842 ? 2.504 5.689 25.115 1.00 95.94 842 ILE A CA 1
ATOM 6856 C C . ILE A 1 842 ? 2.096 5.500 23.650 1.00 95.94 842 ILE A C 1
ATOM 6858 O O . ILE A 1 842 ? 1.018 4.971 23.385 1.00 95.94 842 ILE A O 1
ATOM 6862 N N . ILE A 1 843 ? 2.964 5.868 22.700 1.00 96.06 843 ILE A N 1
ATOM 6863 C CA . ILE A 1 843 ? 2.720 5.660 21.263 1.00 96.06 843 ILE A CA 1
ATOM 6864 C C . ILE A 1 843 ? 2.479 4.175 20.972 1.00 96.06 843 ILE A C 1
ATOM 6866 O O . ILE A 1 843 ? 1.438 3.826 20.415 1.00 96.06 843 ILE A O 1
ATOM 6870 N N . ASN A 1 844 ? 3.382 3.300 21.422 1.00 93.25 844 ASN A N 1
ATOM 6871 C CA . ASN A 1 844 ? 3.274 1.858 21.227 1.00 93.25 844 ASN A CA 1
ATOM 6872 C C . ASN A 1 844 ? 2.017 1.295 21.895 1.00 93.25 844 ASN A C 1
ATOM 6874 O O . ASN A 1 844 ? 1.303 0.532 21.249 1.00 93.25 844 ASN A O 1
ATOM 6878 N N . TYR A 1 845 ? 1.676 1.695 23.128 1.00 93.31 845 TYR A N 1
ATOM 6879 C CA . TYR A 1 845 ? 0.414 1.283 23.758 1.00 93.31 845 TYR A CA 1
ATOM 6880 C C . TYR A 1 845 ? -0.798 1.654 22.893 1.00 93.31 845 TYR A C 1
ATOM 6882 O O . TYR A 1 845 ? -1.625 0.792 22.605 1.00 93.31 845 TYR A O 1
ATOM 6890 N N . VAL A 1 846 ? -0.895 2.899 22.423 1.00 95.38 846 VAL A N 1
ATOM 6891 C CA . VAL A 1 846 ? -2.058 3.375 21.658 1.00 95.38 846 VAL A CA 1
ATOM 6892 C C . VAL A 1 846 ? -2.176 2.676 20.298 1.00 95.38 846 VAL A C 1
ATOM 6894 O O . VAL A 1 846 ? -3.271 2.238 19.934 1.00 95.38 846 VAL A O 1
ATOM 6897 N N . VAL A 1 847 ? -1.075 2.522 19.548 1.00 94.19 847 VAL A N 1
ATOM 6898 C CA . VAL A 1 847 ? -1.125 1.906 18.206 1.00 94.19 847 VAL A CA 1
ATOM 6899 C C . VAL A 1 847 ? -1.249 0.379 18.233 1.00 94.19 847 VAL A C 1
ATOM 6901 O O . VAL A 1 847 ? -1.701 -0.178 17.239 1.00 94.19 847 VAL A O 1
ATOM 6904 N N . THR A 1 848 ? -0.925 -0.296 19.346 1.00 92.69 848 THR A N 1
ATOM 6905 C CA . THR A 1 848 ? -0.952 -1.776 19.443 1.00 92.69 848 THR A CA 1
ATOM 6906 C C . THR A 1 848 ? -2.036 -2.357 20.357 1.00 92.69 848 THR A C 1
ATOM 6908 O O . THR A 1 848 ? -2.361 -3.534 20.224 1.00 92.69 848 THR A O 1
ATOM 6911 N N . SER A 1 849 ? -2.640 -1.578 21.266 1.00 91.50 849 SER A N 1
ATOM 6912 C CA . SER A 1 849 ? -3.670 -2.099 22.187 1.00 91.50 849 SER A CA 1
ATOM 6913 C C . SER A 1 849 ? -4.870 -2.677 21.428 1.00 91.50 849 SER A C 1
ATOM 6915 O O . SER A 1 849 ? -5.417 -1.963 20.581 1.00 91.50 849 SER A O 1
ATOM 6917 N N . PRO A 1 850 ? -5.300 -3.924 21.710 1.00 89.81 850 PRO A N 1
ATOM 6918 C CA . PRO A 1 850 ? -6.466 -4.527 21.072 1.00 89.81 850 PRO A CA 1
ATOM 6919 C C . PRO A 1 850 ? -7.721 -3.656 21.177 1.00 89.81 850 PRO A C 1
ATOM 6921 O O . PRO A 1 850 ? -8.033 -3.123 22.240 1.00 89.81 850 PRO A O 1
ATOM 6924 N N . VAL A 1 851 ? -8.459 -3.550 20.072 1.00 91.56 851 VAL A N 1
ATOM 6925 C CA . VAL A 1 851 ? -9.783 -2.914 20.023 1.00 91.56 851 VAL A CA 1
ATOM 6926 C C . VAL A 1 851 ? -10.847 -3.993 19.843 1.00 91.56 851 VAL A C 1
ATOM 6928 O O . VAL A 1 851 ? -10.619 -4.978 19.139 1.00 91.56 851 VAL A O 1
ATOM 6931 N N . PHE A 1 852 ? -12.000 -3.836 20.489 1.00 90.19 852 PHE A N 1
ATOM 6932 C CA . PHE A 1 852 ? -13.100 -4.796 20.362 1.00 90.19 852 PHE A CA 1
ATOM 6933 C C . PHE A 1 852 ? -13.746 -4.720 18.964 1.00 90.19 852 PHE A C 1
ATOM 6935 O O . PHE A 1 852 ? -13.755 -3.663 18.329 1.00 90.19 852 PHE A O 1
ATOM 6942 N N . SER A 1 853 ? -14.318 -5.836 18.492 1.00 88.69 853 SER A N 1
ATOM 6943 C CA . SER A 1 853 ? -15.183 -5.849 17.301 1.00 88.69 853 SER A CA 1
ATOM 6944 C C . SER A 1 853 ? -16.489 -5.087 17.563 1.00 88.69 853 SER A C 1
ATOM 6946 O O . SER A 1 853 ? -16.834 -4.843 18.716 1.00 88.69 853 SER A O 1
ATOM 6948 N N . GLU A 1 854 ? -17.248 -4.731 16.524 1.00 85.75 854 GLU A N 1
ATOM 6949 C CA . GLU A 1 854 ? -18.528 -4.022 16.693 1.00 85.75 854 GLU A CA 1
ATOM 6950 C C . GLU A 1 854 ? -19.520 -4.797 17.580 1.00 85.75 854 GLU A C 1
ATOM 6952 O O . GLU A 1 854 ? -20.059 -4.234 18.537 1.00 85.75 854 GLU A O 1
ATOM 6957 N N . ASP A 1 855 ? -19.655 -6.105 17.347 1.00 88.81 855 ASP A N 1
ATOM 6958 C CA . ASP A 1 855 ? -20.470 -7.010 18.164 1.00 88.81 855 ASP A CA 1
ATOM 6959 C C . ASP A 1 855 ? -19.986 -7.048 19.628 1.00 88.81 855 ASP A C 1
ATOM 6961 O O . ASP A 1 855 ? -20.778 -6.889 20.561 1.00 88.81 855 ASP A O 1
ATOM 6965 N N . SER A 1 856 ? -18.670 -7.176 19.853 1.00 90.62 856 SER A N 1
ATOM 6966 C CA . SER A 1 856 ? -18.076 -7.182 21.198 1.00 90.62 856 SER A CA 1
ATOM 6967 C C . SER A 1 856 ? -18.189 -5.828 21.907 1.00 90.62 856 SER A C 1
ATOM 6969 O O . SER A 1 856 ? -18.410 -5.793 23.119 1.00 90.62 856 SER A O 1
ATOM 6971 N N . LEU A 1 857 ? -18.088 -4.708 21.178 1.00 92.50 857 LEU A N 1
ATOM 6972 C CA . LEU A 1 857 ? -18.326 -3.373 21.726 1.00 92.50 857 LEU A CA 1
ATOM 6973 C C . LEU A 1 857 ? -19.782 -3.249 22.203 1.00 92.50 857 LEU A C 1
ATOM 6975 O O . LEU A 1 857 ? -20.059 -2.728 23.285 1.00 92.50 857 LEU A O 1
ATOM 6979 N N . MET A 1 858 ? -20.729 -3.734 21.401 1.00 93.44 858 MET A N 1
ATOM 6980 C CA . MET A 1 858 ? -22.151 -3.649 21.712 1.00 93.44 858 MET A CA 1
ATOM 6981 C C . MET A 1 858 ? -22.521 -4.557 22.899 1.00 93.44 858 MET A C 1
ATOM 6983 O O . MET A 1 858 ? -23.188 -4.102 23.831 1.00 93.44 858 MET A O 1
ATOM 6987 N N . ALA A 1 859 ? -21.989 -5.782 22.956 1.00 92.31 859 ALA A N 1
ATOM 6988 C CA . ALA A 1 859 ? -22.137 -6.682 24.103 1.00 92.31 859 ALA A CA 1
ATOM 6989 C C . ALA A 1 859 ? -21.595 -6.068 25.413 1.00 92.31 859 ALA A C 1
ATOM 6991 O O . ALA A 1 859 ? -22.344 -5.936 26.386 1.00 92.31 859 ALA A O 1
ATOM 6992 N N . ALA A 1 860 ? -20.346 -5.583 25.425 1.00 93.56 860 ALA A N 1
ATOM 6993 C CA . ALA A 1 860 ? -19.734 -4.956 26.605 1.00 93.56 860 ALA A CA 1
ATOM 6994 C C . ALA A 1 860 ? -20.472 -3.676 27.064 1.00 93.56 860 ALA A C 1
ATOM 6996 O O . ALA A 1 860 ? -20.497 -3.344 28.253 1.00 93.56 860 ALA A O 1
ATOM 6997 N N . SER A 1 861 ? -21.133 -2.960 26.147 1.00 96.25 861 SER A N 1
ATOM 6998 C CA . SER A 1 861 ? -22.010 -1.833 26.493 1.00 96.25 861 SER A CA 1
ATOM 6999 C C . SER A 1 861 ? -23.280 -2.268 27.233 1.00 96.25 861 SER A C 1
ATOM 7001 O O . SER A 1 861 ? -23.691 -1.590 28.180 1.00 96.25 861 SER A O 1
ATOM 7003 N N . PHE A 1 862 ? -23.892 -3.394 26.851 1.00 95.31 862 PHE A N 1
ATOM 7004 C CA . PHE A 1 862 ? -25.042 -3.955 27.569 1.00 95.31 862 PHE A CA 1
ATOM 7005 C C . PHE A 1 862 ? -24.667 -4.489 28.960 1.00 95.31 862 PHE A C 1
ATOM 7007 O O . PHE A 1 862 ? -25.474 -4.388 29.883 1.00 95.31 862 PHE A O 1
ATOM 7014 N N . GLU A 1 863 ? -23.441 -4.984 29.148 1.00 94.50 863 GLU A N 1
ATOM 7015 C CA . GLU A 1 863 ? -22.902 -5.312 30.478 1.00 94.50 863 GLU A CA 1
ATOM 7016 C C . GLU A 1 863 ? -22.635 -4.052 31.319 1.00 94.50 863 GLU A C 1
ATOM 7018 O O . GLU A 1 863 ? -22.929 -4.011 32.515 1.00 94.50 863 GLU A O 1
ATOM 7023 N N . CYS A 1 864 ? -22.127 -2.987 30.692 1.00 95.44 864 CYS A N 1
ATOM 7024 C CA . CYS A 1 864 ? -21.882 -1.704 31.348 1.00 95.44 864 CYS A CA 1
ATOM 7025 C C . CYS A 1 864 ? -23.161 -1.007 31.836 1.00 95.44 864 CYS A C 1
ATOM 7027 O O . CYS A 1 864 ? -23.153 -0.427 32.930 1.00 95.44 864 CYS A O 1
ATOM 7029 N N . GLU A 1 865 ? -24.221 -1.005 31.021 1.00 94.88 865 GLU A N 1
ATOM 7030 C CA . GLU A 1 865 ? -25.572 -0.539 31.361 1.00 94.88 865 GLU A CA 1
ATOM 7031 C C . GLU A 1 865 ? -26.623 -1.417 30.643 1.00 94.88 865 GLU A C 1
ATOM 7033 O O . GLU A 1 865 ? -26.677 -1.383 29.411 1.00 94.88 865 GLU A O 1
ATOM 7038 N N . PRO A 1 866 ? -27.484 -2.161 31.373 1.00 93.00 866 PRO A N 1
ATOM 7039 C CA . PRO A 1 866 ? -28.445 -3.110 30.795 1.00 93.00 866 PRO A CA 1
ATOM 7040 C C . PRO A 1 866 ? -29.343 -2.571 29.661 1.00 93.00 866 PRO A C 1
ATOM 7042 O O . PRO A 1 866 ? -29.565 -1.359 29.570 1.00 93.00 866 PRO A O 1
ATOM 7045 N N . PRO A 1 867 ? -29.888 -3.455 28.799 1.00 90.31 867 PRO A N 1
ATOM 7046 C CA . PRO A 1 867 ? -30.822 -3.086 27.734 1.00 90.31 867 PRO A CA 1
ATOM 7047 C C . PRO A 1 867 ? -32.110 -2.459 28.292 1.00 90.31 867 PRO A C 1
ATOM 7049 O O . PRO A 1 867 ? -32.795 -3.065 29.117 1.00 90.31 867 PRO A O 1
ATOM 7052 N N . GLU A 1 868 ? -32.457 -1.249 27.842 1.00 85.94 868 GLU A N 1
ATOM 7053 C CA . GLU A 1 868 ? -33.636 -0.532 28.358 1.00 85.94 868 GLU A CA 1
ATOM 7054 C C . GLU A 1 868 ? -34.898 -0.824 27.531 1.00 85.94 868 GLU A C 1
ATOM 7056 O O . GLU A 1 868 ? -35.931 -1.189 28.101 1.00 85.94 868 GLU A O 1
ATOM 7061 N N . THR A 1 869 ? -34.815 -0.717 26.200 1.00 87.19 869 THR A N 1
ATOM 7062 C CA . THR A 1 869 ? -35.947 -0.962 25.287 1.00 87.19 869 THR A CA 1
ATOM 7063 C C . THR A 1 869 ? -36.144 -2.454 24.985 1.00 87.19 869 THR A C 1
ATOM 7065 O O . THR A 1 869 ? -35.353 -3.293 25.411 1.00 87.19 869 THR A O 1
ATOM 7068 N N . GLU A 1 870 ? -37.209 -2.810 24.264 1.00 85.56 870 GLU A N 1
ATOM 7069 C CA . GLU A 1 870 ? -37.381 -4.168 23.731 1.00 85.56 870 GLU A CA 1
ATOM 7070 C C . GLU A 1 870 ? -36.371 -4.463 22.612 1.00 85.56 870 GLU A C 1
ATOM 7072 O O . GLU A 1 870 ? -35.683 -5.478 22.669 1.00 85.56 870 GLU A O 1
ATOM 7077 N N . HIS A 1 871 ? -36.160 -3.506 21.705 1.00 86.25 871 HIS A N 1
ATOM 7078 C CA . HIS A 1 871 ? -35.145 -3.572 20.652 1.00 86.25 871 HIS A CA 1
ATOM 7079 C C . HIS A 1 871 ? -33.714 -3.749 21.205 1.00 86.25 871 HIS A C 1
ATOM 7081 O O . HIS A 1 871 ? -32.959 -4.574 20.697 1.00 86.25 871 HIS A O 1
ATOM 7087 N N . ASP A 1 872 ? -33.353 -3.070 22.307 1.00 86.19 872 ASP A N 1
ATOM 7088 C CA . ASP A 1 872 ? -32.083 -3.303 23.022 1.00 86.19 872 ASP A CA 1
ATOM 7089 C C . ASP A 1 872 ? -31.939 -4.787 23.446 1.00 86.19 872 ASP A C 1
ATOM 7091 O O . ASP A 1 872 ? -30.840 -5.342 23.439 1.00 86.19 872 ASP A O 1
ATOM 7095 N N . ARG A 1 873 ? -33.039 -5.440 23.857 1.00 87.69 873 ARG A N 1
ATOM 7096 C CA . ARG A 1 873 ? -33.042 -6.845 24.314 1.00 87.69 873 ARG A CA 1
ATOM 7097 C C . ARG A 1 873 ? -32.991 -7.815 23.142 1.00 87.69 873 ARG A C 1
ATOM 7099 O O . ARG A 1 873 ? -32.364 -8.859 23.269 1.00 87.69 873 ARG A O 1
ATOM 7106 N N . GLU A 1 874 ? -33.626 -7.486 22.023 1.00 85.88 874 GLU A N 1
ATOM 7107 C CA . GLU A 1 874 ? -33.512 -8.238 20.770 1.00 85.88 874 GLU A CA 1
ATOM 7108 C C . GLU A 1 874 ? -32.085 -8.179 20.225 1.00 85.88 874 GLU A C 1
ATOM 7110 O O . GLU A 1 874 ? -31.503 -9.225 19.949 1.00 85.88 874 GLU A O 1
ATOM 7115 N N . GLN A 1 875 ? -31.471 -6.993 20.202 1.00 86.00 875 GLN A N 1
ATOM 7116 C CA . GLN A 1 875 ? -30.073 -6.830 19.809 1.00 86.00 875 GLN A CA 1
ATOM 7117 C C . GLN A 1 875 ? -29.132 -7.637 20.724 1.00 86.00 875 GLN A C 1
ATOM 7119 O O . GLN A 1 875 ? -28.251 -8.342 20.235 1.00 86.00 875 GLN A O 1
ATOM 7124 N N . LEU A 1 876 ? -29.353 -7.619 22.046 1.00 86.88 876 LEU A N 1
ATOM 7125 C CA . LEU A 1 876 ? -28.597 -8.454 22.989 1.00 86.88 876 LEU A CA 1
ATOM 7126 C C . LEU A 1 876 ? -28.856 -9.966 22.814 1.00 86.88 876 LEU A C 1
ATOM 7128 O O . LEU A 1 876 ? -27.985 -10.761 23.157 1.00 86.88 876 LEU A O 1
ATOM 7132 N N . ARG A 1 877 ? -30.016 -10.385 22.286 1.00 87.62 877 ARG A N 1
ATOM 7133 C CA . ARG A 1 877 ? -30.275 -11.791 21.914 1.00 87.62 877 ARG A CA 1
ATOM 7134 C C . ARG A 1 877 ? -29.539 -12.186 20.633 1.00 87.62 877 ARG A C 1
ATOM 7136 O O . ARG A 1 877 ? -29.070 -13.308 20.571 1.00 87.62 877 ARG A O 1
ATOM 7143 N N . SER A 1 878 ? -29.414 -11.295 19.646 1.00 86.81 878 SER A N 1
ATOM 7144 C CA . SER A 1 878 ? -28.668 -11.567 18.401 1.00 86.81 878 SER A CA 1
ATOM 7145 C C . SER A 1 878 ? -27.140 -11.509 18.547 1.00 86.81 878 SER A C 1
ATOM 7147 O O . SER A 1 878 ? -26.426 -11.892 17.626 1.00 86.81 878 SER A O 1
ATOM 7149 N N . LEU A 1 879 ? -26.641 -11.021 19.687 1.00 83.00 879 LEU A N 1
ATOM 7150 C CA . LEU A 1 879 ? -25.218 -10.964 20.053 1.00 83.00 879 LEU A CA 1
ATOM 7151 C C . LEU A 1 879 ? -24.785 -12.152 20.944 1.00 83.00 879 LEU A C 1
ATOM 7153 O O . LEU A 1 879 ? -23.766 -12.062 21.630 1.00 83.00 879 LEU A O 1
ATOM 7157 N N . ARG A 1 880 ? -25.584 -13.226 20.999 1.00 73.50 880 ARG A N 1
ATOM 7158 C CA . ARG A 1 880 ? -25.411 -14.406 21.862 1.00 73.50 880 ARG A CA 1
ATOM 7159 C C . ARG A 1 880 ? -25.676 -15.698 21.099 1.00 73.50 880 ARG A C 1
ATOM 7161 O O . ARG A 1 880 ? -25.028 -16.694 21.479 1.00 73.50 880 ARG A O 1
#